Protein AF-0000000081415440 (afdb_homodimer)

Foldseek 3Di:
DPPPVPVPDPPPPLDPLLVVLLVCLVVLLVCQLVLLVVLAGDPVLVVCCVVSCLLPQQALPHFFDLLGSLLVLLQSLLQNLLRHLLSSQCSQAFSLCRNLLNQADPVSVCVQAPVHDDATEWEFADDPFWEWEDDPFAIWTFGKTWQTFPLVPHQKYWYKAQYCPDPCRVVFVMKIAIDGSVQWDWDQDDDAPASSSRSRTMIGHHRDGGGHSRMGRPCVSQAAADDDPRHHLSNGARSVLSSLLSSLSSLLSLLNSLLVLLVVVCPPPPCVPPVVSVCLSVVLVVLSVVLVVLNVVLSVVVSVCSSVVHYDDPLRSLVSQQSLLVSLVSSLVSLCSSLVVVPPVLVDSPRVSVNSNRHSVVSSPDPSNPNPVSVVVNVVVVVVVVVVVPPDD/DPPCVPPCPPPPPLDPLQVVLLVCLVVLLVCQLVLLVVLAGDPVLVVCCVVSCLLPQQALPHFFDLLGSLLVLLQSLLQNLLRHLLSSQCSQAFSLCRNLLNQADPVSVCVQAVVHDDATEWEFADDPFWEWEDDPFAIWTFGKTWQTFPLVPHQKYWYKAQYCPDPCNVVFVMKIAIDGSVQWDWDQDDDAPASSSRSRTMIGHHRDGGGHSRMGRPCVSQAAADDDPRHHLSNGARSVLSSLLSSLSSLLSLLNSLLVLLVVVCPPPPCVPPVVSVCLSVVLVVLSVVLVVLNVVLSVVVSVCSSVVHYDDPLRSLVSQQSLLVSLVSSLVSLCSSLVVCPPVSVDSPRVSVNSNRHSVVSSPDPSNPNPVSVVVNVVVVVVVVVVVPPDD

Sequence (786 aa):
MSDSTEPALHPAALPAFCHRAIQHLRGWRERAAAAERNRRLSASTFSELFAGGWLDLLSPRAPATRDGHWPTLVDSARIAARACASTGWMLALVGGHGCIARRLPPSCQDQLYTAGPRQLFASASSGSDSQLSLEADGIRVNGRWRFSSGIEDATWLMLNAPCPNHPQAKNTPRFLVLVATQEVQKLDSWDSVGMAATGSHDVLTQQLLVPHERVFALHETFAQRTPESASDYIDHVPLVPYLTTSIIGPLLGCAEGAHATYVAALAGSALTHDPRIAELAAHSAAQLYSAGLLYDSLVSRLHEAGVQNRALDARQLLQLKRDRAYLAQQCVQVVRRLVERLGASSLVAANPLQRHWRDLQAMAAHRDVAWNDAMLACGETLLQSAHASIEPTMSDSTEPALHPAALPAFCHRAIQHLRGWRERAAAAERNRRLSASTFSELFAGGWLDLLSPRAPATRDGHWPTLVDSARIAARACASTGWMLALVGGHGCIARRLPPSCQDQLYTAGPRQLFASASSGSDSQLSLEADGIRVNGRWRFSSGIEDATWLMLNAPCPNHPQAKNTPRFLVLVATQEVQKLDSWDSVGMAATGSHDVLTQQLLVPHERVFALHETFAQRTPESASDYIDHVPLVPYLTTSIIGPLLGCAEGAHATYVAALAGSALTHDPRIAELAAHSAAQLYSAGLLYDSLVSRLHEAGVQNRALDARQLLQLKRDRAYLAQQCVQVVRRLVERLGASSLVAANPLQRHWRDLQAMAAHRDVAWNDAMLACGETLLQSAHASIEPT

pLDDT: mean 90.48, std 14.65, range [20.31, 98.88]

Structure (mmCIF, N/CA/C/O backbone):
data_AF-0000000081415440-model_v1
#
loop_
_entity.id
_entity.type
_entity.pdbx_description
1 polymer 'Acyl-CoA dehydrogenase C-terminal domain-containing protein'
#
loop_
_atom_site.group_PDB
_atom_site.id
_atom_site.type_symbol
_atom_site.label_atom_id
_atom_site.label_alt_id
_atom_site.label_comp_id
_atom_site.label_asym_id
_atom_site.label_entity_id
_atom_site.label_seq_id
_atom_site.pdbx_PDB_ins_code
_atom_site.Cartn_x
_atom_site.Cartn_y
_atom_site.Cartn_z
_atom_site.occupancy
_atom_site.B_iso_or_equiv
_atom_site.auth_seq_id
_atom_site.auth_comp_id
_atom_site.auth_asym_id
_atom_site.auth_atom_id
_atom_site.pdbx_PDB_model_num
ATOM 1 N N . MET A 1 1 ? 29.828 13.055 -13.039 1 20.42 1 MET A N 1
ATOM 2 C CA . MET A 1 1 ? 28.953 11.93 -13.328 1 20.42 1 MET A CA 1
ATOM 3 C C . MET A 1 1 ? 27.938 11.734 -12.203 1 20.42 1 MET A C 1
ATOM 5 O O . MET A 1 1 ? 28.312 11.375 -11.086 1 20.42 1 MET A O 1
ATOM 9 N N . SER A 1 2 ? 26.781 12.586 -12.148 1 23.45 2 SER A N 1
ATOM 10 C CA . SER A 1 2 ? 25.719 12.914 -11.195 1 23.45 2 SER A CA 1
ATOM 11 C C . SER A 1 2 ? 24.844 11.703 -10.914 1 23.45 2 SER A C 1
ATOM 13 O O . SER A 1 2 ? 24.156 11.195 -11.812 1 23.45 2 SER A O 1
ATOM 15 N N . ASP A 1 3 ? 25.344 10.742 -10.141 1 24.98 3 ASP A N 1
ATOM 16 C CA . ASP A 1 3 ? 25.094 9.359 -9.742 1 24.98 3 ASP A CA 1
ATOM 17 C C . ASP A 1 3 ? 23.75 9.234 -9.031 1 24.98 3 ASP A C 1
ATOM 19 O O . ASP A 1 3 ? 23.672 9.336 -7.809 1 24.98 3 ASP A O 1
ATOM 23 N N . SER A 1 4 ? 22.609 9.844 -9.641 1 28.25 4 SER A N 1
ATOM 24 C CA . SER A 1 4 ? 21.266 10.07 -9.109 1 28.25 4 SER A CA 1
ATOM 25 C C . SER A 1 4 ? 20.5 8.758 -8.945 1 28.25 4 SER A C 1
ATOM 27 O O . SER A 1 4 ? 19.719 8.375 -9.812 1 28.25 4 SER A O 1
ATOM 29 N N . THR A 1 5 ? 21.203 7.738 -8.492 1 29.52 5 THR A N 1
ATOM 30 C CA . THR A 1 5 ? 20.547 6.438 -8.375 1 29.52 5 THR A CA 1
ATOM 31 C C . THR A 1 5 ? 19.328 6.527 -7.453 1 29.52 5 THR A C 1
ATOM 33 O O . THR A 1 5 ? 19.219 5.75 -6.504 1 29.52 5 THR A O 1
ATOM 36 N N . GLU A 1 6 ? 18.891 7.781 -7.133 1 30.66 6 GLU A N 1
ATOM 37 C CA . GLU A 1 6 ? 17.719 7.879 -6.266 1 30.66 6 GLU A CA 1
ATOM 38 C C . GLU A 1 6 ? 16.578 7.027 -6.797 1 30.66 6 GLU A C 1
ATOM 40 O O . GLU A 1 6 ? 16.328 6.988 -8 1 30.66 6 GLU A O 1
ATOM 45 N N . PRO A 1 7 ? 16.344 5.922 -6.16 1 29.44 7 PRO A N 1
ATOM 46 C CA . PRO A 1 7 ? 15.172 5.172 -6.641 1 29.44 7 PRO A CA 1
ATOM 47 C C . PRO A 1 7 ? 14.086 6.078 -7.219 1 29.44 7 PRO A C 1
ATOM 49 O O . PRO A 1 7 ? 13.82 7.148 -6.668 1 29.44 7 PRO A O 1
ATOM 52 N N . ALA A 1 8 ? 13.992 6.008 -8.586 1 34.12 8 ALA A N 1
ATOM 53 C CA . ALA A 1 8 ? 13.102 6.84 -9.391 1 34.12 8 ALA A CA 1
ATOM 54 C C . ALA A 1 8 ? 11.719 6.934 -8.75 1 34.12 8 ALA A C 1
ATOM 56 O O . ALA A 1 8 ? 10.984 5.945 -8.695 1 34.12 8 ALA A O 1
ATOM 57 N N . LEU A 1 9 ? 11.594 7.594 -7.613 1 32.38 9 LEU A N 1
ATOM 58 C CA . LEU A 1 9 ? 10.25 8.055 -7.262 1 32.38 9 LEU A CA 1
ATOM 59 C C . LEU A 1 9 ? 9.383 8.203 -8.508 1 32.38 9 LEU A C 1
ATOM 61 O O . LEU A 1 9 ? 9.898 8.25 -9.625 1 32.38 9 LEU A O 1
ATOM 65 N N . HIS A 1 10 ? 8.164 8.508 -8.375 1 33.25 10 HIS A N 1
ATOM 66 C CA . HIS A 1 10 ? 7.109 8.672 -9.367 1 33.25 10 HIS A CA 1
ATOM 67 C C . HIS A 1 10 ? 7.629 9.375 -10.617 1 33.25 10 HIS A C 1
ATOM 69 O O . HIS A 1 10 ? 8.039 10.531 -10.555 1 33.25 10 HIS A O 1
ATOM 75 N N . PRO A 1 11 ? 8.219 8.609 -11.531 1 36.47 11 PRO A N 1
ATOM 76 C CA . PRO A 1 11 ? 8.656 9.234 -12.773 1 36.47 11 PRO A CA 1
ATOM 77 C C . PRO A 1 11 ? 7.68 10.297 -13.281 1 36.47 11 PRO A C 1
ATOM 79 O O . PRO A 1 11 ? 7.855 10.836 -14.375 1 36.47 11 PRO A O 1
ATOM 82 N N . ALA A 1 12 ? 6.332 10.039 -12.984 1 38.81 12 ALA A N 1
ATOM 83 C CA . ALA A 1 12 ? 5.582 11.07 -13.703 1 38.81 12 ALA A CA 1
ATOM 84 C C . ALA A 1 12 ? 6.246 12.438 -13.555 1 38.81 12 ALA A C 1
ATOM 86 O O . ALA A 1 12 ? 7.059 12.641 -12.648 1 38.81 12 ALA A O 1
ATOM 87 N N . ALA A 1 13 ? 5.879 13.359 -14.367 1 43.69 13 ALA A N 1
ATOM 88 C CA . ALA A 1 13 ? 6.258 14.766 -14.391 1 43.69 13 ALA A CA 1
ATOM 89 C C . ALA A 1 13 ? 6.188 15.375 -12.992 1 43.69 13 ALA A C 1
ATOM 91 O O . ALA A 1 13 ? 5.102 15.703 -12.5 1 43.69 13 ALA A O 1
ATOM 92 N N . LEU A 1 14 ? 7.051 14.93 -12.266 1 59.84 14 LEU A N 1
ATOM 93 C CA . LEU A 1 14 ? 7.043 15.695 -11.016 1 59.84 14 LEU A CA 1
ATOM 94 C C . LEU A 1 14 ? 6.879 17.188 -11.297 1 59.84 14 LEU A C 1
ATOM 96 O O . LEU A 1 14 ? 7.59 17.75 -12.133 1 59.84 14 LEU A O 1
ATOM 100 N N . PRO A 1 15 ? 5.891 17.641 -10.727 1 70.81 15 PRO A N 1
ATOM 101 C CA . PRO A 1 15 ? 5.746 19.094 -10.914 1 70.81 15 PRO A CA 1
ATOM 102 C C . PRO A 1 15 ? 7.047 19.859 -10.664 1 70.81 15 PRO A C 1
ATOM 104 O O . PRO A 1 15 ? 7.926 19.359 -9.953 1 70.81 15 PRO A O 1
ATOM 107 N N . ALA A 1 16 ? 7.367 20.719 -11.461 1 80.75 16 ALA A N 1
ATOM 108 C CA . ALA A 1 16 ? 8.547 21.562 -11.367 1 80.75 16 ALA A CA 1
ATOM 109 C C . ALA A 1 16 ? 8.914 21.844 -9.914 1 80.75 16 ALA A C 1
ATOM 111 O O . ALA A 1 16 ? 10.094 21.875 -9.555 1 80.75 16 ALA A O 1
ATOM 112 N N . PHE A 1 17 ? 7.953 21.859 -9.031 1 85.81 17 PHE A N 1
ATOM 113 C CA . PHE A 1 17 ? 8.18 22.156 -7.617 1 85.81 17 PHE A CA 1
ATOM 114 C C . PHE A 1 17 ? 8.883 21 -6.926 1 85.81 17 PHE A C 1
ATOM 116 O O . PHE A 1 17 ? 9.797 21.203 -6.121 1 85.81 17 PHE A O 1
ATOM 123 N N . CYS A 1 18 ? 8.555 19.812 -7.223 1 87.5 18 CYS A N 1
ATOM 124 C CA . CYS A 1 18 ? 9.148 18.641 -6.598 1 87.5 18 CYS A CA 1
ATOM 125 C C . CYS A 1 18 ? 10.594 18.453 -7.051 1 87.5 18 CYS A C 1
ATOM 127 O O . CYS A 1 18 ? 11.469 18.156 -6.238 1 87.5 18 CYS A O 1
ATOM 129 N N . HIS A 1 19 ? 10.852 18.766 -8.266 1 87.62 19 HIS A N 1
ATOM 130 C CA . HIS A 1 19 ? 12.211 18.688 -8.797 1 87.62 19 HIS A CA 1
ATOM 131 C C . HIS A 1 19 ? 13.117 19.719 -8.148 1 87.62 19 HIS A C 1
ATOM 133 O O . HIS A 1 19 ? 14.266 19.422 -7.82 1 87.62 19 HIS A O 1
ATOM 139 N N . ARG A 1 20 ? 12.594 20.859 -8.023 1 91.5 20 ARG A N 1
ATOM 140 C CA . ARG A 1 20 ? 13.375 21.922 -7.402 1 91.5 20 ARG A CA 1
ATOM 141 C C . ARG A 1 20 ? 13.664 21.609 -5.941 1 91.5 20 ARG A C 1
ATOM 143 O O . ARG A 1 20 ? 14.734 21.953 -5.43 1 91.5 20 ARG A O 1
ATOM 150 N N . ALA A 1 21 ? 12.703 20.984 -5.254 1 93.62 21 ALA A N 1
ATOM 151 C CA . ALA A 1 21 ? 12.906 20.641 -3.852 1 93.62 21 ALA A CA 1
ATOM 152 C C . ALA A 1 21 ? 14.086 19.688 -3.693 1 93.62 21 ALA A C 1
ATOM 154 O O . ALA A 1 21 ? 14.859 19.781 -2.734 1 93.62 21 ALA A O 1
ATOM 155 N N . ILE A 1 22 ? 14.281 18.859 -4.695 1 93.81 22 ILE A N 1
ATOM 156 C CA . ILE A 1 22 ? 15.375 17.891 -4.668 1 93.81 22 ILE A CA 1
ATOM 157 C C . ILE A 1 22 ? 16.719 18.625 -4.711 1 93.81 22 ILE A C 1
ATOM 159 O O . ILE A 1 22 ? 17.672 18.219 -4.043 1 93.81 22 ILE A O 1
ATOM 163 N N . GLN A 1 23 ? 16.734 19.703 -5.367 1 93.69 23 GLN A N 1
ATOM 164 C CA . GLN A 1 23 ? 17.969 20.484 -5.516 1 93.69 23 GLN A CA 1
ATOM 165 C C . GLN A 1 23 ? 18.359 21.141 -4.199 1 93.69 23 GLN A C 1
ATOM 167 O O . GLN A 1 23 ? 19.516 21.5 -3.998 1 93.69 23 GLN A O 1
ATOM 172 N N . HIS A 1 24 ? 17.422 21.297 -3.301 1 96.44 24 HIS A N 1
ATOM 173 C CA . HIS A 1 24 ? 17.672 21.984 -2.041 1 96.44 24 HIS A CA 1
ATOM 174 C C . HIS A 1 24 ? 17.953 20.984 -0.917 1 96.44 24 HIS A C 1
ATOM 176 O O . HIS A 1 24 ? 18.312 21.391 0.194 1 96.44 24 HIS A O 1
ATOM 182 N N . LEU A 1 25 ? 17.875 19.703 -1.181 1 96.44 25 LEU A N 1
ATOM 183 C CA . LEU A 1 25 ? 17.938 18.672 -0.151 1 96.44 25 LEU A CA 1
ATOM 184 C C . LEU A 1 25 ? 19.281 18.719 0.579 1 96.44 25 LEU A C 1
ATOM 186 O O . LEU A 1 25 ? 19.328 18.609 1.808 1 96.44 25 LEU A O 1
ATOM 190 N N . ARG A 1 26 ? 20.344 18.844 -0.145 1 95.75 26 ARG A N 1
ATOM 191 C CA . ARG A 1 26 ? 21.672 18.875 0.469 1 95.75 26 ARG A CA 1
ATOM 192 C C . ARG A 1 26 ? 21.781 20.016 1.471 1 95.75 26 ARG A C 1
ATOM 194 O O . ARG A 1 26 ? 22.234 19.812 2.604 1 95.75 26 ARG A O 1
ATOM 201 N N . GLY A 1 27 ? 21.344 21.188 1.029 1 96.88 27 GLY A N 1
ATOM 202 C CA . GLY A 1 27 ? 21.406 22.344 1.914 1 96.88 27 GLY A CA 1
ATOM 203 C C . GLY A 1 27 ? 20.531 22.188 3.145 1 96.88 27 GLY A C 1
ATOM 204 O O . GLY A 1 27 ? 20.953 22.516 4.258 1 96.88 27 GLY A O 1
ATOM 205 N N . TRP A 1 28 ? 19.328 21.703 2.994 1 97.81 28 TRP A N 1
ATOM 206 C CA . TRP A 1 28 ? 18.406 21.5 4.113 1 97.81 28 TRP A CA 1
ATOM 207 C C . TRP A 1 28 ? 18.969 20.453 5.078 1 97.81 28 TRP A C 1
ATOM 209 O O . TRP A 1 28 ? 18.812 20.594 6.297 1 97.81 28 TRP A O 1
ATOM 219 N N . ARG A 1 29 ? 19.625 19.453 4.531 1 96.19 29 ARG A N 1
ATOM 220 C CA . ARG A 1 29 ? 20.25 18.406 5.352 1 96.19 29 ARG A CA 1
ATOM 221 C C . ARG A 1 29 ? 21.391 18.984 6.188 1 96.19 29 ARG A C 1
ATOM 223 O O . ARG A 1 29 ? 21.484 18.688 7.383 1 96.19 29 ARG A O 1
ATOM 230 N N . GLU A 1 30 ? 22.188 19.75 5.59 1 95.94 30 GLU A N 1
ATOM 231 C CA . GLU A 1 30 ? 23.359 20.328 6.25 1 95.94 30 GLU A CA 1
ATOM 232 C C . GLU A 1 30 ? 22.953 21.266 7.379 1 95.94 30 GLU A C 1
ATOM 234 O O . GLU A 1 30 ? 23.656 21.391 8.383 1 95.94 30 GLU A O 1
ATOM 239 N N . ARG A 1 31 ? 21.797 21.859 7.273 1 97.44 31 ARG A N 1
ATOM 240 C CA . ARG A 1 31 ? 21.375 22.875 8.242 1 97.44 31 ARG A CA 1
ATOM 241 C C . ARG A 1 31 ? 20.453 22.266 9.297 1 97.44 31 ARG A C 1
ATOM 243 O O . ARG A 1 31 ? 20.062 22.938 10.25 1 97.44 31 ARG A O 1
ATOM 250 N N . ALA A 1 32 ? 20.094 21.016 9.148 1 96.75 32 ALA A N 1
ATOM 251 C CA . ALA A 1 32 ? 19.078 20.391 10 1 96.75 32 ALA A CA 1
ATOM 252 C C . ALA A 1 32 ? 19.516 20.375 11.461 1 96.75 32 ALA A C 1
ATOM 254 O O . ALA A 1 32 ? 18.734 20.703 12.352 1 96.75 32 ALA A O 1
ATOM 255 N N . ALA A 1 33 ? 20.766 20.016 11.711 1 95.19 33 ALA A N 1
ATOM 256 C CA . ALA A 1 33 ? 21.266 19.938 13.078 1 95.19 33 ALA A CA 1
ATOM 257 C C . ALA A 1 33 ? 21.266 21.312 13.75 1 95.19 33 ALA A C 1
ATOM 259 O O . ALA A 1 33 ? 20.859 21.453 14.906 1 95.19 33 ALA A O 1
ATOM 260 N N . ALA A 1 34 ? 21.719 22.266 13.031 1 96.75 34 ALA A N 1
ATOM 261 C CA . ALA A 1 34 ? 21.734 23.625 13.57 1 96.75 34 ALA A CA 1
ATOM 262 C C . ALA A 1 34 ? 20.312 24.109 13.828 1 96.75 34 ALA A C 1
ATOM 264 O O . ALA A 1 34 ? 20.047 24.797 14.82 1 96.75 34 ALA A O 1
ATOM 265 N N . ALA A 1 35 ? 19.375 23.844 12.93 1 97.25 35 ALA A N 1
ATOM 266 C CA . ALA A 1 35 ? 17.984 24.219 13.109 1 97.25 35 ALA A CA 1
ATOM 267 C C . ALA A 1 35 ? 17.406 23.609 14.391 1 97.25 35 ALA A C 1
ATOM 269 O O . ALA A 1 35 ? 16.688 24.281 15.133 1 97.25 35 ALA A O 1
ATOM 270 N N . GLU A 1 36 ? 17.75 22.344 14.641 1 95.88 36 GLU A N 1
ATOM 271 C CA . GLU A 1 36 ? 17.297 21.688 15.859 1 95.88 36 GLU A CA 1
ATOM 272 C C . GLU A 1 36 ? 17.844 22.375 17.094 1 95.88 36 GLU A C 1
ATOM 274 O O . GLU A 1 36 ? 17.109 22.656 18.047 1 95.88 36 GLU A O 1
ATOM 279 N N . ARG A 1 37 ? 19.109 22.656 17.109 1 95.06 37 ARG A N 1
ATOM 280 C CA . ARG A 1 37 ? 19.75 23.312 18.234 1 95.06 37 ARG A CA 1
ATOM 281 C C . ARG A 1 37 ? 19.125 24.688 18.484 1 95.06 37 ARG A C 1
ATOM 283 O O . ARG A 1 37 ? 18.922 25.078 19.641 1 95.06 37 ARG A O 1
ATOM 290 N N . ASN A 1 38 ? 18.812 25.359 17.422 1 96.31 38 ASN A N 1
ATOM 291 C CA . ASN A 1 38 ? 18.281 26.719 17.516 1 96.31 38 ASN A CA 1
ATOM 292 C C . ASN A 1 38 ? 16.781 26.703 17.75 1 96.31 38 ASN A C 1
ATOM 294 O O . ASN A 1 38 ? 16.172 27.766 17.969 1 96.31 38 ASN A O 1
ATOM 298 N N . ARG A 1 39 ? 16.094 25.531 17.609 1 97.19 39 ARG A N 1
ATOM 299 C CA . ARG A 1 39 ? 14.648 25.344 17.734 1 97.19 39 ARG A CA 1
ATOM 300 C C . ARG A 1 39 ? 13.898 26.25 16.781 1 97.19 39 ARG A C 1
ATOM 302 O O . ARG A 1 39 ? 12.891 26.859 17.141 1 97.19 39 ARG A O 1
ATOM 309 N N . ARG A 1 40 ? 14.523 26.375 15.641 1 97.06 40 ARG A N 1
ATOM 310 C CA . ARG A 1 40 ? 13.992 27.234 14.586 1 97.06 40 ARG A CA 1
ATOM 311 C C . ARG A 1 40 ? 14.695 26.969 13.258 1 97.06 40 ARG A C 1
ATOM 313 O O . ARG A 1 40 ? 15.906 26.734 13.227 1 97.06 40 ARG A O 1
ATOM 320 N N . LEU A 1 41 ? 13.906 26.984 12.133 1 97.5 41 LEU A N 1
ATOM 321 C CA . LEU A 1 41 ? 14.562 26.906 10.836 1 97.5 41 LEU A CA 1
ATOM 322 C C . LEU A 1 41 ? 15.398 28.141 10.562 1 97.5 41 LEU A C 1
ATOM 324 O O . LEU A 1 41 ? 15.086 29.234 11.055 1 97.5 41 LEU A O 1
ATOM 328 N N . SER A 1 42 ? 16.422 28.016 9.797 1 96.88 42 SER A N 1
ATOM 329 C CA . SER A 1 42 ? 17.281 29.141 9.469 1 96.88 42 SER A CA 1
ATOM 330 C C . SER A 1 42 ? 16.578 30.125 8.531 1 96.88 42 SER A C 1
ATOM 332 O O . SER A 1 42 ? 15.656 29.734 7.805 1 96.88 42 SER A O 1
ATOM 334 N N . ALA A 1 43 ? 17.078 31.344 8.516 1 95.31 43 ALA A N 1
ATOM 335 C CA . ALA A 1 43 ? 16.594 32.375 7.594 1 95.31 43 ALA A CA 1
ATOM 336 C C . ALA A 1 43 ? 16.828 31.953 6.145 1 95.31 43 ALA A C 1
ATOM 338 O O . ALA A 1 43 ? 16.016 32.25 5.27 1 95.31 43 ALA A O 1
ATOM 339 N N . SER A 1 44 ? 17.938 31.281 5.973 1 95.88 44 SER A N 1
ATOM 340 C CA . SER A 1 44 ? 18.281 30.828 4.629 1 95.88 44 SER A CA 1
ATOM 341 C C . SER A 1 44 ? 17.25 29.812 4.129 1 95.88 44 SER A C 1
ATOM 343 O O . SER A 1 44 ? 16.812 29.875 2.984 1 95.88 44 SER A O 1
ATOM 345 N N . THR A 1 45 ? 16.859 28.875 5.008 1 96.88 45 THR A N 1
ATOM 346 C CA . THR A 1 45 ? 15.867 27.875 4.633 1 96.88 45 THR A CA 1
ATOM 347 C C . THR A 1 45 ? 14.531 28.547 4.309 1 96.88 45 THR A C 1
ATOM 349 O O . THR A 1 45 ? 13.922 28.25 3.275 1 96.88 45 THR A O 1
ATOM 352 N N . PHE A 1 46 ? 14.086 29.5 5.078 1 94.62 46 PHE A N 1
ATOM 353 C CA . PHE A 1 46 ? 12.82 30.172 4.828 1 94.62 46 PHE A CA 1
ATOM 354 C C . PHE A 1 46 ? 12.883 30.969 3.523 1 94.62 46 PHE A C 1
ATOM 356 O O . PHE A 1 46 ? 11.922 30.969 2.75 1 94.62 46 PHE A O 1
ATOM 363 N N . SER A 1 47 ? 14.031 31.625 3.355 1 94.69 47 SER A N 1
ATOM 364 C CA . SER A 1 47 ? 14.211 32.375 2.117 1 94.69 47 SER A CA 1
ATOM 365 C C . SER A 1 47 ? 14.102 31.469 0.897 1 94.69 47 SER A C 1
ATOM 367 O O . SER A 1 47 ? 13.484 31.844 -0.106 1 94.69 47 SER A O 1
ATOM 369 N N . GLU A 1 48 ? 14.68 30.328 1 1 96.38 48 GLU A N 1
ATOM 370 C CA . GLU A 1 48 ? 14.617 29.359 -0.089 1 96.38 48 GLU A CA 1
ATOM 371 C C . GLU A 1 48 ? 13.188 28.859 -0.305 1 96.38 48 GLU A C 1
ATOM 373 O O . GLU A 1 48 ? 12.742 28.719 -1.444 1 96.38 48 GLU A O 1
ATOM 378 N N . LEU A 1 49 ? 12.453 28.625 0.78 1 96.19 49 LEU A N 1
ATOM 379 C CA . LEU A 1 49 ? 11.078 28.125 0.683 1 96.19 49 LEU A CA 1
ATOM 380 C C . LEU A 1 49 ? 10.172 29.172 0.052 1 96.19 49 LEU A C 1
ATOM 382 O O . LEU A 1 49 ? 9.289 28.844 -0.749 1 96.19 49 LEU A O 1
ATOM 386 N N . PHE A 1 50 ? 10.414 30.469 0.313 1 93.81 50 PHE A N 1
ATOM 387 C CA . PHE A 1 50 ? 9.656 31.547 -0.3 1 93.81 50 PHE A CA 1
ATOM 388 C C . PHE A 1 50 ? 10.047 31.719 -1.762 1 93.81 50 PHE A C 1
ATOM 390 O O . PHE A 1 50 ? 9.18 31.812 -2.635 1 93.81 50 PHE A O 1
ATOM 397 N N . ALA A 1 51 ? 11.352 31.766 -1.985 1 94.31 51 ALA A N 1
ATOM 398 C CA . ALA A 1 51 ? 11.852 32 -3.338 1 94.31 51 ALA A CA 1
ATOM 399 C C . ALA A 1 51 ? 11.414 30.875 -4.285 1 94.31 51 ALA A C 1
ATOM 401 O O . ALA A 1 51 ? 11.156 31.125 -5.465 1 94.31 51 ALA A O 1
ATOM 402 N N . GLY A 1 52 ? 11.375 29.719 -3.709 1 93.62 52 GLY A N 1
ATOM 403 C CA . GLY A 1 52 ? 10.953 28.578 -4.512 1 93.62 52 GLY A CA 1
ATOM 404 C C . GLY A 1 52 ? 9.453 28.516 -4.711 1 93.62 52 GLY A C 1
ATOM 405 O O . GLY A 1 52 ? 8.961 27.75 -5.547 1 93.62 52 GLY A O 1
ATOM 406 N N . GLY A 1 53 ? 8.695 29.312 -3.91 1 93.56 53 GLY A N 1
ATOM 407 C CA . GLY A 1 53 ? 7.254 29.422 -4.082 1 93.56 53 GLY A CA 1
ATOM 408 C C . GLY A 1 53 ? 6.488 28.375 -3.281 1 93.56 53 GLY A C 1
ATOM 409 O O . GLY A 1 53 ? 5.258 28.312 -3.354 1 93.56 53 GLY A O 1
ATOM 410 N N . TRP A 1 54 ? 7.145 27.516 -2.523 1 95.12 54 TRP A N 1
ATOM 411 C CA . TRP A 1 54 ? 6.492 26.391 -1.851 1 95.12 54 TRP A CA 1
ATOM 412 C C . TRP A 1 54 ? 5.527 26.891 -0.779 1 95.12 54 TRP A C 1
ATOM 414 O O . TRP A 1 54 ? 4.477 26.297 -0.554 1 95.12 54 TRP A O 1
ATOM 424 N N . LEU A 1 55 ? 5.832 28 -0.097 1 95.31 55 LEU A N 1
ATOM 425 C CA . LEU A 1 55 ? 5.008 28.516 0.994 1 95.31 55 LEU A CA 1
ATOM 426 C C . LEU A 1 55 ? 3.809 29.281 0.453 1 95.31 55 LEU A C 1
ATOM 428 O O . LEU A 1 55 ? 2.906 29.641 1.211 1 95.31 55 LEU A O 1
ATOM 432 N N . ASP A 1 56 ? 3.715 29.406 -0.907 1 93.25 56 ASP A N 1
ATOM 433 C CA . ASP A 1 56 ? 2.615 30.156 -1.505 1 93.25 56 ASP A CA 1
ATOM 434 C C . ASP A 1 56 ? 1.688 29.234 -2.293 1 93.25 56 ASP A C 1
ATOM 436 O O . ASP A 1 56 ? 0.709 29.703 -2.889 1 93.25 56 ASP A O 1
ATOM 440 N N . LEU A 1 57 ? 1.921 28 -2.283 1 93.94 57 LEU A N 1
ATOM 441 C CA . LEU A 1 57 ? 1.203 27.078 -3.146 1 93.94 57 LEU A CA 1
ATOM 442 C C . LEU A 1 57 ? -0.296 27.125 -2.869 1 93.94 57 LEU A C 1
ATOM 444 O O . LEU A 1 57 ? -1.106 26.938 -3.781 1 93.94 57 LEU A O 1
ATOM 448 N N . LEU A 1 58 ? -0.657 27.391 -1.586 1 95.25 58 LEU A N 1
ATOM 449 C CA . LEU A 1 58 ? -2.076 27.406 -1.247 1 95.25 58 LEU A CA 1
ATOM 450 C C . LEU A 1 58 ? -2.5 28.781 -0.735 1 95.25 58 LEU A C 1
ATOM 452 O O . LEU A 1 58 ? -3.588 28.922 -0.17 1 95.25 58 LEU A O 1
ATOM 456 N N . SER A 1 59 ? -1.688 29.812 -0.894 1 93.81 59 SER A N 1
ATOM 457 C CA . SER A 1 59 ? -1.983 31.141 -0.389 1 93.81 59 SER A CA 1
ATOM 458 C C . SER A 1 59 ? -2.891 31.906 -1.348 1 93.81 59 SER A C 1
ATOM 460 O O . SER A 1 59 ? -3.129 31.469 -2.471 1 93.81 59 SER A O 1
ATOM 462 N N . PRO A 1 60 ? -3.43 33.031 -0.866 1 91.38 60 PRO A N 1
ATOM 463 C CA . PRO A 1 60 ? -4.266 33.844 -1.745 1 91.38 60 PRO A CA 1
ATOM 464 C C . PRO A 1 60 ? -3.527 34.312 -3 1 91.38 60 PRO A C 1
ATOM 466 O O . PRO A 1 60 ? -4.16 34.688 -3.982 1 91.38 60 PRO A O 1
ATOM 469 N N . ARG A 1 61 ? -2.203 34.188 -3.027 1 87.19 61 ARG A N 1
ATOM 470 C CA . ARG A 1 61 ? -1.382 34.688 -4.125 1 87.19 61 ARG A CA 1
ATOM 471 C C . ARG A 1 61 ? -1.172 33.625 -5.188 1 87.19 61 ARG A C 1
ATOM 473 O O . ARG A 1 61 ? -0.713 33.906 -6.293 1 87.19 61 ARG A O 1
ATOM 480 N N . ALA A 1 62 ? -1.499 32.438 -4.801 1 88.81 62 ALA A N 1
ATOM 481 C CA . ALA A 1 62 ? -1.277 31.344 -5.742 1 88.81 62 ALA A CA 1
ATOM 482 C C . ALA A 1 62 ? -2.297 31.375 -6.875 1 88.81 62 ALA A C 1
ATOM 484 O O . ALA A 1 62 ? -3.488 31.594 -6.641 1 88.81 62 ALA A O 1
ATOM 485 N N . PRO A 1 63 ? -1.767 31.234 -8.016 1 85.44 63 PRO A N 1
ATOM 486 C CA . PRO A 1 63 ? -2.725 31.125 -9.117 1 85.44 63 PRO A CA 1
ATOM 487 C C . PRO A 1 63 ? -3.607 29.891 -9.023 1 85.44 63 PRO A C 1
ATOM 489 O O . PRO A 1 63 ? -3.174 28.859 -8.5 1 85.44 63 PRO A O 1
ATOM 492 N N . ALA A 1 64 ? -4.797 30.094 -9.57 1 81.75 64 ALA A N 1
ATOM 493 C CA . ALA A 1 64 ? -5.707 28.953 -9.617 1 81.75 64 ALA A CA 1
ATOM 494 C C . ALA A 1 64 ? -5.305 27.969 -10.719 1 81.75 64 ALA A C 1
ATOM 496 O O . ALA A 1 64 ? -4.887 28.375 -11.805 1 81.75 64 ALA A O 1
ATOM 497 N N . THR A 1 65 ? -5.285 26.703 -10.352 1 80.81 65 THR A N 1
ATOM 498 C CA . THR A 1 65 ? -5.066 25.656 -11.352 1 80.81 65 THR A CA 1
ATOM 499 C C . THR A 1 65 ? -6.156 24.594 -11.258 1 80.81 65 THR A C 1
ATOM 501 O O . THR A 1 65 ? -6.762 24.406 -10.203 1 80.81 65 THR A O 1
ATOM 504 N N . ARG A 1 66 ? -6.41 24.016 -12.43 1 74.12 66 ARG A N 1
ATOM 505 C CA . ARG A 1 66 ? -7.43 22.969 -12.484 1 74.12 66 ARG A CA 1
ATOM 506 C C . ARG A 1 66 ? -7.023 21.766 -11.648 1 74.12 66 ARG A C 1
ATOM 508 O O . ARG A 1 66 ? -7.871 21.125 -11.008 1 74.12 66 ARG A O 1
ATOM 515 N N . ASP A 1 67 ? -5.801 21.469 -11.578 1 79.06 67 ASP A N 1
ATOM 516 C CA . ASP A 1 67 ? -5.336 20.25 -10.93 1 79.06 67 ASP A CA 1
ATOM 517 C C . ASP A 1 67 ? -5.016 20.5 -9.453 1 79.06 67 ASP A C 1
ATOM 519 O O . ASP A 1 67 ? -4.785 19.562 -8.695 1 79.06 67 ASP A O 1
ATOM 523 N N . GLY A 1 68 ? -5.172 21.75 -9.047 1 84.81 68 GLY A N 1
ATOM 524 C CA . GLY A 1 68 ? -4.93 22.094 -7.656 1 84.81 68 GLY A CA 1
ATOM 525 C C . GLY A 1 68 ? -3.471 21.969 -7.262 1 84.81 68 GLY A C 1
ATOM 526 O O . GLY A 1 68 ? -2.74 21.141 -7.793 1 84.81 68 GLY A O 1
ATOM 527 N N . HIS A 1 69 ? -3.094 22.75 -6.277 1 92.62 69 HIS A N 1
ATOM 528 C CA . HIS A 1 69 ? -1.701 22.781 -5.848 1 92.62 69 HIS A CA 1
ATOM 529 C C . HIS A 1 69 ? -1.481 21.922 -4.613 1 92.62 69 HIS A C 1
ATOM 531 O O . HIS A 1 69 ? -0.34 21.688 -4.211 1 92.62 69 HIS A O 1
ATOM 537 N N . TRP A 1 70 ? -2.572 21.406 -4.066 1 95.94 70 TRP A N 1
ATOM 538 C CA . TRP A 1 70 ? -2.484 20.734 -2.775 1 95.94 70 TRP A CA 1
ATOM 539 C C . TRP A 1 70 ? -1.597 19.484 -2.867 1 95.94 70 TRP A C 1
ATOM 541 O O . TRP A 1 70 ? -0.716 19.281 -2.027 1 95.94 70 TRP A O 1
ATOM 551 N N . PRO A 1 71 ? -1.717 18.672 -3.969 1 96.38 71 PRO A N 1
ATOM 552 C CA . PRO A 1 71 ? -0.807 17.531 -4.043 1 96.38 71 PRO A CA 1
ATOM 553 C C . PRO A 1 71 ? 0.661 17.938 -4.105 1 96.38 71 PRO A C 1
ATOM 555 O O . PRO A 1 71 ? 1.521 17.266 -3.521 1 96.38 71 PRO A O 1
ATOM 558 N N . THR A 1 72 ? 0.917 19.031 -4.809 1 95.31 72 THR A N 1
ATOM 559 C CA . THR A 1 72 ? 2.283 19.531 -4.938 1 95.31 72 THR A CA 1
ATOM 560 C C . THR A 1 72 ? 2.842 19.938 -3.578 1 95.31 72 THR A C 1
ATOM 562 O O . THR A 1 72 ? 4.012 19.672 -3.279 1 95.31 72 THR A O 1
ATOM 565 N N . LEU A 1 73 ? 2.043 20.547 -2.785 1 96.56 73 LEU A N 1
ATOM 566 C CA . LEU A 1 73 ? 2.461 20.922 -1.437 1 96.56 73 LEU A CA 1
ATOM 567 C C . LEU A 1 73 ? 2.826 19.672 -0.625 1 96.56 73 LEU A C 1
ATOM 569 O O . LEU A 1 73 ? 3.895 19.625 -0.011 1 96.56 73 LEU A O 1
ATOM 573 N N . VAL A 1 74 ? 1.953 18.719 -0.653 1 97.88 74 VAL A N 1
ATOM 574 C CA . VAL A 1 74 ? 2.131 17.516 0.156 1 97.88 74 VAL A CA 1
ATOM 575 C C . VAL A 1 74 ? 3.381 16.766 -0.299 1 97.88 74 VAL A C 1
ATOM 577 O O . VAL A 1 74 ? 4.199 16.344 0.526 1 97.88 74 VAL A O 1
ATOM 580 N N . ASP A 1 75 ? 3.602 16.688 -1.583 1 97.44 75 ASP A N 1
ATOM 581 C CA . ASP A 1 75 ? 4.758 15.992 -2.141 1 97.44 75 ASP A CA 1
ATOM 582 C C . ASP A 1 75 ? 6.051 16.75 -1.835 1 97.44 75 ASP A C 1
ATOM 584 O O . ASP A 1 75 ? 7.078 16.125 -1.537 1 97.44 75 ASP A O 1
ATOM 588 N N . SER A 1 76 ? 5.984 18.031 -1.993 1 97.31 76 SER A N 1
ATOM 589 C CA . SER A 1 76 ? 7.168 18.844 -1.692 1 97.31 76 SER A CA 1
ATOM 590 C C . SER A 1 76 ? 7.559 18.719 -0.224 1 97.31 76 SER A C 1
ATOM 592 O O . SER A 1 76 ? 8.75 18.672 0.104 1 97.31 76 SER A O 1
ATOM 594 N N . ALA A 1 77 ? 6.57 18.688 0.633 1 98.38 77 ALA A N 1
ATOM 595 C CA . ALA A 1 77 ? 6.824 18.5 2.061 1 98.38 77 ALA A CA 1
ATOM 596 C C . ALA A 1 77 ? 7.465 17.141 2.332 1 98.38 77 ALA A C 1
ATOM 598 O O . ALA A 1 77 ? 8.375 17.031 3.16 1 98.38 77 ALA A O 1
ATOM 599 N N . ARG A 1 78 ? 6.969 16.109 1.65 1 98.62 78 ARG A N 1
ATOM 600 C CA . ARG A 1 78 ? 7.555 14.781 1.754 1 98.62 78 ARG A CA 1
ATOM 601 C C . ARG A 1 78 ? 9.031 14.797 1.357 1 98.62 78 ARG A C 1
ATOM 603 O O . ARG A 1 78 ? 9.883 14.289 2.086 1 98.62 78 ARG A O 1
ATOM 610 N N . ILE A 1 79 ? 9.359 15.414 0.262 1 98.25 79 ILE A N 1
ATOM 611 C CA . ILE A 1 79 ? 10.727 15.484 -0.232 1 98.25 79 ILE A CA 1
ATOM 612 C C . ILE A 1 79 ? 11.602 16.234 0.771 1 98.25 79 ILE A C 1
ATOM 614 O O . ILE A 1 79 ? 12.672 15.758 1.156 1 98.25 79 ILE A O 1
ATOM 618 N N . ALA A 1 80 ? 11.133 17.359 1.222 1 98.44 80 ALA A N 1
ATOM 619 C CA . ALA A 1 80 ? 11.906 18.188 2.152 1 98.44 80 ALA A CA 1
ATOM 620 C C . ALA A 1 80 ? 12.195 17.422 3.443 1 98.44 80 ALA A C 1
ATOM 622 O O . ALA A 1 80 ? 13.281 17.547 4.012 1 98.44 80 ALA A O 1
ATOM 623 N N . ALA A 1 81 ? 11.258 16.609 3.893 1 98.75 81 ALA A N 1
ATOM 624 C CA . ALA A 1 81 ? 11.359 15.914 5.176 1 98.75 81 ALA A CA 1
ATOM 625 C C . ALA A 1 81 ? 12.414 14.812 5.121 1 98.75 81 ALA A C 1
ATOM 627 O O . ALA A 1 81 ? 12.875 14.344 6.164 1 98.75 81 ALA A O 1
ATOM 628 N N . ARG A 1 82 ? 12.797 14.383 3.92 1 98.19 82 ARG A N 1
ATOM 629 C CA . ARG A 1 82 ? 13.898 13.43 3.801 1 98.19 82 ARG A CA 1
ATOM 630 C C . ARG A 1 82 ? 15.188 14 4.383 1 98.19 82 ARG A C 1
ATOM 632 O O . ARG A 1 82 ? 16.031 13.258 4.891 1 98.19 82 ARG A O 1
ATOM 639 N N . ALA A 1 83 ? 15.312 15.336 4.246 1 97.75 83 ALA A N 1
ATOM 640 C CA . ALA A 1 83 ? 16.5 16.031 4.73 1 97.75 83 ALA A CA 1
ATOM 641 C C . ALA A 1 83 ? 16.281 16.594 6.137 1 97.75 83 ALA A C 1
ATOM 643 O O . ALA A 1 83 ? 17.156 16.484 6.996 1 97.75 83 ALA A O 1
ATOM 644 N N . CYS A 1 84 ? 15.156 17.156 6.379 1 98.31 84 CYS A N 1
ATOM 645 C CA . CYS A 1 84 ? 14.789 17.797 7.633 1 98.31 84 CYS A CA 1
ATOM 646 C C . CYS A 1 84 ? 13.281 17.719 7.867 1 98.31 84 CYS A C 1
ATOM 648 O O . CYS A 1 84 ? 12.508 18.406 7.195 1 98.31 84 CYS A O 1
ATOM 650 N N . ALA A 1 85 ? 12.898 16.938 8.836 1 98.56 85 ALA A N 1
ATOM 651 C CA . ALA A 1 85 ? 11.484 16.719 9.117 1 98.56 85 ALA A CA 1
ATOM 652 C C . ALA A 1 85 ? 10.773 18.031 9.438 1 98.56 85 ALA A C 1
ATOM 654 O O . ALA A 1 85 ? 9.641 18.25 9.008 1 98.56 85 ALA A O 1
ATOM 655 N N . SER A 1 86 ? 11.438 18.906 10.117 1 98.5 86 SER A N 1
ATOM 656 C CA . SER A 1 86 ? 10.836 20.188 10.484 1 98.5 86 SER A CA 1
ATOM 657 C C . SER A 1 86 ? 10.578 21.062 9.258 1 98.5 86 SER A C 1
ATOM 659 O O . SER A 1 86 ? 9.562 21.734 9.18 1 98.5 86 SER A O 1
ATOM 661 N N . THR A 1 87 ? 11.523 21.031 8.312 1 98.56 87 THR A N 1
ATOM 662 C CA . THR A 1 87 ? 11.297 21.766 7.074 1 98.56 87 THR A CA 1
ATOM 663 C C . THR A 1 87 ? 10.07 21.234 6.34 1 98.56 87 THR A C 1
ATOM 665 O O . THR A 1 87 ? 9.242 22 5.867 1 98.56 87 THR A O 1
ATOM 668 N N . GLY A 1 88 ? 9.977 19.906 6.23 1 98.56 88 GLY A N 1
ATOM 669 C CA . GLY A 1 88 ? 8.789 19.297 5.641 1 98.56 88 GLY A CA 1
ATOM 670 C C . GLY A 1 88 ? 7.512 19.672 6.367 1 98.56 88 GLY A C 1
ATOM 671 O O . GLY A 1 88 ? 6.492 19.953 5.734 1 98.56 88 GLY A O 1
ATOM 672 N N . TRP A 1 89 ? 7.559 19.688 7.68 1 98.19 89 TRP A N 1
ATOM 673 C CA . TRP A 1 89 ? 6.414 20.031 8.516 1 98.19 89 TRP A CA 1
ATOM 674 C C . TRP A 1 89 ? 5.98 21.469 8.266 1 98.19 89 TRP A C 1
ATOM 676 O O . TRP A 1 89 ? 4.785 21.766 8.188 1 98.19 89 TRP A O 1
ATOM 686 N N . MET A 1 90 ? 6.938 22.359 8.133 1 97.31 90 MET A N 1
ATOM 687 C CA . MET A 1 90 ? 6.637 23.766 7.863 1 97.31 90 MET A CA 1
ATOM 688 C C . MET A 1 90 ? 5.891 23.922 6.543 1 97.31 90 MET A C 1
ATOM 690 O O . MET A 1 90 ? 4.945 24.703 6.449 1 97.31 90 MET A O 1
ATOM 694 N N . LEU A 1 91 ? 6.293 23.188 5.586 1 97.25 91 LEU A N 1
ATOM 695 C CA . LEU A 1 91 ? 5.613 23.234 4.293 1 97.25 91 LEU A CA 1
ATOM 696 C C . LEU A 1 91 ? 4.195 22.688 4.406 1 97.25 91 LEU A C 1
ATOM 698 O O . LEU A 1 91 ? 3.242 23.312 3.951 1 97.25 91 LEU A O 1
ATOM 702 N N . ALA A 1 92 ? 4.059 21.578 5.051 1 97.75 92 ALA A N 1
ATOM 703 C CA . ALA A 1 92 ? 2.768 20.891 5.098 1 97.75 92 ALA A CA 1
ATOM 704 C C . ALA A 1 92 ? 1.767 21.672 5.949 1 97.75 92 ALA A C 1
ATOM 706 O O . ALA A 1 92 ? 0.597 21.797 5.582 1 97.75 92 ALA A O 1
ATOM 707 N N . LEU A 1 93 ? 2.227 22.125 7.09 1 96.19 93 LEU A N 1
ATOM 708 C CA . LEU A 1 93 ? 1.312 22.734 8.047 1 96.19 93 LEU A CA 1
ATOM 709 C C . LEU A 1 93 ? 1.198 24.25 7.809 1 96.19 93 LEU A C 1
ATOM 711 O O . LEU A 1 93 ? 0.157 24.734 7.363 1 96.19 93 LEU A O 1
ATOM 715 N N . VAL A 1 94 ? 2.318 24.953 7.922 1 94.88 94 VAL A N 1
ATOM 716 C CA . VAL A 1 94 ? 2.311 26.406 7.797 1 94.88 94 VAL A CA 1
ATOM 717 C C . VAL A 1 94 ? 2.016 26.797 6.352 1 94.88 94 VAL A C 1
ATOM 719 O O . VAL A 1 94 ? 1.22 27.703 6.094 1 94.88 94 VAL A O 1
ATOM 722 N N . GLY A 1 95 ? 2.621 26.109 5.402 1 95.12 95 GLY A N 1
ATOM 723 C CA . GLY A 1 95 ? 2.252 26.312 4.012 1 95.12 95 GLY A CA 1
ATOM 724 C C . GLY A 1 95 ? 0.793 26 3.729 1 95.12 95 GLY A C 1
ATOM 725 O O . GLY A 1 95 ? 0.144 26.703 2.947 1 95.12 95 GLY A O 1
ATOM 726 N N . GLY A 1 96 ? 0.29 25 4.395 1 96.56 96 GLY A N 1
ATOM 727 C CA . GLY A 1 96 ? -1.096 24.578 4.227 1 96.56 96 GLY A CA 1
ATOM 728 C C . GLY A 1 96 ? -2.086 25.609 4.75 1 96.56 96 GLY A C 1
ATOM 729 O O . GLY A 1 96 ? -3.18 25.75 4.199 1 96.56 96 GLY A O 1
ATOM 730 N N . HIS A 1 97 ? -1.765 26.344 5.75 1 97.31 97 HIS A N 1
ATOM 731 C CA . HIS A 1 97 ? -2.654 27.344 6.34 1 97.31 97 HIS A CA 1
ATOM 732 C C . HIS A 1 97 ? -2.98 28.453 5.344 1 97.31 97 HIS A C 1
ATOM 734 O O . HIS A 1 97 ? -3.951 29.188 5.527 1 97.31 97 HIS A O 1
ATOM 740 N N . GLY A 1 98 ? -2.193 28.516 4.25 1 95.88 98 GLY A N 1
ATOM 741 C CA . GLY A 1 98 ? -2.488 29.5 3.215 1 95.88 98 GLY A CA 1
ATOM 742 C C . GLY A 1 98 ? -3.877 29.344 2.627 1 95.88 98 GLY A C 1
ATOM 743 O O . GLY A 1 98 ? -4.496 30.328 2.213 1 95.88 98 GLY A O 1
ATOM 744 N N . CYS A 1 99 ? -4.367 28.141 2.629 1 96.06 99 CYS A N 1
ATOM 745 C CA . CYS A 1 99 ? -5.668 27.906 2.018 1 96.06 99 CYS A CA 1
ATOM 746 C C . CYS A 1 99 ? -6.785 28.5 2.867 1 96.06 99 CYS A C 1
ATOM 748 O O . CYS A 1 99 ? -7.852 28.844 2.35 1 96.06 99 CYS A O 1
ATOM 750 N N . ILE A 1 100 ? -6.59 28.656 4.191 1 97.19 100 ILE A N 1
ATOM 751 C CA . ILE A 1 100 ? -7.562 29.312 5.055 1 97.19 100 ILE A CA 1
ATOM 752 C C . ILE A 1 100 ? -7.629 30.797 4.715 1 97.19 100 ILE A C 1
ATOM 754 O O . ILE A 1 100 ? -8.711 31.359 4.566 1 97.19 100 ILE A O 1
ATOM 758 N N . ALA A 1 101 ? -6.477 31.375 4.543 1 95.69 101 ALA A N 1
ATOM 759 C CA . ALA A 1 101 ? -6.395 32.781 4.168 1 95.69 101 ALA A CA 1
ATOM 760 C C . ALA A 1 101 ? -7.078 33.031 2.828 1 95.69 101 ALA A C 1
ATOM 762 O O . ALA A 1 101 ? -7.734 34.062 2.641 1 95.69 101 ALA A O 1
ATOM 763 N N . ARG A 1 102 ? -6.93 32.094 2.014 1 92.56 102 ARG A N 1
ATOM 764 C CA . ARG A 1 102 ? -7.488 32.156 0.667 1 92.56 102 ARG A CA 1
ATOM 765 C C . ARG A 1 102 ? -9.016 32.219 0.71 1 92.56 102 ARG A C 1
ATOM 767 O O . ARG A 1 102 ? -9.648 32.75 -0.207 1 92.56 102 ARG A O 1
ATOM 774 N N . ARG A 1 103 ? -9.555 31.766 1.757 1 94 103 ARG A N 1
ATOM 775 C CA . ARG A 1 103 ? -11 31.656 1.869 1 94 103 ARG A CA 1
ATOM 776 C C . ARG A 1 103 ? -11.594 32.875 2.566 1 94 103 ARG A C 1
ATOM 778 O O . ARG A 1 103 ? -12.82 33 2.645 1 94 103 ARG A O 1
ATOM 785 N N . LEU A 1 104 ? -10.789 33.719 3.033 1 95.38 104 LEU A N 1
ATOM 786 C CA . LEU A 1 104 ? -11.266 34.906 3.719 1 95.38 104 LEU A CA 1
ATOM 787 C C . LEU A 1 104 ? -11.766 35.938 2.717 1 95.38 104 LEU A C 1
ATOM 789 O O . LEU A 1 104 ? -11.422 35.906 1.532 1 95.38 104 LEU A O 1
ATOM 793 N N . PRO A 1 105 ? -12.602 36.875 3.152 1 94.12 105 PRO A N 1
ATOM 794 C CA . PRO A 1 105 ? -13.086 37.938 2.25 1 94.12 105 PRO A CA 1
ATOM 795 C C . PRO A 1 105 ? -11.945 38.75 1.633 1 94.12 105 PRO A C 1
ATOM 797 O O . PRO A 1 105 ? -10.914 38.969 2.281 1 94.12 105 PRO A O 1
ATOM 800 N N . PRO A 1 106 ? -12.148 39.219 0.457 1 92.5 106 PRO A N 1
ATOM 801 C CA . PRO A 1 106 ? -11.102 39.969 -0.247 1 92.5 106 PRO A CA 1
ATOM 802 C C . PRO A 1 106 ? -10.547 41.125 0.582 1 92.5 106 PRO A C 1
ATOM 804 O O . PRO A 1 106 ? -9.336 41.375 0.569 1 92.5 106 PRO A O 1
ATOM 807 N N . SER A 1 107 ? -11.398 41.812 1.246 1 92.75 107 SER A N 1
ATOM 808 C CA . SER A 1 107 ? -10.945 42.938 2.062 1 92.75 107 SER A CA 1
ATOM 809 C C . SER A 1 107 ? -9.969 42.469 3.139 1 92.75 107 SER A C 1
ATOM 811 O O . SER A 1 107 ? -9 43.188 3.445 1 92.75 107 SER A O 1
ATOM 813 N N . CYS A 1 108 ? -10.195 41.344 3.703 1 94.12 108 CYS A N 1
ATOM 814 C CA . CYS A 1 108 ? -9.297 40.75 4.707 1 94.12 108 CYS A CA 1
ATOM 815 C C . CYS A 1 108 ? -7.996 40.312 4.07 1 94.12 108 CYS A C 1
ATOM 817 O O . CYS A 1 108 ? -6.918 40.531 4.629 1 94.12 108 CYS A O 1
ATOM 819 N N . GLN A 1 109 ? -8.07 39.719 2.918 1 93.56 109 GLN A N 1
ATOM 820 C CA . GLN A 1 109 ? -6.875 39.25 2.211 1 93.56 109 GLN A CA 1
ATOM 821 C C . GLN A 1 109 ? -5.949 40.406 1.884 1 93.56 109 GLN A C 1
ATOM 823 O O . GLN A 1 109 ? -4.727 40.312 2.002 1 93.56 109 GLN A O 1
ATOM 828 N N . ASP A 1 110 ? -6.555 41.5 1.52 1 93 110 ASP A N 1
ATOM 829 C CA . ASP A 1 110 ? -5.77 42.688 1.226 1 93 110 ASP A CA 1
ATOM 830 C C . ASP A 1 110 ? -4.988 43.156 2.455 1 93 110 ASP A C 1
ATOM 832 O O . ASP A 1 110 ? -3.83 43.562 2.344 1 93 110 ASP A O 1
ATOM 836 N N . GLN A 1 111 ? -5.609 43.062 3.541 1 93.56 111 GLN A N 1
ATOM 837 C CA . GLN A 1 111 ? -4.973 43.438 4.793 1 93.56 111 GLN A CA 1
ATOM 838 C C . GLN A 1 111 ? -3.781 42.562 5.109 1 93.56 111 GLN A C 1
ATOM 840 O O . GLN A 1 111 ? -2.77 43 5.641 1 93.56 111 GLN A O 1
ATOM 845 N N . LEU A 1 112 ? -3.873 41.312 4.766 1 95.06 112 LEU A N 1
ATOM 846 C CA . LEU A 1 112 ? -2.832 40.312 5.066 1 95.06 112 LEU A CA 1
ATOM 847 C C . LEU A 1 112 ? -1.524 40.688 4.375 1 95.06 112 LEU A C 1
ATOM 849 O O . LEU A 1 112 ? -0.441 40.406 4.891 1 95.06 112 LEU A O 1
ATOM 853 N N . TYR A 1 113 ? -1.618 41.406 3.283 1 94.88 113 TYR A N 1
ATOM 854 C CA . TYR A 1 113 ? -0.427 41.594 2.461 1 94.88 113 TYR A CA 1
ATOM 855 C C . TYR A 1 113 ? -0.004 43.031 2.438 1 94.88 113 TYR A C 1
ATOM 857 O O . TYR A 1 113 ? 0.838 43.438 1.629 1 94.88 113 TYR A O 1
ATOM 865 N N . THR A 1 114 ? -0.573 43.781 3.32 1 93.06 114 THR A N 1
ATOM 866 C CA . THR A 1 114 ? -0.238 45.219 3.375 1 93.06 114 THR A CA 1
ATOM 867 C C . THR A 1 114 ? 1.245 45.406 3.678 1 93.06 114 THR A C 1
ATOM 869 O O . THR A 1 114 ? 1.866 46.344 3.186 1 93.06 114 THR A O 1
ATOM 872 N N . ALA A 1 115 ? 1.861 44.5 4.461 1 91.19 115 ALA A N 1
ATOM 873 C CA . ALA A 1 115 ? 3.254 44.625 4.875 1 91.19 115 ALA A CA 1
ATOM 874 C C . ALA A 1 115 ? 4.195 44 3.863 1 91.19 115 ALA A C 1
ATOM 876 O O . ALA A 1 115 ? 5.418 44.031 4.027 1 91.19 115 ALA A O 1
ATOM 877 N N . GLY A 1 116 ? 3.648 43.375 2.791 1 92.19 116 GLY A N 1
ATOM 878 C CA . GLY A 1 116 ? 4.488 42.75 1.772 1 92.19 116 GLY A CA 1
ATOM 879 C C . GLY A 1 116 ? 3.971 41.406 1.307 1 92.19 116 GLY A C 1
ATOM 880 O O . GLY A 1 116 ? 3 40.875 1.859 1 92.19 116 GLY A O 1
ATOM 881 N N . PRO A 1 117 ? 4.672 40.875 0.367 1 90.62 117 PRO A N 1
ATOM 882 C CA . PRO A 1 117 ? 4.164 39.656 -0.28 1 90.62 117 PRO A CA 1
ATOM 883 C C . PRO A 1 117 ? 4.5 38.375 0.497 1 90.62 117 PRO A C 1
ATOM 885 O O . PRO A 1 117 ? 3.877 37.344 0.283 1 90.62 117 PRO A O 1
ATOM 888 N N . ARG A 1 118 ? 5.453 38.438 1.348 1 91.56 118 ARG A N 1
ATOM 889 C CA . ARG A 1 118 ? 5.855 37.25 2.102 1 91.56 118 ARG A CA 1
ATOM 890 C C . ARG A 1 118 ? 5.121 37.188 3.436 1 91.56 118 ARG A C 1
ATOM 892 O O . ARG A 1 118 ? 5.477 37.875 4.387 1 91.56 118 ARG A O 1
ATOM 899 N N . GLN A 1 119 ? 4.082 36.406 3.406 1 94.44 119 GLN A N 1
ATOM 900 C CA . GLN A 1 119 ? 3.305 36.188 4.625 1 94.44 119 GLN A CA 1
ATOM 901 C C . GLN A 1 119 ? 3.283 34.719 5.039 1 94.44 119 GLN A C 1
ATOM 903 O O . GLN A 1 119 ? 3.213 33.844 4.188 1 94.44 119 GLN A O 1
ATOM 908 N N . LEU A 1 120 ? 3.467 34.5 6.277 1 95.5 120 LEU A N 1
ATOM 909 C CA . LEU A 1 120 ? 3.381 33.188 6.871 1 95.5 120 LEU A CA 1
ATOM 910 C C . LEU A 1 120 ? 2.25 33.125 7.891 1 95.5 120 LEU A C 1
ATOM 912 O O . LEU A 1 120 ? 2.105 34 8.727 1 95.5 120 LEU A O 1
ATOM 916 N N . PHE A 1 121 ? 1.455 32.094 7.754 1 97.06 121 PHE A N 1
ATOM 917 C CA . PHE A 1 121 ? 0.274 31.922 8.594 1 97.06 121 PHE A CA 1
ATOM 918 C C . PHE A 1 121 ? 0.459 30.766 9.562 1 97.06 121 PHE A C 1
ATOM 920 O O . PHE A 1 121 ? 0.493 29.594 9.148 1 97.06 121 PHE A O 1
ATOM 927 N N . ALA A 1 122 ? 0.629 30.984 10.82 1 97.62 122 ALA A N 1
ATOM 928 C CA . ALA A 1 122 ? 0.703 29.938 11.836 1 97.62 122 ALA A CA 1
ATOM 929 C C . ALA A 1 122 ? -0.629 29.781 12.562 1 97.62 122 ALA A C 1
ATOM 931 O O . ALA A 1 122 ? -1.444 30.719 12.578 1 97.62 122 ALA A O 1
ATOM 932 N N . SER A 1 123 ? -0.908 28.656 13.008 1 97.38 123 SER A N 1
ATOM 933 C CA . SER A 1 123 ? -2.037 28.375 13.883 1 97.38 123 SER A CA 1
ATOM 934 C C . SER A 1 123 ? -1.569 27.828 15.227 1 97.38 123 SER A C 1
ATOM 936 O O . SER A 1 123 ? -0.367 27.734 15.484 1 97.38 123 SER A O 1
ATOM 938 N N . ALA A 1 124 ? -2.49 27.609 16.141 1 97.19 124 ALA A N 1
ATOM 939 C CA . ALA A 1 124 ? -2.209 27.062 17.453 1 97.19 124 ALA A CA 1
ATOM 940 C C . ALA A 1 124 ? -3.439 26.375 18.031 1 97.19 124 ALA A C 1
ATOM 942 O O . ALA A 1 124 ? -4.566 26.625 17.609 1 97.19 124 ALA A O 1
ATOM 943 N N . SER A 1 125 ? -3.191 25.469 18.922 1 96.12 125 SER A N 1
ATOM 944 C CA . SER A 1 125 ? -4.27 24.688 19.516 1 96.12 125 SER A CA 1
ATOM 945 C C . SER A 1 125 ? -4.906 25.438 20.688 1 96.12 125 SER A C 1
ATOM 947 O O . SER A 1 125 ? -4.203 25.922 21.562 1 96.12 125 SER A O 1
ATOM 949 N N . SER A 1 126 ? -6.16 25.453 20.625 1 96.38 126 SER A N 1
ATOM 950 C CA . SER A 1 126 ? -6.898 26.078 21.719 1 96.38 126 SER A CA 1
ATOM 951 C C . SER A 1 126 ? -6.949 25.156 22.953 1 96.38 126 SER A C 1
ATOM 953 O O . SER A 1 126 ? -6.941 23.938 22.812 1 96.38 126 SER A O 1
ATOM 955 N N . GLY A 1 127 ? -6.891 25.75 24.062 1 93.75 127 GLY A N 1
ATOM 956 C CA . GLY A 1 127 ? -7.105 25.047 25.328 1 93.75 127 GLY A CA 1
ATOM 957 C C . GLY A 1 127 ? -8.258 25.625 26.141 1 93.75 127 GLY A C 1
ATOM 958 O O . GLY A 1 127 ? -9.062 26.391 25.609 1 93.75 127 GLY A O 1
ATOM 959 N N . SER A 1 128 ? -8.336 25.203 27.375 1 93.88 128 SER A N 1
ATOM 960 C CA . SER A 1 128 ? -9.414 25.656 28.25 1 93.88 128 SER A CA 1
ATOM 961 C C . SER A 1 128 ? -9.266 27.141 28.594 1 93.88 128 SER A C 1
ATOM 963 O O . SER A 1 128 ? -10.25 27.797 28.922 1 93.88 128 SER A O 1
ATOM 965 N N . ASP A 1 129 ? -8.148 27.641 28.422 1 94.94 129 ASP A N 1
ATOM 966 C CA . ASP A 1 129 ? -7.902 29.031 28.797 1 94.94 129 ASP A CA 1
ATOM 967 C C . ASP A 1 129 ? -7.977 29.953 27.562 1 94.94 129 ASP A C 1
ATOM 969 O O . ASP A 1 129 ? -7.801 31.172 27.688 1 94.94 129 ASP A O 1
ATOM 973 N N . SER A 1 130 ? -8.25 29.453 26.391 1 97.25 130 SER A N 1
ATOM 974 C CA . SER A 1 130 ? -8.43 30.25 25.188 1 97.25 130 SER A CA 1
ATOM 975 C C . SER A 1 130 ? -9.852 30.781 25.094 1 97.25 130 SER A C 1
ATOM 977 O O . SER A 1 130 ? -10.805 30.016 24.938 1 97.25 130 SER A O 1
ATOM 979 N N . GLN A 1 131 ? -9.93 32.094 25.109 1 95.69 131 GLN A N 1
ATOM 980 C CA . GLN A 1 131 ? -11.266 32.656 25.234 1 95.69 131 GLN A CA 1
ATOM 981 C C . GLN A 1 131 ? -11.469 33.812 24.25 1 95.69 131 GLN A C 1
ATOM 983 O O . GLN A 1 131 ? -10.555 34.625 24.031 1 95.69 131 GLN A O 1
ATOM 988 N N . LEU A 1 132 ? -12.656 33.781 23.703 1 98.12 132 LEU A N 1
ATOM 989 C CA . LEU A 1 132 ? -13.133 34.906 22.906 1 98.12 132 LEU A CA 1
ATOM 990 C C . LEU A 1 132 ? -14.359 35.562 23.547 1 98.12 132 LEU A C 1
ATOM 992 O O . LEU A 1 132 ? -15.203 34.844 24.109 1 98.12 132 LEU A O 1
ATOM 996 N N . SER A 1 133 ? -14.438 36.844 23.516 1 97.81 133 SER A N 1
ATOM 997 C CA . SER A 1 133 ? -15.617 37.562 23.969 1 97.81 133 SER A CA 1
ATOM 998 C C . SER A 1 133 ? -15.984 38.688 23.016 1 97.81 133 SER A C 1
ATOM 1000 O O . SER A 1 133 ? -15.148 39.531 22.688 1 97.81 133 SER A O 1
ATOM 1002 N N . LEU A 1 134 ? -17.266 38.688 22.688 1 97.31 134 LEU A N 1
ATOM 1003 C CA . LEU A 1 134 ? -17.734 39.719 21.781 1 97.31 134 LEU A CA 1
ATOM 1004 C C . LEU A 1 134 ? -17.938 41.031 22.516 1 97.31 134 LEU A C 1
ATOM 1006 O O . LEU A 1 134 ? -18.531 41.062 23.594 1 97.31 134 LEU A O 1
ATOM 1010 N N . GLU A 1 135 ? -17.438 42.062 21.875 1 97.06 135 GLU A N 1
ATOM 1011 C CA . GLU A 1 135 ? -17.609 43.406 22.375 1 97.06 135 GLU A CA 1
ATOM 1012 C C . GLU A 1 135 ? -18.078 44.344 21.266 1 97.06 135 GLU A C 1
ATOM 1014 O O . GLU A 1 135 ? -18.172 43.938 20.094 1 97.06 135 GLU A O 1
ATOM 1019 N N . ALA A 1 136 ? -18.453 45.594 21.625 1 95.94 136 ALA A N 1
ATOM 1020 C CA . ALA A 1 136 ? -19.016 46.531 20.672 1 95.94 136 ALA A CA 1
ATOM 1021 C C . ALA A 1 136 ? -18.047 46.844 19.547 1 95.94 136 ALA A C 1
ATOM 1023 O O . ALA A 1 136 ? -18.453 46.969 18.375 1 95.94 136 ALA A O 1
ATOM 1024 N N . ASP A 1 137 ? -16.734 46.844 19.844 1 95.5 137 ASP A N 1
ATOM 1025 C CA . ASP A 1 137 ? -15.758 47.312 18.875 1 95.5 137 ASP A CA 1
ATOM 1026 C C . ASP A 1 137 ? -14.953 46.156 18.297 1 95.5 137 ASP A C 1
ATOM 1028 O O . ASP A 1 137 ? -14.039 46.375 17.5 1 95.5 137 ASP A O 1
ATOM 1032 N N . GLY A 1 138 ? -15.219 45 18.719 1 97 138 GLY A N 1
ATOM 1033 C CA . GLY A 1 138 ? -14.469 43.844 18.234 1 97 138 GLY A CA 1
ATOM 1034 C C . GLY A 1 138 ? -14.594 42.625 19.125 1 97 138 GLY A C 1
ATOM 1035 O O . GLY A 1 138 ? -15.586 42.469 19.844 1 97 138 GLY A O 1
ATOM 1036 N N . ILE A 1 139 ? -13.688 41.719 18.984 1 97.94 139 ILE A N 1
ATOM 1037 C CA . ILE A 1 139 ? -13.641 40.5 19.797 1 97.94 139 ILE A CA 1
ATOM 1038 C C . ILE A 1 139 ? -12.406 40.531 20.703 1 97.94 139 ILE A C 1
ATOM 1040 O O . ILE A 1 139 ? -11.289 40.75 20.219 1 97.94 139 ILE A O 1
ATOM 1044 N N . ARG A 1 140 ? -12.633 40.375 21.969 1 98.38 140 ARG A N 1
ATOM 1045 C CA . ARG A 1 140 ? -11.531 40.25 22.922 1 98.38 140 ARG A CA 1
ATOM 1046 C C . ARG A 1 140 ? -10.945 38.844 22.906 1 98.38 140 ARG A C 1
ATOM 1048 O O . ARG A 1 140 ? -11.672 37.844 23.031 1 98.38 140 ARG A O 1
ATOM 1055 N N . VAL A 1 141 ? -9.695 38.719 22.656 1 98.44 141 VAL A N 1
ATOM 1056 C CA . VAL A 1 141 ? -8.961 37.469 22.609 1 98.44 141 VAL A CA 1
ATOM 1057 C C . VAL A 1 141 ? -8.047 37.375 23.828 1 98.44 141 VAL A C 1
ATOM 1059 O O . VAL A 1 141 ? -7.129 38.188 24 1 98.44 141 VAL A O 1
ATOM 1062 N N . ASN A 1 142 ? -8.305 36.438 24.625 1 98 142 ASN A N 1
ATOM 1063 C CA . ASN A 1 142 ? -7.562 36.281 25.859 1 98 142 ASN A CA 1
ATOM 1064 C C . ASN A 1 142 ? -7.234 34.812 26.156 1 98 142 ASN A C 1
ATOM 1066 O O . ASN A 1 142 ? -8.086 33.938 25.984 1 98 142 ASN A O 1
ATOM 1070 N N . GLY A 1 143 ? -5.977 34.656 26.562 1 98.06 143 GLY A N 1
ATOM 1071 C CA . GLY A 1 143 ? -5.594 33.312 26.969 1 98.06 143 GLY A CA 1
ATOM 1072 C C . GLY A 1 143 ? -4.402 32.781 26.203 1 98.06 143 GLY A C 1
ATOM 1073 O O . GLY A 1 143 ? -3.635 33.531 25.609 1 98.06 143 GLY A O 1
ATOM 1074 N N . ARG A 1 144 ? -4.211 31.438 26.344 1 98.12 144 ARG A N 1
ATOM 1075 C CA . ARG A 1 144 ? -3.031 30.781 25.797 1 98.12 144 ARG A CA 1
ATOM 1076 C C . ARG A 1 144 ? -3.42 29.75 24.75 1 98.12 144 ARG A C 1
ATOM 1078 O O . ARG A 1 144 ? -4.402 29.016 24.922 1 98.12 144 ARG A O 1
ATOM 1085 N N . TRP A 1 145 ? -2.852 29.766 23.625 1 98.19 145 TRP A N 1
ATOM 1086 C CA . TRP A 1 145 ? -2.893 28.719 22.594 1 98.19 145 TRP A CA 1
ATOM 1087 C C . TRP A 1 145 ? -1.544 28.031 22.469 1 98.19 145 TRP A C 1
ATOM 1089 O O . TRP A 1 145 ? -0.497 28.641 22.703 1 98.19 145 TRP A O 1
ATOM 1099 N N . ARG A 1 146 ? -1.57 26.734 22.109 1 97.06 146 ARG A N 1
ATOM 1100 C CA . ARG A 1 146 ? -0.343 25.953 22.203 1 97.06 146 ARG A CA 1
ATOM 1101 C C . ARG A 1 146 ? 0.09 25.422 20.844 1 97.06 146 ARG A C 1
ATOM 1103 O O . ARG A 1 146 ? -0.739 25.25 19.938 1 97.06 146 ARG A O 1
ATOM 1110 N N . PHE A 1 147 ? 1.44 25.188 20.719 1 96.94 147 PHE A N 1
ATOM 1111 C CA . PHE A 1 147 ? 2.053 24.469 19.609 1 96.94 147 PHE A CA 1
ATOM 1112 C C . PHE A 1 147 ? 1.901 25.25 18.297 1 96.94 147 PHE A C 1
ATOM 1114 O O . PHE A 1 147 ? 1.415 24.719 17.297 1 96.94 147 PHE A O 1
ATOM 1121 N N . SER A 1 148 ? 2.268 26.453 18.344 1 97.88 148 SER A N 1
ATOM 1122 C CA . SER A 1 148 ? 2.217 27.266 17.125 1 97.88 148 SER A CA 1
ATOM 1123 C C . SER A 1 148 ? 3.496 27.109 16.312 1 97.88 148 SER A C 1
ATOM 1125 O O . SER A 1 148 ? 4.406 27.938 16.406 1 97.88 148 SER A O 1
ATOM 1127 N N . SER A 1 149 ? 3.496 26.125 15.414 1 97.38 149 SER A N 1
ATOM 1128 C CA . SER A 1 149 ? 4.66 25.875 14.57 1 97.38 149 SER A CA 1
ATOM 1129 C C . SER A 1 149 ? 5.004 27.094 13.719 1 97.38 149 SER A C 1
ATOM 1131 O O . SER A 1 149 ? 4.133 27.656 13.055 1 97.38 149 SER A O 1
ATOM 1133 N N . GLY A 1 150 ? 6.297 27.562 13.781 1 96.5 150 GLY A N 1
ATOM 1134 C CA . GLY A 1 150 ? 6.785 28.625 12.922 1 96.5 150 GLY A CA 1
ATOM 1135 C C . GLY A 1 150 ? 6.398 30.016 13.422 1 96.5 150 GLY A C 1
ATOM 1136 O O . GLY A 1 150 ? 6.477 30.984 12.672 1 96.5 150 GLY A O 1
ATOM 1137 N N . ILE A 1 151 ? 5.98 30.141 14.664 1 97.06 151 ILE A N 1
ATOM 1138 C CA . ILE A 1 151 ? 5.449 31.391 15.172 1 97.06 151 ILE A CA 1
ATOM 1139 C C . ILE A 1 151 ? 6.531 32.469 15.117 1 97.06 151 ILE A C 1
ATOM 1141 O O . ILE A 1 151 ? 6.23 33.656 14.93 1 97.06 151 ILE A O 1
ATOM 1145 N N . GLU A 1 152 ? 7.766 32.094 15.227 1 94.94 152 GLU A N 1
ATOM 1146 C CA . GLU A 1 152 ? 8.852 33.062 15.234 1 94.94 152 GLU A CA 1
ATOM 1147 C C . GLU A 1 152 ? 8.961 33.781 13.898 1 94.94 152 GLU A C 1
ATOM 1149 O O . GLU A 1 152 ? 9.414 34.938 13.836 1 94.94 152 GLU A O 1
ATOM 1154 N N . ASP A 1 153 ? 8.516 33.125 12.891 1 94.62 153 ASP A N 1
ATOM 1155 C CA . ASP A 1 153 ? 8.633 33.688 11.547 1 94.62 153 ASP A CA 1
ATOM 1156 C C . ASP A 1 153 ? 7.254 34.062 10.984 1 94.62 153 ASP A C 1
ATOM 1158 O O . ASP A 1 153 ? 7.152 34.719 9.953 1 94.62 153 ASP A O 1
ATOM 1162 N N . ALA A 1 154 ? 6.242 33.688 11.688 1 96.5 154 ALA A N 1
ATOM 1163 C CA . ALA A 1 154 ? 4.883 33.938 11.211 1 96.5 154 ALA A CA 1
ATOM 1164 C C . ALA A 1 154 ? 4.543 35.406 11.273 1 96.5 154 ALA A C 1
ATOM 1166 O O . ALA A 1 154 ? 4.977 36.125 12.188 1 96.5 154 ALA A O 1
ATOM 1167 N N . THR A 1 155 ? 3.764 35.875 10.305 1 96.69 155 THR A N 1
ATOM 1168 C CA . THR A 1 155 ? 3.279 37.281 10.281 1 96.69 155 THR A CA 1
ATOM 1169 C C . THR A 1 155 ? 1.858 37.344 10.836 1 96.69 155 THR A C 1
ATOM 1171 O O . THR A 1 155 ? 1.475 38.344 11.43 1 96.69 155 THR A O 1
ATOM 1174 N N . TRP A 1 156 ? 1.13 36.312 10.617 1 97.56 156 TRP A N 1
ATOM 1175 C CA . TRP A 1 156 ? -0.251 36.219 11.078 1 97.56 156 TRP A CA 1
ATOM 1176 C C . TRP A 1 156 ? -0.496 34.938 11.836 1 97.56 156 TRP A C 1
ATOM 1178 O O . TRP A 1 156 ? 0.103 33.906 11.523 1 97.56 156 TRP A O 1
ATOM 1188 N N . LEU A 1 157 ? -1.35 35 12.812 1 98.12 157 LEU A N 1
ATOM 1189 C CA . LEU A 1 157 ? -1.827 33.844 13.555 1 98.12 157 LEU A CA 1
ATOM 1190 C C . LEU A 1 157 ? -3.307 33.594 13.281 1 98.12 157 LEU A C 1
ATOM 1192 O O . LEU A 1 157 ? -4.109 34.531 13.289 1 98.12 157 LEU A O 1
ATOM 1196 N N . MET A 1 158 ? -3.602 32.375 12.977 1 97.75 158 MET A N 1
ATOM 1197 C CA . MET A 1 158 ? -4.98 31.938 12.844 1 97.75 158 MET A CA 1
ATOM 1198 C C . MET A 1 158 ? -5.414 31.141 14.07 1 97.75 158 MET A C 1
ATOM 1200 O O . MET A 1 158 ? -5.211 29.922 14.125 1 97.75 158 MET A O 1
ATOM 1204 N N . LEU A 1 159 ? -6.09 31.766 15 1 98.19 159 LEU A N 1
ATOM 1205 C CA . LEU A 1 159 ? -6.516 31.156 16.25 1 98.19 159 LEU A CA 1
ATOM 1206 C C . LEU A 1 159 ? -8.008 30.859 16.234 1 98.19 159 LEU A C 1
ATOM 1208 O O . LEU A 1 159 ? -8.75 31.438 15.438 1 98.19 159 LEU A O 1
ATOM 1212 N N . ASN A 1 160 ? -8.422 29.969 17.031 1 97.81 160 ASN A N 1
ATOM 1213 C CA . ASN A 1 160 ? -9.852 29.719 17.156 1 97.81 160 ASN A CA 1
ATOM 1214 C C . ASN A 1 160 ? -10.227 29.359 18.594 1 97.81 160 ASN A C 1
ATOM 1216 O O . ASN A 1 160 ? -9.398 28.859 19.344 1 97.81 160 ASN A O 1
ATOM 1220 N N . ALA A 1 161 ? -11.367 29.688 19 1 97.75 161 ALA A N 1
ATOM 1221 C CA . ALA A 1 161 ? -11.93 29.406 20.312 1 97.75 161 ALA A CA 1
ATOM 1222 C C . ALA A 1 161 ? -13.445 29.625 20.328 1 97.75 161 ALA A C 1
ATOM 1224 O O . ALA A 1 161 ? -14 30.188 19.375 1 97.75 161 ALA A O 1
ATOM 1225 N N . PRO A 1 162 ? -14.07 29.094 21.359 1 96.5 162 PRO A N 1
ATOM 1226 C CA . PRO A 1 162 ? -15.484 29.438 21.516 1 96.5 162 PRO A CA 1
ATOM 1227 C C . PRO A 1 162 ? -15.703 30.891 21.922 1 96.5 162 PRO A C 1
ATOM 1229 O O . PRO A 1 162 ? -14.844 31.484 22.562 1 96.5 162 PRO A O 1
ATOM 1232 N N . CYS A 1 163 ? -16.797 31.422 21.469 1 97.19 163 CYS A N 1
ATOM 1233 C CA . CYS A 1 163 ? -17.266 32.75 21.859 1 97.19 163 CYS A CA 1
ATOM 1234 C C . CYS A 1 163 ? -18.703 32.688 22.344 1 97.19 163 CYS A C 1
ATOM 1236 O O . CYS A 1 163 ? -19.625 33 21.594 1 97.19 163 CYS A O 1
ATOM 1238 N N . PRO A 1 164 ? -18.891 32.438 23.641 1 95.56 164 PRO A N 1
ATOM 1239 C CA . PRO A 1 164 ? -20.219 32.125 24.156 1 95.56 164 PRO A CA 1
ATOM 1240 C C . PRO A 1 164 ? -21.188 33.312 24.016 1 95.56 164 PRO A C 1
ATOM 1242 O O . PRO A 1 164 ? -22.406 33.094 23.906 1 95.56 164 PRO A O 1
ATOM 1245 N N . ASN A 1 165 ? -20.734 34.531 24.078 1 96.19 165 ASN A N 1
ATOM 1246 C CA . ASN A 1 165 ? -21.625 35.656 24.062 1 96.19 165 ASN A CA 1
ATOM 1247 C C . ASN A 1 165 ? -21.891 36.156 22.641 1 96.19 165 ASN A C 1
ATOM 1249 O O . ASN A 1 165 ? -22.547 37.188 22.438 1 96.19 165 ASN A O 1
ATOM 1253 N N . HIS A 1 166 ? -21.312 35.5 21.656 1 95 166 HIS A N 1
ATOM 1254 C CA . HIS A 1 166 ? -21.609 35.844 20.266 1 95 166 HIS A CA 1
ATOM 1255 C C . HIS A 1 166 ? -23.031 35.469 19.906 1 95 166 HIS A C 1
ATOM 1257 O O . HIS A 1 166 ? -23.516 34.406 20.312 1 95 166 HIS A O 1
ATOM 1263 N N . PRO A 1 167 ? -23.719 36.219 19.141 1 93.06 167 PRO A N 1
ATOM 1264 C CA . PRO A 1 167 ? -25.109 35.906 18.766 1 93.06 167 PRO A CA 1
ATOM 1265 C C . PRO A 1 167 ? -25.234 34.594 18 1 93.06 167 PRO A C 1
ATOM 1267 O O . PRO A 1 167 ? -26.266 33.938 18.047 1 93.06 167 PRO A O 1
ATOM 1270 N N . GLN A 1 168 ? -24.203 34.219 17.328 1 92.69 168 GLN A N 1
ATOM 1271 C CA . GLN A 1 168 ? -24.234 33 16.516 1 92.69 168 GLN A CA 1
ATOM 1272 C C . GLN A 1 168 ? -23.641 31.812 17.297 1 92.69 168 GLN A C 1
ATOM 1274 O O . GLN A 1 168 ? -23.406 30.75 16.719 1 92.69 168 GLN A O 1
ATOM 1279 N N . ALA A 1 169 ? -23.391 31.969 18.562 1 91.94 169 ALA A N 1
ATOM 1280 C CA . ALA A 1 169 ? -22.672 30.969 19.344 1 91.94 169 ALA A CA 1
ATOM 1281 C C . ALA A 1 169 ? -23.391 29.625 19.328 1 91.94 169 ALA A C 1
ATOM 1283 O O . ALA A 1 169 ? -22.75 28.562 19.375 1 91.94 169 ALA A O 1
ATOM 1284 N N . LYS A 1 170 ? -24.672 29.609 19.25 1 90.94 170 LYS A N 1
ATOM 1285 C CA . LYS A 1 170 ? -25.453 28.391 19.281 1 90.94 170 LYS A CA 1
ATOM 1286 C C . LYS A 1 170 ? -25.172 27.516 18.062 1 90.94 170 LYS A C 1
ATOM 1288 O O . LYS A 1 170 ? -25.156 26.297 18.156 1 90.94 170 LYS A O 1
ATOM 1293 N N . ASN A 1 171 ? -24.906 28.203 16.984 1 91.19 171 ASN A N 1
ATOM 1294 C CA . ASN A 1 171 ? -24.703 27.484 15.727 1 91.19 171 ASN A CA 1
ATOM 1295 C C . ASN A 1 171 ? -23.234 27.438 15.336 1 91.19 171 ASN A C 1
ATOM 1297 O O . ASN A 1 171 ? -22.859 26.797 14.352 1 91.19 171 ASN A O 1
ATOM 1301 N N . THR A 1 172 ? -22.5 28.188 16.047 1 89.44 172 THR A N 1
ATOM 1302 C CA . THR A 1 172 ? -21.078 28.281 15.75 1 89.44 172 THR A CA 1
ATOM 1303 C C . THR A 1 172 ? -20.25 27.844 16.953 1 89.44 172 THR A C 1
ATOM 1305 O O . THR A 1 172 ? -20.016 28.641 17.875 1 89.44 172 THR A O 1
ATOM 1308 N N . PRO A 1 173 ? -19.703 26.672 16.844 1 89.31 173 PRO A N 1
ATOM 1309 C CA . PRO A 1 173 ? -19 26.188 18.031 1 89.31 173 PRO A CA 1
ATOM 1310 C C . PRO A 1 173 ? -17.703 26.953 18.297 1 89.31 173 PRO A C 1
ATOM 1312 O O . PRO A 1 173 ? -17.312 27.109 19.453 1 89.31 173 PRO A O 1
ATOM 1315 N N . ARG A 1 174 ? -17.094 27.406 17.219 1 96.56 174 ARG A N 1
ATOM 1316 C CA . ARG A 1 174 ? -15.82 28.109 17.344 1 96.56 174 ARG A CA 1
ATOM 1317 C C . ARG A 1 174 ? -15.695 29.203 16.297 1 96.56 174 ARG A C 1
ATOM 1319 O O . ARG A 1 174 ? -16.266 29.109 15.211 1 96.56 174 ARG A O 1
ATOM 1326 N N . PHE A 1 175 ? -14.977 30.203 16.688 1 97.69 175 PHE A N 1
ATOM 1327 C CA . PHE A 1 175 ? -14.711 31.297 15.758 1 97.69 175 PHE A CA 1
ATOM 1328 C C . PHE A 1 175 ? -13.219 31.406 15.453 1 97.69 175 PHE A C 1
ATOM 1330 O O . PHE A 1 175 ? -12.383 31.219 16.344 1 97.69 175 PHE A O 1
ATOM 1337 N N . LEU A 1 176 ? -12.898 31.594 14.203 1 98 176 LEU A N 1
ATOM 1338 C CA . LEU A 1 176 ? -11.555 31.891 13.727 1 98 176 LEU A CA 1
ATOM 1339 C C . LEU A 1 176 ? -11.227 33.375 13.891 1 98 176 LEU A C 1
ATOM 1341 O O . LEU A 1 176 ? -12.016 34.25 13.5 1 98 176 LEU A O 1
ATOM 1345 N N . VAL A 1 177 ? -10.133 33.656 14.5 1 97.94 177 VAL A N 1
ATOM 1346 C CA . VAL A 1 177 ? -9.688 35.062 14.672 1 97.94 177 VAL A CA 1
ATOM 1347 C C . VAL A 1 177 ? -8.297 35.219 14.078 1 97.94 177 VAL A C 1
ATOM 1349 O O . VAL A 1 177 ? -7.387 34.438 14.367 1 97.94 177 VAL A O 1
ATOM 1352 N N . LEU A 1 178 ? -8.133 36.125 13.227 1 97.75 178 LEU A N 1
ATOM 1353 C CA . LEU A 1 178 ? -6.844 36.5 12.641 1 97.75 178 LEU A CA 1
ATOM 1354 C C . LEU A 1 178 ? -6.148 37.562 13.469 1 97.75 178 LEU A C 1
ATOM 1356 O O . LEU A 1 178 ? -6.695 38.656 13.664 1 97.75 178 LEU A O 1
ATOM 1360 N N . VAL A 1 179 ? -4.941 37.25 13.93 1 97.56 179 VAL A N 1
ATOM 1361 C CA . VAL A 1 179 ? -4.184 38.156 14.789 1 97.56 179 VAL A CA 1
ATOM 1362 C C . VAL A 1 179 ? -2.791 38.375 14.203 1 97.56 179 VAL A C 1
ATOM 1364 O O . VAL A 1 179 ? -2.129 37.438 13.781 1 97.56 179 VAL A O 1
ATOM 1367 N N . ALA A 1 180 ? -2.352 39.625 14.148 1 96.31 180 ALA A N 1
ATOM 1368 C CA . ALA A 1 180 ? -0.963 39.875 13.773 1 96.31 180 ALA A CA 1
ATOM 1369 C C . ALA A 1 180 ? -0.005 39.375 14.852 1 96.31 180 ALA A C 1
ATOM 1371 O O . ALA A 1 180 ? -0.245 39.594 16.047 1 96.31 180 ALA A O 1
ATOM 1372 N N . THR A 1 181 ? 1.029 38.719 14.414 1 96.69 181 THR A N 1
ATOM 1373 C CA . THR A 1 181 ? 1.917 38.062 15.367 1 96.69 181 THR A CA 1
ATOM 1374 C C . THR A 1 181 ? 2.564 39.094 16.297 1 96.69 181 THR A C 1
ATOM 1376 O O . THR A 1 181 ? 2.859 38.781 17.453 1 96.69 181 THR A O 1
ATOM 1379 N N . GLN A 1 182 ? 2.707 40.312 15.898 1 95.06 182 GLN A N 1
ATOM 1380 C CA . GLN A 1 182 ? 3.33 41.344 16.703 1 95.06 182 GLN A CA 1
ATOM 1381 C C . GLN A 1 182 ? 2.416 41.781 17.859 1 95.06 182 GLN A C 1
ATOM 1383 O O . GLN A 1 182 ? 2.861 42.438 18.797 1 95.06 182 GLN A O 1
ATOM 1388 N N . GLU A 1 183 ? 1.157 41.375 17.781 1 96.25 183 GLU A N 1
ATOM 1389 C CA . GLU A 1 183 ? 0.174 41.812 18.766 1 96.25 183 GLU A CA 1
ATOM 1390 C C . GLU A 1 183 ? 0.091 40.812 19.922 1 96.25 183 GLU A C 1
ATOM 1392 O O . GLU A 1 183 ? -0.645 41.031 20.891 1 96.25 183 GLU A O 1
ATOM 1397 N N . VAL A 1 184 ? 0.877 39.75 19.844 1 97.88 184 VAL A N 1
ATOM 1398 C CA . VAL A 1 184 ? 0.764 38.719 20.859 1 97.88 184 VAL A CA 1
ATOM 1399 C C . VAL A 1 184 ? 2.125 38.5 21.516 1 97.88 184 VAL A C 1
ATOM 1401 O O . VAL A 1 184 ? 3.148 38.969 21.016 1 97.88 184 VAL A O 1
ATOM 1404 N N . GLN A 1 185 ? 2.104 37.812 22.625 1 98.19 185 GLN A N 1
ATOM 1405 C CA . GLN A 1 185 ? 3.33 37.375 23.281 1 98.19 185 GLN A CA 1
ATOM 1406 C C . GLN A 1 185 ? 3.666 35.938 22.891 1 98.19 185 GLN A C 1
ATOM 1408 O O . GLN A 1 185 ? 2.816 35.062 22.984 1 98.19 185 GLN A O 1
ATOM 1413 N N . LYS A 1 186 ? 4.852 35.75 22.406 1 97.88 186 LYS A N 1
ATOM 1414 C CA . LYS A 1 186 ? 5.383 34.406 22.141 1 97.88 186 LYS A CA 1
ATOM 1415 C C . LYS A 1 186 ? 6.051 33.812 23.375 1 97.88 186 LYS A C 1
ATOM 1417 O O . LYS A 1 186 ? 6.969 34.438 23.938 1 97.88 186 LYS A O 1
ATOM 1422 N N . LEU A 1 187 ? 5.578 32.719 23.812 1 97.69 187 LEU A N 1
ATOM 1423 C CA . LEU A 1 187 ? 6.172 32.094 24.984 1 97.69 187 LEU A CA 1
ATOM 1424 C C . LEU A 1 187 ? 7.227 31.078 24.562 1 97.69 187 LEU A C 1
ATOM 1426 O O . LEU A 1 187 ? 6.965 30.219 23.719 1 97.69 187 LEU A O 1
ATOM 1430 N N . ASP A 1 188 ? 8.398 31.234 25.062 1 96.75 188 ASP A N 1
ATOM 1431 C CA . ASP A 1 188 ? 9.422 30.234 24.797 1 96.75 188 ASP A CA 1
ATOM 1432 C C . ASP A 1 188 ? 9.094 28.906 25.484 1 96.75 188 ASP A C 1
ATOM 1434 O O . ASP A 1 188 ? 9.703 28.578 26.5 1 96.75 188 ASP A O 1
ATOM 1438 N N . SER A 1 189 ? 8.266 28.156 24.875 1 96.62 189 SER A N 1
ATOM 1439 C CA . SER A 1 189 ? 7.688 27 25.562 1 96.62 189 SER A CA 1
ATOM 1440 C C . SER A 1 189 ? 8.031 25.703 24.844 1 96.62 189 SER A C 1
ATOM 1442 O O . SER A 1 189 ? 7.922 24.609 25.422 1 96.62 189 SER A O 1
ATOM 1444 N N . TRP A 1 190 ? 8.398 25.766 23.641 1 96.12 190 TRP A N 1
ATOM 1445 C CA . TRP A 1 190 ? 8.648 24.562 22.859 1 96.12 190 TRP A CA 1
ATOM 1446 C C . TRP A 1 190 ? 10.047 24.016 23.125 1 96.12 190 TRP A C 1
ATOM 1448 O O . TRP A 1 190 ? 11.031 24.516 22.562 1 96.12 190 TRP A O 1
ATOM 1458 N N . ASP A 1 191 ? 10.156 23.109 24 1 93.69 191 ASP A N 1
ATOM 1459 C CA . ASP A 1 191 ? 11.359 22.344 24.312 1 93.69 191 ASP A CA 1
ATOM 1460 C C . ASP A 1 191 ? 11.133 20.844 24.109 1 93.69 191 ASP A C 1
ATOM 1462 O O . ASP A 1 191 ? 10.969 20.094 25.078 1 93.69 191 ASP A O 1
ATOM 1466 N N . SER A 1 192 ? 11.203 20.453 22.859 1 92.75 192 SER A N 1
ATOM 1467 C CA . SER A 1 192 ? 10.836 19.094 22.453 1 92.75 192 SER A CA 1
ATOM 1468 C C . SER A 1 192 ? 12.055 18.312 22 1 92.75 192 SER A C 1
ATOM 1470 O O . SER A 1 192 ? 12.961 18.859 21.375 1 92.75 192 SER A O 1
ATOM 1472 N N . VAL A 1 193 ? 12.062 17.016 2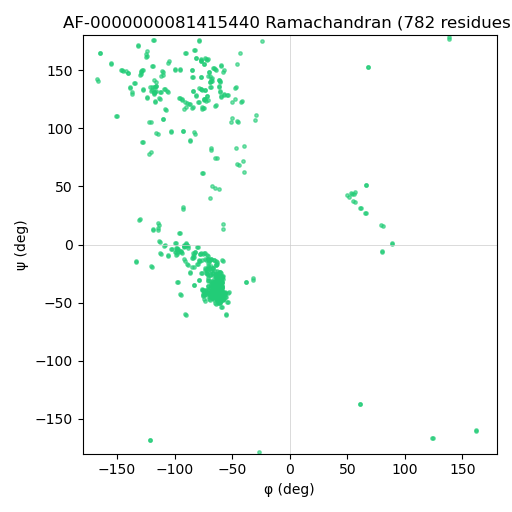2.281 1 91.69 193 VAL A N 1
ATOM 1473 C CA . VAL A 1 193 ? 13.148 16.141 21.875 1 91.69 193 VAL A CA 1
ATOM 1474 C C . VAL A 1 193 ? 13.078 15.891 20.375 1 91.69 193 VAL A C 1
ATOM 1476 O O . VAL A 1 193 ? 14.086 15.547 19.75 1 91.69 193 VAL A O 1
ATOM 1479 N N . GLY A 1 194 ? 11.969 16.062 19.781 1 95.62 194 GLY A N 1
ATOM 1480 C CA . GLY A 1 194 ? 11.734 15.93 18.344 1 95.62 194 GLY A CA 1
ATOM 1481 C C . GLY A 1 194 ? 11.023 17.125 17.75 1 95.62 194 GLY A C 1
ATOM 1482 O O . GLY A 1 194 ? 10.25 17.797 18.422 1 95.62 194 GLY A O 1
ATOM 1483 N N . MET A 1 195 ? 11.336 17.359 16.531 1 97.69 195 MET A N 1
ATOM 1484 C CA . MET A 1 195 ? 10.734 18.484 15.805 1 97.69 195 MET A CA 1
ATOM 1485 C C . MET A 1 195 ? 11.062 19.812 16.469 1 97.69 195 MET A C 1
ATOM 1487 O O . MET A 1 195 ? 10.242 20.719 16.484 1 97.69 195 MET A O 1
ATOM 1491 N N . ALA A 1 196 ? 12.18 19.828 17.047 1 97.06 196 ALA A N 1
ATOM 1492 C CA . ALA A 1 196 ? 12.586 21.031 17.781 1 97.06 196 ALA A CA 1
ATOM 1493 C C . ALA A 1 196 ? 12.625 22.25 16.844 1 97.06 196 ALA A C 1
ATOM 1495 O O . ALA A 1 196 ? 12.234 23.344 17.234 1 97.06 196 ALA A O 1
ATOM 1496 N N . ALA A 1 197 ? 12.961 22.031 15.648 1 97.69 197 ALA A N 1
ATOM 1497 C CA . ALA A 1 197 ? 13.211 23.125 14.719 1 97.69 197 ALA A CA 1
ATOM 1498 C C . ALA A 1 197 ? 11.898 23.766 14.25 1 97.69 197 ALA A C 1
ATOM 1500 O O . ALA A 1 197 ? 11.906 24.812 13.602 1 97.69 197 ALA A O 1
ATOM 1501 N N . THR A 1 198 ? 10.75 23.219 14.555 1 97.75 198 THR A N 1
ATOM 1502 C CA . THR A 1 198 ? 9.477 23.844 14.18 1 97.75 198 THR A CA 1
ATOM 1503 C C . THR A 1 198 ? 9.195 25.062 15.039 1 97.75 198 THR A C 1
ATOM 1505 O O . THR A 1 198 ? 8.367 25.906 14.68 1 97.75 198 THR A O 1
ATOM 1508 N N . GLY A 1 199 ? 9.883 25.109 16.234 1 97.75 199 GLY A N 1
ATOM 1509 C CA . GLY A 1 199 ? 9.648 26.234 17.109 1 97.75 199 GLY A CA 1
ATOM 1510 C C . GLY A 1 199 ? 8.188 26.422 17.484 1 97.75 199 GLY A C 1
ATOM 1511 O O . GLY A 1 199 ? 7.66 27.531 17.422 1 97.75 199 GLY A O 1
ATOM 1512 N N . SER A 1 200 ? 7.52 25.312 17.812 1 97.69 200 SER A N 1
ATOM 1513 C CA . SER A 1 200 ? 6.082 25.328 18.062 1 97.69 200 SER A CA 1
ATOM 1514 C C . SER A 1 200 ? 5.77 25.938 19.422 1 97.69 200 SER A C 1
ATOM 1516 O O . SER A 1 200 ? 5.102 25.312 20.25 1 97.69 200 SER A O 1
ATOM 1518 N N . HIS A 1 201 ? 6.137 27.172 19.594 1 97.94 201 HIS A N 1
ATOM 1519 C CA . HIS A 1 201 ? 5.957 27.891 20.859 1 97.94 201 HIS A CA 1
ATOM 1520 C C . HIS A 1 201 ? 4.492 28.234 21.078 1 97.94 201 HIS A C 1
ATOM 1522 O O . HIS A 1 201 ? 3.697 28.25 20.141 1 97.94 201 HIS A O 1
ATOM 1528 N N . ASP A 1 202 ? 4.176 28.484 22.297 1 97.94 202 ASP A N 1
ATOM 1529 C CA . ASP A 1 202 ? 2.824 28.906 22.656 1 97.94 202 ASP A CA 1
ATOM 1530 C C . ASP A 1 202 ? 2.627 30.391 22.406 1 97.94 202 ASP A C 1
ATOM 1532 O O . ASP A 1 202 ? 3.6 31.141 22.281 1 97.94 202 ASP A O 1
ATOM 1536 N N . VAL A 1 203 ? 1.368 30.703 22.328 1 97.88 203 VAL A N 1
ATOM 1537 C CA . VAL A 1 203 ? 0.939 32.094 22.125 1 97.88 203 VAL A CA 1
ATOM 1538 C C . VAL A 1 203 ? 0.102 32.562 23.312 1 97.88 203 VAL A C 1
ATOM 1540 O O . VAL A 1 203 ? -0.792 31.828 23.766 1 97.88 203 VAL A O 1
ATOM 1543 N N . LEU A 1 204 ? 0.437 33.688 23.797 1 98.38 204 LEU A N 1
ATOM 1544 C CA . LEU A 1 204 ? -0.341 34.312 24.875 1 98.38 204 LEU A CA 1
ATOM 1545 C C . LEU A 1 204 ? -0.938 35.625 24.422 1 98.38 204 LEU A C 1
ATOM 1547 O O . LEU A 1 204 ? -0.223 36.5 23.906 1 98.38 204 LEU A O 1
ATOM 1551 N N . THR A 1 205 ? -2.176 35.719 24.5 1 97.75 205 THR A N 1
ATOM 1552 C CA . THR A 1 205 ? -2.883 37 24.266 1 97.75 205 THR A CA 1
ATOM 1553 C C . THR A 1 205 ? -3.443 37.531 25.578 1 97.75 205 THR A C 1
ATOM 1555 O O . THR A 1 205 ? -4.016 36.781 26.375 1 97.75 205 THR A O 1
ATOM 1558 N N . GLN A 1 206 ? -3.221 38.781 25.766 1 96.62 206 GLN A N 1
ATOM 1559 C CA . GLN A 1 206 ? -3.73 39.438 26.953 1 96.62 206 GLN A CA 1
ATOM 1560 C C . GLN A 1 206 ? -4.758 40.531 26.594 1 96.62 206 GLN A C 1
ATOM 1562 O O . GLN A 1 206 ? -4.406 41.688 26.359 1 96.62 206 GLN A O 1
ATOM 1567 N N . GLN A 1 207 ? -5.973 40.125 26.656 1 96.31 207 GLN A N 1
ATOM 1568 C CA . GLN A 1 207 ? -7.109 41.031 26.422 1 96.31 207 GLN A CA 1
ATOM 1569 C C . GLN A 1 207 ? -6.941 41.781 25.109 1 96.31 207 GLN A C 1
ATOM 1571 O O . GLN A 1 207 ? -7.145 43 25.062 1 96.31 207 GLN A O 1
ATOM 1576 N N . LEU A 1 208 ? -6.496 41.125 24.125 1 98.19 208 LEU A N 1
ATOM 1577 C CA . LEU A 1 208 ? -6.301 41.719 22.828 1 98.19 208 LEU A CA 1
ATOM 1578 C C . LEU A 1 208 ? -7.637 41.938 22.125 1 98.19 208 LEU A C 1
ATOM 1580 O O . LEU A 1 208 ? -8.453 41.031 22.031 1 98.19 208 LEU A O 1
ATOM 1584 N N . LEU A 1 209 ? -7.887 43.188 21.734 1 98.38 209 LEU A N 1
ATOM 1585 C CA . LEU A 1 209 ? -9.094 43.469 20.969 1 98.38 209 LEU A CA 1
ATOM 1586 C C . LEU A 1 209 ? -8.828 43.344 19.484 1 98.38 209 LEU A C 1
ATOM 1588 O O . LEU A 1 209 ? -7.996 44.094 18.938 1 98.38 209 LEU A O 1
ATOM 1592 N N . VAL A 1 210 ? -9.492 42.438 18.812 1 97.94 210 VAL A N 1
ATOM 1593 C CA . VAL A 1 210 ? -9.383 42.219 17.375 1 97.94 210 VAL A CA 1
ATOM 1594 C C . VAL A 1 210 ? -10.641 42.75 16.688 1 97.94 210 VAL A C 1
ATOM 1596 O O . VAL A 1 210 ? -11.758 42.438 17.094 1 97.94 210 VAL A O 1
ATOM 1599 N N . PRO A 1 211 ? -10.508 43.531 15.617 1 96.81 211 PRO A N 1
ATOM 1600 C CA . PRO A 1 211 ? -11.672 44.062 14.906 1 96.81 211 PRO A CA 1
ATOM 1601 C C . PRO A 1 211 ? -12.578 42.969 14.367 1 96.81 211 PRO A C 1
ATOM 1603 O O . PRO A 1 211 ? -12.102 41.875 13.992 1 96.81 211 PRO A O 1
ATOM 1606 N N . HIS A 1 212 ? -13.898 43.312 14.211 1 95.69 212 HIS A N 1
ATOM 1607 C CA . HIS A 1 212 ? -14.914 42.344 13.766 1 95.69 212 HIS A CA 1
ATOM 1608 C C . HIS A 1 212 ? -14.57 41.812 12.383 1 95.69 212 HIS A C 1
ATOM 1610 O O . HIS A 1 212 ? -14.891 40.656 12.086 1 95.69 212 HIS A O 1
ATOM 1616 N N . GLU A 1 213 ? -13.867 42.531 11.586 1 95.44 213 GLU A N 1
ATOM 1617 C CA . GLU A 1 213 ? -13.586 42.156 10.203 1 95.44 213 GLU A CA 1
ATOM 1618 C C . GLU A 1 213 ? -12.562 41.031 10.117 1 95.44 213 GLU A C 1
ATOM 1620 O O . GLU A 1 213 ? -12.375 40.438 9.062 1 95.44 213 GLU A O 1
ATOM 1625 N N . ARG A 1 214 ? -11.961 40.656 11.258 1 97.06 214 ARG A N 1
ATOM 1626 C CA . ARG A 1 214 ? -10.969 39.594 11.281 1 97.06 214 ARG A CA 1
ATOM 1627 C C . ARG A 1 214 ? -11.477 38.406 12.07 1 97.06 214 ARG A C 1
ATOM 1629 O O . ARG A 1 214 ? -10.68 37.594 12.562 1 97.06 214 ARG A O 1
ATOM 1636 N N . VAL A 1 215 ? -12.734 38.312 12.273 1 96.62 215 VAL A N 1
ATOM 1637 C CA . VAL A 1 215 ? -13.367 37.25 13.008 1 96.62 215 VAL A CA 1
ATOM 1638 C C . VAL A 1 215 ? -14.367 36.531 12.102 1 96.62 215 VAL A C 1
ATOM 1640 O O . VAL A 1 215 ? -15.211 37.156 11.469 1 96.62 215 VAL A O 1
ATOM 1643 N N . PHE A 1 216 ? -14.305 35.188 12.086 1 96.62 216 PHE A N 1
ATOM 1644 C CA . PHE A 1 216 ? -15.125 34.406 11.164 1 96.62 216 PHE A CA 1
ATOM 1645 C C . PHE A 1 216 ? -15.664 33.156 11.852 1 96.62 216 PHE A C 1
ATOM 1647 O O . PHE A 1 216 ? -15.016 32.625 12.742 1 96.62 216 PHE A O 1
ATOM 1654 N N . ALA A 1 217 ? -16.859 32.719 11.453 1 96.5 217 ALA A N 1
ATOM 1655 C CA . ALA A 1 217 ? -17.312 31.406 11.875 1 96.5 217 ALA A CA 1
ATOM 1656 C C . ALA A 1 217 ? -16.438 30.312 11.289 1 96.5 217 ALA A C 1
ATOM 1658 O O . ALA A 1 217 ? -16.375 30.141 10.062 1 96.5 217 ALA A O 1
ATOM 1659 N N . LEU A 1 218 ? -15.812 29.547 12.148 1 96.5 218 LEU A N 1
ATOM 1660 C CA . LEU A 1 218 ? -14.828 28.562 11.719 1 96.5 218 LEU A CA 1
ATOM 1661 C C . LEU A 1 218 ? -15.453 27.547 10.758 1 96.5 218 LEU A C 1
ATOM 1663 O O . LEU A 1 218 ? -14.891 27.266 9.703 1 96.5 218 LEU A O 1
ATOM 1667 N N . HIS A 1 219 ? -16.641 26.984 11.109 1 95.44 219 HIS A N 1
ATOM 1668 C CA . HIS A 1 219 ? -17.281 25.938 10.312 1 95.44 219 HIS A CA 1
ATOM 1669 C C . HIS A 1 219 ? -17.656 26.469 8.93 1 95.44 219 HIS A C 1
ATOM 1671 O O . HIS A 1 219 ? -17.625 25.719 7.949 1 95.44 219 HIS A O 1
ATOM 1677 N N . GLU A 1 220 ? -17.953 27.75 8.805 1 95.5 220 GLU A N 1
ATOM 1678 C CA . GLU A 1 220 ? -18.281 28.328 7.508 1 95.5 220 GLU A CA 1
ATOM 1679 C C . GLU A 1 220 ? -17.016 28.516 6.66 1 95.5 220 GLU A C 1
ATOM 1681 O O . GLU A 1 220 ? -17.047 28.281 5.449 1 95.5 220 GLU A O 1
ATOM 1686 N N . THR A 1 221 ? -15.977 28.922 7.336 1 96 221 THR A N 1
ATOM 1687 C CA . THR A 1 221 ? -14.711 29.125 6.637 1 96 221 THR A CA 1
ATOM 1688 C C . THR A 1 221 ? -14.195 27.812 6.066 1 96 221 THR A C 1
ATOM 1690 O O . THR A 1 221 ? -13.602 27.781 4.984 1 96 221 THR A O 1
ATOM 1693 N N . PHE A 1 222 ? -14.469 26.688 6.734 1 96.94 222 PHE A N 1
ATOM 1694 C CA . PHE A 1 222 ? -13.906 25.391 6.371 1 96.94 222 PHE A CA 1
ATOM 1695 C C . PHE A 1 222 ? -14.898 24.578 5.539 1 96.94 222 PHE A C 1
ATOM 1697 O O . PHE A 1 222 ? -14.562 23.516 5.035 1 96.94 222 PHE A O 1
ATOM 1704 N N . ALA A 1 223 ? -16.109 25.109 5.336 1 95.75 223 ALA A N 1
ATOM 1705 C CA . ALA A 1 223 ? -17.203 24.359 4.703 1 95.75 223 ALA A CA 1
ATOM 1706 C C . ALA A 1 223 ? -17 24.281 3.191 1 95.75 223 ALA A C 1
ATOM 1708 O O . ALA A 1 223 ? -16.25 25.094 2.617 1 95.75 223 ALA A O 1
ATOM 1709 N N . GLN A 1 224 ? -17.609 23.312 2.609 1 95.12 224 GLN A N 1
ATOM 1710 C CA . GLN A 1 224 ? -17.688 23.25 1.154 1 95.12 224 GLN A CA 1
ATOM 1711 C C . GLN A 1 224 ? -18.422 24.469 0.593 1 95.12 224 GLN A C 1
ATOM 1713 O O . GLN A 1 224 ? -19.406 24.922 1.178 1 95.12 224 GLN A O 1
ATOM 1718 N N . ARG A 1 225 ? -17.875 24.938 -0.528 1 93.12 225 ARG A N 1
ATOM 1719 C CA . ARG A 1 225 ? -18.484 26.062 -1.231 1 93.12 225 ARG A CA 1
ATOM 1720 C C . ARG A 1 225 ? -18.781 25.703 -2.682 1 93.12 225 ARG A C 1
ATOM 1722 O O . ARG A 1 225 ? -18.266 24.719 -3.205 1 93.12 225 ARG A O 1
ATOM 1729 N N . THR A 1 226 ? -19.656 26.484 -3.252 1 87.75 226 THR A N 1
ATOM 1730 C CA . THR A 1 226 ? -19.906 26.344 -4.68 1 87.75 226 THR A CA 1
ATOM 1731 C C . THR A 1 226 ? -18.719 26.844 -5.5 1 87.75 226 THR A C 1
ATOM 1733 O O . THR A 1 226 ? -18.266 27.984 -5.312 1 87.75 226 THR A O 1
ATOM 1736 N N . PRO A 1 227 ? -18.266 25.938 -6.309 1 83.31 227 PRO A N 1
ATOM 1737 C CA . PRO A 1 227 ? -17.109 26.344 -7.102 1 83.31 227 PRO A CA 1
ATOM 1738 C C . PRO A 1 227 ? -17.406 27.547 -7.996 1 83.31 227 PRO A C 1
ATOM 1740 O O . PRO A 1 227 ? -18.516 27.672 -8.539 1 83.31 227 PRO A O 1
ATOM 1743 N N . GLU A 1 228 ? -16.516 28.453 -7.898 1 78.06 228 GLU A N 1
ATOM 1744 C CA . GLU A 1 228 ? -16.547 29.547 -8.859 1 78.06 228 GLU A CA 1
ATOM 1745 C C . GLU A 1 228 ? -15.695 29.219 -10.086 1 78.06 228 GLU A C 1
ATOM 1747 O O . GLU A 1 228 ? -14.867 28.297 -10.055 1 78.06 228 GLU A O 1
ATOM 1752 N N . SER A 1 229 ? -15.883 29.953 -11.109 1 73.31 229 SER A N 1
ATOM 1753 C CA . SER A 1 229 ? -15.117 29.734 -12.328 1 73.31 229 SER A CA 1
ATOM 1754 C C . SER A 1 229 ? -13.625 29.922 -12.094 1 73.31 229 SER A C 1
ATOM 1756 O O . SER A 1 229 ? -13.219 30.812 -11.344 1 73.31 229 SER A O 1
ATOM 1758 N N . ALA A 1 230 ? -12.766 29.047 -12.625 1 68.12 230 ALA A N 1
ATOM 1759 C CA . ALA A 1 230 ? -11.312 29.125 -12.672 1 68.12 230 ALA A CA 1
ATOM 1760 C C . ALA A 1 230 ? -10.711 29.047 -11.266 1 68.12 230 ALA A C 1
ATOM 1762 O O . ALA A 1 230 ? -9.648 29.609 -11.016 1 68.12 230 ALA A O 1
ATOM 1763 N N . SER A 1 231 ? -11.344 28.453 -10.422 1 82.5 231 SER A N 1
ATOM 1764 C CA . SER A 1 231 ? -10.828 28.359 -9.062 1 82.5 231 SER A CA 1
ATOM 1765 C C . SER A 1 231 ? -10.062 27.062 -8.836 1 82.5 231 SER A C 1
ATOM 1767 O O . SER A 1 231 ? -10.211 26.109 -9.602 1 82.5 231 SER A O 1
ATOM 1769 N N . ASP A 1 232 ? -9.094 27.156 -7.93 1 90.88 232 ASP A N 1
ATOM 1770 C CA . ASP A 1 232 ? -8.492 25.953 -7.363 1 90.88 232 ASP A CA 1
ATOM 1771 C C . ASP A 1 232 ? -9.492 25.203 -6.488 1 90.88 232 ASP A C 1
ATOM 1773 O O . ASP A 1 232 ? -10.289 25.828 -5.777 1 90.88 232 ASP A O 1
ATOM 1777 N N . TYR A 1 233 ? -9.477 23.891 -6.562 1 92.75 233 TYR A N 1
ATOM 1778 C CA . TYR A 1 233 ? -10.523 23.172 -5.84 1 92.75 233 TYR A CA 1
ATOM 1779 C C . TYR A 1 233 ? -10.391 23.406 -4.336 1 92.75 233 TYR A C 1
ATOM 1781 O O . TYR A 1 233 ? -11.359 23.234 -3.592 1 92.75 233 TYR A O 1
ATOM 1789 N N . ILE A 1 234 ? -9.203 23.875 -3.896 1 94.5 234 ILE A N 1
ATOM 1790 C CA . ILE A 1 234 ? -9 24.109 -2.471 1 94.5 234 ILE A CA 1
ATOM 1791 C C . ILE A 1 234 ? -9.875 25.281 -2.006 1 94.5 234 ILE A C 1
ATOM 1793 O O . ILE A 1 234 ? -10.094 25.453 -0.807 1 94.5 234 ILE A O 1
ATOM 1797 N N . ASP A 1 235 ? -10.438 26.031 -2.93 1 93.5 235 ASP A N 1
ATOM 1798 C CA . ASP A 1 235 ? -11.289 27.172 -2.621 1 93.5 235 ASP A CA 1
ATOM 1799 C C . ASP A 1 235 ? -12.695 26.734 -2.242 1 93.5 235 ASP A C 1
ATOM 1801 O O . ASP A 1 235 ? -13.461 27.5 -1.658 1 93.5 235 ASP A O 1
ATOM 1805 N N . HIS A 1 236 ? -13.031 25.484 -2.584 1 93.12 236 HIS A N 1
ATOM 1806 C CA . HIS A 1 236 ? -14.445 25.188 -2.406 1 93.12 236 HIS A CA 1
ATOM 1807 C C . HIS A 1 236 ? -14.641 23.844 -1.705 1 93.12 236 HIS A C 1
ATOM 1809 O O . HIS A 1 236 ? -15.734 23.547 -1.221 1 93.12 236 HIS A O 1
ATOM 1815 N N . VAL A 1 237 ? -13.609 23.016 -1.622 1 94.56 237 VAL A N 1
ATOM 1816 C CA . VAL A 1 237 ? -13.742 21.719 -0.959 1 94.56 237 VAL A CA 1
ATOM 1817 C C . VAL A 1 237 ? -13.781 21.906 0.554 1 94.56 237 VAL A C 1
ATOM 1819 O O . VAL A 1 237 ? -13.344 22.953 1.063 1 94.56 237 VAL A O 1
ATOM 1822 N N . PRO A 1 238 ? -14.391 20.938 1.338 1 96.88 238 PRO A N 1
ATOM 1823 C CA . PRO A 1 238 ? -14.172 21 2.783 1 96.88 238 PRO A CA 1
ATOM 1824 C C . PRO A 1 238 ? -12.695 20.953 3.156 1 96.88 238 PRO A C 1
ATOM 1826 O O . PRO A 1 238 ? -11.969 20.047 2.732 1 96.88 238 PRO A O 1
ATOM 1829 N N . LEU A 1 239 ? -12.211 21.844 3.945 1 97 239 LEU A N 1
ATOM 1830 C CA . LEU A 1 239 ? -10.773 22.031 4.129 1 97 239 LEU A CA 1
ATOM 1831 C C . LEU A 1 239 ? -10.195 20.984 5.07 1 97 239 LEU A C 1
ATOM 1833 O O . LEU A 1 239 ? -9.031 20.609 4.941 1 97 239 LEU A O 1
ATOM 1837 N N . VAL A 1 240 ? -10.961 20.5 6.008 1 97.12 240 VAL A N 1
ATOM 1838 C CA . VAL A 1 240 ? -10.445 19.719 7.125 1 97.12 240 VAL A CA 1
ATOM 1839 C C . VAL A 1 240 ? -9.734 18.469 6.605 1 97.12 240 VAL A C 1
ATOM 1841 O O . VAL A 1 240 ? -8.586 18.203 6.973 1 97.12 240 VAL A O 1
ATOM 1844 N N . PRO A 1 241 ? -10.328 17.688 5.664 1 97.88 241 PRO A N 1
ATOM 1845 C CA . PRO A 1 241 ? -9.633 16.484 5.203 1 97.88 241 PRO A CA 1
ATOM 1846 C C . PRO A 1 241 ? -8.305 16.797 4.508 1 97.88 241 PRO A C 1
ATOM 1848 O O . PRO A 1 241 ? -7.348 16.031 4.617 1 97.88 241 PRO A O 1
ATOM 1851 N N . TYR A 1 242 ? -8.211 17.875 3.826 1 97.69 242 TYR A N 1
ATOM 1852 C CA . TYR A 1 242 ? -7 18.25 3.098 1 97.69 242 TYR A CA 1
ATOM 1853 C C . TYR A 1 242 ? -5.914 18.719 4.051 1 97.69 242 TYR A C 1
ATOM 1855 O O . TYR A 1 242 ? -4.758 18.297 3.943 1 97.69 242 TYR A O 1
ATOM 1863 N N . LEU A 1 243 ? -6.289 19.531 5.027 1 97.62 243 LEU A N 1
ATOM 1864 C CA . LEU A 1 243 ? -5.32 20.062 5.984 1 97.62 243 LEU A CA 1
ATOM 1865 C C . LEU A 1 243 ? -4.793 18.953 6.891 1 97.62 243 LEU A C 1
ATOM 1867 O O . LEU A 1 243 ? -3.584 18.859 7.129 1 97.62 243 LEU A O 1
ATOM 1871 N N . THR A 1 244 ? -5.668 18.094 7.336 1 97.06 244 THR A N 1
ATOM 1872 C CA . THR A 1 244 ? -5.254 17.062 8.266 1 97.06 244 THR A CA 1
ATOM 1873 C C . THR A 1 244 ? -4.43 15.992 7.555 1 97.06 244 THR A C 1
ATOM 1875 O O . THR A 1 244 ? -3.588 15.336 8.172 1 97.06 244 THR A O 1
ATOM 1878 N N . THR A 1 245 ? -4.602 15.82 6.262 1 98.12 245 THR A N 1
ATOM 1879 C CA . THR A 1 245 ? -3.885 14.781 5.523 1 98.12 245 THR A CA 1
ATOM 1880 C C . THR A 1 245 ? -2.545 15.305 5.016 1 98.12 245 THR A C 1
ATOM 1882 O O . THR A 1 245 ? -1.641 14.523 4.715 1 98.12 245 THR A O 1
ATOM 1885 N N . SER A 1 246 ? -2.346 16.594 4.961 1 97.88 246 SER A N 1
ATOM 1886 C CA . SER A 1 246 ? -1.112 17.156 4.426 1 97.88 246 SER A CA 1
ATOM 1887 C C . SER A 1 246 ? 0.101 16.703 5.234 1 97.88 246 SER A C 1
ATOM 1889 O O . SER A 1 246 ? 1.21 16.625 4.703 1 97.88 246 SER A O 1
ATOM 1891 N N . ILE A 1 247 ? -0.099 16.328 6.457 1 97.44 247 ILE A N 1
ATOM 1892 C CA . ILE A 1 247 ? 1.025 16.078 7.355 1 97.44 247 ILE A CA 1
ATOM 1893 C C . ILE A 1 247 ? 1.579 14.68 7.113 1 97.44 247 ILE A C 1
ATOM 1895 O O . ILE A 1 247 ? 2.643 14.328 7.629 1 97.44 247 ILE A O 1
ATOM 1899 N N . ILE A 1 248 ? 0.947 13.859 6.27 1 98.5 248 ILE A N 1
ATOM 1900 C CA . ILE A 1 248 ? 1.482 12.539 5.961 1 98.5 248 ILE A CA 1
ATOM 1901 C C . ILE A 1 248 ? 2.758 12.68 5.133 1 98.5 248 ILE A C 1
ATOM 1903 O O . ILE A 1 248 ? 3.617 11.797 5.152 1 98.5 248 ILE A O 1
ATOM 1907 N N . GLY A 1 249 ? 2.928 13.766 4.391 1 98.5 249 GLY A N 1
ATOM 1908 C CA . GLY A 1 249 ? 4.141 14.016 3.623 1 98.5 249 GLY A CA 1
ATOM 1909 C C . GLY A 1 249 ? 5.398 13.984 4.469 1 98.5 249 GLY A C 1
ATOM 1910 O O . GLY A 1 249 ? 6.266 13.133 4.27 1 98.5 249 GLY A O 1
ATOM 1911 N N . PRO A 1 250 ? 5.445 14.891 5.449 1 98.75 250 PRO A N 1
ATOM 1912 C CA . PRO A 1 250 ? 6.621 14.898 6.316 1 98.75 250 PRO A CA 1
ATOM 1913 C C . PRO A 1 250 ? 6.84 13.57 7.031 1 98.75 250 PRO A C 1
ATOM 1915 O O . PRO A 1 250 ? 7.98 13.164 7.262 1 98.75 250 PRO A O 1
ATOM 1918 N N . LEU A 1 251 ? 5.777 12.867 7.438 1 98.75 251 LEU A N 1
ATOM 1919 C CA . LEU A 1 251 ? 5.914 11.578 8.109 1 98.75 251 LEU A CA 1
ATOM 1920 C C . LEU A 1 251 ? 6.645 10.578 7.215 1 98.75 251 LEU A C 1
ATOM 1922 O O . LEU A 1 251 ? 7.656 10 7.621 1 98.75 251 LEU A O 1
ATOM 1926 N N . LEU A 1 252 ? 6.156 10.398 6.035 1 98.88 252 LEU A N 1
ATOM 1927 C CA . LEU A 1 252 ? 6.762 9.438 5.113 1 98.88 252 LEU A CA 1
ATOM 1928 C C . LEU A 1 252 ? 8.156 9.891 4.699 1 98.88 252 LEU A C 1
ATOM 1930 O O . LEU A 1 252 ? 9.086 9.086 4.648 1 98.88 252 LEU A O 1
ATOM 1934 N N . GLY A 1 253 ? 8.312 11.18 4.352 1 98.81 253 GLY A N 1
ATOM 1935 C CA . GLY A 1 253 ? 9.617 11.703 3.975 1 98.81 253 GLY A CA 1
ATOM 1936 C C . GLY A 1 253 ? 10.672 11.492 5.043 1 98.81 253 GLY A C 1
ATOM 1937 O O . GLY A 1 253 ? 11.812 11.125 4.738 1 98.81 253 GLY A O 1
ATOM 1938 N N . CYS A 1 254 ? 10.297 11.75 6.27 1 98.75 254 CYS A N 1
ATOM 1939 C CA . CYS A 1 254 ? 11.211 11.555 7.391 1 98.75 254 CYS A CA 1
ATOM 1940 C C . CYS A 1 254 ? 11.672 10.109 7.477 1 98.75 254 CYS A C 1
ATOM 1942 O O . CYS A 1 254 ? 12.859 9.844 7.664 1 98.75 254 CYS A O 1
ATOM 1944 N N . ALA A 1 255 ? 10.766 9.156 7.312 1 98.75 255 ALA A N 1
ATOM 1945 C CA . ALA A 1 255 ? 11.109 7.738 7.348 1 98.75 255 ALA A CA 1
ATOM 1946 C C . ALA A 1 255 ? 12 7.363 6.172 1 98.75 255 ALA A C 1
ATOM 1948 O O . ALA A 1 255 ? 12.953 6.594 6.328 1 98.75 255 ALA A O 1
ATOM 1949 N N . GLU A 1 256 ? 11.719 7.875 5.039 1 98.5 256 GLU A N 1
ATOM 1950 C CA . GLU A 1 256 ? 12.555 7.645 3.861 1 98.5 256 GLU A CA 1
ATOM 1951 C C . GLU A 1 256 ? 13.969 8.18 4.07 1 98.5 256 GLU A C 1
ATOM 1953 O O . GLU A 1 256 ? 14.945 7.527 3.701 1 98.5 256 GLU A O 1
ATOM 1958 N N . GLY A 1 257 ? 14.008 9.398 4.609 1 97.75 257 GLY A N 1
ATOM 1959 C CA . GLY A 1 257 ? 15.312 9.969 4.922 1 97.75 257 GLY A CA 1
ATOM 1960 C C . GLY A 1 257 ? 16.109 9.125 5.895 1 97.75 257 GLY A C 1
ATOM 1961 O O . GLY A 1 257 ? 17.328 8.977 5.75 1 97.75 257 GLY A O 1
ATOM 1962 N N . ALA A 1 258 ? 15.422 8.578 6.895 1 96.69 258 ALA A N 1
ATOM 1963 C CA . ALA A 1 258 ? 16.078 7.699 7.863 1 96.69 258 ALA A CA 1
ATOM 1964 C C . ALA A 1 258 ? 16.656 6.465 7.184 1 96.69 258 ALA A C 1
ATOM 1966 O O . ALA A 1 258 ? 17.797 6.09 7.445 1 96.69 258 ALA A O 1
ATOM 1967 N N . HIS A 1 259 ? 15.898 5.82 6.34 1 96.62 259 HIS A N 1
ATOM 1968 C CA . HIS A 1 259 ? 16.359 4.637 5.625 1 96.62 259 HIS A CA 1
ATOM 1969 C C . HIS A 1 259 ? 17.562 4.957 4.746 1 96.62 259 HIS A C 1
ATOM 1971 O O . HIS A 1 259 ? 18.547 4.211 4.73 1 96.62 259 HIS A O 1
ATOM 1977 N N . ALA A 1 260 ? 17.484 6.066 4.016 1 94.25 260 ALA A N 1
ATOM 1978 C CA . ALA A 1 260 ? 18.594 6.488 3.158 1 94.25 260 ALA A CA 1
ATOM 1979 C C . ALA A 1 260 ? 19.859 6.73 3.977 1 94.25 260 ALA A C 1
ATOM 1981 O O . ALA A 1 260 ? 20.953 6.352 3.562 1 94.25 260 ALA A O 1
ATOM 1982 N N . THR A 1 261 ? 19.641 7.418 5.07 1 91.81 261 THR A N 1
ATOM 1983 C CA . THR A 1 261 ? 20.766 7.695 5.953 1 91.81 261 THR A CA 1
ATOM 1984 C C . THR A 1 261 ? 21.391 6.395 6.453 1 91.81 261 THR A C 1
ATOM 1986 O O . THR A 1 261 ? 22.609 6.266 6.496 1 91.81 261 THR A O 1
ATOM 1989 N N . TYR A 1 262 ? 20.562 5.445 6.824 1 91.62 262 TYR A N 1
ATOM 1990 C CA . TYR A 1 262 ? 21.016 4.148 7.309 1 91.62 262 TYR A CA 1
ATOM 1991 C C . TYR A 1 262 ? 21.844 3.43 6.242 1 91.62 262 TYR A C 1
ATOM 1993 O O . TYR A 1 262 ? 22.938 2.945 6.52 1 91.62 262 TYR A O 1
ATOM 2001 N N . VAL A 1 263 ? 21.328 3.354 5.051 1 91 263 VAL A N 1
ATOM 2002 C CA . VAL A 1 263 ? 21.984 2.656 3.951 1 91 263 VAL A CA 1
ATOM 2003 C C . VAL A 1 263 ? 23.297 3.352 3.609 1 91 263 VAL A C 1
ATOM 2005 O O . VAL A 1 263 ? 24.328 2.693 3.42 1 91 263 VAL A O 1
ATOM 2008 N N . ALA A 1 264 ? 23.281 4.66 3.586 1 87.06 264 ALA A N 1
ATOM 2009 C CA . ALA A 1 264 ? 24.484 5.438 3.264 1 87.06 264 ALA A CA 1
ATOM 2010 C C . ALA A 1 264 ? 25.562 5.219 4.305 1 87.06 264 ALA A C 1
ATOM 2012 O O . ALA A 1 264 ? 26.766 5.207 3.977 1 87.06 264 ALA A O 1
ATOM 2013 N N . ALA A 1 265 ? 25.172 5.078 5.527 1 83.88 265 ALA A N 1
ATOM 2014 C CA . ALA A 1 265 ? 26.125 4.898 6.617 1 83.88 265 ALA A CA 1
ATOM 2015 C C . ALA A 1 265 ? 26.859 3.568 6.484 1 83.88 265 ALA A C 1
ATOM 2017 O O . ALA A 1 265 ? 27.953 3.402 7.027 1 83.88 265 ALA A O 1
ATOM 2018 N N . LEU A 1 266 ? 26.312 2.674 5.762 1 84.88 266 LEU A N 1
ATOM 2019 C CA . LEU A 1 266 ? 26.891 1.34 5.648 1 84.88 266 LEU A CA 1
ATOM 2020 C C . LEU A 1 266 ? 27.719 1.21 4.371 1 84.88 266 LEU A C 1
ATOM 2022 O O . LEU A 1 266 ? 28.375 0.194 4.156 1 84.88 266 LEU A O 1
ATOM 2026 N N . ALA A 1 267 ? 27.609 2.178 3.604 1 78 267 ALA A N 1
ATOM 2027 C CA . ALA A 1 267 ? 28.344 2.139 2.35 1 78 267 ALA A CA 1
ATOM 2028 C C . ALA A 1 267 ? 29.828 1.896 2.604 1 78 267 ALA A C 1
ATOM 2030 O O . ALA A 1 267 ? 30.453 2.605 3.395 1 78 267 ALA A O 1
ATOM 2031 N N . GLY A 1 268 ? 30.391 0.882 1.892 1 76.5 268 GLY A N 1
ATOM 2032 C CA . GLY A 1 268 ? 31.812 0.583 1.979 1 76.5 268 GLY A CA 1
ATOM 2033 C C . GLY A 1 268 ? 32.188 -0.231 3.207 1 76.5 268 GLY A C 1
ATOM 2034 O O . GLY A 1 268 ? 33.344 -0.63 3.375 1 76.5 268 GLY A O 1
ATOM 2035 N N . SER A 1 269 ? 31.203 -0.429 4.051 1 80.44 269 SER A N 1
ATOM 2036 C CA . SER A 1 269 ? 31.469 -1.191 5.266 1 80.44 269 SER A CA 1
ATOM 2037 C C . SER A 1 269 ? 31.359 -2.691 5.012 1 80.44 269 SER A C 1
ATOM 2039 O O . SER A 1 269 ? 30.641 -3.123 4.113 1 80.44 269 SER A O 1
ATOM 2041 N N . ALA A 1 270 ? 32.094 -3.525 5.734 1 80.62 270 ALA A N 1
ATOM 2042 C CA . ALA A 1 270 ? 32.031 -4.98 5.652 1 80.62 270 ALA A CA 1
ATOM 2043 C C . ALA A 1 270 ? 30.672 -5.504 6.07 1 80.62 270 ALA A C 1
ATOM 2045 O O . ALA A 1 270 ? 30.297 -6.637 5.754 1 80.62 270 ALA A O 1
ATOM 2046 N N . LEU A 1 271 ? 29.922 -4.625 6.754 1 80.25 271 LEU A N 1
ATOM 2047 C CA . LEU A 1 271 ? 28.609 -5.008 7.262 1 80.25 271 LEU A CA 1
ATOM 2048 C C . LEU A 1 271 ? 27.625 -5.195 6.121 1 80.25 271 LEU A C 1
ATOM 2050 O O . LEU A 1 271 ? 26.562 -5.793 6.309 1 80.25 271 LEU A O 1
ATOM 2054 N N . THR A 1 272 ? 27.984 -4.754 4.992 1 79.12 272 THR A N 1
ATOM 2055 C CA . THR A 1 272 ? 27.094 -4.879 3.838 1 79.12 272 THR A CA 1
ATOM 2056 C C . THR A 1 272 ? 26.891 -6.348 3.467 1 79.12 272 THR A C 1
ATOM 2058 O O . THR A 1 272 ? 25.938 -6.688 2.768 1 79.12 272 THR A O 1
ATOM 2061 N N . HIS A 1 273 ? 27.75 -7.203 4.043 1 81.19 273 HIS A N 1
ATOM 2062 C CA . HIS A 1 273 ? 27.656 -8.625 3.715 1 81.19 273 HIS A CA 1
ATOM 2063 C C . HIS A 1 273 ? 26.969 -9.398 4.832 1 81.19 273 HIS A C 1
ATOM 2065 O O . HIS A 1 273 ? 26.766 -10.609 4.715 1 81.19 273 HIS A O 1
ATOM 2071 N N . ASP A 1 274 ? 26.656 -8.711 5.898 1 87.19 274 ASP A N 1
ATOM 2072 C CA . ASP A 1 274 ? 25.922 -9.328 6.996 1 87.19 274 ASP A CA 1
ATOM 2073 C C . ASP A 1 274 ? 24.453 -9.508 6.633 1 87.19 274 ASP A C 1
ATOM 2075 O O . ASP A 1 274 ? 23.734 -8.523 6.426 1 87.19 274 ASP A O 1
ATOM 2079 N N . PRO A 1 275 ? 23.984 -10.836 6.59 1 87.81 275 PRO A N 1
ATOM 2080 C CA . PRO A 1 275 ? 22.594 -11.102 6.188 1 87.81 275 PRO A CA 1
ATOM 2081 C C . PRO A 1 275 ? 21.578 -10.414 7.094 1 87.81 275 PRO A C 1
ATOM 2083 O O . PRO A 1 275 ? 20.469 -10.094 6.652 1 87.81 275 PRO A O 1
ATOM 2086 N N . ARG A 1 276 ? 21.922 -10.188 8.344 1 88.88 276 ARG A N 1
ATOM 2087 C CA . ARG A 1 276 ? 21 -9.523 9.266 1 88.88 276 ARG A CA 1
ATOM 2088 C C . ARG A 1 276 ? 20.812 -8.062 8.891 1 88.88 276 ARG A C 1
ATOM 2090 O O . ARG A 1 276 ? 19.703 -7.52 9.023 1 88.88 276 ARG A O 1
ATOM 2097 N N . ILE A 1 277 ? 21.875 -7.434 8.445 1 89.31 277 ILE A N 1
ATOM 2098 C CA . ILE A 1 277 ? 21.812 -6.035 8.023 1 89.31 277 ILE A CA 1
ATOM 2099 C C . ILE A 1 277 ? 21.078 -5.926 6.691 1 89.31 277 ILE A C 1
ATOM 2101 O O . ILE A 1 277 ? 20.266 -5.012 6.496 1 89.31 277 ILE A O 1
ATOM 2105 N N . ALA A 1 278 ? 21.344 -6.867 5.809 1 89 278 ALA A N 1
ATOM 2106 C CA . ALA A 1 278 ? 20.641 -6.914 4.527 1 89 278 ALA A CA 1
ATOM 2107 C C . ALA A 1 278 ? 19.141 -7.07 4.73 1 89 278 ALA A C 1
ATOM 2109 O O . ALA A 1 278 ? 18.344 -6.414 4.055 1 89 278 ALA A O 1
ATOM 2110 N N . GLU A 1 279 ? 18.797 -7.895 5.672 1 90.81 279 GLU A N 1
ATOM 2111 C CA . GLU A 1 279 ? 17.391 -8.117 5.973 1 90.81 279 GLU A CA 1
ATOM 2112 C C . GLU A 1 279 ? 16.734 -6.84 6.492 1 90.81 279 GLU A C 1
ATOM 2114 O O . GLU A 1 279 ? 15.602 -6.52 6.105 1 90.81 279 GLU A O 1
ATOM 2119 N N . LEU A 1 280 ? 17.422 -6.191 7.395 1 91.31 280 LEU A N 1
ATOM 2120 C CA . LEU A 1 280 ? 16.906 -4.957 7.977 1 91.31 280 LEU A CA 1
ATOM 2121 C C . LEU A 1 280 ? 16.672 -3.9 6.898 1 91.31 280 LEU A C 1
ATOM 2123 O O . LEU A 1 280 ? 15.633 -3.244 6.875 1 91.31 280 LEU A O 1
ATOM 2127 N N . ALA A 1 281 ? 17.625 -3.758 6 1 91.69 281 ALA A N 1
ATOM 2128 C CA . ALA A 1 281 ? 17.531 -2.775 4.926 1 91.69 281 ALA A CA 1
ATOM 2129 C C . ALA A 1 281 ? 16.406 -3.125 3.953 1 91.69 281 ALA A C 1
ATOM 2131 O O . ALA A 1 281 ? 15.633 -2.256 3.557 1 91.69 281 ALA A O 1
ATOM 2132 N N . ALA A 1 282 ? 16.297 -4.387 3.658 1 93.56 282 ALA A N 1
ATOM 2133 C CA . ALA A 1 282 ? 15.312 -4.836 2.682 1 93.56 282 ALA A CA 1
ATOM 2134 C C . ALA A 1 282 ? 13.898 -4.766 3.258 1 93.56 282 ALA A C 1
ATOM 2136 O O . ALA A 1 282 ? 12.961 -4.355 2.568 1 93.56 282 ALA A O 1
ATOM 2137 N N . HIS A 1 283 ? 13.789 -5.191 4.488 1 95.62 283 HIS A N 1
ATOM 2138 C CA . HIS A 1 283 ? 12.492 -5.137 5.148 1 95.62 283 HIS A CA 1
ATOM 2139 C C . HIS A 1 283 ? 11.992 -3.701 5.258 1 95.62 283 HIS A C 1
ATOM 2141 O O . HIS A 1 283 ? 10.82 -3.424 4.98 1 95.62 283 HIS A O 1
ATOM 2147 N N . SER A 1 284 ? 12.891 -2.848 5.699 1 96.75 284 SER A N 1
ATOM 2148 C CA . SER A 1 284 ? 12.539 -1.436 5.82 1 96.75 284 SER A CA 1
ATOM 2149 C C . SER A 1 284 ? 12.164 -0.839 4.469 1 96.75 284 SER A C 1
ATOM 2151 O O . SER A 1 284 ? 11.203 -0.079 4.363 1 96.75 284 SER A O 1
ATOM 2153 N N . ALA A 1 285 ? 12.883 -1.232 3.434 1 96.06 285 ALA A N 1
ATOM 2154 C CA . ALA A 1 285 ? 12.594 -0.749 2.086 1 96.06 285 ALA A CA 1
ATOM 2155 C C . ALA A 1 285 ? 11.227 -1.229 1.611 1 96.06 285 ALA A C 1
ATOM 2157 O O . ALA A 1 285 ? 10.461 -0.462 1.021 1 96.06 285 ALA A O 1
ATOM 2158 N N . ALA A 1 286 ? 10.898 -2.484 1.855 1 97.38 286 ALA A N 1
ATOM 2159 C CA . ALA A 1 286 ? 9.617 -3.047 1.452 1 97.38 286 ALA A CA 1
ATOM 2160 C C . ALA A 1 286 ? 8.461 -2.344 2.164 1 97.38 286 ALA A C 1
ATOM 2162 O O . ALA A 1 286 ? 7.453 -2.006 1.54 1 97.38 286 ALA A O 1
ATOM 2163 N N . GLN A 1 287 ? 8.633 -2.139 3.451 1 98.19 287 GLN A N 1
ATOM 2164 C CA . GLN A 1 287 ? 7.605 -1.488 4.258 1 98.19 287 GLN A CA 1
ATOM 2165 C C . GLN A 1 287 ? 7.43 -0.029 3.846 1 98.19 287 GLN A C 1
ATOM 2167 O O . GLN A 1 287 ? 6.301 0.469 3.779 1 98.19 287 GLN A O 1
ATOM 2172 N N . LEU A 1 288 ? 8.5 0.672 3.523 1 98.31 288 LEU A N 1
ATOM 2173 C CA . LEU A 1 288 ? 8.43 2.053 3.057 1 98.31 288 LEU A CA 1
ATOM 2174 C C . LEU A 1 288 ? 7.758 2.129 1.688 1 98.31 288 LEU A C 1
ATOM 2176 O O . LEU A 1 288 ? 7.004 3.064 1.415 1 98.31 288 LEU A O 1
ATOM 2180 N N . TYR A 1 289 ? 8.094 1.168 0.829 1 97.94 289 TYR A N 1
ATOM 2181 C CA . TYR A 1 289 ? 7.434 1.138 -0.469 1 97.94 289 TYR A CA 1
ATOM 2182 C C . TYR A 1 289 ? 5.926 0.986 -0.306 1 97.94 289 TYR A C 1
ATOM 2184 O O . TYR A 1 289 ? 5.148 1.709 -0.938 1 97.94 289 TYR A O 1
ATOM 2192 N N . SER A 1 290 ? 5.523 0.072 0.543 1 98.56 290 SER A N 1
ATOM 2193 C CA . SER A 1 290 ? 4.109 -0.132 0.832 1 98.56 290 SER A CA 1
ATOM 2194 C C . SER A 1 290 ? 3.484 1.118 1.442 1 98.56 290 SER A C 1
ATOM 2196 O O . SER A 1 290 ? 2.373 1.505 1.077 1 98.56 290 SER A O 1
ATOM 2198 N N . ALA A 1 291 ? 4.145 1.783 2.396 1 98.69 291 ALA A N 1
ATOM 2199 C CA . ALA A 1 291 ? 3.674 3.035 2.98 1 98.69 291 ALA A CA 1
ATOM 2200 C C . ALA A 1 291 ? 3.547 4.125 1.918 1 98.69 291 ALA A C 1
ATOM 2202 O O . ALA A 1 291 ? 2.643 4.961 1.983 1 98.69 291 ALA A O 1
ATOM 2203 N N . GLY A 1 292 ? 4.492 4.117 0.963 1 98.69 292 GLY A N 1
ATOM 2204 C CA . GLY A 1 292 ? 4.418 5.043 -0.155 1 98.69 292 GLY A CA 1
ATOM 2205 C C . GLY A 1 292 ? 3.172 4.855 -1.003 1 98.69 292 GLY A C 1
ATOM 2206 O O . GLY A 1 292 ? 2.568 5.832 -1.453 1 98.69 292 GLY A O 1
ATOM 2207 N N . LEU A 1 293 ? 2.791 3.619 -1.229 1 98.56 293 LEU A N 1
ATOM 2208 C CA . LEU A 1 293 ? 1.562 3.348 -1.966 1 98.56 293 LEU A CA 1
ATOM 2209 C C . LEU A 1 293 ? 0.345 3.85 -1.196 1 98.56 293 LEU A C 1
ATOM 2211 O O . LEU A 1 293 ? -0.599 4.375 -1.792 1 98.56 293 LEU A O 1
ATOM 2215 N N . LEU A 1 294 ? 0.344 3.648 0.112 1 98.75 294 LEU A N 1
ATOM 2216 C CA . LEU A 1 294 ? -0.73 4.16 0.956 1 98.75 294 LEU A CA 1
ATOM 2217 C C . LEU A 1 294 ? -0.78 5.684 0.905 1 98.75 294 LEU A C 1
ATOM 2219 O O . LEU A 1 294 ? -1.86 6.273 0.805 1 98.75 294 LEU A O 1
ATOM 2223 N N . TYR A 1 295 ? 0.395 6.328 0.974 1 98.75 295 TYR A N 1
ATOM 2224 C CA . TYR A 1 295 ? 0.523 7.77 0.799 1 98.75 295 TYR A CA 1
ATOM 2225 C C . TYR A 1 295 ? -0.112 8.219 -0.512 1 98.75 295 TYR A C 1
ATOM 2227 O O . TYR A 1 295 ? -0.929 9.141 -0.529 1 98.75 295 TYR A O 1
ATOM 2235 N N . ASP A 1 296 ? 0.217 7.559 -1.593 1 98.31 296 ASP A N 1
ATOM 2236 C CA . ASP A 1 296 ? -0.325 7.891 -2.908 1 98.31 296 ASP A CA 1
ATOM 2237 C C . ASP A 1 296 ? -1.845 7.746 -2.928 1 98.31 296 ASP A C 1
ATOM 2239 O O . ASP A 1 296 ? -2.543 8.562 -3.529 1 98.31 296 ASP A O 1
ATOM 2243 N N . SER A 1 297 ? -2.312 6.711 -2.305 1 98.38 297 SER A N 1
ATOM 2244 C CA . SER A 1 297 ? -3.754 6.484 -2.252 1 98.38 297 SER A CA 1
ATOM 2245 C C . SER A 1 297 ? -4.461 7.617 -1.51 1 98.38 297 SER A C 1
ATOM 2247 O O . SER A 1 297 ? -5.5 8.109 -1.959 1 98.38 297 SER A O 1
ATOM 2249 N N . LEU A 1 298 ? -3.918 8.047 -0.391 1 98.56 298 LEU A N 1
ATOM 2250 C CA . LEU A 1 298 ? -4.496 9.125 0.402 1 98.56 298 LEU A CA 1
ATOM 2251 C C . LEU A 1 298 ? -4.539 10.422 -0.396 1 98.56 298 LEU A C 1
ATOM 2253 O O . LEU A 1 298 ? -5.57 11.094 -0.446 1 98.56 298 LEU A O 1
ATOM 2257 N N . VAL A 1 299 ? -3.459 10.711 -1.05 1 98.12 299 VAL A N 1
ATOM 2258 C CA . VAL A 1 299 ? -3.355 11.945 -1.823 1 98.12 299 VAL A CA 1
ATOM 2259 C C . VAL A 1 299 ? -4.305 11.891 -3.018 1 98.12 299 VAL A C 1
ATOM 2261 O O . VAL A 1 299 ? -5.043 12.844 -3.281 1 98.12 299 VAL A O 1
ATOM 2264 N N . SER A 1 300 ? -4.355 10.773 -3.701 1 97.06 300 SER A N 1
ATOM 2265 C CA . SER A 1 300 ? -5.18 10.648 -4.898 1 97.06 300 SER A CA 1
ATOM 2266 C C . SER A 1 300 ? -6.664 10.711 -4.559 1 97.06 300 SER A C 1
ATOM 2268 O O . SER A 1 300 ? -7.449 11.312 -5.297 1 97.06 300 SER A O 1
ATOM 2270 N N . ARG A 1 301 ? -7.078 10.07 -3.484 1 97.38 301 ARG A N 1
ATOM 2271 C CA . ARG A 1 301 ? -8.484 10.086 -3.076 1 97.38 301 ARG A CA 1
ATOM 2272 C C . ARG A 1 301 ? -8.969 11.508 -2.834 1 97.38 301 ARG A C 1
ATOM 2274 O O . ARG A 1 301 ? -10.031 11.898 -3.316 1 97.38 301 ARG A O 1
ATOM 2281 N N . LEU A 1 302 ? -8.18 12.258 -2.17 1 97.62 302 LEU A N 1
ATOM 2282 C CA . LEU A 1 302 ? -8.57 13.633 -1.874 1 97.62 302 LEU A CA 1
ATOM 2283 C C . LEU A 1 302 ? -8.453 14.508 -3.115 1 97.62 302 LEU A C 1
ATOM 2285 O O . LEU A 1 302 ? -9.328 15.344 -3.371 1 97.62 302 LEU A O 1
ATOM 2289 N N . HIS A 1 303 ? -7.359 14.289 -3.889 1 97 303 HIS A N 1
ATOM 2290 C CA . HIS A 1 303 ? -7.18 15.047 -5.125 1 97 303 HIS A CA 1
ATOM 2291 C C . HIS A 1 303 ? -8.344 14.812 -6.086 1 97 303 HIS A C 1
ATOM 2293 O O . HIS A 1 303 ? -8.906 15.766 -6.629 1 97 303 HIS A O 1
ATOM 2299 N N . GLU A 1 304 ? -8.711 13.578 -6.266 1 95.94 304 GLU A N 1
ATOM 2300 C CA . GLU A 1 304 ? -9.812 13.242 -7.168 1 95.94 304 GLU A CA 1
ATOM 2301 C C . GLU A 1 304 ? -11.133 13.828 -6.676 1 95.94 304 GLU A C 1
ATOM 2303 O O . GLU A 1 304 ? -11.93 14.336 -7.469 1 95.94 304 GLU A O 1
ATOM 2308 N N . ALA A 1 305 ? -11.359 13.711 -5.395 1 96 305 ALA A N 1
ATOM 2309 C CA . ALA A 1 305 ? -12.562 14.32 -4.824 1 96 305 ALA A CA 1
ATOM 2310 C C . ALA A 1 305 ? -12.586 15.82 -5.078 1 96 305 ALA A C 1
ATOM 2312 O O . ALA A 1 305 ? -13.633 16.375 -5.41 1 96 305 ALA A O 1
ATOM 2313 N N . GLY A 1 306 ? -11.469 16.469 -4.898 1 94.75 306 GLY A N 1
ATOM 2314 C CA . GLY A 1 306 ? -11.367 17.906 -5.172 1 94.75 306 GLY A CA 1
ATOM 2315 C C . GLY A 1 306 ? -11.648 18.25 -6.621 1 94.75 306 GLY A C 1
ATOM 2316 O O . GLY A 1 306 ? -12.43 19.156 -6.906 1 94.75 306 GLY A O 1
ATOM 2317 N N . VAL A 1 307 ? -11.062 17.5 -7.555 1 93.38 307 VAL A N 1
ATOM 2318 C CA . VAL A 1 307 ? -11.227 17.734 -8.984 1 93.38 307 VAL A CA 1
ATOM 2319 C C . VAL A 1 307 ? -12.688 17.531 -9.383 1 93.38 307 VAL A C 1
ATOM 2321 O O . VAL A 1 307 ? -13.211 18.281 -10.219 1 93.38 307 VAL A O 1
ATOM 2324 N N . GLN A 1 308 ? -13.328 16.609 -8.766 1 92.25 308 GLN A N 1
ATOM 2325 C CA . GLN A 1 308 ? -14.711 16.281 -9.102 1 92.25 308 GLN A CA 1
ATOM 2326 C C . GLN A 1 308 ? -15.688 17.109 -8.273 1 92.25 308 GLN A C 1
ATOM 2328 O O . GLN A 1 308 ? -16.906 16.922 -8.367 1 92.25 308 GLN A O 1
ATOM 2333 N N . ASN A 1 309 ? -15.148 17.953 -7.438 1 89.81 309 ASN A N 1
ATOM 2334 C CA . ASN A 1 309 ? -15.961 18.781 -6.555 1 89.81 309 ASN A CA 1
ATOM 2335 C C . ASN A 1 309 ? -16.938 17.938 -5.734 1 89.81 309 ASN A C 1
ATOM 2337 O O . ASN A 1 309 ? -18.125 18.234 -5.688 1 89.81 309 ASN A O 1
ATOM 2341 N N . ARG A 1 310 ? -16.438 16.891 -5.242 1 91.81 310 ARG A N 1
ATOM 2342 C CA . ARG A 1 310 ? -17.219 15.977 -4.41 1 91.81 310 ARG A CA 1
ATOM 2343 C C . ARG A 1 310 ? -16.641 15.883 -3.002 1 91.81 310 ARG A C 1
ATOM 2345 O O . ARG A 1 310 ? -15.422 15.766 -2.832 1 91.81 310 ARG A O 1
ATOM 2352 N N . ALA A 1 311 ? -17.547 15.93 -2.027 1 93.38 311 ALA A N 1
ATOM 2353 C CA . ALA A 1 311 ? -17.109 15.695 -0.65 1 93.38 311 ALA A CA 1
ATOM 2354 C C . ALA A 1 311 ? -17.078 14.203 -0.334 1 93.38 311 ALA A C 1
ATOM 2356 O O . ALA A 1 311 ? -17.906 13.43 -0.831 1 93.38 311 ALA A O 1
ATOM 2357 N N . LEU A 1 312 ? -16.125 13.859 0.447 1 96.12 312 LEU A N 1
ATOM 2358 C CA . LEU A 1 312 ? -16.109 12.492 0.952 1 96.12 312 LEU A CA 1
ATOM 2359 C C . LEU A 1 312 ? -17.25 12.258 1.929 1 96.12 312 LEU A C 1
ATOM 2361 O O . LEU A 1 312 ? -17.578 13.133 2.73 1 96.12 312 LEU A O 1
ATOM 2365 N N . ASP A 1 313 ? -17.859 11.109 1.85 1 94.94 313 ASP A N 1
ATOM 2366 C CA . ASP A 1 313 ? -18.906 10.789 2.811 1 94.94 313 ASP A CA 1
ATOM 2367 C C . ASP A 1 313 ? -18.312 10.344 4.145 1 94.94 313 ASP A C 1
ATOM 2369 O O . ASP A 1 313 ? -17.094 10.258 4.289 1 94.94 313 ASP A O 1
ATOM 2373 N N . ALA A 1 314 ? -19.156 10.109 5.125 1 93.44 314 ALA A N 1
ATOM 2374 C CA . ALA A 1 314 ? -18.719 9.828 6.492 1 93.44 314 ALA A CA 1
ATOM 2375 C C . ALA A 1 314 ? -17.844 8.578 6.543 1 93.44 314 ALA A C 1
ATOM 2377 O O . ALA A 1 314 ? -16.844 8.539 7.266 1 93.44 314 ALA A O 1
ATOM 2378 N N . ARG A 1 315 ? -18.188 7.555 5.836 1 91.81 315 ARG A N 1
ATOM 2379 C CA . ARG A 1 315 ? -17.422 6.32 5.805 1 91.81 315 ARG A CA 1
ATOM 2380 C C . ARG A 1 315 ? -16.031 6.555 5.188 1 91.81 315 ARG A C 1
ATOM 2382 O O . ARG A 1 315 ? -15.031 6.062 5.699 1 91.81 315 ARG A O 1
ATOM 2389 N N . GLN A 1 316 ? -16.031 7.301 4.109 1 95.19 316 GLN A N 1
ATOM 2390 C CA . GLN A 1 316 ? -14.781 7.617 3.439 1 95.19 316 GLN A CA 1
ATOM 2391 C C . GLN A 1 316 ? -13.867 8.438 4.348 1 95.19 316 GLN A C 1
ATOM 2393 O O . GLN A 1 316 ? -12.648 8.234 4.355 1 95.19 316 GLN A O 1
ATOM 2398 N N . LEU A 1 317 ? -14.469 9.352 5.082 1 96.19 317 LEU A N 1
ATOM 2399 C CA . LEU A 1 317 ? -13.688 10.18 5.996 1 96.19 317 LEU A CA 1
ATOM 2400 C C . LEU A 1 317 ? -13.094 9.344 7.121 1 96.19 317 LEU A C 1
ATOM 2402 O O . LEU A 1 317 ? -11.953 9.562 7.527 1 96.19 317 LEU A O 1
ATOM 2406 N N . LEU A 1 318 ? -13.844 8.406 7.605 1 94.19 318 LEU A N 1
ATOM 2407 C CA . LEU A 1 318 ? -13.344 7.512 8.641 1 94.19 318 LEU A CA 1
ATOM 2408 C C . LEU A 1 318 ? -12.188 6.66 8.125 1 94.19 318 LEU A C 1
ATOM 2410 O O . LEU A 1 318 ? -11.203 6.453 8.828 1 94.19 318 LEU A O 1
ATOM 2414 N N . GLN A 1 319 ? -12.312 6.191 6.902 1 94.75 319 GLN A N 1
ATOM 2415 C CA . GLN A 1 319 ? -11.242 5.414 6.285 1 94.75 319 GLN A CA 1
ATOM 2416 C C . GLN A 1 319 ? -9.992 6.262 6.078 1 94.75 319 GLN A C 1
ATOM 2418 O O . GLN A 1 319 ? -8.875 5.777 6.25 1 94.75 319 GLN A O 1
ATOM 2423 N N . LEU A 1 320 ? -10.234 7.484 5.656 1 96.56 320 LEU A N 1
ATOM 2424 C CA . LEU A 1 320 ? -9.125 8.414 5.492 1 96.56 320 LEU A CA 1
ATOM 2425 C C . LEU A 1 320 ? -8.367 8.602 6.805 1 96.56 320 LEU A C 1
ATOM 2427 O O . LEU A 1 320 ? -7.137 8.586 6.824 1 96.56 320 LEU A O 1
ATOM 2431 N N . LYS A 1 321 ? -9.109 8.766 7.879 1 96.38 321 LYS A N 1
ATOM 2432 C CA . LYS A 1 321 ? -8.516 8.93 9.203 1 96.38 321 LYS A CA 1
ATOM 2433 C C . LYS A 1 321 ? -7.734 7.688 9.609 1 96.38 321 LYS A C 1
ATOM 2435 O O . LYS A 1 321 ? -6.609 7.789 10.109 1 96.38 321 LYS A O 1
ATOM 2440 N N . ARG A 1 322 ? -8.25 6.566 9.406 1 95.69 322 ARG A N 1
ATOM 2441 C CA . ARG A 1 322 ? -7.59 5.297 9.703 1 95.69 322 ARG A CA 1
ATOM 2442 C C . ARG A 1 322 ? -6.293 5.152 8.914 1 95.69 322 ARG A C 1
ATOM 2444 O O . ARG A 1 322 ? -5.25 4.816 9.477 1 95.69 322 ARG A O 1
ATOM 2451 N N . ASP A 1 323 ? -6.43 5.398 7.637 1 97.62 323 ASP A N 1
ATOM 2452 C CA . ASP A 1 323 ? -5.305 5.168 6.734 1 97.62 323 ASP A CA 1
ATOM 2453 C C . ASP A 1 323 ? -4.156 6.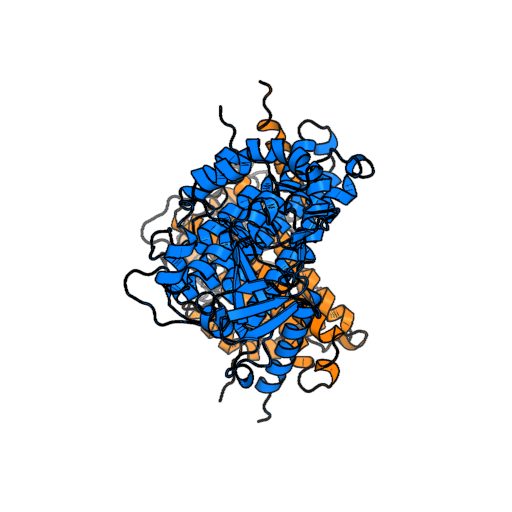129 7.031 1 97.62 323 ASP A C 1
ATOM 2455 O O . ASP A 1 323 ? -2.986 5.75 6.945 1 97.62 323 ASP A O 1
ATOM 2459 N N . ARG A 1 324 ? -4.441 7.398 7.359 1 97 324 ARG A N 1
ATOM 2460 C CA . ARG A 1 324 ? -3.395 8.344 7.727 1 97 324 ARG A CA 1
ATOM 2461 C C . ARG A 1 324 ? -2.676 7.902 9 1 97 324 ARG A C 1
ATOM 2463 O O . ARG A 1 324 ? -1.448 7.973 9.078 1 97 324 ARG A O 1
ATOM 2470 N N . ALA A 1 325 ? -3.486 7.477 9.969 1 97.12 325 ALA A N 1
ATOM 2471 C CA . ALA A 1 325 ? -2.908 7.012 11.227 1 97.12 325 ALA A CA 1
ATOM 2472 C C . ALA A 1 325 ? -2.07 5.754 11.008 1 97.12 325 ALA A C 1
ATOM 2474 O O . ALA A 1 325 ? -1.007 5.598 11.609 1 97.12 325 ALA A O 1
ATOM 2475 N N . TYR A 1 326 ? -2.525 4.887 10.188 1 97.94 326 TYR A N 1
ATOM 2476 C CA . TYR A 1 326 ? -1.797 3.66 9.883 1 97.94 326 TYR A CA 1
ATOM 2477 C C . TYR A 1 326 ? -0.473 3.969 9.195 1 97.94 326 TYR A C 1
ATOM 2479 O O . TYR A 1 326 ? 0.549 3.346 9.492 1 97.94 326 TYR A O 1
ATOM 2487 N N . LEU A 1 327 ? -0.49 4.895 8.242 1 98.56 327 LEU A N 1
ATOM 2488 C CA . LEU A 1 327 ? 0.738 5.328 7.586 1 98.56 327 LEU A CA 1
ATOM 2489 C C . LEU A 1 327 ? 1.762 5.809 8.609 1 98.56 327 LEU A C 1
ATOM 2491 O O . LEU A 1 327 ? 2.938 5.441 8.539 1 98.56 327 LEU A O 1
ATOM 2495 N N . ALA A 1 328 ? 1.315 6.605 9.547 1 98.25 328 ALA A N 1
ATOM 2496 C CA . ALA A 1 328 ? 2.211 7.102 10.594 1 98.25 328 ALA A CA 1
ATOM 2497 C C . ALA A 1 328 ? 2.822 5.945 11.383 1 98.25 328 ALA A C 1
ATOM 2499 O O . ALA A 1 328 ? 4.027 5.941 11.648 1 98.25 328 ALA A O 1
ATOM 2500 N N . GLN A 1 329 ? 2.027 4.945 11.695 1 97.06 329 GLN A N 1
ATOM 2501 C CA . GLN A 1 329 ? 2.512 3.785 12.438 1 97.06 329 GLN A CA 1
ATOM 2502 C C . GLN A 1 329 ? 3.57 3.025 11.641 1 97.06 329 GLN A C 1
ATOM 2504 O O . GLN A 1 329 ? 4.57 2.572 12.203 1 97.06 329 GLN A O 1
ATOM 2509 N N . GLN A 1 330 ? 3.283 2.861 10.367 1 98.25 330 GLN A N 1
ATOM 2510 C CA . GLN A 1 330 ? 4.254 2.172 9.523 1 98.25 330 GLN A CA 1
ATOM 2511 C C . GLN A 1 330 ? 5.59 2.906 9.508 1 98.25 330 GLN A C 1
ATOM 2513 O O . GLN A 1 330 ? 6.648 2.283 9.609 1 98.25 330 GLN A O 1
ATOM 2518 N N . CYS A 1 331 ? 5.562 4.227 9.375 1 98.69 331 CYS A N 1
ATOM 2519 C CA . CYS A 1 331 ? 6.777 5.031 9.344 1 98.69 331 CYS A CA 1
ATOM 2520 C C . CYS A 1 331 ? 7.543 4.918 10.664 1 98.69 331 CYS A C 1
ATOM 2522 O O . CYS A 1 331 ? 8.766 4.758 10.664 1 98.69 331 CYS A O 1
ATOM 2524 N N . VAL A 1 332 ? 6.832 4.965 11.773 1 97.88 332 VAL A N 1
ATOM 2525 C CA . VAL A 1 332 ? 7.445 4.844 13.094 1 97.88 332 VAL A CA 1
ATOM 2526 C C . VAL A 1 332 ? 8.125 3.484 13.227 1 97.88 332 VAL A C 1
ATOM 2528 O O . VAL A 1 332 ? 9.258 3.395 13.703 1 97.88 332 VAL A O 1
ATOM 2531 N N . GLN A 1 333 ? 7.484 2.4 12.773 1 97.19 333 GLN A N 1
ATOM 2532 C CA . GLN A 1 333 ? 8.016 1.046 12.875 1 97.19 333 GLN A CA 1
ATOM 2533 C C . GLN A 1 333 ? 9.305 0.897 12.078 1 97.19 333 GLN A C 1
ATOM 2535 O O . GLN A 1 333 ? 10.266 0.277 12.539 1 97.19 333 GLN A O 1
ATOM 2540 N N . VAL A 1 334 ? 9.32 1.456 10.898 1 97.75 334 VAL A N 1
ATOM 2541 C CA . VAL A 1 334 ? 10.5 1.365 10.047 1 97.75 334 VAL A CA 1
ATOM 2542 C C . VAL A 1 334 ? 11.695 2.029 10.734 1 97.75 334 VAL A C 1
ATOM 2544 O O . VAL A 1 334 ? 12.766 1.43 10.859 1 97.75 334 VAL A O 1
ATOM 2547 N N . VAL A 1 335 ? 11.508 3.24 11.195 1 96.62 335 VAL A N 1
ATOM 2548 C CA . VAL A 1 335 ? 12.617 4.012 11.75 1 96.62 335 VAL A CA 1
ATOM 2549 C C . VAL A 1 335 ? 13.078 3.396 13.07 1 96.62 335 VAL A C 1
ATOM 2551 O O . VAL A 1 335 ? 14.273 3.355 13.359 1 96.62 335 VAL A O 1
ATOM 2554 N N . ARG A 1 336 ? 12.117 2.908 13.859 1 94.44 336 ARG A N 1
ATOM 2555 C CA . ARG A 1 336 ? 12.469 2.207 15.086 1 94.44 336 ARG A CA 1
ATOM 2556 C C . ARG A 1 336 ? 13.367 1.005 14.797 1 94.44 336 ARG A C 1
ATOM 2558 O O . ARG A 1 336 ? 14.367 0.791 15.484 1 94.44 336 ARG A O 1
ATOM 2565 N N . ARG A 1 337 ? 12.984 0.194 13.797 1 93.94 337 ARG A N 1
ATOM 2566 C CA . ARG A 1 337 ? 13.766 -0.976 13.398 1 93.94 337 ARG A CA 1
ATOM 2567 C C . ARG A 1 337 ? 15.195 -0.584 13.031 1 93.94 337 ARG A C 1
ATOM 2569 O O . ARG A 1 337 ? 16.141 -1.26 13.43 1 93.94 337 ARG A O 1
ATOM 2576 N N . LEU A 1 338 ? 15.398 0.52 12.32 1 92 338 LEU A N 1
ATOM 2577 C CA . LEU A 1 338 ? 16.703 0.98 11.867 1 92 338 LEU A CA 1
ATOM 2578 C C . LEU A 1 338 ? 17.547 1.458 13.047 1 92 338 LEU A C 1
ATOM 2580 O O . LEU A 1 338 ? 18.734 1.139 13.133 1 92 338 LEU A O 1
ATOM 2584 N N . VAL A 1 339 ? 16.938 2.174 13.969 1 89.81 339 VAL A N 1
ATOM 2585 C CA . VAL A 1 339 ? 17.672 2.781 15.078 1 89.81 339 VAL A CA 1
ATOM 2586 C C . VAL A 1 339 ? 18.031 1.711 16.109 1 89.81 339 VAL A C 1
ATOM 2588 O O . VAL A 1 339 ? 19.109 1.763 16.719 1 89.81 339 VAL A O 1
ATOM 2591 N N . GLU A 1 340 ? 17.141 0.785 16.359 1 84.81 340 GLU A N 1
ATOM 2592 C CA . GLU A 1 340 ? 17.375 -0.285 17.328 1 84.81 340 GLU A CA 1
ATOM 2593 C C . GLU A 1 340 ? 18.625 -1.093 16.953 1 84.81 340 GLU A C 1
ATOM 2595 O O . GLU A 1 340 ? 19.359 -1.554 17.828 1 84.81 340 GLU A O 1
ATOM 2600 N N . ARG A 1 341 ? 18.984 -1.171 15.789 1 79.81 341 ARG A N 1
ATOM 2601 C CA . ARG A 1 341 ? 20.109 -2.004 15.344 1 79.81 341 ARG A CA 1
ATOM 2602 C C . ARG A 1 341 ? 21.422 -1.255 15.453 1 79.81 341 ARG A C 1
ATOM 2604 O O . ARG A 1 341 ? 22.5 -1.87 15.484 1 79.81 341 ARG A O 1
ATOM 2611 N N . LEU A 1 342 ? 21.391 0.059 15.43 1 77.06 342 LEU A N 1
ATOM 2612 C CA . LEU A 1 342 ? 22.609 0.854 15.523 1 77.06 342 LEU A CA 1
ATOM 2613 C C . LEU A 1 342 ? 23.203 0.774 16.922 1 77.06 342 LEU A C 1
ATOM 2615 O O . LEU A 1 342 ? 24.375 1.072 17.125 1 77.06 342 LEU A O 1
ATOM 2619 N N . GLY A 1 343 ? 22.469 0.307 17.875 1 73.31 343 GLY A N 1
ATOM 2620 C CA . GLY A 1 343 ? 22.953 0.224 19.25 1 73.31 343 GLY A CA 1
ATOM 2621 C C . GLY A 1 343 ? 23.312 1.573 19.828 1 73.31 343 GLY A C 1
ATOM 2622 O O . GLY A 1 343 ? 22.609 2.562 19.625 1 73.31 343 GLY A O 1
ATOM 2623 N N . ALA A 1 344 ? 24.438 1.569 20.516 1 74 344 ALA A N 1
ATOM 2624 C CA . ALA A 1 344 ? 24.844 2.746 21.281 1 74 344 ALA A CA 1
ATOM 2625 C C . ALA A 1 344 ? 25.203 3.902 20.344 1 74 344 ALA A C 1
ATOM 2627 O O . ALA A 1 344 ? 25.094 5.07 20.719 1 74 344 ALA A O 1
ATOM 2628 N N . SER A 1 345 ? 25.562 3.623 19.078 1 71.81 345 SER A N 1
ATOM 2629 C CA . SER A 1 345 ? 25.922 4.656 18.109 1 71.81 345 SER A CA 1
ATOM 2630 C C . SER A 1 345 ? 24.719 5.523 17.766 1 71.81 345 SER A C 1
ATOM 2632 O O . SER A 1 345 ? 24.875 6.664 17.312 1 71.81 345 SER A O 1
ATOM 2634 N N . SER A 1 346 ? 23.547 4.914 17.969 1 69.56 346 SER A N 1
ATOM 2635 C CA . SER A 1 346 ? 22.344 5.676 17.688 1 69.56 346 SER A CA 1
ATOM 2636 C C . SER A 1 346 ? 22.125 6.766 18.734 1 69.56 346 SER A C 1
ATOM 2638 O O . SER A 1 346 ? 21.344 7.695 18.5 1 69.56 346 SER A O 1
ATOM 2640 N N . LEU A 1 347 ? 22.891 6.695 19.719 1 71.38 347 LEU A N 1
ATOM 2641 C CA . LEU A 1 347 ? 22.625 7.59 20.844 1 71.38 347 LEU A CA 1
ATOM 2642 C C . LEU A 1 347 ? 23.453 8.867 20.719 1 71.38 347 LEU A C 1
ATOM 2644 O O . LEU A 1 347 ? 23.25 9.812 21.484 1 71.38 347 LEU A O 1
ATOM 2648 N N . VAL A 1 348 ? 24.281 8.867 19.781 1 77 348 VAL A N 1
ATOM 2649 C CA . VAL A 1 348 ? 25.094 10.062 19.562 1 77 348 VAL A CA 1
ATOM 2650 C C . VAL A 1 348 ? 24.25 11.156 18.922 1 77 348 VAL A C 1
ATOM 2652 O O . VAL A 1 348 ? 23.656 10.945 17.859 1 77 348 VAL A O 1
ATOM 2655 N N . ALA A 1 349 ? 24.219 12.312 19.547 1 74.12 349 ALA A N 1
ATOM 2656 C CA . ALA A 1 349 ? 23.328 13.414 19.172 1 74.12 349 ALA A CA 1
ATOM 2657 C C . ALA A 1 349 ? 23.594 13.859 17.734 1 74.12 349 ALA A C 1
ATOM 2659 O O . ALA A 1 349 ? 22.672 14.328 17.047 1 74.12 349 ALA A O 1
ATOM 2660 N N . ALA A 1 350 ? 24.734 13.602 17.328 1 78.06 350 ALA A N 1
ATOM 2661 C CA . ALA A 1 350 ? 25.109 14.086 15.992 1 78.06 350 ALA A CA 1
ATOM 2662 C C . ALA A 1 350 ? 24.641 13.125 14.906 1 78.06 350 ALA A C 1
ATOM 2664 O O . ALA A 1 350 ? 24.656 13.461 13.719 1 78.06 350 ALA A O 1
ATOM 2665 N N . ASN A 1 351 ? 24.172 12.062 15.273 1 83.88 351 ASN A N 1
ATOM 2666 C CA . ASN A 1 351 ? 23.703 11.086 14.289 1 83.88 351 ASN A CA 1
ATOM 2667 C C . ASN A 1 351 ? 22.359 11.484 13.695 1 83.88 351 ASN A C 1
ATOM 2669 O O . ASN A 1 351 ? 21.359 11.555 14.414 1 83.88 351 ASN A O 1
ATOM 2673 N N . PRO A 1 352 ? 22.344 11.719 12.469 1 90.06 352 PRO A N 1
ATOM 2674 C CA . PRO A 1 352 ? 21.094 12.18 11.859 1 90.06 352 PRO A CA 1
ATOM 2675 C C . PRO A 1 352 ? 19.969 11.148 11.953 1 90.06 352 PRO A C 1
ATOM 2677 O O . PRO A 1 352 ? 18.781 11.508 11.953 1 90.06 352 PRO A O 1
ATOM 2680 N N . LEU A 1 353 ? 20.359 9.875 12.055 1 91.31 353 LEU A N 1
ATOM 2681 C CA . LEU A 1 353 ? 19.328 8.836 12.133 1 91.31 353 LEU A CA 1
ATOM 2682 C C . LEU A 1 353 ? 18.531 8.969 13.422 1 91.31 353 LEU A C 1
ATOM 2684 O O . LEU A 1 353 ? 17.312 8.758 13.422 1 91.31 353 LEU A O 1
ATOM 2688 N N . GLN A 1 354 ? 19.172 9.289 14.438 1 91.38 354 GLN A N 1
ATOM 2689 C CA . GLN A 1 354 ? 18.469 9.484 15.703 1 91.38 354 GLN A CA 1
ATOM 2690 C C . GLN A 1 354 ? 17.531 10.688 15.633 1 91.38 354 GLN A C 1
ATOM 2692 O O . GLN A 1 354 ? 16.453 10.68 16.234 1 91.38 354 GLN A O 1
ATOM 2697 N N . ARG A 1 355 ? 17.953 11.719 14.984 1 93.75 355 ARG A N 1
ATOM 2698 C CA . ARG A 1 355 ? 17.078 12.883 14.82 1 93.75 355 ARG A CA 1
ATOM 2699 C C . ARG A 1 355 ? 15.82 12.523 14.047 1 93.75 355 ARG A C 1
ATOM 2701 O O . ARG A 1 355 ? 14.719 12.938 14.414 1 93.75 355 ARG A O 1
ATOM 2708 N N . HIS A 1 356 ? 16.016 11.727 12.938 1 96.19 356 HIS A N 1
ATOM 2709 C CA . HIS A 1 356 ? 14.852 11.25 12.211 1 96.19 356 HIS A CA 1
ATOM 2710 C C . HIS A 1 356 ? 13.898 10.484 13.125 1 96.19 356 HIS A C 1
ATOM 2712 O O . HIS A 1 356 ? 12.68 10.633 13.023 1 96.19 356 HIS A O 1
ATOM 2718 N N . TRP A 1 357 ? 14.453 9.695 13.953 1 95.12 357 TRP A N 1
ATOM 2719 C CA . TRP A 1 357 ? 13.664 8.875 14.867 1 95.12 357 TRP A CA 1
ATOM 2720 C C . TRP A 1 357 ? 12.875 9.75 15.836 1 95.12 357 TRP A C 1
ATOM 2722 O O . TRP A 1 357 ? 11.664 9.578 15.992 1 95.12 357 TRP A O 1
ATOM 2732 N N . ARG A 1 358 ? 13.547 10.672 16.484 1 95.25 358 ARG A N 1
ATOM 2733 C CA . ARG A 1 358 ? 12.883 11.555 17.438 1 95.25 358 ARG A CA 1
ATOM 2734 C C . ARG A 1 358 ? 11.82 12.406 16.75 1 95.25 358 ARG A C 1
ATOM 2736 O O . ARG A 1 358 ? 10.711 12.555 17.281 1 95.25 358 ARG A O 1
ATOM 2743 N N . ASP A 1 359 ? 12.156 12.953 15.617 1 97.56 359 ASP A N 1
ATOM 2744 C CA . ASP A 1 359 ? 11.211 13.789 14.883 1 97.56 359 ASP A CA 1
ATOM 2745 C C . ASP A 1 359 ? 9.977 13 14.477 1 97.56 359 ASP A C 1
ATOM 2747 O O . ASP A 1 359 ? 8.852 13.492 14.594 1 97.56 359 ASP A O 1
ATOM 2751 N N . LEU A 1 360 ? 10.203 11.797 14 1 97.81 360 LEU A N 1
ATOM 2752 C CA . LEU A 1 360 ? 9.078 10.969 13.57 1 97.81 360 LEU A CA 1
ATOM 2753 C C . LEU A 1 360 ? 8.18 10.625 14.75 1 97.81 360 LEU A C 1
ATOM 2755 O O . LEU A 1 360 ? 6.949 10.625 14.617 1 97.81 360 LEU A O 1
ATOM 2759 N N . GLN A 1 361 ? 8.766 10.367 15.883 1 95.81 361 GLN A N 1
ATOM 2760 C CA . GLN A 1 361 ? 7.969 10.102 17.078 1 95.81 361 GLN A CA 1
ATOM 2761 C C . GLN A 1 361 ? 7.113 11.312 17.453 1 95.81 361 GLN A C 1
ATOM 2763 O O . GLN A 1 361 ? 5.938 11.164 17.781 1 95.81 361 GLN A O 1
ATOM 2768 N N . ALA A 1 362 ? 7.699 12.414 17.375 1 96.12 362 ALA A N 1
ATOM 2769 C CA . ALA A 1 362 ? 6.984 13.641 17.703 1 96.12 362 ALA A CA 1
ATOM 2770 C C . ALA A 1 362 ? 5.848 13.898 16.734 1 96.12 362 ALA A C 1
ATOM 2772 O O . ALA A 1 362 ? 4.734 14.242 17.141 1 96.12 362 ALA A O 1
ATOM 2773 N N . MET A 1 363 ? 6.094 13.75 15.445 1 97.12 363 MET A N 1
ATOM 2774 C CA . MET A 1 363 ? 5.055 13.953 14.445 1 97.12 363 MET A CA 1
ATOM 2775 C C . MET A 1 363 ? 3.908 12.969 14.633 1 97.12 363 MET A C 1
ATOM 2777 O O . MET A 1 363 ? 2.738 13.336 14.5 1 97.12 363 MET A O 1
ATOM 2781 N N . ALA A 1 364 ? 4.27 11.734 14.969 1 95.06 364 ALA A N 1
ATOM 2782 C CA . ALA A 1 364 ? 3.271 10.672 15.086 1 95.06 364 ALA A CA 1
ATOM 2783 C C . ALA A 1 364 ? 2.391 10.883 16.312 1 95.06 364 ALA A C 1
ATOM 2785 O O . ALA A 1 364 ? 1.34 10.25 16.453 1 95.06 364 ALA A O 1
ATOM 2786 N N . ALA A 1 365 ? 2.77 11.781 17.203 1 92.75 365 ALA A N 1
ATOM 2787 C CA . ALA A 1 365 ? 1.981 12.102 18.391 1 92.75 365 ALA A CA 1
ATOM 2788 C C . ALA A 1 365 ? 0.899 13.133 18.062 1 92.75 365 ALA A C 1
ATOM 2790 O O . ALA A 1 365 ? 0.028 13.406 18.891 1 92.75 365 ALA A O 1
ATOM 2791 N N . HIS A 1 366 ? 0.973 13.688 16.922 1 93.69 366 HIS A N 1
ATOM 2792 C CA . HIS A 1 366 ? -0.048 14.656 16.531 1 93.69 366 HIS A CA 1
ATOM 2793 C C . HIS A 1 366 ? -1.43 14.008 16.484 1 93.69 366 HIS A C 1
ATOM 2795 O O . HIS A 1 366 ? -1.578 12.875 16.016 1 93.69 366 HIS A O 1
ATOM 2801 N N . ARG A 1 367 ? -2.43 14.68 16.891 1 91.44 367 ARG A N 1
ATOM 2802 C CA . ARG A 1 367 ? -3.779 14.156 17.078 1 91.44 367 ARG A CA 1
ATOM 2803 C C . ARG A 1 367 ? -4.363 13.656 15.758 1 91.44 367 ARG A C 1
ATOM 2805 O O . ARG A 1 367 ? -5.125 12.688 15.734 1 91.44 367 ARG A O 1
ATOM 2812 N N . ASP A 1 368 ? -3.965 14.266 14.656 1 93.19 368 ASP A N 1
ATOM 2813 C CA . ASP A 1 368 ? -4.574 13.953 13.367 1 93.19 368 ASP A CA 1
ATOM 2814 C C . ASP A 1 368 ? -4.027 12.641 12.805 1 93.19 368 ASP A C 1
ATOM 2816 O O . ASP A 1 368 ? -4.531 12.133 11.797 1 93.19 368 ASP A O 1
ATOM 2820 N N . VAL A 1 369 ? -3.018 12.062 13.422 1 94.38 369 VAL A N 1
ATOM 2821 C CA . VAL A 1 369 ? -2.49 10.773 12.977 1 94.38 369 VAL A CA 1
ATOM 2822 C C . VAL A 1 369 ? -2.373 9.828 14.172 1 94.38 369 VAL A C 1
ATOM 2824 O O . VAL A 1 369 ? -1.592 8.875 14.141 1 94.38 369 VAL A O 1
ATOM 2827 N N . ALA A 1 370 ? -3.111 10.125 15.195 1 90.69 370 ALA A N 1
ATOM 2828 C CA . ALA A 1 370 ? -3.143 9.242 16.359 1 90.69 370 ALA A CA 1
ATOM 2829 C C . ALA A 1 370 ? -3.893 7.953 16.047 1 90.69 370 ALA A C 1
ATOM 2831 O O . ALA A 1 370 ? -5.059 7.988 15.641 1 90.69 370 ALA A O 1
ATOM 2832 N N . TRP A 1 371 ? -3.314 6.883 16.297 1 89 371 TRP A N 1
ATOM 2833 C CA . TRP A 1 371 ? -3.818 5.582 15.859 1 89 371 TRP A CA 1
ATOM 2834 C C . TRP A 1 371 ? -5 5.145 16.719 1 89 371 TRP A C 1
ATOM 2836 O O . TRP A 1 371 ? -6.027 4.711 16.203 1 89 371 TRP A O 1
ATOM 2846 N N . ASN A 1 372 ? -4.945 5.289 17.969 1 85.56 372 ASN A N 1
ATOM 2847 C CA . ASN A 1 372 ? -5.926 4.715 18.875 1 85.56 372 ASN A CA 1
ATOM 2848 C C . ASN A 1 372 ? -7.328 5.258 18.625 1 85.56 372 ASN A C 1
ATOM 2850 O O . ASN A 1 372 ? -8.289 4.492 18.516 1 85.56 372 ASN A O 1
ATOM 2854 N N . ASP A 1 373 ? -7.43 6.566 18.422 1 84.25 373 ASP A N 1
ATOM 2855 C CA . ASP A 1 373 ? -8.742 7.164 18.172 1 84.25 373 ASP A CA 1
ATOM 2856 C C . ASP A 1 373 ? -9.289 6.746 16.812 1 84.25 373 ASP A C 1
ATOM 2858 O O . ASP A 1 373 ? -10.469 6.418 16.672 1 84.25 373 ASP A O 1
ATOM 2862 N N . ALA A 1 374 ? -8.469 6.723 15.867 1 87.62 374 ALA A N 1
ATOM 2863 C CA . ALA A 1 374 ? -8.867 6.391 14.5 1 87.62 374 ALA A CA 1
ATOM 2864 C C . ALA A 1 374 ? -9.297 4.934 14.398 1 87.62 374 ALA A C 1
ATOM 2866 O O . ALA A 1 374 ? -10.336 4.625 13.805 1 87.62 374 ALA A O 1
ATOM 2867 N N . MET A 1 375 ? -8.508 4.117 15.016 1 89.31 375 MET A N 1
ATOM 2868 C CA . MET A 1 375 ? -8.75 2.68 14.93 1 89.31 375 MET A CA 1
ATOM 2869 C C . MET A 1 375 ? -10.062 2.307 15.625 1 89.31 375 MET A C 1
ATOM 2871 O O . MET A 1 375 ? -10.82 1.477 15.125 1 89.31 375 MET A O 1
ATOM 2875 N N . LEU A 1 376 ? -10.367 2.918 16.734 1 88.06 376 LEU A N 1
ATOM 2876 C CA . LEU A 1 376 ? -11.57 2.604 17.484 1 88.06 376 LEU A CA 1
ATOM 2877 C C . LEU A 1 376 ? -12.82 3.01 16.719 1 88.06 376 LEU A C 1
ATOM 2879 O O . LEU A 1 376 ? -13.766 2.229 16.594 1 88.06 376 LEU A O 1
ATOM 2883 N N . ALA A 1 377 ? -12.773 4.199 16.203 1 88.44 377 ALA A N 1
ATOM 2884 C CA . ALA A 1 377 ? -13.93 4.684 15.438 1 88.44 377 ALA A CA 1
ATOM 2885 C C . ALA A 1 377 ? -14.172 3.822 14.203 1 88.44 377 ALA A C 1
ATOM 2887 O O . ALA A 1 377 ? -15.32 3.475 13.906 1 88.44 377 ALA A O 1
ATOM 2888 N N . CYS A 1 378 ? -13.188 3.449 13.562 1 90.5 378 CYS A N 1
ATOM 2889 C CA . CYS A 1 378 ? -13.305 2.629 12.367 1 90.5 378 CYS A CA 1
ATOM 2890 C C . CYS A 1 378 ? -13.758 1.217 12.711 1 90.5 378 CYS A C 1
ATOM 2892 O O . CYS A 1 378 ? -14.609 0.651 12.023 1 90.5 378 CYS A O 1
ATOM 2894 N N . GLY A 1 379 ? -13.148 0.645 13.695 1 90.06 379 GLY A N 1
ATOM 2895 C CA . GLY A 1 379 ? -13.508 -0.699 14.117 1 90.06 379 GLY A CA 1
ATOM 2896 C C . GLY A 1 379 ? -14.969 -0.831 14.492 1 90.06 379 GLY A C 1
ATOM 2897 O O . GLY A 1 379 ? -15.641 -1.783 14.086 1 90.06 379 GLY A O 1
ATOM 2898 N N . GLU A 1 380 ? -15.453 0.177 15.188 1 86.88 380 GLU A N 1
ATOM 2899 C CA . GLU A 1 380 ? -16.859 0.168 15.594 1 86.88 380 GLU A CA 1
ATOM 2900 C C . GLU A 1 380 ? -17.781 0.234 14.391 1 86.88 380 GLU A C 1
ATOM 2902 O O . GLU A 1 380 ? -18.781 -0.486 14.328 1 86.88 380 GLU A O 1
ATOM 2907 N N . THR A 1 381 ? -17.438 1.052 13.516 1 87.5 381 THR A N 1
ATOM 2908 C CA . THR A 1 381 ? -18.25 1.204 12.312 1 87.5 381 THR A CA 1
ATOM 2909 C C . THR A 1 381 ? -18.234 -0.079 11.492 1 87.5 381 THR A C 1
ATOM 2911 O O . THR A 1 381 ? -19.266 -0.5 10.977 1 87.5 381 THR A O 1
ATOM 2914 N N . LEU A 1 382 ? -17.125 -0.691 11.391 1 87 382 LEU A N 1
ATOM 2915 C CA . LEU A 1 382 ? -16.969 -1.934 10.648 1 87 382 LEU A CA 1
ATOM 2916 C C . LEU A 1 382 ? -17.812 -3.047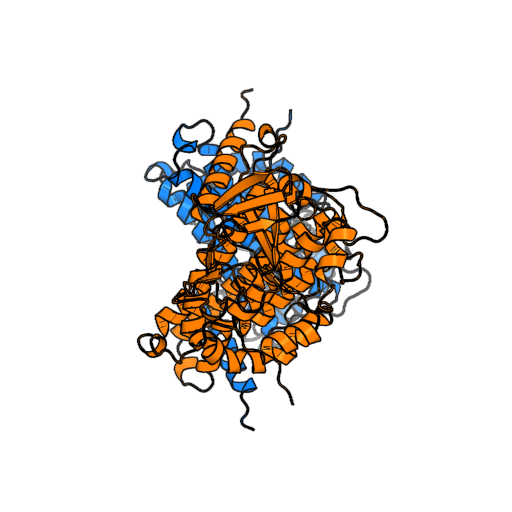 11.258 1 87 382 LEU A C 1
ATOM 2918 O O . LEU A 1 382 ? -18.469 -3.799 10.539 1 87 382 LEU A O 1
ATOM 2922 N N . LEU A 1 383 ? -17.797 -3.131 12.516 1 86.56 383 LEU A N 1
ATOM 2923 C CA . LEU A 1 383 ? -18.484 -4.207 13.219 1 86.56 383 LEU A CA 1
ATOM 2924 C C . LEU A 1 383 ? -20 -3.965 13.242 1 86.56 383 LEU A C 1
ATOM 2926 O O . LEU A 1 383 ? -20.781 -4.914 13.273 1 86.56 383 LEU A O 1
ATOM 2930 N N . GLN A 1 384 ? -20.359 -2.689 13.125 1 82.12 384 GLN A N 1
ATOM 2931 C CA . GLN A 1 384 ? -21.781 -2.355 13.133 1 82.12 384 GLN A CA 1
ATOM 2932 C C . GLN A 1 384 ? -22.391 -2.541 11.75 1 82.12 384 GLN A C 1
ATOM 2934 O O . GLN A 1 384 ? -23.578 -2.85 11.625 1 82.12 384 GLN A O 1
ATOM 2939 N N . SER A 1 385 ? -21.656 -2.275 10.727 1 75.25 385 SER A N 1
ATOM 2940 C CA . SER A 1 385 ? -22.141 -2.426 9.359 1 75.25 385 SER A CA 1
ATOM 2941 C C . SER A 1 385 ? -22.359 -3.893 9.016 1 75.25 385 SER A C 1
ATOM 2943 O O . SER A 1 385 ? -23.203 -4.215 8.172 1 75.25 385 SER A O 1
ATOM 2945 N N . ALA A 1 386 ? -21.578 -4.719 9.516 1 66 386 ALA A N 1
ATOM 2946 C CA . ALA A 1 386 ? -21.766 -6.152 9.289 1 66 386 ALA A CA 1
ATOM 2947 C C . ALA A 1 386 ? -23.078 -6.645 9.883 1 66 386 ALA A C 1
ATOM 2949 O O . ALA A 1 386 ? -23.688 -7.574 9.359 1 66 386 ALA A O 1
ATOM 2950 N N . HIS A 1 387 ? -23.484 -6.035 10.914 1 58.31 387 HIS A N 1
ATOM 2951 C CA . HIS A 1 387 ? -24.766 -6.352 11.539 1 58.31 387 HIS A CA 1
ATOM 2952 C C . HIS A 1 387 ? -25.922 -5.973 10.625 1 58.31 387 HIS A C 1
ATOM 2954 O O . HIS A 1 387 ? -26.922 -6.691 10.547 1 58.31 387 HIS A O 1
ATOM 2960 N N . ALA A 1 388 ? -25.812 -4.898 9.945 1 50.75 388 ALA A N 1
ATOM 2961 C CA . ALA A 1 388 ? -26.906 -4.43 9.094 1 50.75 388 ALA A CA 1
ATOM 2962 C C . ALA A 1 388 ? -27.078 -5.316 7.867 1 50.75 388 ALA A C 1
ATOM 2964 O O . ALA A 1 388 ? -28.172 -5.41 7.301 1 50.75 388 ALA A O 1
ATOM 2965 N N . SER A 1 389 ? -26.125 -5.898 7.367 1 43.75 389 SER A N 1
ATOM 2966 C CA . SER A 1 389 ? -26.203 -6.723 6.164 1 43.75 389 SER A CA 1
ATOM 2967 C C . SER A 1 389 ? -26.781 -8.102 6.477 1 43.75 389 SER A C 1
ATOM 2969 O O . SER A 1 389 ? -27.078 -8.875 5.562 1 43.75 389 SER A O 1
ATOM 2971 N N . ILE A 1 390 ? -26.891 -8.555 7.707 1 39 390 ILE A N 1
ATOM 2972 C CA . ILE A 1 390 ? -27.516 -9.828 8.062 1 39 390 ILE A CA 1
ATOM 2973 C C . ILE A 1 390 ? -28.984 -9.609 8.383 1 39 390 ILE A C 1
ATOM 2975 O O . ILE A 1 390 ? -29.359 -9.422 9.547 1 39 390 ILE A O 1
ATOM 2979 N N . GLU A 1 391 ? -29.734 -8.672 7.844 1 31.23 391 GLU A N 1
ATOM 2980 C CA . GLU A 1 391 ? -31.156 -8.781 8.148 1 31.23 391 GLU A CA 1
ATOM 2981 C C . GLU A 1 391 ? -31.672 -10.188 7.879 1 31.23 391 GLU A C 1
ATOM 2983 O O . GLU A 1 391 ? -31.359 -10.781 6.844 1 31.23 391 GLU A O 1
ATOM 2988 N N . PRO A 1 392 ? -32.219 -10.781 8.898 1 28.25 392 PRO A N 1
ATOM 2989 C CA . PRO A 1 392 ? -33 -12.008 8.828 1 28.25 392 PRO A CA 1
ATOM 2990 C C . PRO A 1 392 ? -34 -11.992 7.672 1 28.25 392 PRO A C 1
ATOM 2992 O O . PRO A 1 392 ? -34.656 -10.969 7.414 1 28.25 392 PRO A O 1
ATOM 2995 N N . THR A 1 393 ? -33.781 -12.711 6.566 1 21.89 393 THR A N 1
ATOM 2996 C CA . THR A 1 393 ? -35.031 -13.18 5.977 1 21.89 393 THR A CA 1
ATOM 2997 C C . THR A 1 393 ? -35.844 -13.953 6.996 1 21.89 393 THR A C 1
ATOM 2999 O O . THR A 1 393 ? -35.312 -14.758 7.762 1 21.89 393 THR A O 1
ATOM 3002 N N . MET B 1 1 ? -33.719 -6.289 -0.829 1 20.31 1 MET B N 1
ATOM 3003 C CA . MET B 1 1 ? -32.875 -5.094 -0.85 1 20.31 1 MET B CA 1
ATOM 3004 C C . MET B 1 1 ? -31.453 -5.43 -0.445 1 20.31 1 MET B C 1
ATOM 3006 O O . MET B 1 1 ? -31.188 -5.734 0.72 1 20.31 1 MET B O 1
ATOM 3010 N N . SER B 1 2 ? -30.656 -6.148 -1.379 1 23.95 2 SER B N 1
ATOM 3011 C CA . SER B 1 2 ? -29.391 -6.883 -1.395 1 23.95 2 SER B CA 1
ATOM 3012 C C . SER B 1 2 ? -28.219 -5.973 -1.066 1 23.95 2 SER B C 1
ATOM 3014 O O . SER B 1 2 ? -27.906 -5.059 -1.832 1 23.95 2 SER B O 1
ATOM 3016 N N . ASP B 1 3 ? -28.078 -5.605 0.212 1 24.86 3 ASP B N 1
ATOM 3017 C CA . ASP B 1 3 ? -27.375 -4.617 1.024 1 24.86 3 ASP B CA 1
ATOM 3018 C C . ASP B 1 3 ? -25.875 -4.828 0.957 1 24.86 3 ASP B C 1
ATOM 3020 O O . ASP B 1 3 ? -25.297 -5.566 1.764 1 24.86 3 ASP B O 1
ATOM 3024 N N . SER B 1 4 ? -25.281 -4.98 -0.32 1 28.61 4 SER B N 1
ATOM 3025 C CA . SER B 1 4 ? -23.938 -5.383 -0.714 1 28.61 4 SER B CA 1
ATOM 3026 C C . SER B 1 4 ? -22.906 -4.336 -0.312 1 28.61 4 SER B C 1
ATOM 3028 O O . SER B 1 4 ? -22.594 -3.432 -1.091 1 28.61 4 SER B O 1
ATOM 3030 N N . THR B 1 5 ? -22.938 -3.93 0.892 1 28.81 5 THR B N 1
ATOM 3031 C CA . THR B 1 5 ? -22.031 -2.908 1.396 1 28.81 5 THR B CA 1
ATOM 3032 C C . THR B 1 5 ? -20.578 -3.338 1.204 1 28.81 5 THR B C 1
ATOM 3034 O O . THR B 1 5 ? -19.875 -3.623 2.178 1 28.81 5 THR B O 1
ATOM 3037 N N . GLU B 1 6 ? -20.391 -4.344 0.299 1 30.97 6 GLU B N 1
ATOM 3038 C CA . GLU B 1 6 ? -19 -4.742 0.09 1 30.97 6 GLU B CA 1
ATOM 3039 C C . GLU B 1 6 ? -18.109 -3.535 -0.19 1 30.97 6 GLU B C 1
ATOM 3041 O O . GLU B 1 6 ? -18.516 -2.611 -0.898 1 30.97 6 GLU B O 1
ATOM 3046 N N . PRO B 1 7 ? -17.25 -3.176 0.778 1 32.62 7 PRO B N 1
ATOM 3047 C CA . PRO B 1 7 ? -16.359 -2.059 0.46 1 32.62 7 PRO B CA 1
ATOM 3048 C C . PRO B 1 7 ? -16.047 -1.961 -1.031 1 32.62 7 PRO B C 1
ATOM 3050 O O . PRO B 1 7 ? -15.938 -2.984 -1.712 1 32.62 7 PRO B O 1
ATOM 3053 N N . ALA B 1 8 ? -16.609 -0.864 -1.624 1 32.34 8 ALA B N 1
ATOM 3054 C CA . ALA B 1 8 ? -16.484 -0.641 -3.062 1 32.34 8 ALA B CA 1
ATOM 3055 C C . ALA B 1 8 ? -15.094 -1.002 -3.557 1 32.34 8 ALA B C 1
ATOM 3057 O O . ALA B 1 8 ? -14.117 -0.306 -3.252 1 32.34 8 ALA B O 1
ATOM 3058 N N . LEU B 1 9 ? -14.703 -2.258 -3.424 1 31.95 9 LEU B N 1
ATOM 3059 C CA . LEU B 1 9 ? -13.547 -2.646 -4.223 1 31.95 9 LEU B CA 1
ATOM 3060 C C . LEU B 1 9 ? -13.445 -1.788 -5.48 1 31.95 9 LEU B C 1
ATOM 3062 O O . LEU B 1 9 ? -14.414 -1.127 -5.867 1 31.95 9 LEU B O 1
ATOM 3066 N N . HIS B 1 10 ? -12.484 -2.012 -6.32 1 33.5 10 HIS B N 1
ATOM 3067 C CA . HIS B 1 10 ? -12.078 -1.264 -7.508 1 33.5 10 HIS B CA 1
ATOM 3068 C C . HIS B 1 10 ? -13.289 -0.915 -8.375 1 33.5 10 HIS B C 1
ATOM 3070 O O . HIS B 1 10 ? -13.961 -1.806 -8.891 1 33.5 10 HIS B O 1
ATOM 3076 N N . PRO B 1 11 ? -13.992 0.177 -8.016 1 36.53 11 PRO B N 1
ATOM 3077 C CA . PRO B 1 11 ? -15.117 0.581 -8.867 1 36.53 11 PRO B CA 1
ATOM 3078 C C . PRO B 1 11 ? -14.828 0.378 -10.359 1 36.53 11 PRO B C 1
ATOM 3080 O O . PRO B 1 11 ? -15.633 0.781 -11.203 1 36.53 11 PRO B O 1
ATOM 3083 N N . ALA B 1 12 ? -13.5 0.538 -10.742 1 38.53 12 ALA B N 1
ATOM 3084 C CA . ALA B 1 12 ? -13.484 0.444 -12.195 1 38.53 12 ALA B CA 1
ATOM 3085 C C . ALA B 1 12 ? -14.32 -0.738 -12.68 1 38.53 12 ALA B C 1
ATOM 3087 O O . ALA B 1 12 ? -14.594 -1.667 -11.914 1 38.53 12 ALA B O 1
ATOM 3088 N N . ALA B 1 13 ? -14.773 -0.657 -13.859 1 43.28 13 ALA B N 1
ATOM 3089 C CA . ALA B 1 13 ? -15.445 -1.724 -14.602 1 43.28 13 ALA B CA 1
ATOM 3090 C C . ALA B 1 13 ? -14.766 -3.07 -14.359 1 43.28 13 ALA B C 1
ATOM 3092 O O . ALA B 1 13 ? -13.688 -3.334 -14.891 1 43.28 13 ALA B O 1
ATOM 3093 N N . LEU B 1 14 ? -14.992 -3.477 -13.227 1 59.94 14 LEU B N 1
ATOM 3094 C CA . LEU B 1 14 ? -14.484 -4.84 -13.117 1 59.94 14 LEU B CA 1
ATOM 3095 C C . LEU B 1 14 ? -14.805 -5.641 -14.375 1 59.94 14 LEU B C 1
ATOM 3097 O O . LEU B 1 14 ? -15.938 -5.625 -14.859 1 59.94 14 LEU B O 1
ATOM 3101 N N . PRO B 1 15 ? -13.797 -6.105 -14.898 1 71.19 15 PRO B N 1
ATOM 3102 C CA . PRO B 1 15 ? -14.078 -6.949 -16.062 1 71.19 15 PRO B CA 1
ATOM 3103 C C . PRO B 1 15 ? -15.195 -7.961 -15.805 1 71.19 15 PRO B C 1
ATOM 3105 O O . PRO B 1 15 ? -15.445 -8.328 -14.656 1 71.19 15 PRO B O 1
ATOM 3108 N N . ALA B 1 16 ? -16.047 -8.102 -16.656 1 80.56 16 ALA B N 1
ATOM 3109 C CA . ALA B 1 16 ? -17.172 -9.031 -16.609 1 80.56 16 ALA B CA 1
ATOM 3110 C C . ALA B 1 16 ? -16.797 -10.305 -15.844 1 80.56 16 ALA B C 1
ATOM 3112 O O . ALA B 1 16 ? -17.609 -10.836 -15.086 1 80.56 16 ALA B O 1
ATOM 3113 N N . PHE B 1 17 ? -15.57 -10.695 -15.875 1 85.5 17 PHE B N 1
ATOM 3114 C CA . PHE B 1 17 ? -15.109 -11.914 -15.227 1 85.5 17 PHE B CA 1
ATOM 3115 C C . PHE B 1 17 ? -15.078 -11.75 -13.711 1 85.5 17 PHE B C 1
ATOM 3117 O O . PHE B 1 17 ? -15.477 -12.656 -12.977 1 85.5 17 PHE B O 1
ATOM 3124 N N . CYS B 1 18 ? -14.688 -10.664 -13.234 1 87.31 18 CYS B N 1
ATOM 3125 C CA . CYS B 1 18 ? -14.609 -10.414 -11.797 1 87.31 18 CYS B CA 1
ATOM 3126 C C . CYS B 1 18 ? -16 -10.297 -11.18 1 87.31 18 CYS B C 1
ATOM 3128 O O . CYS B 1 18 ? -16.25 -10.844 -10.109 1 87.31 18 CYS B O 1
ATOM 3130 N N . HIS B 1 19 ? -16.891 -9.742 -11.906 1 87.25 19 HIS B N 1
ATOM 3131 C CA . HIS B 1 19 ? -18.266 -9.625 -11.438 1 87.25 19 HIS B CA 1
ATOM 3132 C C . HIS B 1 19 ? -18.938 -10.992 -11.352 1 87.25 19 HIS B C 1
ATOM 3134 O O . HIS B 1 19 ? -19.672 -11.273 -10.391 1 87.25 19 HIS B O 1
ATOM 3140 N N . ARG B 1 20 ? -18.688 -11.742 -12.32 1 91.5 20 ARG B N 1
ATOM 3141 C CA . ARG B 1 20 ? -19.281 -13.078 -12.336 1 91.5 20 ARG B CA 1
ATOM 3142 C C . ARG B 1 20 ? -18.703 -13.938 -11.203 1 91.5 20 ARG B C 1
ATOM 3144 O O . ARG B 1 20 ? -19.422 -14.766 -10.633 1 91.5 20 ARG B O 1
ATOM 3151 N N . ALA B 1 21 ? -17.406 -13.75 -10.906 1 93.5 21 ALA B N 1
ATOM 3152 C CA . ALA B 1 21 ? -16.797 -14.516 -9.82 1 93.5 21 ALA B CA 1
ATOM 3153 C C . ALA B 1 21 ? -17.484 -14.227 -8.492 1 93.5 21 ALA B C 1
ATOM 3155 O O . ALA B 1 21 ? -17.672 -15.125 -7.668 1 93.5 21 ALA B O 1
ATOM 3156 N N . ILE B 1 22 ? -17.969 -13.016 -8.352 1 93.81 22 ILE B N 1
ATOM 3157 C CA . ILE B 1 22 ? -18.656 -12.617 -7.121 1 93.81 22 ILE B CA 1
ATOM 3158 C C . ILE B 1 22 ? -19.953 -13.398 -6.973 1 93.81 22 ILE B C 1
ATOM 3160 O O . ILE B 1 22 ? -20.328 -13.789 -5.863 1 93.81 22 ILE B O 1
ATOM 3164 N N . GLN B 1 23 ? -20.547 -13.695 -8.047 1 93.69 23 GLN B N 1
ATOM 3165 C CA . GLN B 1 23 ? -21.828 -14.414 -8.039 1 93.69 23 GLN B CA 1
ATOM 3166 C C . GLN B 1 23 ? -21.641 -15.867 -7.605 1 93.69 23 GLN B C 1
ATOM 3168 O O . GLN B 1 23 ? -22.578 -16.516 -7.156 1 93.69 23 GLN B O 1
ATOM 3173 N N . HIS B 1 24 ? -20.438 -16.359 -7.711 1 96.38 24 HIS B N 1
ATOM 3174 C CA . HIS B 1 24 ? -20.172 -17.766 -7.395 1 96.38 24 HIS B CA 1
ATOM 3175 C C . HIS B 1 24 ? -19.609 -17.906 -5.988 1 96.38 24 HIS B C 1
ATOM 3177 O O . HIS B 1 24 ? -19.438 -19.031 -5.496 1 96.38 24 HIS B O 1
ATOM 3183 N N . LEU B 1 25 ? -19.375 -16.812 -5.293 1 96.44 25 LEU B N 1
ATOM 3184 C CA . LEU B 1 25 ? -18.688 -16.828 -4.012 1 96.44 25 LEU B CA 1
ATOM 3185 C C . LEU B 1 25 ? -19.438 -17.672 -2.988 1 96.44 25 LEU B C 1
ATOM 3187 O O . LEU B 1 25 ? -18.844 -18.453 -2.256 1 96.44 25 LEU B O 1
ATOM 3191 N N . ARG B 1 26 ? -20.719 -17.516 -2.912 1 95.69 26 ARG B N 1
ATOM 3192 C CA . ARG B 1 26 ? -21.516 -18.25 -1.935 1 95.69 26 ARG B CA 1
ATOM 3193 C C . ARG B 1 26 ? -21.375 -19.75 -2.129 1 95.69 26 ARG B C 1
ATOM 3195 O O . ARG B 1 26 ? -21.125 -20.484 -1.171 1 95.69 26 ARG B O 1
ATOM 3202 N N . GLY B 1 27 ? -21.5 -20.156 -3.393 1 96.94 27 GLY B N 1
ATOM 3203 C CA . GLY B 1 27 ? -21.359 -21.578 -3.691 1 96.94 27 GLY B CA 1
ATOM 3204 C C . GLY B 1 27 ? -19.984 -22.125 -3.381 1 96.94 27 GLY B C 1
ATOM 3205 O O . GLY B 1 27 ? -19.844 -23.203 -2.807 1 96.94 27 GLY B O 1
ATOM 3206 N N . TRP B 1 28 ? -18.953 -21.406 -3.742 1 97.81 28 TRP B N 1
ATOM 3207 C CA . TRP B 1 28 ? -17.578 -21.828 -3.475 1 97.81 28 TRP B CA 1
ATOM 3208 C C . TRP B 1 28 ? -17.312 -21.891 -1.974 1 97.81 28 TRP B C 1
ATOM 3210 O O . TRP B 1 28 ? -16.609 -22.781 -1.502 1 97.81 28 TRP B O 1
ATOM 3220 N N . ARG B 1 29 ? -17.906 -20.969 -1.227 1 96.19 29 ARG B N 1
ATOM 3221 C CA . ARG B 1 29 ? -17.766 -20.953 0.226 1 96.19 29 ARG B CA 1
ATOM 3222 C C . ARG B 1 29 ? -18.422 -22.188 0.851 1 96.19 29 ARG B C 1
ATOM 3224 O O . ARG B 1 29 ? -17.828 -22.828 1.725 1 96.19 29 ARG B O 1
ATOM 3231 N N . GLU B 1 30 ? -19.562 -22.484 0.422 1 95.94 30 GLU B N 1
ATOM 3232 C CA . GLU B 1 30 ? -20.328 -23.594 0.966 1 95.94 30 GLU B CA 1
ATOM 3233 C C . GLU B 1 30 ? -19.641 -24.922 0.704 1 95.94 30 GLU B C 1
ATOM 3235 O O . GLU B 1 30 ? -19.75 -25.859 1.505 1 95.94 30 GLU B O 1
ATOM 3240 N N . ARG B 1 31 ? -18.875 -25.016 -0.347 1 97.38 31 ARG B N 1
ATOM 3241 C CA . ARG B 1 31 ? -18.266 -26.281 -0.742 1 97.38 31 ARG B CA 1
ATOM 3242 C C . ARG B 1 31 ? -16.828 -26.375 -0.237 1 97.38 31 ARG B C 1
ATOM 3244 O O . ARG B 1 31 ? -16.172 -27.406 -0.401 1 97.38 31 ARG B O 1
ATOM 3251 N N . ALA B 1 32 ? -16.312 -25.312 0.343 1 96.69 32 ALA B N 1
ATOM 3252 C CA . ALA B 1 32 ? -14.906 -25.25 0.697 1 96.69 32 ALA B CA 1
ATOM 3253 C C . ALA B 1 32 ? -14.531 -26.328 1.698 1 96.69 32 ALA B C 1
ATOM 3255 O O . ALA B 1 32 ? -13.5 -27 1.55 1 96.69 32 ALA B O 1
ATOM 3256 N N . ALA B 1 33 ? -15.367 -26.547 2.717 1 95.19 33 ALA B N 1
ATOM 3257 C CA . ALA B 1 33 ? -15.07 -27.547 3.74 1 95.19 33 ALA B CA 1
ATOM 3258 C C . ALA B 1 33 ? -15.039 -28.953 3.143 1 95.19 33 ALA B C 1
ATOM 3260 O O . ALA B 1 33 ? -14.148 -29.75 3.453 1 95.19 33 ALA B O 1
ATOM 3261 N N . ALA B 1 34 ? -16 -29.219 2.355 1 96.75 34 ALA B N 1
ATOM 3262 C CA . ALA B 1 34 ? -16.047 -30.516 1.709 1 96.75 34 ALA B CA 1
ATOM 3263 C C . ALA B 1 34 ? -14.852 -30.719 0.787 1 96.75 34 ALA B C 1
ATOM 3265 O O . ALA B 1 34 ? -14.297 -31.812 0.712 1 96.75 34 ALA B O 1
ATOM 3266 N N . ALA B 1 35 ? -14.477 -29.703 0.029 1 97.19 35 ALA B N 1
ATOM 3267 C CA . ALA B 1 35 ? -13.305 -29.781 -0.841 1 97.19 35 ALA B CA 1
ATOM 3268 C C . ALA B 1 35 ? -12.047 -30.109 -0.042 1 97.19 35 ALA B C 1
ATOM 3270 O O . ALA B 1 35 ? -11.219 -30.906 -0.479 1 97.19 35 ALA B O 1
ATOM 3271 N N . GLU B 1 36 ? -11.906 -29.484 1.122 1 95.81 36 GLU B N 1
ATOM 3272 C CA . GLU B 1 36 ? -10.766 -29.766 1.992 1 95.81 36 GLU B CA 1
ATOM 3273 C C . GLU B 1 36 ? -10.758 -31.219 2.434 1 95.81 36 GLU B C 1
ATOM 3275 O O . GLU B 1 36 ? -9.727 -31.891 2.365 1 95.81 36 GLU B O 1
ATOM 3280 N N . ARG B 1 37 ? -11.875 -31.688 2.895 1 95 37 ARG B N 1
ATOM 3281 C CA . ARG B 1 37 ? -11.984 -33.062 3.354 1 95 37 ARG B CA 1
ATOM 3282 C C . ARG B 1 37 ? -11.656 -34.062 2.23 1 95 37 ARG B C 1
ATOM 3284 O O . ARG B 1 37 ? -11 -35.062 2.459 1 95 37 ARG B O 1
ATOM 3291 N N . ASN B 1 38 ? -12.078 -33.719 1.054 1 96.25 38 ASN B N 1
ATOM 3292 C CA . ASN B 1 38 ? -11.906 -34.594 -0.101 1 96.25 38 ASN B CA 1
ATOM 3293 C C . ASN B 1 38 ? -10.531 -34.406 -0.734 1 96.25 38 ASN B C 1
ATOM 3295 O O . ASN B 1 38 ? -10.156 -35.156 -1.645 1 96.25 38 ASN B O 1
ATOM 3299 N N . ARG B 1 39 ? -9.758 -33.344 -0.337 1 97.19 39 ARG B N 1
ATOM 3300 C CA . ARG B 1 39 ? -8.453 -32.969 -0.87 1 97.19 39 ARG B CA 1
ATOM 3301 C C . ARG B 1 39 ? -8.516 -32.781 -2.379 1 97.19 39 ARG B C 1
ATOM 3303 O O . ARG B 1 39 ? -7.629 -33.219 -3.109 1 97.19 39 ARG B O 1
ATOM 3310 N N . ARG B 1 40 ? -9.641 -32.219 -2.74 1 96.94 40 ARG B N 1
ATOM 3311 C CA . ARG B 1 40 ? -9.914 -31.953 -4.148 1 96.94 40 ARG B CA 1
ATOM 3312 C C . ARG B 1 40 ? -11.109 -31.031 -4.301 1 96.94 40 ARG B C 1
ATOM 3314 O O . ARG B 1 40 ? -12.086 -31.125 -3.553 1 96.94 40 ARG B O 1
ATOM 3321 N N . LEU B 1 41 ? -11.031 -30.094 -5.305 1 97.44 41 LEU B N 1
ATOM 3322 C CA . LEU B 1 41 ? -12.211 -29.297 -5.598 1 97.44 41 LEU B CA 1
ATOM 3323 C C . LEU B 1 41 ? -13.328 -30.156 -6.168 1 97.44 41 LEU B C 1
ATOM 3325 O O . LEU B 1 41 ? -13.062 -31.188 -6.812 1 97.44 41 LEU B O 1
ATOM 3329 N N . SER B 1 42 ? -14.531 -29.766 -5.969 1 96.88 42 SER B N 1
ATOM 3330 C CA . SER B 1 42 ? -15.672 -30.516 -6.48 1 96.88 42 SER B CA 1
ATOM 3331 C C . SER B 1 42 ? -15.781 -30.391 -7.996 1 96.88 42 SER B C 1
ATOM 3333 O O . SER B 1 42 ? -15.297 -29.422 -8.578 1 96.88 42 SER B O 1
ATOM 3335 N N . ALA B 1 43 ? -16.484 -31.344 -8.586 1 95.25 43 ALA B N 1
ATOM 3336 C CA . ALA B 1 43 ? -16.781 -31.312 -10.023 1 95.25 43 ALA B CA 1
ATOM 3337 C C . ALA B 1 43 ? -17.609 -30.078 -10.383 1 95.25 43 ALA B C 1
ATOM 3339 O O . ALA B 1 43 ? -17.438 -29.484 -11.445 1 95.25 43 ALA B O 1
ATOM 3340 N N . SER B 1 44 ? -18.469 -29.766 -9.453 1 95.88 44 SER B N 1
ATOM 3341 C CA . SER B 1 44 ? -19.312 -28.594 -9.672 1 95.88 44 SER B CA 1
ATOM 3342 C C . SER B 1 44 ? -18.484 -27.312 -9.75 1 95.88 44 SER B C 1
ATOM 3344 O O . SER B 1 44 ? -18.703 -26.469 -10.625 1 95.88 44 SER B O 1
ATOM 3346 N N . THR B 1 45 ? -17.516 -27.188 -8.852 1 96.88 45 THR B N 1
ATOM 3347 C CA . THR B 1 45 ? -16.641 -26.016 -8.867 1 96.88 45 THR B CA 1
ATOM 3348 C C . THR B 1 45 ? -15.844 -25.953 -10.164 1 96.88 45 THR B C 1
ATOM 3350 O O . THR B 1 45 ? -15.797 -24.906 -10.812 1 96.88 45 THR B O 1
ATOM 3353 N N . PHE B 1 46 ? -15.305 -27.031 -10.633 1 94.56 46 PHE B N 1
ATOM 3354 C CA . PHE B 1 46 ? -14.531 -27.031 -11.875 1 94.56 46 PHE B CA 1
ATOM 3355 C C . PHE B 1 46 ? -15.422 -26.703 -13.07 1 94.56 46 PHE B C 1
ATOM 3357 O O . PHE B 1 46 ? -15.016 -25.953 -13.961 1 94.56 46 PHE B O 1
ATOM 3364 N N . SER B 1 47 ? -16.625 -27.297 -13.031 1 94.75 47 SER B N 1
ATOM 3365 C CA . SER B 1 47 ? -17.562 -27.016 -14.102 1 94.75 47 SER B CA 1
ATOM 3366 C C . SER B 1 47 ? -17.875 -25.516 -14.18 1 94.75 47 SER B C 1
ATOM 3368 O O . SER B 1 47 ? -17.953 -24.953 -15.266 1 94.75 47 SER B O 1
ATOM 3370 N N . GLU B 1 48 ? -18.047 -24.938 -13.047 1 96.38 48 GLU B N 1
ATOM 3371 C CA . GLU B 1 48 ? -18.328 -23.5 -12.984 1 96.38 48 GLU B CA 1
ATOM 3372 C C . GLU B 1 48 ? -17.125 -22.688 -13.477 1 96.38 48 GLU B C 1
ATOM 3374 O O . GLU B 1 48 ? -17.297 -21.719 -14.203 1 96.38 48 GLU B O 1
ATOM 3379 N N . LEU B 1 49 ? -15.922 -23.094 -13.117 1 96.19 49 LEU B N 1
ATOM 3380 C CA . LEU B 1 49 ? -14.719 -22.375 -13.523 1 96.19 49 LEU B CA 1
ATOM 3381 C C . LEU B 1 49 ? -14.516 -22.469 -15.031 1 96.19 49 LEU B C 1
ATOM 3383 O O . LEU B 1 49 ? -14.125 -21.484 -15.672 1 96.19 49 LEU B O 1
ATOM 3387 N N . PHE B 1 50 ? -14.883 -23.594 -15.656 1 93.81 50 PHE B N 1
ATOM 3388 C CA . PHE B 1 50 ? -14.805 -23.734 -17.109 1 93.81 50 PHE B CA 1
ATOM 3389 C C . PHE B 1 50 ? -15.906 -22.953 -17.797 1 93.81 50 PHE B C 1
ATOM 3391 O O . PHE B 1 50 ? -15.648 -22.219 -18.75 1 93.81 50 PHE B O 1
ATOM 3398 N N . ALA B 1 51 ? -17.109 -23.125 -17.281 1 94.31 51 ALA B N 1
ATOM 3399 C CA . ALA B 1 51 ? -18.25 -22.469 -17.891 1 94.31 51 ALA B CA 1
ATOM 3400 C C . ALA B 1 51 ? -18.109 -20.953 -17.844 1 94.31 51 ALA B C 1
ATOM 3402 O O . ALA B 1 51 ? -18.547 -20.25 -18.766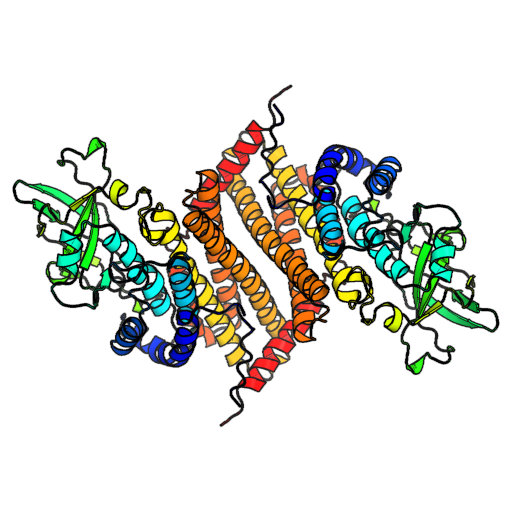 1 94.31 51 ALA B O 1
ATOM 3403 N N . GLY B 1 52 ? -17.547 -20.547 -16.75 1 93.62 52 GLY B N 1
ATOM 3404 C CA . GLY B 1 52 ? -17.328 -19.109 -16.609 1 93.62 52 GLY B CA 1
ATOM 3405 C C . GLY B 1 52 ? -16.172 -18.594 -17.422 1 93.62 52 GLY B C 1
ATOM 3406 O O . GLY B 1 52 ? -16 -17.375 -17.594 1 93.62 52 GLY B O 1
ATOM 3407 N N . GLY B 1 53 ? -15.32 -19.516 -17.938 1 93.62 53 GLY B N 1
ATOM 3408 C CA . GLY B 1 53 ? -14.227 -19.141 -18.828 1 93.62 53 GLY B CA 1
ATOM 3409 C C . GLY B 1 53 ? -12.945 -18.797 -18.094 1 93.62 53 GLY B C 1
ATOM 3410 O O . GLY B 1 53 ? -11.945 -18.422 -18.703 1 93.62 53 GLY B O 1
ATOM 3411 N N . TRP B 1 54 ? -12.906 -18.875 -16.766 1 95.12 54 TRP B N 1
ATOM 3412 C CA . TRP B 1 54 ? -11.773 -18.406 -15.977 1 95.12 54 TRP B CA 1
ATOM 3413 C C . TRP B 1 54 ? -10.539 -19.266 -16.234 1 95.12 54 TRP B C 1
ATOM 3415 O O . TRP B 1 54 ? -9.414 -18.766 -16.25 1 95.12 54 TRP B O 1
ATOM 3425 N N . LEU B 1 55 ? -10.695 -20.562 -16.484 1 95.25 55 LEU B N 1
ATOM 3426 C CA . LEU B 1 55 ? -9.578 -21.484 -16.672 1 95.25 55 LEU B CA 1
ATOM 3427 C C . LEU B 1 55 ? -9.023 -21.375 -18.094 1 95.25 55 LEU B C 1
ATOM 3429 O O . LEU B 1 55 ? -7.973 -21.938 -18.391 1 95.25 55 LEU B O 1
ATOM 3433 N N . ASP B 1 56 ? -9.664 -20.516 -18.938 1 93.31 56 ASP B N 1
ATOM 3434 C CA . ASP B 1 56 ? -9.219 -20.375 -20.328 1 93.31 56 ASP B CA 1
ATOM 3435 C C . ASP B 1 56 ? -8.633 -19 -20.578 1 93.31 56 ASP B C 1
ATOM 3437 O O . ASP B 1 56 ? -8.219 -18.688 -21.703 1 93.31 56 ASP B O 1
ATOM 3441 N N . LEU B 1 57 ? -8.547 -18.188 -19.609 1 93.94 57 LEU B N 1
ATOM 3442 C CA . LEU B 1 57 ? -8.18 -16.797 -19.797 1 93.94 57 LEU B CA 1
ATOM 3443 C C . LEU B 1 57 ? -6.801 -16.672 -20.438 1 93.94 57 LEU B C 1
ATOM 3445 O O . LEU B 1 57 ? -6.543 -15.742 -21.203 1 93.94 57 LEU B O 1
ATOM 3449 N N . LEU B 1 58 ? -5.914 -17.656 -20.125 1 95.31 58 LEU B N 1
ATOM 3450 C CA . LEU B 1 58 ? -4.562 -17.578 -20.672 1 95.31 58 LEU B CA 1
ATOM 3451 C C . LEU B 1 58 ? -4.262 -18.781 -21.562 1 95.31 58 LEU B C 1
ATOM 3453 O O . LEU B 1 58 ? -3.105 -19.031 -21.922 1 95.31 58 LEU B O 1
ATOM 3457 N N . SER B 1 59 ? -5.262 -19.578 -21.938 1 93.81 59 SER B N 1
ATOM 3458 C CA . SER B 1 59 ? -5.062 -20.781 -22.75 1 93.81 59 SER B CA 1
ATOM 3459 C C . SER B 1 59 ? -4.965 -20.438 -24.234 1 93.81 59 SER B C 1
ATOM 3461 O O . SER B 1 59 ? -5.234 -19.312 -24.641 1 93.81 59 SER B O 1
ATOM 3463 N N . PRO B 1 60 ? -4.52 -21.422 -25.016 1 91.56 60 PRO B N 1
ATOM 3464 C CA . PRO B 1 60 ? -4.449 -21.188 -26.469 1 91.56 60 PRO B CA 1
ATOM 3465 C C . PRO B 1 60 ? -5.801 -20.812 -27.062 1 91.56 60 PRO B C 1
ATOM 3467 O O . PRO B 1 60 ? -5.859 -20.266 -28.172 1 91.56 60 PRO B O 1
ATOM 3470 N N . ARG B 1 61 ? -6.887 -21.016 -26.328 1 87.19 61 ARG B N 1
ATOM 3471 C CA . ARG B 1 61 ? -8.234 -20.781 -26.844 1 87.19 61 ARG B CA 1
ATOM 3472 C C . ARG B 1 61 ? -8.703 -19.359 -26.547 1 87.19 61 ARG B C 1
ATOM 3474 O O . ARG B 1 61 ? -9.711 -18.906 -27.094 1 87.19 61 ARG B O 1
ATOM 3481 N N . ALA B 1 62 ? -7.984 -18.75 -25.719 1 89 62 ALA B N 1
ATOM 3482 C CA . ALA B 1 62 ? -8.391 -17.406 -25.344 1 89 62 ALA B CA 1
ATOM 3483 C C . ALA B 1 62 ? -8.125 -16.406 -26.469 1 89 62 ALA B C 1
ATOM 3485 O O . ALA B 1 62 ? -7.055 -16.438 -27.094 1 89 62 ALA B O 1
ATOM 3486 N N . PRO B 1 63 ? -9.109 -15.648 -26.703 1 85.69 63 PRO B N 1
ATOM 3487 C CA . PRO B 1 63 ? -8.844 -14.602 -27.703 1 85.69 63 PRO B CA 1
ATOM 3488 C C . PRO B 1 63 ? -7.785 -13.602 -27.234 1 85.69 63 PRO B C 1
ATOM 3490 O O . PRO B 1 63 ? -7.641 -13.359 -26.031 1 85.69 63 PRO B O 1
ATOM 3493 N N . ALA B 1 64 ? -7.125 -13.086 -28.266 1 82.94 64 ALA B N 1
ATOM 3494 C CA . ALA B 1 64 ? -6.133 -12.055 -27.953 1 82.94 64 ALA B CA 1
ATOM 3495 C C . ALA B 1 64 ? -6.809 -10.719 -27.656 1 82.94 64 ALA B C 1
ATOM 3497 O O . ALA B 1 64 ? -7.797 -10.359 -28.297 1 82.94 64 ALA B O 1
ATOM 3498 N N . THR B 1 65 ? -6.359 -10.102 -26.594 1 81.12 65 THR B N 1
ATOM 3499 C CA . THR B 1 65 ? -6.809 -8.75 -26.281 1 81.12 65 THR B CA 1
ATOM 3500 C C . THR B 1 65 ? -5.613 -7.824 -26.062 1 81.12 65 THR B C 1
ATOM 3502 O O . THR B 1 65 ? -4.531 -8.281 -25.688 1 81.12 65 THR B O 1
ATOM 3505 N N . ARG B 1 66 ? -5.859 -6.559 -26.391 1 74.38 66 ARG B N 1
ATOM 3506 C CA . ARG B 1 66 ? -4.809 -5.562 -26.219 1 74.38 66 ARG B CA 1
ATOM 3507 C C . ARG B 1 66 ? -4.438 -5.406 -24.75 1 74.38 66 ARG B C 1
ATOM 3509 O O . ARG B 1 66 ? -3.266 -5.223 -24.406 1 74.38 66 ARG B O 1
ATOM 3516 N N . ASP B 1 67 ? -5.348 -5.527 -23.859 1 79.12 67 ASP B N 1
ATOM 3517 C CA . ASP B 1 67 ? -5.121 -5.25 -22.453 1 79.12 67 ASP B CA 1
ATOM 3518 C C . ASP B 1 67 ? -4.699 -6.512 -21.703 1 79.12 67 ASP B C 1
ATOM 3520 O O . ASP B 1 67 ? -4.289 -6.441 -20.547 1 79.12 67 ASP B O 1
ATOM 3524 N N . GLY B 1 68 ? -4.648 -7.609 -22.438 1 85.19 68 GLY B N 1
ATOM 3525 C CA . GLY B 1 68 ? -4.227 -8.859 -21.828 1 85.19 68 GLY B CA 1
ATOM 3526 C C . GLY B 1 68 ? -5.219 -9.391 -20.812 1 85.19 68 GLY B C 1
ATOM 3527 O O . GLY B 1 68 ? -5.914 -8.617 -20.156 1 85.19 68 GLY B O 1
ATOM 3528 N N . HIS B 1 69 ? -5.211 -10.68 -20.641 1 92.75 69 HIS B N 1
ATOM 3529 C CA . HIS B 1 69 ? -6.16 -11.32 -19.734 1 92.75 69 HIS B CA 1
ATOM 3530 C C . HIS B 1 69 ? -5.52 -11.617 -18.391 1 92.75 69 HIS B C 1
ATOM 3532 O O . HIS B 1 69 ? -6.215 -11.977 -17.438 1 92.75 69 HIS B O 1
ATOM 3538 N N . TRP B 1 70 ? -4.223 -11.383 -18.297 1 96 70 TRP B N 1
ATOM 3539 C CA . TRP B 1 70 ? -3.49 -11.82 -17.109 1 96 70 TRP B CA 1
ATOM 3540 C C . TRP B 1 70 ? -3.994 -11.102 -15.867 1 96 70 TRP B C 1
ATOM 3542 O O . TRP B 1 70 ? -4.254 -11.734 -14.844 1 96 70 TRP B O 1
ATOM 3552 N N . PRO B 1 71 ? -4.258 -9.758 -15.938 1 96.38 71 PRO B N 1
ATOM 3553 C CA . PRO B 1 71 ? -4.793 -9.117 -14.734 1 96.38 71 PRO B CA 1
ATOM 3554 C C . PRO B 1 71 ? -6.141 -9.695 -14.305 1 96.38 71 PRO B C 1
ATOM 3556 O O . PRO B 1 71 ? -6.41 -9.828 -13.109 1 96.38 71 PRO B O 1
ATOM 3559 N N . THR B 1 72 ? -6.957 -10.023 -15.297 1 95.31 72 THR B N 1
ATOM 3560 C CA . THR B 1 72 ? -8.273 -10.586 -15.016 1 95.31 72 THR B CA 1
ATOM 3561 C C . THR B 1 72 ? -8.141 -11.93 -14.297 1 95.31 72 THR B C 1
ATOM 3563 O O . THR B 1 72 ? -8.906 -12.219 -13.367 1 95.31 72 THR B O 1
ATOM 3566 N N . LEU B 1 73 ? -7.219 -12.711 -14.703 1 96.56 73 LEU B N 1
ATOM 3567 C CA . LEU B 1 73 ? -6.969 -13.984 -14.039 1 96.56 73 LEU B CA 1
ATOM 3568 C C . LEU B 1 73 ? -6.578 -13.773 -12.578 1 96.56 73 LEU B C 1
ATOM 3570 O O . LEU B 1 73 ? -7.145 -14.398 -11.68 1 96.56 73 LEU B O 1
ATOM 3574 N N . VAL B 1 74 ? -5.648 -12.883 -12.375 1 97.94 74 VAL B N 1
ATOM 3575 C CA . VAL B 1 74 ? -5.109 -12.641 -11.039 1 97.94 74 VAL B CA 1
ATOM 3576 C C . VAL B 1 74 ? -6.211 -12.102 -10.125 1 97.94 74 VAL B C 1
ATOM 3578 O O . VAL B 1 74 ? -6.379 -12.57 -9 1 97.94 74 VAL B O 1
ATOM 3581 N N . ASP B 1 75 ? -7.023 -11.219 -10.641 1 97.44 75 ASP B N 1
ATOM 3582 C CA . ASP B 1 75 ? -8.109 -10.617 -9.867 1 97.44 75 ASP B CA 1
ATOM 3583 C C . ASP B 1 75 ? -9.203 -11.648 -9.57 1 97.44 75 ASP B C 1
ATOM 3585 O O . ASP B 1 75 ? -9.766 -11.664 -8.477 1 97.44 75 ASP B O 1
ATOM 3589 N N . SER B 1 76 ? -9.523 -12.422 -10.57 1 97.25 76 SER B N 1
ATOM 3590 C CA . SER B 1 76 ? -10.539 -13.453 -10.359 1 97.25 76 SER B CA 1
ATOM 3591 C C . SER B 1 76 ? -10.094 -14.461 -9.312 1 97.25 76 SER B C 1
ATOM 3593 O O . SER B 1 76 ? -10.898 -14.93 -8.508 1 97.25 76 SER B O 1
ATOM 3595 N N . ALA B 1 77 ? -8.828 -14.805 -9.344 1 98.38 77 ALA B N 1
ATOM 3596 C CA . ALA B 1 77 ? -8.273 -15.711 -8.344 1 98.38 77 ALA B CA 1
ATOM 3597 C C . ALA B 1 77 ? -8.367 -15.102 -6.949 1 98.38 77 ALA B C 1
ATOM 3599 O O . ALA B 1 77 ? -8.68 -15.805 -5.98 1 98.38 77 ALA B O 1
ATOM 3600 N N . ARG B 1 78 ? -8.055 -13.82 -6.844 1 98.62 78 ARG B N 1
ATOM 3601 C CA . ARG B 1 78 ? -8.188 -13.102 -5.578 1 98.62 78 ARG B CA 1
ATOM 3602 C C . ARG B 1 78 ? -9.617 -13.172 -5.055 1 98.62 78 ARG B C 1
ATOM 3604 O O . ARG B 1 78 ? -9.844 -13.516 -3.891 1 98.62 78 ARG B O 1
ATOM 3611 N N . ILE B 1 79 ? -10.586 -12.93 -5.887 1 98.25 79 ILE B N 1
ATOM 3612 C CA . ILE B 1 79 ? -11.992 -12.945 -5.5 1 98.25 79 ILE B CA 1
ATOM 3613 C C . ILE B 1 79 ? -12.383 -14.352 -5.051 1 98.25 79 ILE B C 1
ATOM 3615 O O . ILE B 1 79 ? -12.969 -14.531 -3.979 1 98.25 79 ILE B O 1
ATOM 3619 N N . ALA B 1 80 ? -12.031 -15.328 -5.824 1 98.44 80 ALA B N 1
ATOM 3620 C CA . ALA B 1 80 ? -12.391 -16.703 -5.508 1 98.44 80 ALA B CA 1
ATOM 3621 C C . ALA B 1 80 ? -11.805 -17.125 -4.164 1 98.44 80 ALA B C 1
ATOM 3623 O O . ALA B 1 80 ? -12.453 -17.859 -3.402 1 98.44 80 ALA B O 1
ATOM 3624 N N . ALA B 1 81 ? -10.609 -16.672 -3.848 1 98.75 81 ALA B N 1
ATOM 3625 C CA . ALA B 1 81 ? -9.891 -17.094 -2.652 1 98.75 81 ALA B CA 1
ATOM 3626 C C . ALA B 1 81 ? -10.547 -16.547 -1.39 1 98.75 81 ALA B C 1
ATOM 3628 O O . ALA B 1 81 ? -10.297 -17.031 -0.287 1 98.75 81 ALA B O 1
ATOM 3629 N N . ARG B 1 82 ? -11.375 -15.5 -1.523 1 98.19 82 ARG B N 1
ATOM 3630 C CA . ARG B 1 82 ? -12.125 -15.008 -0.375 1 98.19 82 ARG B CA 1
ATOM 3631 C C . ARG B 1 82 ? -13.039 -16.094 0.188 1 98.19 82 ARG B C 1
ATOM 3633 O O . ARG B 1 82 ? -13.312 -16.125 1.39 1 98.19 82 ARG B O 1
ATOM 3640 N N . ALA B 1 83 ? -13.516 -16.938 -0.742 1 97.75 83 ALA B N 1
ATOM 3641 C CA . ALA B 1 83 ? -14.422 -18.031 -0.366 1 97.75 83 ALA B CA 1
ATOM 3642 C C . ALA B 1 83 ? -13.656 -19.328 -0.118 1 97.75 83 ALA B C 1
ATOM 3644 O O . ALA B 1 83 ? -13.938 -20.047 0.842 1 97.75 83 ALA B O 1
ATOM 3645 N N . CYS B 1 84 ? -12.734 -19.641 -0.95 1 98.31 84 CYS B N 1
ATOM 3646 C CA . CYS B 1 84 ? -11.938 -20.859 -0.92 1 98.31 84 CYS B CA 1
ATOM 3647 C C . CYS B 1 84 ? -10.547 -20.625 -1.504 1 98.31 84 CYS B C 1
ATOM 3649 O O . CYS B 1 84 ? -10.398 -20.469 -2.717 1 98.31 84 CYS B O 1
ATOM 3651 N N . ALA B 1 85 ? -9.562 -20.656 -0.656 1 98.56 85 ALA B N 1
ATOM 3652 C CA . ALA B 1 85 ? -8.188 -20.375 -1.068 1 98.56 85 ALA B CA 1
ATOM 3653 C C . ALA B 1 85 ? -7.738 -21.344 -2.158 1 98.56 85 ALA B C 1
ATOM 3655 O O . ALA B 1 85 ? -7.062 -20.938 -3.109 1 98.56 85 ALA B O 1
ATOM 3656 N N . SER B 1 86 ? -8.148 -22.578 -2.072 1 98.5 86 SER B N 1
ATOM 3657 C CA . SER B 1 86 ? -7.754 -23.578 -3.059 1 98.5 86 SER B CA 1
ATOM 3658 C C . SER B 1 86 ? -8.359 -23.266 -4.426 1 98.5 86 SER B C 1
ATOM 3660 O O . SER B 1 86 ? -7.703 -23.453 -5.453 1 98.5 86 SER B O 1
ATOM 3662 N N . THR B 1 87 ? -9.609 -22.828 -4.43 1 98.56 87 THR B N 1
ATOM 3663 C CA . THR B 1 87 ? -10.211 -22.438 -5.695 1 98.56 87 THR B CA 1
ATOM 3664 C C . THR B 1 87 ? -9.438 -21.281 -6.328 1 98.56 87 THR B C 1
ATOM 3666 O O . THR B 1 87 ? -9.156 -21.297 -7.527 1 98.56 87 THR B O 1
ATOM 3669 N N . GLY B 1 88 ? -9.117 -20.266 -5.531 1 98.5 88 GLY B N 1
ATOM 3670 C CA . GLY B 1 88 ? -8.289 -19.172 -6.027 1 98.5 88 GLY B CA 1
ATOM 3671 C C . GLY B 1 88 ? -6.941 -19.641 -6.547 1 98.5 88 GLY B C 1
ATOM 3672 O O . GLY B 1 88 ? -6.473 -19.172 -7.586 1 98.5 88 GLY B O 1
ATOM 3673 N N . TRP B 1 89 ? -6.328 -20.547 -5.844 1 98.19 89 TRP B N 1
ATOM 3674 C CA . TRP B 1 89 ? -5.035 -21.109 -6.227 1 98.19 89 TRP B CA 1
ATOM 3675 C C . TRP B 1 89 ? -5.125 -21.828 -7.562 1 98.19 89 TRP B C 1
ATOM 3677 O O . TRP B 1 89 ? -4.238 -21.703 -8.414 1 98.19 89 TRP B O 1
ATOM 3687 N N . MET B 1 90 ? -6.184 -22.578 -7.762 1 97.31 90 MET B N 1
ATOM 3688 C CA . MET B 1 90 ? -6.387 -23.297 -9.016 1 97.31 90 MET B CA 1
ATOM 3689 C C . MET B 1 90 ? -6.469 -22.328 -10.195 1 97.31 90 MET B C 1
ATOM 3691 O O . MET B 1 90 ? -5.906 -22.578 -11.258 1 97.31 90 MET B O 1
ATOM 3695 N N . LEU B 1 91 ? -7.121 -21.25 -9.977 1 97.19 91 LEU B N 1
ATOM 3696 C CA . LEU B 1 91 ? -7.215 -20.234 -11.023 1 97.19 91 LEU B CA 1
ATOM 3697 C C . LEU B 1 91 ? -5.852 -19.625 -11.312 1 97.19 91 LEU B C 1
ATOM 3699 O O . LEU B 1 91 ? -5.438 -19.531 -12.469 1 97.19 91 LEU B O 1
ATOM 3703 N N . ALA B 1 92 ? -5.164 -19.25 -10.281 1 97.75 92 ALA B N 1
ATOM 3704 C CA . ALA B 1 92 ? -3.908 -18.531 -10.445 1 97.75 92 ALA B CA 1
ATOM 3705 C C . ALA B 1 92 ? -2.824 -19.422 -11.031 1 97.75 92 ALA B C 1
ATOM 3707 O O . ALA B 1 92 ? -2.066 -19 -11.906 1 97.75 92 ALA B O 1
ATOM 3708 N N . LEU B 1 93 ? -2.74 -20.625 -10.523 1 96.19 93 LEU B N 1
ATOM 3709 C CA . LEU B 1 93 ? -1.635 -21.5 -10.898 1 96.19 93 LEU B CA 1
ATOM 3710 C C . LEU B 1 93 ? -2.004 -22.359 -12.109 1 96.19 93 LEU B C 1
ATOM 3712 O O . LEU B 1 93 ? -1.471 -22.156 -13.203 1 96.19 93 LEU B O 1
ATOM 3716 N N . VAL B 1 94 ? -3.043 -23.172 -11.977 1 94.75 94 VAL B N 1
ATOM 3717 C CA . VAL B 1 94 ? -3.432 -24.078 -13.039 1 94.75 94 VAL B CA 1
ATOM 3718 C C . VAL B 1 94 ? -4.004 -23.297 -14.219 1 94.75 94 VAL B C 1
ATOM 3720 O O . VAL B 1 94 ? -3.668 -23.562 -15.375 1 94.75 94 VAL B O 1
ATOM 3723 N N . GLY B 1 95 ? -4.824 -22.312 -13.93 1 95.06 95 GLY B N 1
ATOM 3724 C CA . GLY B 1 95 ? -5.262 -21.406 -14.984 1 95.06 95 GLY B CA 1
ATOM 3725 C C . GLY B 1 95 ? -4.117 -20.672 -15.656 1 95.06 95 GLY B C 1
ATOM 3726 O O . GLY B 1 95 ? -4.125 -20.469 -16.875 1 95.06 95 GLY B O 1
ATOM 3727 N N . GLY B 1 96 ? -3.135 -20.312 -14.875 1 96.5 96 GLY B N 1
ATOM 3728 C CA . GLY B 1 96 ? -1.973 -19.594 -15.375 1 96.5 96 GLY B CA 1
ATOM 3729 C C . GLY B 1 96 ? -1.114 -20.438 -16.312 1 96.5 96 GLY B C 1
ATOM 3730 O O . GLY B 1 96 ? -0.517 -19.922 -17.25 1 96.5 96 GLY B O 1
ATOM 3731 N N . HIS B 1 97 ? -1.05 -21.703 -16.125 1 97.31 97 HIS B N 1
ATOM 3732 C CA . HIS B 1 97 ? -0.238 -22.594 -16.953 1 97.31 97 HIS B CA 1
ATOM 3733 C C . HIS B 1 97 ? -0.722 -22.609 -18.391 1 97.31 97 HIS B C 1
ATOM 3735 O O . HIS B 1 97 ? 0.011 -23.016 -19.297 1 97.31 97 HIS B O 1
ATOM 3741 N N . GLY B 1 98 ? -1.946 -22.078 -18.625 1 95.81 98 GLY B N 1
ATOM 3742 C CA . GLY B 1 98 ? -2.447 -21.969 -19.984 1 95.81 98 GLY B CA 1
ATOM 3743 C C . GLY B 1 98 ? -1.552 -21.156 -20.875 1 95.81 98 GLY B C 1
ATOM 3744 O O . GLY B 1 98 ? -1.472 -21.406 -22.078 1 95.81 98 GLY B O 1
ATOM 3745 N N . CYS B 1 99 ? -0.873 -20.219 -20.297 1 96.12 99 CYS B N 1
ATOM 3746 C CA . CYS B 1 99 ? -0.041 -19.344 -21.109 1 96.12 99 CYS B CA 1
ATOM 3747 C C . CYS B 1 99 ? 1.182 -20.094 -21.641 1 96.12 99 CYS B C 1
ATOM 3749 O O . CYS B 1 99 ? 1.732 -19.719 -22.688 1 96.12 99 CYS B O 1
ATOM 3751 N N . ILE B 1 100 ? 1.646 -21.141 -20.953 1 97.19 100 ILE B N 1
ATOM 3752 C CA . ILE B 1 100 ? 2.742 -21.969 -21.453 1 97.19 100 ILE B CA 1
ATOM 3753 C C . ILE B 1 100 ? 2.283 -22.75 -22.688 1 97.19 100 ILE B C 1
ATOM 3755 O O . ILE B 1 100 ? 2.984 -22.797 -23.703 1 97.19 100 ILE B O 1
ATOM 3759 N N . ALA B 1 101 ? 1.113 -23.297 -22.578 1 95.69 101 ALA B N 1
ATOM 3760 C CA . ALA B 1 101 ? 0.534 -24.031 -23.703 1 95.69 101 ALA B CA 1
ATOM 3761 C C . ALA B 1 101 ? 0.368 -23.125 -24.922 1 95.69 101 ALA B C 1
ATOM 3763 O O . ALA B 1 101 ? 0.585 -23.562 -26.062 1 95.69 101 ALA B O 1
ATOM 3764 N N . ARG B 1 102 ? 0.062 -21.938 -24.625 1 92.62 102 ARG B N 1
ATOM 3765 C CA . ARG B 1 102 ? -0.167 -20.953 -25.656 1 92.62 102 ARG B CA 1
ATOM 3766 C C . ARG B 1 102 ? 1.112 -20.672 -26.453 1 92.62 102 ARG B C 1
ATOM 3768 O O . ARG B 1 102 ? 1.061 -20.25 -27.609 1 92.62 102 ARG B O 1
ATOM 3775 N N . ARG B 1 103 ? 2.189 -20.938 -25.859 1 94.12 103 ARG B N 1
ATOM 3776 C CA . ARG B 1 103 ? 3.482 -20.609 -26.453 1 94.12 103 ARG B CA 1
ATOM 3777 C C . ARG B 1 103 ? 4.047 -21.797 -27.219 1 94.12 103 ARG B C 1
ATOM 3779 O O . ARG B 1 103 ? 5.074 -21.672 -27.891 1 94.12 103 ARG B O 1
ATOM 3786 N N . LEU B 1 104 ? 3.418 -22.906 -27.156 1 95.38 104 LEU B N 1
ATOM 3787 C CA . LEU B 1 104 ? 3.887 -24.094 -27.875 1 95.38 104 LEU B CA 1
ATOM 3788 C C . LEU B 1 104 ? 3.559 -24 -29.359 1 95.38 104 LEU B C 1
ATOM 3790 O O . LEU B 1 104 ? 2.691 -23.219 -29.766 1 95.38 104 LEU B O 1
ATOM 3794 N N . PRO B 1 105 ? 4.246 -24.734 -30.203 1 94.12 105 PRO B N 1
ATOM 3795 C CA . PRO B 1 105 ? 3.949 -24.734 -31.625 1 94.12 105 PRO B CA 1
ATOM 3796 C C . PRO B 1 105 ? 2.506 -25.125 -31.938 1 94.12 105 PRO B C 1
ATOM 3798 O O . PRO B 1 105 ? 1.929 -25.969 -31.234 1 94.12 105 PRO B O 1
ATOM 3801 N N . PRO B 1 106 ? 1.979 -24.609 -33 1 92.44 106 PRO B N 1
ATOM 3802 C CA . PRO B 1 106 ? 0.583 -24.891 -33.344 1 92.44 106 PRO B CA 1
ATOM 3803 C C . PRO B 1 106 ? 0.273 -26.375 -33.406 1 92.44 106 PRO B C 1
ATOM 3805 O O . PRO B 1 106 ? -0.793 -26.812 -32.969 1 92.44 106 PRO B O 1
ATOM 3808 N N . SER B 1 107 ? 1.155 -27.094 -33.969 1 92.75 107 SER B N 1
ATOM 3809 C CA . SER B 1 107 ? 0.935 -28.547 -34.062 1 92.75 107 SER B CA 1
ATOM 3810 C C . SER B 1 107 ? 0.772 -29.188 -32.719 1 92.75 107 SER B C 1
ATOM 3812 O O . SER B 1 107 ? -0.037 -30.094 -32.531 1 92.75 107 SER B O 1
ATOM 3814 N N . CYS B 1 108 ? 1.502 -28.734 -31.75 1 94.12 108 CYS B N 1
ATOM 3815 C CA . CYS B 1 108 ? 1.395 -29.234 -30.375 1 94.12 108 CYS B CA 1
ATOM 3816 C C . CYS B 1 108 ? 0.094 -28.781 -29.734 1 94.12 108 CYS B C 1
ATOM 3818 O O . CYS B 1 108 ? -0.57 -29.562 -29.047 1 94.12 108 CYS B O 1
ATOM 3820 N N . GLN B 1 109 ? -0.285 -27.562 -29.953 1 93.62 109 GLN B N 1
ATOM 3821 C CA . GLN B 1 109 ? -1.529 -27.031 -29.406 1 93.62 109 GLN B CA 1
ATOM 3822 C C . GLN B 1 109 ? -2.732 -27.828 -29.922 1 93.62 109 GLN B C 1
ATOM 3824 O O . GLN B 1 109 ? -3.66 -28.109 -29.156 1 93.62 109 GLN B O 1
ATOM 3829 N N . ASP B 1 110 ? -2.662 -28.172 -31.156 1 93 110 ASP B N 1
ATOM 3830 C CA . ASP B 1 110 ? -3.738 -28.984 -31.734 1 93 110 ASP B CA 1
ATOM 3831 C C . ASP B 1 110 ? -3.871 -30.312 -31.016 1 93 110 ASP B C 1
ATOM 3833 O O . ASP B 1 110 ? -4.984 -30.781 -30.766 1 93 110 ASP B O 1
ATOM 3837 N N . GLN B 1 111 ? -2.789 -30.859 -30.703 1 93.56 111 GLN B N 1
ATOM 3838 C CA . GLN B 1 111 ? -2.775 -32.125 -30 1 93.56 111 GLN B CA 1
ATOM 3839 C C . GLN B 1 111 ? -3.402 -32 -28.609 1 93.56 111 GLN B C 1
ATOM 3841 O O . GLN B 1 111 ? -4.082 -32.906 -28.141 1 93.56 111 GLN B O 1
ATOM 3846 N N . LEU B 1 112 ? -3.211 -30.891 -27.984 1 95.06 112 LEU B N 1
ATOM 3847 C CA . LEU B 1 112 ? -3.709 -30.656 -26.625 1 95.06 112 LEU B CA 1
ATOM 3848 C C . LEU B 1 112 ? -5.23 -30.734 -26.594 1 95.06 112 LEU B C 1
ATOM 3850 O O . LEU B 1 112 ? -5.809 -31.141 -25.578 1 95.06 112 LEU B O 1
ATOM 3854 N N . TYR B 1 113 ? -5.863 -30.438 -27.688 1 94.94 113 TYR B N 1
ATOM 3855 C CA . TYR B 1 113 ? -7.312 -30.266 -27.641 1 94.94 113 TYR B CA 1
ATOM 3856 C C . TYR B 1 113 ? -8.008 -31.359 -28.453 1 94.94 113 TYR B C 1
ATOM 3858 O O . TYR B 1 113 ? -9.211 -31.266 -28.719 1 94.94 113 TYR B O 1
ATOM 3866 N N . THR B 1 114 ? -7.258 -32.375 -28.781 1 93.25 114 THR B N 1
ATOM 3867 C CA . THR B 1 114 ? -7.836 -33.469 -29.562 1 93.25 114 THR B CA 1
ATOM 3868 C C . THR B 1 114 ? -8.961 -34.125 -28.781 1 93.25 114 THR B C 1
ATOM 3870 O O . THR B 1 114 ? -9.945 -34.594 -29.375 1 93.25 114 THR B O 1
ATOM 3873 N N . ALA B 1 115 ? -8.867 -34.188 -27.438 1 91.38 115 ALA B N 1
ATOM 3874 C CA . ALA B 1 115 ? -9.852 -34.875 -26.609 1 91.38 115 ALA B CA 1
ATOM 3875 C C . ALA B 1 115 ? -11 -33.938 -26.219 1 91.38 115 ALA B C 1
ATOM 3877 O O . ALA B 1 115 ? -11.945 -34.344 -25.547 1 91.38 115 ALA B O 1
ATOM 3878 N N . GLY B 1 116 ? -10.953 -32.656 -26.641 1 92.25 116 GLY B N 1
ATOM 3879 C CA . GLY B 1 116 ? -12.023 -31.734 -26.328 1 92.25 116 GLY B CA 1
ATOM 3880 C C . GLY B 1 116 ? -11.516 -30.359 -25.922 1 92.25 116 GLY B C 1
ATOM 3881 O O . GLY B 1 116 ? -10.305 -30.172 -25.75 1 92.25 116 GLY B O 1
ATOM 3882 N N . PRO B 1 117 ? -12.43 -29.5 -25.672 1 90.56 117 PRO B N 1
ATOM 3883 C CA . PRO B 1 117 ? -12.047 -28.094 -25.438 1 90.56 117 PRO B CA 1
ATOM 3884 C C . PRO B 1 117 ? -11.648 -27.828 -24 1 90.56 117 PRO B C 1
ATOM 3886 O O . PRO B 1 117 ? -11 -26.828 -23.703 1 90.56 117 PRO B O 1
ATOM 3889 N N . ARG B 1 118 ? -12.031 -28.672 -23.094 1 91.62 118 ARG B N 1
ATOM 3890 C CA . ARG B 1 118 ? -11.727 -28.469 -21.688 1 91.62 118 ARG B CA 1
ATOM 3891 C C . ARG B 1 118 ? -10.422 -29.172 -21.297 1 91.62 118 ARG B C 1
ATOM 3893 O O . ARG B 1 118 ? -10.406 -30.375 -21.094 1 91.62 118 ARG B O 1
ATOM 3900 N N . GLN B 1 119 ? -9.391 -28.359 -21.297 1 94.38 119 GLN B N 1
ATOM 3901 C CA . GLN B 1 119 ? -8.086 -28.906 -20.922 1 94.38 119 GLN B CA 1
ATOM 3902 C C . GLN B 1 119 ? -7.52 -28.156 -19.719 1 94.38 119 GLN B C 1
ATOM 3904 O O . GLN B 1 119 ? -7.68 -26.953 -19.594 1 94.38 119 GLN B O 1
ATOM 3909 N N . LEU B 1 120 ? -7.016 -28.906 -18.812 1 95.44 120 LEU B N 1
ATOM 3910 C CA . LEU B 1 120 ? -6.34 -28.375 -17.641 1 95.44 120 LEU B CA 1
ATOM 3911 C C . LEU B 1 120 ? -4.867 -28.766 -17.625 1 95.44 120 LEU B C 1
ATOM 3913 O O . LEU B 1 120 ? -4.531 -29.922 -17.891 1 95.44 120 LEU B O 1
ATOM 3917 N N . PHE B 1 121 ? -4.031 -27.797 -17.391 1 97 121 PHE B N 1
ATOM 3918 C CA . PHE B 1 121 ? -2.586 -27.984 -17.438 1 97 121 PHE B CA 1
ATOM 3919 C C . PHE B 1 121 ? -1.987 -27.891 -16.031 1 97 121 PHE B C 1
ATOM 3921 O O . PHE B 1 121 ? -1.961 -26.812 -15.438 1 97 121 PHE B O 1
ATOM 3928 N N . ALA B 1 122 ? -1.551 -28.938 -15.445 1 97.62 122 ALA B N 1
ATOM 3929 C CA . ALA B 1 122 ? -0.861 -28.938 -14.156 1 97.62 122 ALA B CA 1
ATOM 3930 C C . ALA B 1 122 ? 0.65 -29.031 -14.344 1 97.62 122 ALA B C 1
ATOM 3932 O O . ALA B 1 122 ? 1.126 -29.5 -15.383 1 97.62 122 ALA B O 1
ATOM 3933 N N . SER B 1 123 ? 1.368 -28.484 -13.477 1 97.31 123 SER B N 1
ATOM 3934 C CA . SER B 1 123 ? 2.816 -28.641 -13.398 1 97.31 123 SER B CA 1
ATOM 3935 C C . SER B 1 123 ? 3.23 -29.297 -12.086 1 97.31 123 SER B C 1
ATOM 3937 O O . SER B 1 123 ? 2.377 -29.672 -11.281 1 97.31 123 SER B O 1
ATOM 3939 N N . ALA B 1 124 ? 4.5 -29.562 -11.922 1 97.19 124 ALA B N 1
ATOM 3940 C CA . ALA B 1 124 ? 5.059 -30.156 -10.711 1 97.19 124 ALA B CA 1
ATOM 3941 C C . ALA B 1 124 ? 6.531 -29.797 -10.555 1 97.19 124 ALA B C 1
ATOM 3943 O O . ALA B 1 124 ? 7.191 -29.406 -11.523 1 97.19 124 ALA B O 1
ATOM 3944 N N . SER B 1 125 ? 6.969 -29.828 -9.344 1 96.12 125 SER B N 1
ATOM 3945 C CA . SER B 1 125 ? 8.344 -29.453 -9.039 1 96.12 125 SER B CA 1
ATOM 3946 C C . SER B 1 125 ? 9.297 -30.625 -9.258 1 96.12 125 SER B C 1
ATOM 3948 O O . SER B 1 125 ? 9.047 -31.734 -8.773 1 96.12 125 SER B O 1
ATOM 3950 N N . SER B 1 126 ? 10.312 -30.297 -9.938 1 96.38 126 SER B N 1
ATOM 3951 C CA . SER B 1 126 ? 11.336 -31.312 -10.164 1 96.38 126 SER B CA 1
ATOM 3952 C C . SER B 1 126 ? 12.211 -31.516 -8.93 1 96.38 126 SER B C 1
ATOM 3954 O O . SER B 1 126 ? 12.414 -30.578 -8.156 1 96.38 126 SER B O 1
ATOM 3956 N N . GLY B 1 127 ? 12.602 -32.688 -8.711 1 93.75 127 GLY B N 1
ATOM 3957 C CA . GLY B 1 127 ? 13.578 -33.031 -7.688 1 93.75 127 GLY B CA 1
ATOM 3958 C C . GLY B 1 127 ? 14.812 -33.719 -8.242 1 93.75 127 GLY B C 1
ATOM 3959 O O . GLY B 1 127 ? 15.047 -33.719 -9.453 1 93.75 127 GLY B O 1
ATOM 3960 N N . SER B 1 128 ? 15.594 -34.25 -7.34 1 93.81 128 SER B N 1
ATOM 3961 C CA . SER B 1 128 ? 16.828 -34.938 -7.734 1 93.81 128 SER B CA 1
ATOM 3962 C C . SER B 1 128 ? 16.531 -36.219 -8.5 1 93.81 128 SER B C 1
ATOM 3964 O O . SER B 1 128 ? 17.359 -36.688 -9.273 1 93.81 128 SER B O 1
ATOM 3966 N N . ASP B 1 129 ? 15.398 -36.719 -8.359 1 94.94 129 ASP B N 1
ATOM 3967 C CA . ASP B 1 129 ? 15.055 -38 -9 1 94.94 129 ASP B CA 1
ATOM 3968 C C . ASP B 1 129 ? 14.289 -37.75 -10.297 1 94.94 129 ASP B C 1
ATOM 3970 O O . ASP B 1 129 ? 13.891 -38.719 -10.969 1 94.94 129 ASP B O 1
ATOM 3974 N N . SER B 1 130 ? 14.047 -36.562 -10.719 1 97.25 130 SER B N 1
ATOM 3975 C CA . SER B 1 130 ? 13.406 -36.25 -11.992 1 97.25 130 SER B CA 1
ATOM 3976 C C . SER B 1 130 ? 14.414 -36.219 -13.133 1 97.25 130 SER B C 1
ATOM 3978 O O . SER B 1 130 ? 15.305 -35.375 -13.172 1 97.25 130 SER B O 1
ATOM 3980 N N . GLN B 1 131 ? 14.195 -37.125 -14.055 1 95.75 131 GLN B N 1
ATOM 3981 C CA . GLN B 1 131 ? 15.242 -37.312 -15.055 1 95.75 131 GLN B CA 1
ATOM 3982 C C . GLN B 1 131 ? 14.656 -37.375 -16.453 1 95.75 131 GLN B C 1
ATOM 3984 O O . GLN B 1 131 ? 13.602 -37.969 -16.672 1 95.75 131 GLN B O 1
ATOM 3989 N N . LEU B 1 132 ? 15.383 -36.719 -17.328 1 98.12 132 LEU B N 1
ATOM 3990 C CA . LEU B 1 132 ? 15.117 -36.844 -18.75 1 98.12 132 LEU B CA 1
ATOM 3991 C C . LEU B 1 132 ? 16.328 -37.438 -19.469 1 98.12 132 LEU B C 1
ATOM 3993 O O . LEU B 1 132 ? 17.469 -37.125 -19.125 1 98.12 132 LEU B O 1
ATOM 3997 N N . SER B 1 133 ? 16.078 -38.281 -20.422 1 97.88 133 SER B N 1
ATOM 3998 C CA . SER B 1 133 ? 17.125 -38.844 -21.266 1 97.88 133 SER B CA 1
ATOM 3999 C C . SER B 1 133 ? 16.688 -38.875 -22.734 1 97.88 133 SER B C 1
ATOM 4001 O O . SER B 1 133 ? 15.633 -39.406 -23.047 1 97.88 133 SER B O 1
ATOM 4003 N N . LEU B 1 134 ? 17.578 -38.344 -23.547 1 97.31 134 LEU B N 1
ATOM 4004 C CA . LEU B 1 134 ? 17.281 -38.344 -24.984 1 97.31 134 LEU B CA 1
ATOM 4005 C C . LEU B 1 134 ? 17.516 -39.719 -25.594 1 97.31 134 LEU B C 1
ATOM 4007 O O . LEU B 1 134 ? 18.547 -40.344 -25.359 1 97.31 134 LEU B O 1
ATOM 4011 N N . GLU B 1 135 ? 16.547 -40.094 -26.375 1 97.06 135 GLU B N 1
ATOM 4012 C CA . GLU B 1 135 ? 16.625 -41.312 -27.141 1 97.06 135 GLU B CA 1
ATOM 4013 C C . GLU B 1 135 ? 16.25 -41.094 -28.594 1 97.06 135 GLU B C 1
ATOM 4015 O O . GLU B 1 135 ? 15.828 -40 -28.969 1 97.06 135 GLU B O 1
ATOM 4020 N N . ALA B 1 136 ? 16.469 -42.125 -29.453 1 95.94 136 ALA B N 1
ATOM 4021 C CA . ALA B 1 136 ? 16.25 -42 -30.891 1 95.94 136 ALA B CA 1
ATOM 4022 C C . ALA B 1 136 ? 14.797 -41.656 -31.188 1 95.94 136 ALA B C 1
ATOM 4024 O O . ALA B 1 136 ? 14.523 -40.844 -32.094 1 95.94 136 ALA B O 1
ATOM 4025 N N . ASP B 1 137 ? 13.859 -42.125 -30.375 1 95.56 137 ASP B N 1
ATOM 4026 C CA . ASP B 1 137 ? 12.445 -42.031 -30.719 1 95.56 137 ASP B CA 1
ATOM 4027 C C . ASP B 1 137 ? 11.742 -41 -29.812 1 95.56 137 ASP B C 1
ATOM 4029 O O . ASP B 1 137 ? 10.531 -40.812 -29.922 1 95.56 137 ASP B O 1
ATOM 4033 N N . GLY B 1 138 ? 12.461 -40.438 -28.922 1 97 138 GLY B N 1
ATOM 4034 C CA . GLY B 1 138 ? 11.852 -39.469 -28.031 1 97 138 GLY B CA 1
ATOM 4035 C C . GLY B 1 138 ? 12.68 -39.219 -26.781 1 97 138 GLY B C 1
ATOM 4036 O O . GLY B 1 138 ? 13.898 -39.375 -26.797 1 97 138 GLY B O 1
ATOM 4037 N N . ILE B 1 139 ? 12.062 -38.719 -25.766 1 97.94 139 ILE B N 1
ATOM 4038 C CA . ILE B 1 139 ? 12.703 -38.438 -24.484 1 97.94 139 ILE B CA 1
ATOM 4039 C C . ILE B 1 139 ? 12.125 -39.375 -23.422 1 97.94 139 ILE B C 1
ATOM 4041 O O . ILE B 1 139 ? 10.906 -39.438 -23.25 1 97.94 139 ILE B O 1
ATOM 4045 N N . ARG B 1 140 ? 12.984 -40.062 -22.75 1 98.38 140 ARG B N 1
ATOM 4046 C CA . ARG B 1 140 ? 12.578 -40.875 -21.609 1 98.38 140 ARG B CA 1
ATOM 4047 C C . ARG B 1 140 ? 12.398 -40.031 -20.359 1 98.38 140 ARG B C 1
ATOM 4049 O O . ARG B 1 140 ? 13.305 -39.281 -19.969 1 98.38 140 ARG B O 1
ATOM 4056 N N . VAL B 1 141 ? 11.25 -40.062 -19.781 1 98.44 141 VAL B N 1
ATOM 4057 C CA . VAL B 1 141 ? 10.906 -39.344 -18.578 1 98.44 141 VAL B CA 1
ATOM 4058 C C . VAL B 1 141 ? 10.781 -40.312 -17.406 1 98.44 141 VAL B C 1
ATOM 4060 O O . VAL B 1 141 ? 9.914 -41.188 -17.406 1 98.44 141 VAL B O 1
ATOM 4063 N N . ASN B 1 142 ? 11.617 -40.156 -16.469 1 98 142 ASN B N 1
ATOM 4064 C CA . ASN B 1 142 ? 11.664 -41.062 -15.344 1 98 142 ASN B CA 1
ATOM 4065 C C . ASN B 1 142 ? 11.867 -40.344 -14.023 1 98 142 ASN B C 1
ATOM 4067 O O . ASN B 1 142 ? 12.695 -39.438 -13.938 1 98 142 ASN B O 1
ATOM 4071 N N . GLY B 1 143 ? 11.055 -40.781 -13.07 1 98.06 143 GLY B N 1
ATOM 4072 C CA . GLY B 1 143 ? 11.25 -40.219 -11.742 1 98.06 143 GLY B CA 1
ATOM 4073 C C . GLY B 1 143 ? 9.992 -39.594 -11.172 1 98.06 143 GLY B C 1
ATOM 4074 O O . GLY B 1 143 ? 8.883 -39.906 -11.617 1 98.06 143 GLY B O 1
ATOM 4075 N N . ARG B 1 144 ? 10.219 -38.812 -10.086 1 98.12 144 ARG B N 1
ATOM 4076 C CA . ARG B 1 144 ? 9.109 -38.25 -9.32 1 98.12 144 ARG B CA 1
ATOM 4077 C C . ARG B 1 144 ? 9.141 -36.719 -9.359 1 98.12 144 ARG B C 1
ATOM 4079 O O . ARG B 1 144 ? 10.203 -36.125 -9.266 1 98.12 144 ARG B O 1
ATOM 4086 N N . TRP B 1 145 ? 8.086 -36.094 -9.656 1 98.19 145 TRP B N 1
ATOM 4087 C CA . TRP B 1 145 ? 7.84 -34.656 -9.508 1 98.19 145 TRP B CA 1
ATOM 4088 C C . TRP B 1 145 ? 6.812 -34.406 -8.406 1 98.19 145 TRP B C 1
ATOM 4090 O O . TRP B 1 145 ? 5.922 -35.219 -8.18 1 98.19 145 TRP B O 1
ATOM 4100 N N . ARG B 1 146 ? 6.938 -33.25 -7.73 1 97 146 ARG B N 1
ATOM 4101 C CA . ARG B 1 146 ? 6.148 -33.062 -6.52 1 97 146 ARG B CA 1
ATOM 4102 C C . ARG B 1 146 ? 5.215 -31.859 -6.66 1 97 146 ARG B C 1
ATOM 4104 O O . ARG B 1 146 ? 5.488 -30.938 -7.434 1 97 146 ARG B O 1
ATOM 4111 N N . PHE B 1 147 ? 4.078 -31.922 -5.883 1 96.88 147 PHE B N 1
ATOM 4112 C CA . PHE B 1 147 ? 3.17 -30.797 -5.656 1 96.88 147 PHE B CA 1
ATOM 4113 C C . PHE B 1 147 ? 2.465 -30.406 -6.949 1 96.88 147 PHE B C 1
ATOM 4115 O O . PHE B 1 147 ? 2.486 -29.25 -7.344 1 96.88 147 PHE B O 1
ATOM 4122 N N . SER B 1 148 ? 1.905 -31.344 -7.57 1 97.88 148 SER B N 1
ATOM 4123 C CA . SER B 1 148 ? 1.153 -31.062 -8.789 1 97.88 148 SER B CA 1
ATOM 4124 C C . SER B 1 148 ? -0.291 -30.688 -8.469 1 97.88 148 SER B C 1
ATOM 4126 O O . SER B 1 148 ? -1.183 -31.531 -8.516 1 97.88 148 SER B O 1
ATOM 4128 N N . SER B 1 149 ? -0.514 -29.391 -8.266 1 97.31 149 SER B N 1
ATOM 4129 C CA . SER B 1 149 ? -1.851 -28.906 -7.949 1 97.31 149 SER B CA 1
ATOM 4130 C C . SER B 1 149 ? -2.844 -29.25 -9.055 1 97.31 149 SER B C 1
ATOM 4132 O O . SER B 1 149 ? -2.582 -28.984 -10.234 1 97.31 149 SER B O 1
ATOM 4134 N N . GLY B 1 150 ? -3.998 -29.891 -8.688 1 96.44 150 GLY B N 1
ATOM 4135 C CA . GLY B 1 150 ? -5.078 -30.172 -9.617 1 96.44 150 GLY B CA 1
ATOM 4136 C C . GLY B 1 150 ? -4.82 -31.375 -10.5 1 96.44 150 GLY B C 1
ATOM 4137 O O . GLY B 1 150 ? -5.484 -31.562 -11.523 1 96.44 150 GLY B O 1
ATOM 4138 N N . ILE B 1 151 ? -3.877 -32.219 -10.141 1 97.06 151 ILE B N 1
ATOM 4139 C CA . ILE B 1 151 ? -3.463 -33.312 -11.016 1 97.06 151 ILE B CA 1
ATOM 4140 C C . ILE B 1 151 ? -4.633 -34.281 -11.234 1 97.06 151 ILE B C 1
ATOM 4142 O O . ILE B 1 151 ? -4.746 -34.875 -12.297 1 97.06 151 ILE B O 1
ATOM 4146 N N . GLU B 1 152 ? -5.52 -34.344 -10.297 1 94.88 152 GLU B N 1
ATOM 4147 C CA . GLU B 1 152 ? -6.645 -35.281 -10.406 1 94.88 152 GLU B CA 1
ATOM 4148 C C . GLU B 1 152 ? -7.57 -34.875 -11.555 1 94.88 152 GLU B C 1
ATOM 4150 O O . GLU B 1 152 ? -8.242 -35.719 -12.141 1 94.88 152 GLU B O 1
ATOM 4155 N N . ASP B 1 153 ? -7.566 -33.656 -11.859 1 94.56 153 ASP B N 1
ATOM 4156 C CA . ASP B 1 153 ? -8.469 -33.156 -12.898 1 94.56 153 ASP B CA 1
ATOM 4157 C C . ASP B 1 153 ? -7.684 -32.688 -14.125 1 94.56 153 ASP B C 1
ATOM 4159 O O . ASP B 1 153 ? -8.273 -32.406 -15.18 1 94.56 153 ASP B O 1
ATOM 4163 N N . ALA B 1 154 ? -6.402 -32.656 -14.016 1 96.5 154 ALA B N 1
ATOM 4164 C CA . ALA B 1 154 ? -5.566 -32.188 -15.117 1 96.5 154 ALA B CA 1
ATOM 4165 C C . ALA B 1 154 ? -5.59 -33.188 -16.281 1 96.5 154 ALA B C 1
ATOM 4167 O O . ALA B 1 154 ? -5.645 -34.406 -16.062 1 96.5 154 ALA B O 1
ATOM 4168 N N . THR B 1 155 ? -5.539 -32.688 -17.5 1 96.69 155 THR B N 1
ATOM 4169 C CA . THR B 1 155 ? -5.461 -33.5 -18.703 1 96.69 155 THR B CA 1
ATOM 4170 C C . THR B 1 155 ? -4.016 -33.625 -19.188 1 96.69 155 THR B C 1
ATOM 4172 O O . THR B 1 155 ? -3.629 -34.625 -19.766 1 96.69 155 THR B O 1
ATOM 4175 N N . TRP B 1 156 ? -3.279 -32.594 -18.953 1 97.56 156 TRP B N 1
ATOM 4176 C CA . TRP B 1 156 ? -1.877 -32.531 -19.359 1 97.56 156 TRP B CA 1
ATOM 4177 C C . TRP B 1 156 ? -0.995 -32.094 -18.188 1 97.56 156 TRP B C 1
ATOM 4179 O O . TRP B 1 156 ? -1.417 -31.312 -17.344 1 97.56 156 TRP B O 1
ATOM 4189 N N . LEU B 1 157 ? 0.19 -32.625 -18.156 1 98.12 157 LEU B N 1
ATOM 4190 C CA . LEU B 1 157 ? 1.228 -32.219 -17.219 1 98.12 157 LEU B CA 1
ATOM 4191 C C . LEU B 1 157 ? 2.381 -31.531 -17.938 1 98.12 157 LEU B C 1
ATOM 4193 O O . LEU B 1 157 ? 2.838 -32 -18.984 1 98.12 157 LEU B O 1
ATOM 4197 N N . MET B 1 158 ? 2.748 -30.438 -17.422 1 97.75 158 MET B N 1
ATOM 4198 C CA . MET B 1 158 ? 3.934 -29.719 -17.875 1 97.75 158 MET B CA 1
ATOM 4199 C C . MET B 1 158 ? 5.094 -29.906 -16.906 1 97.75 158 MET B C 1
ATOM 4201 O O . MET B 1 158 ? 5.227 -29.156 -15.93 1 97.75 158 MET B O 1
ATOM 4205 N N . LEU B 1 159 ? 5.984 -30.828 -17.188 1 98.19 159 LEU B N 1
ATOM 4206 C CA . LEU B 1 159 ? 7.109 -31.172 -16.328 1 98.19 159 LEU B CA 1
ATOM 4207 C C . LEU B 1 159 ? 8.414 -30.625 -16.891 1 98.19 159 LEU B C 1
ATOM 4209 O O . LEU B 1 159 ? 8.5 -30.297 -18.078 1 98.19 159 LEU B O 1
ATOM 4213 N N . ASN B 1 160 ? 9.352 -30.438 -16.062 1 97.81 160 ASN B N 1
ATOM 4214 C CA . ASN B 1 160 ? 10.664 -30.031 -16.547 1 97.81 160 ASN B CA 1
ATOM 4215 C C . ASN B 1 160 ? 11.789 -30.688 -15.75 1 97.81 160 ASN B C 1
ATOM 4217 O O . ASN B 1 160 ? 11.602 -31.047 -14.586 1 97.81 160 ASN B O 1
ATOM 4221 N N . ALA B 1 161 ? 12.875 -30.938 -16.328 1 97.75 161 ALA B N 1
ATOM 4222 C CA . ALA B 1 161 ? 14.07 -31.516 -15.734 1 97.75 161 ALA B CA 1
ATOM 4223 C C . ALA B 1 161 ? 15.281 -31.328 -16.641 1 97.75 161 ALA B C 1
ATOM 4225 O O . ALA B 1 161 ? 15.141 -30.938 -17.797 1 97.75 161 ALA B O 1
ATOM 4226 N N . PRO B 1 162 ? 16.438 -31.531 -16.062 1 96.44 162 PRO B N 1
ATOM 4227 C CA . PRO B 1 162 ? 17.625 -31.547 -16.922 1 96.44 162 PRO B CA 1
ATOM 4228 C C . PRO B 1 162 ? 17.672 -32.781 -17.812 1 96.44 162 PRO B C 1
ATOM 4230 O O . PRO B 1 162 ? 17.141 -33.844 -17.469 1 96.44 162 PRO B O 1
ATOM 4233 N N . CYS B 1 163 ? 18.25 -32.594 -18.969 1 97.19 163 CYS B N 1
ATOM 4234 C CA . CYS B 1 163 ? 18.531 -33.656 -19.906 1 97.19 163 CYS B CA 1
ATOM 4235 C C . CYS B 1 163 ? 19.984 -33.625 -20.344 1 97.19 163 CYS B C 1
ATOM 4237 O O . CYS B 1 163 ? 20.312 -33.125 -21.422 1 97.19 163 CYS B O 1
ATOM 4239 N N . PRO B 1 164 ? 20.844 -34.312 -19.594 1 95.5 164 PRO B N 1
ATOM 4240 C CA . PRO B 1 164 ? 22.281 -34.156 -19.781 1 95.5 164 PRO B CA 1
ATOM 4241 C C . PRO B 1 164 ? 22.766 -34.656 -21.141 1 95.5 164 PRO B C 1
ATOM 4243 O O . PRO B 1 164 ? 23.75 -34.156 -21.672 1 95.5 164 PRO B O 1
ATOM 4246 N N . ASN B 1 165 ? 22.125 -35.625 -21.719 1 96.12 165 ASN B N 1
ATOM 4247 C CA . ASN B 1 165 ? 22.609 -36.219 -22.969 1 96.12 165 ASN B CA 1
ATOM 4248 C C . ASN B 1 165 ? 22 -35.5 -24.188 1 96.12 165 ASN B C 1
ATOM 4250 O O . ASN B 1 165 ? 22.203 -35.938 -25.328 1 96.12 165 ASN B O 1
ATOM 4254 N N . HIS B 1 166 ? 21.156 -34.531 -23.969 1 95 166 HIS B N 1
ATOM 4255 C CA . HIS B 1 166 ? 20.641 -33.75 -25.078 1 95 166 HIS B CA 1
ATOM 4256 C C . HIS B 1 166 ? 21.734 -32.906 -25.719 1 95 166 HIS B C 1
ATOM 4258 O O . HIS B 1 166 ? 22.578 -32.344 -25.031 1 95 166 HIS B O 1
ATOM 4264 N N . PRO B 1 167 ? 21.75 -32.719 -26.984 1 93 167 PRO B N 1
ATOM 4265 C CA . PRO B 1 167 ? 22.781 -31.938 -27.656 1 93 167 PRO B CA 1
ATOM 4266 C C . PRO B 1 167 ? 22.797 -30.469 -27.219 1 93 167 PRO B C 1
ATOM 4268 O O . PRO B 1 167 ? 23.844 -29.828 -27.266 1 93 167 PRO B O 1
ATOM 4271 N N . GLN B 1 168 ? 21.688 -29.984 -26.797 1 92.62 168 GLN B N 1
ATOM 4272 C CA . GLN B 1 168 ? 21.578 -28.578 -26.391 1 92.62 168 GLN B CA 1
ATOM 4273 C C . GLN B 1 168 ? 21.75 -28.438 -24.891 1 92.62 168 GLN B C 1
ATOM 4275 O O . GLN B 1 168 ? 21.5 -27.359 -24.328 1 92.62 168 GLN B O 1
ATOM 4280 N N . ALA B 1 169 ? 22.156 -29.469 -24.188 1 92 169 ALA B N 1
ATOM 4281 C CA . ALA B 1 169 ? 22.172 -29.484 -22.734 1 92 169 ALA B CA 1
ATOM 4282 C C . ALA B 1 169 ? 23.078 -28.375 -22.188 1 92 169 ALA B C 1
ATOM 4284 O O . ALA B 1 169 ? 22.812 -27.828 -21.109 1 92 169 ALA B O 1
ATOM 4285 N N . LYS B 1 170 ? 24.094 -28.016 -22.859 1 90.88 170 LYS B N 1
ATOM 4286 C CA . LYS B 1 170 ? 25.047 -27.016 -22.406 1 90.88 170 LYS B CA 1
ATOM 4287 C C . LYS B 1 170 ? 24.391 -25.641 -22.312 1 90.88 170 LYS B C 1
ATOM 4289 O O . LYS B 1 170 ? 24.703 -24.859 -21.406 1 90.88 170 LYS B O 1
ATOM 4294 N N . ASN B 1 171 ? 23.453 -25.438 -23.219 1 91 171 ASN B N 1
ATOM 4295 C CA . ASN B 1 171 ? 22.828 -24.125 -23.281 1 91 171 ASN B CA 1
ATOM 4296 C C . ASN B 1 171 ? 21.406 -24.172 -22.703 1 91 171 ASN B C 1
ATOM 4298 O O . ASN B 1 171 ? 20.75 -23.125 -22.594 1 91 171 ASN B O 1
ATOM 4302 N N . THR B 1 172 ? 21 -25.344 -22.469 1 89.31 172 THR B N 1
ATOM 4303 C CA . THR B 1 172 ? 19.641 -25.516 -21.969 1 89.31 172 THR B CA 1
ATOM 4304 C C . THR B 1 172 ? 19.656 -26.25 -20.625 1 89.31 172 THR B C 1
ATOM 4306 O O . THR B 1 172 ? 19.75 -27.469 -20.578 1 89.31 172 THR B O 1
ATOM 4309 N N . PRO B 1 173 ? 19.422 -25.484 -19.609 1 89.31 173 PRO B N 1
ATOM 4310 C CA . PRO B 1 173 ? 19.531 -26.125 -18.297 1 89.31 173 PRO B CA 1
ATOM 4311 C C . PRO B 1 173 ? 18.422 -27.125 -18.031 1 89.31 173 PRO B C 1
ATOM 4313 O O . PRO B 1 173 ? 18.641 -28.125 -17.344 1 89.31 173 PRO B O 1
ATOM 4316 N N . ARG B 1 174 ? 17.266 -26.844 -18.609 1 96.56 174 ARG B N 1
ATOM 4317 C CA . ARG B 1 174 ? 16.109 -27.688 -18.375 1 96.56 174 ARG B CA 1
ATOM 4318 C C . ARG B 1 174 ? 15.227 -27.766 -19.609 1 96.56 174 ARG B C 1
ATOM 4320 O O . ARG B 1 174 ? 15.18 -26.812 -20.406 1 96.56 174 ARG B O 1
ATOM 4327 N N . PHE B 1 175 ? 14.586 -28.891 -19.719 1 97.69 175 PHE B N 1
ATOM 4328 C CA . PHE B 1 175 ? 13.648 -29.078 -20.828 1 97.69 175 PHE B CA 1
ATOM 4329 C C . PHE B 1 175 ? 12.234 -29.266 -20.297 1 97.69 175 PHE B C 1
ATOM 4331 O O . PHE B 1 175 ? 12.023 -29.938 -19.281 1 97.69 175 PHE B O 1
ATOM 4338 N N . LEU B 1 176 ? 11.297 -28.625 -20.922 1 98 176 LEU B N 1
ATOM 4339 C CA . LEU B 1 176 ? 9.867 -28.812 -20.703 1 98 176 LEU B CA 1
ATOM 4340 C C . LEU B 1 176 ? 9.344 -30.016 -21.469 1 98 176 LEU B C 1
ATOM 4342 O O . LEU B 1 176 ? 9.602 -30.156 -22.656 1 98 176 LEU B O 1
ATOM 4346 N N . VAL B 1 177 ? 8.664 -30.875 -20.797 1 97.94 177 VAL B N 1
ATOM 4347 C CA . VAL B 1 177 ? 8.062 -32.062 -21.438 1 97.94 177 VAL B CA 1
ATOM 4348 C C . VAL B 1 177 ? 6.562 -32.062 -21.156 1 97.94 177 VAL B C 1
ATOM 4350 O O . VAL B 1 177 ? 6.129 -31.938 -20.016 1 97.94 177 VAL B O 1
ATOM 4353 N N . LEU B 1 178 ? 5.793 -32.156 -22.156 1 97.75 178 LEU B N 1
ATOM 4354 C CA . LEU B 1 178 ? 4.344 -32.312 -22.047 1 97.75 178 LEU B CA 1
ATOM 4355 C C . LEU B 1 178 ? 3.938 -33.781 -22.016 1 97.75 178 LEU B C 1
ATOM 4357 O O . LEU B 1 178 ? 4.242 -34.531 -22.938 1 97.75 178 LEU B O 1
ATOM 4361 N N . VAL B 1 179 ? 3.234 -34.156 -20.953 1 97.5 179 VAL B N 1
ATOM 4362 C CA . VAL B 1 179 ? 2.832 -35.531 -20.734 1 97.5 179 VAL B CA 1
ATOM 4363 C C . VAL B 1 179 ? 1.325 -35.594 -20.484 1 97.5 179 VAL B C 1
ATOM 4365 O O . VAL B 1 179 ? 0.777 -34.812 -19.734 1 97.5 179 VAL B O 1
ATOM 4368 N N . ALA B 1 180 ? 0.639 -36.531 -21.156 1 96.31 180 ALA B N 1
ATOM 4369 C CA . ALA B 1 180 ? -0.765 -36.75 -20.828 1 96.31 180 ALA B CA 1
ATOM 4370 C C . ALA B 1 180 ? -0.906 -37.375 -19.438 1 96.31 180 ALA B C 1
ATOM 4372 O O . ALA B 1 180 ? -0.152 -38.281 -19.062 1 96.31 180 ALA B O 1
ATOM 4373 N N . THR B 1 181 ? -1.832 -36.844 -18.688 1 96.69 181 THR B N 1
ATOM 4374 C CA . THR B 1 181 ? -1.943 -37.25 -17.281 1 96.69 181 THR B CA 1
ATOM 4375 C C . THR B 1 181 ? -2.244 -38.75 -17.172 1 96.69 181 THR B C 1
ATOM 4377 O O . THR B 1 181 ? -1.838 -39.375 -16.203 1 96.69 181 THR B O 1
ATOM 4380 N N . GLN B 1 182 ? -2.846 -39.344 -18.141 1 95.12 182 GLN B N 1
ATOM 4381 C CA . GLN B 1 182 ? -3.193 -40.75 -18.109 1 95.12 182 GLN B CA 1
ATOM 4382 C C . GLN B 1 182 ? -1.954 -41.625 -18.281 1 95.12 182 GLN B C 1
ATOM 4384 O O . GLN B 1 182 ? -1.998 -42.844 -18 1 95.12 182 GLN B O 1
ATOM 4389 N N . GLU B 1 183 ? -0.855 -41 -18.672 1 96.31 183 GLU B N 1
ATOM 4390 C CA . GLU B 1 183 ? 0.366 -41.75 -18.953 1 96.31 183 GLU B CA 1
ATOM 4391 C C . GLU B 1 183 ? 1.246 -41.844 -17.703 1 96.31 183 GLU B C 1
ATOM 4393 O O . GLU B 1 183 ? 2.295 -42.5 -17.734 1 96.31 183 GLU B O 1
ATOM 4398 N N . VAL B 1 184 ? 0.794 -41.25 -16.641 1 97.88 184 VAL B N 1
ATOM 4399 C CA . VAL B 1 184 ? 1.639 -41.188 -15.445 1 97.88 184 VAL B CA 1
ATOM 4400 C C . VAL B 1 184 ? 0.886 -41.781 -14.258 1 97.88 184 VAL B C 1
ATOM 4402 O O . VAL B 1 184 ? -0.324 -42.031 -14.328 1 97.88 184 VAL B O 1
ATOM 4405 N N . GLN B 1 185 ? 1.623 -42.094 -13.227 1 98.19 185 GLN B N 1
ATOM 4406 C CA . GLN B 1 185 ? 1.033 -42.531 -11.961 1 98.19 185 GLN B CA 1
ATOM 4407 C C . GLN B 1 185 ? 0.886 -41.344 -11 1 98.19 185 GLN B C 1
ATOM 4409 O O . GLN B 1 185 ? 1.843 -40.594 -10.766 1 98.19 185 GLN B O 1
ATOM 4414 N N . LYS B 1 186 ? -0.301 -41.156 -10.523 1 97.88 186 LYS B N 1
ATOM 4415 C CA . LYS B 1 186 ? -0.571 -40.156 -9.477 1 97.88 186 LYS B CA 1
ATOM 4416 C C . LYS B 1 186 ? -0.37 -40.75 -8.086 1 97.88 186 LYS B C 1
ATOM 4418 O O . LYS B 1 186 ? -0.983 -41.781 -7.754 1 97.88 186 LYS B O 1
ATOM 4423 N N . LEU B 1 187 ? 0.483 -40.188 -7.352 1 97.69 187 LEU B N 1
ATOM 4424 C CA . LEU B 1 187 ? 0.72 -40.688 -6 1 97.69 187 LEU B CA 1
ATOM 4425 C C . LEU B 1 187 ? -0.133 -39.938 -4.984 1 97.69 187 LEU B C 1
ATOM 4427 O O . LEU B 1 187 ? -0.144 -38.688 -4.969 1 97.69 187 LEU B O 1
ATOM 4431 N N . ASP B 1 188 ? -0.893 -40.656 -4.25 1 96.75 188 ASP B N 1
ATOM 4432 C CA . ASP B 1 188 ? -1.65 -40 -3.182 1 96.75 188 ASP B CA 1
ATOM 4433 C C . ASP B 1 188 ? -0.724 -39.5 -2.078 1 96.75 188 ASP B C 1
ATOM 4435 O O . ASP B 1 188 ? -0.637 -40.094 -1.009 1 96.75 188 ASP B O 1
ATOM 4439 N N . SER B 1 189 ? -0.175 -38.375 -2.287 1 96.5 189 SER B N 1
ATOM 4440 C CA . SER B 1 189 ? 0.915 -37.906 -1.431 1 96.5 189 SER B CA 1
ATOM 4441 C C . SER B 1 189 ? 0.565 -36.594 -0.744 1 96.5 189 SER B C 1
ATOM 4443 O O . SER B 1 189 ? 1.198 -36.219 0.243 1 96.5 189 SER B O 1
ATOM 4445 N N . TRP B 1 190 ? -0.372 -35.906 -1.226 1 96.12 190 TRP B N 1
ATOM 4446 C CA . TRP B 1 190 ? -0.695 -34.594 -0.68 1 96.12 190 TRP B CA 1
ATOM 4447 C C . TRP B 1 190 ? -1.605 -34.719 0.538 1 96.12 190 TRP B C 1
ATOM 4449 O O . TRP B 1 190 ? -2.818 -34.875 0.399 1 96.12 190 TRP B O 1
ATOM 4459 N N . ASP B 1 191 ? -1.043 -34.688 1.673 1 93.56 191 ASP B N 1
ATOM 4460 C CA . ASP B 1 191 ? -1.709 -34.656 2.973 1 93.56 191 ASP B CA 1
ATOM 4461 C C . ASP B 1 191 ? -1.282 -33.438 3.777 1 93.56 191 ASP B C 1
ATOM 4463 O O . ASP B 1 191 ? -0.504 -33.562 4.727 1 93.56 191 ASP B O 1
ATOM 4467 N N . SER B 1 192 ? -1.862 -32.344 3.412 1 92.56 192 SER B N 1
ATOM 4468 C CA . SER B 1 192 ? -1.444 -31.031 3.951 1 92.56 192 SER B CA 1
ATOM 4469 C C . SER B 1 192 ? -2.51 -30.453 4.871 1 92.56 192 SER B C 1
ATOM 4471 O O . SER B 1 192 ? -3.707 -30.609 4.621 1 92.56 192 SER B O 1
ATOM 4473 N N . VAL B 1 193 ? -2.066 -29.75 5.902 1 91.69 193 VAL B N 1
ATOM 4474 C CA . VAL B 1 193 ? -2.971 -29.094 6.848 1 91.69 193 VAL B CA 1
ATOM 4475 C C . VAL B 1 193 ? -3.623 -27.891 6.188 1 91.69 193 VAL B C 1
ATOM 4477 O O . VAL B 1 193 ? -4.695 -27.453 6.605 1 91.69 193 VAL B O 1
ATOM 4480 N N . GLY B 1 194 ? -3.053 -27.344 5.195 1 95.56 194 GLY B N 1
ATOM 4481 C CA . GLY B 1 194 ? -3.549 -26.219 4.422 1 95.56 194 GLY B CA 1
ATOM 4482 C C . GLY B 1 194 ? -3.539 -26.469 2.926 1 95.56 194 GLY B C 1
ATOM 4483 O O . GLY B 1 194 ? -2.705 -27.234 2.426 1 95.56 194 GLY B O 1
ATOM 4484 N N . MET B 1 195 ? -4.48 -25.875 2.287 1 97.69 195 MET B N 1
ATOM 4485 C CA . MET B 1 195 ? -4.602 -26.016 0.837 1 97.69 195 MET B CA 1
ATOM 4486 C C . MET B 1 195 ? -4.84 -27.469 0.446 1 97.69 195 MET B C 1
ATOM 4488 O O . MET B 1 195 ? -4.359 -27.922 -0.594 1 97.69 195 MET B O 1
ATOM 4492 N N . ALA B 1 196 ? -5.473 -28.125 1.298 1 97 196 ALA B N 1
ATOM 4493 C CA . ALA B 1 196 ? -5.719 -29.547 1.063 1 97 196 ALA B CA 1
ATOM 4494 C C . ALA B 1 196 ? -6.504 -29.766 -0.229 1 97 196 ALA B C 1
ATOM 4496 O O . ALA B 1 196 ? -6.234 -30.703 -0.978 1 97 196 ALA B O 1
ATOM 4497 N N . ALA B 1 197 ? -7.332 -28.859 -0.542 1 97.69 197 ALA B N 1
ATOM 4498 C CA . ALA B 1 197 ? -8.266 -29.047 -1.655 1 97.69 197 ALA B CA 1
ATOM 4499 C C . ALA B 1 197 ? -7.555 -28.859 -2.996 1 97.69 197 ALA B C 1
ATOM 4501 O O . ALA B 1 197 ? -8.133 -29.125 -4.051 1 97.69 197 ALA B O 1
ATOM 4502 N N . THR B 1 198 ? -6.324 -28.438 -3.061 1 97.69 198 THR B N 1
ATOM 4503 C CA . THR B 1 198 ? -5.598 -28.328 -4.32 1 97.69 198 THR B CA 1
ATOM 4504 C C . THR B 1 198 ? -5.211 -29.703 -4.855 1 97.69 198 THR B C 1
ATOM 4506 O O . THR B 1 198 ? -4.895 -29.844 -6.039 1 97.69 198 THR B O 1
ATOM 4509 N N . GLY B 1 199 ? -5.184 -30.688 -3.912 1 97.69 199 GLY B N 1
ATOM 4510 C CA . GLY B 1 199 ? -4.805 -32.031 -4.348 1 97.69 199 GLY B CA 1
ATOM 4511 C C . GLY B 1 199 ? -3.443 -32.062 -5.016 1 97.69 199 GLY B C 1
ATOM 4512 O O . GLY B 1 199 ? -3.285 -32.688 -6.074 1 97.69 199 GLY B O 1
ATOM 4513 N N . SER B 1 200 ? -2.471 -31.391 -4.414 1 97.62 200 SER B N 1
ATOM 4514 C CA . SER B 1 200 ? -1.148 -31.25 -5.016 1 97.62 200 SER B CA 1
ATOM 4515 C C . SER B 1 200 ? -0.339 -32.531 -4.879 1 97.62 200 SER B C 1
ATOM 4517 O O . SER B 1 200 ? 0.775 -32.531 -4.352 1 97.62 200 SER B O 1
ATOM 4519 N N . HIS B 1 201 ? -0.834 -33.594 -5.457 1 97.88 201 HIS B N 1
ATOM 4520 C CA . HIS B 1 201 ? -0.211 -34.906 -5.375 1 97.88 201 HIS B CA 1
ATOM 4521 C C . HIS B 1 201 ? 1.04 -34.969 -6.242 1 97.88 201 HIS B C 1
ATOM 4523 O O . HIS B 1 201 ? 1.229 -34.156 -7.137 1 97.88 201 HIS B O 1
ATOM 4529 N N . ASP B 1 202 ? 1.851 -35.906 -5.934 1 97.94 202 ASP B N 1
ATOM 4530 C CA . ASP B 1 202 ? 3.064 -36.125 -6.711 1 97.94 202 ASP B CA 1
ATOM 4531 C C . ASP B 1 202 ? 2.764 -36.938 -7.969 1 97.94 202 ASP B C 1
ATOM 4533 O O . ASP B 1 202 ? 1.727 -37.594 -8.055 1 97.94 202 ASP B O 1
ATOM 4537 N N . VAL B 1 203 ? 3.697 -36.812 -8.859 1 97.94 203 VAL B N 1
ATOM 4538 C CA . VAL B 1 203 ? 3.641 -37.531 -10.133 1 97.94 203 VAL B CA 1
ATOM 4539 C C . VAL B 1 203 ? 4.832 -38.469 -10.25 1 97.94 203 VAL B C 1
ATOM 4541 O O . VAL B 1 203 ? 5.969 -38.094 -9.969 1 97.94 203 VAL B O 1
ATOM 4544 N N . LEU B 1 204 ? 4.535 -39.688 -10.602 1 98.38 204 LEU B N 1
ATOM 4545 C CA . LEU B 1 204 ? 5.582 -40.656 -10.852 1 98.38 204 LEU B CA 1
ATOM 4546 C C . LEU B 1 204 ? 5.551 -41.125 -12.297 1 98.38 204 LEU B C 1
ATOM 4548 O O . LEU B 1 204 ? 4.5 -41.531 -12.805 1 98.38 204 LEU B O 1
ATOM 4552 N N . THR B 1 205 ? 6.605 -40.969 -12.961 1 97.69 205 THR B N 1
ATOM 4553 C CA . THR B 1 205 ? 6.793 -41.531 -14.305 1 97.69 205 THR B CA 1
ATOM 4554 C C . THR B 1 205 ? 7.793 -42.688 -14.281 1 97.69 205 THR B C 1
ATOM 4556 O O . THR B 1 205 ? 8.844 -42.594 -13.633 1 97.69 205 THR B O 1
ATOM 4559 N N . GLN B 1 206 ? 7.426 -43.719 -14.922 1 96.69 206 GLN B N 1
ATOM 4560 C CA . GLN B 1 206 ? 8.297 -44.906 -15.016 1 96.69 206 GLN B CA 1
ATOM 4561 C C . GLN B 1 206 ? 8.727 -45.125 -16.453 1 96.69 206 GLN B C 1
ATOM 4563 O O . GLN B 1 206 ? 8.055 -45.875 -17.203 1 96.69 206 GLN B O 1
ATOM 4568 N N . GLN B 1 207 ? 9.852 -44.625 -16.781 1 96.44 207 GLN B N 1
ATOM 4569 C CA . GLN B 1 207 ? 10.477 -44.812 -18.078 1 96.44 207 GLN B CA 1
ATOM 4570 C C . GLN B 1 207 ? 9.5 -44.5 -19.203 1 96.44 207 GLN B C 1
ATOM 4572 O O . GLN B 1 207 ? 9.367 -45.25 -20.172 1 96.44 207 GLN B O 1
ATOM 4577 N N . LEU B 1 208 ? 8.789 -43.469 -19.031 1 98.19 208 LEU B N 1
ATOM 4578 C CA . LEU B 1 208 ? 7.828 -43.031 -20.047 1 98.19 208 LEU B CA 1
ATOM 4579 C C . LEU B 1 208 ? 8.539 -42.406 -21.234 1 98.19 208 LEU B C 1
ATOM 4581 O O . LEU B 1 208 ? 9.391 -41.531 -21.062 1 98.19 208 LEU B O 1
ATOM 4585 N N . LEU B 1 209 ? 8.273 -42.906 -22.406 1 98.38 209 LEU B N 1
ATOM 4586 C CA . LEU B 1 209 ? 8.828 -42.312 -23.609 1 98.38 209 LEU B CA 1
ATOM 4587 C C . LEU B 1 209 ? 7.883 -41.281 -24.188 1 98.38 209 LEU B C 1
ATOM 4589 O O . LEU B 1 209 ? 6.746 -41.594 -24.547 1 98.38 209 LEU B O 1
ATOM 4593 N N . VAL B 1 210 ? 8.305 -40.031 -24.234 1 97.94 210 VAL B N 1
ATOM 4594 C CA . VAL B 1 210 ? 7.547 -38.938 -24.781 1 97.94 210 VAL B CA 1
ATOM 4595 C C . VAL B 1 210 ? 8.117 -38.531 -26.141 1 97.94 210 VAL B C 1
ATOM 4597 O O . VAL B 1 210 ? 9.328 -38.344 -26.281 1 97.94 210 VAL B O 1
ATOM 4600 N N . PRO B 1 211 ? 7.297 -38.375 -27.172 1 96.81 211 PRO B N 1
ATOM 4601 C CA . PRO B 1 211 ? 7.785 -38 -28.484 1 96.81 211 PRO B CA 1
ATOM 4602 C C . PRO B 1 211 ? 8.523 -36.656 -28.484 1 96.81 211 PRO B C 1
ATOM 4604 O O . PRO B 1 211 ? 8.18 -35.75 -27.703 1 96.81 211 PRO B O 1
ATOM 4607 N N . HIS B 1 212 ? 9.461 -36.469 -29.469 1 95.69 212 HIS B N 1
ATOM 4608 C CA . HIS B 1 212 ? 10.289 -35.281 -29.578 1 95.69 212 HIS B CA 1
ATOM 4609 C C . HIS B 1 212 ? 9.445 -34.031 -29.734 1 95.69 212 HIS B C 1
ATOM 4611 O O . HIS B 1 212 ? 9.82 -32.969 -29.266 1 95.69 212 HIS B O 1
ATOM 4617 N N . GLU B 1 213 ? 8.281 -34.156 -30.297 1 95.44 213 GLU B N 1
ATOM 4618 C CA . GLU B 1 213 ? 7.438 -33 -30.625 1 95.44 213 GLU B CA 1
ATOM 4619 C C . GLU B 1 213 ? 6.801 -32.406 -29.375 1 95.44 213 GLU B C 1
ATOM 4621 O O . GLU B 1 213 ? 6.25 -31.297 -29.422 1 95.44 213 GLU B O 1
ATOM 4626 N N . ARG B 1 214 ? 6.957 -33.062 -28.219 1 97.06 214 ARG B N 1
ATOM 4627 C CA . ARG B 1 214 ? 6.387 -32.594 -26.969 1 97.06 214 ARG B CA 1
ATOM 4628 C C . ARG B 1 214 ? 7.48 -32.188 -25.984 1 97.06 214 ARG B C 1
ATOM 4630 O O . ARG B 1 214 ? 7.25 -32.156 -24.781 1 97.06 214 ARG B O 1
ATOM 4637 N N . VAL B 1 215 ? 8.648 -31.984 -26.469 1 96.56 215 VAL B N 1
ATOM 4638 C CA . VAL B 1 215 ? 9.797 -31.578 -25.656 1 96.56 215 VAL B CA 1
ATOM 4639 C C . VAL B 1 215 ? 10.336 -30.234 -26.141 1 96.56 215 VAL B C 1
ATOM 4641 O O . VAL B 1 215 ? 10.57 -30.047 -27.344 1 96.56 215 VAL B O 1
ATOM 4644 N N . PHE B 1 216 ? 10.578 -29.328 -25.219 1 96.62 216 PHE B N 1
ATOM 4645 C CA . PHE B 1 216 ? 10.977 -27.969 -25.578 1 96.62 216 PHE B CA 1
ATOM 4646 C C . PHE B 1 216 ? 12.047 -27.453 -24.641 1 96.62 216 PHE B C 1
ATOM 4648 O O . PHE B 1 216 ? 12.086 -27.844 -23.469 1 96.62 216 PHE B O 1
ATOM 4655 N N . ALA B 1 217 ? 12.945 -26.609 -25.156 1 96.44 217 ALA B N 1
ATOM 4656 C CA . ALA B 1 217 ? 13.836 -25.875 -24.25 1 96.44 217 ALA B CA 1
ATOM 4657 C C . ALA B 1 217 ? 13.055 -24.922 -23.359 1 96.44 217 ALA B C 1
ATOM 4659 O O . ALA B 1 217 ? 12.414 -23.984 -23.859 1 96.44 217 ALA B O 1
ATOM 4660 N N . LEU B 1 218 ? 13.148 -25.109 -22.062 1 96.5 218 LEU B N 1
ATOM 4661 C CA . LEU B 1 218 ? 12.336 -24.359 -21.125 1 96.5 218 LEU B CA 1
ATOM 4662 C C . LEU B 1 218 ? 12.602 -22.859 -21.25 1 96.5 218 LEU B C 1
ATOM 4664 O O . LEU B 1 218 ? 11.664 -22.062 -21.328 1 96.5 218 LEU B O 1
ATOM 4668 N N . HIS B 1 219 ? 13.898 -22.438 -21.281 1 95.38 219 HIS B N 1
ATOM 4669 C CA . HIS B 1 219 ? 14.258 -21.031 -21.297 1 95.38 219 HIS B CA 1
ATOM 4670 C C . HIS B 1 219 ? 13.758 -20.359 -22.578 1 95.38 219 HIS B C 1
ATOM 4672 O O . HIS B 1 219 ? 13.398 -19.172 -22.562 1 95.38 219 HIS B O 1
ATOM 4678 N N . GLU B 1 220 ? 13.648 -21.094 -23.672 1 95.5 220 GLU B N 1
ATOM 4679 C CA . GLU B 1 220 ? 13.133 -20.547 -24.922 1 95.5 220 GLU B CA 1
ATOM 4680 C C . GLU B 1 220 ? 11.617 -20.375 -24.859 1 95.5 220 GLU B C 1
ATOM 4682 O O . GLU B 1 220 ? 11.078 -19.375 -25.344 1 95.5 220 GLU B O 1
ATOM 4687 N N . THR B 1 221 ? 11 -21.344 -24.25 1 96.06 221 THR B N 1
ATOM 4688 C CA . THR B 1 221 ? 9.547 -21.297 -24.125 1 96.06 221 THR B CA 1
ATOM 4689 C C . THR B 1 221 ? 9.125 -20.109 -23.266 1 96.06 221 THR B C 1
ATOM 4691 O O . THR B 1 221 ? 8.094 -19.5 -23.516 1 96.06 221 THR B O 1
ATOM 4694 N N . PHE B 1 222 ? 9.945 -19.734 -22.266 1 96.94 222 PHE B N 1
ATOM 4695 C CA . PHE B 1 222 ? 9.586 -18.719 -21.281 1 96.94 222 PHE B CA 1
ATOM 4696 C C . PHE B 1 222 ? 10.172 -17.359 -21.672 1 96.94 222 PHE B C 1
ATOM 4698 O O . PHE B 1 222 ? 9.875 -16.344 -21.047 1 96.94 222 PHE B O 1
ATOM 4705 N N . ALA B 1 223 ? 10.961 -17.312 -22.766 1 95.81 223 ALA B N 1
ATOM 4706 C CA . ALA B 1 223 ? 11.711 -16.109 -23.125 1 95.81 223 ALA B CA 1
ATOM 4707 C C . ALA B 1 223 ? 10.797 -15.062 -23.766 1 95.81 223 ALA B C 1
ATOM 4709 O O . ALA B 1 223 ? 9.711 -15.391 -24.234 1 95.81 223 ALA B O 1
ATOM 4710 N N . GLN B 1 224 ? 11.242 -13.852 -23.703 1 95.19 224 GLN B N 1
ATOM 4711 C CA . GLN B 1 224 ? 10.586 -12.789 -24.469 1 95.19 224 GLN B CA 1
ATOM 4712 C C . GLN B 1 224 ? 10.641 -13.078 -25.969 1 95.19 224 GLN B C 1
ATOM 4714 O O . GLN B 1 224 ? 11.648 -13.586 -26.469 1 95.19 224 GLN B O 1
ATOM 4719 N N . ARG B 1 225 ? 9.508 -12.773 -26.609 1 93.25 225 ARG B N 1
ATOM 4720 C CA . ARG B 1 225 ? 9.406 -12.93 -28.062 1 93.25 225 ARG B CA 1
ATOM 4721 C C . ARG B 1 225 ? 9.008 -11.617 -28.719 1 93.25 225 ARG B C 1
ATOM 4723 O O . ARG B 1 225 ? 8.523 -10.695 -28.047 1 93.25 225 ARG B O 1
ATOM 4730 N N . THR B 1 226 ? 9.242 -11.578 -29.984 1 87.88 226 THR B N 1
ATOM 4731 C CA . THR B 1 226 ? 8.773 -10.438 -30.766 1 87.88 226 THR B CA 1
ATOM 4732 C C . THR B 1 226 ? 7.258 -10.484 -30.938 1 87.88 226 THR B C 1
ATOM 4734 O O . THR B 1 226 ? 6.711 -11.5 -31.359 1 87.88 226 THR B O 1
ATOM 4737 N N . PRO B 1 227 ? 6.691 -9.391 -30.5 1 83.56 227 PRO B N 1
ATOM 4738 C CA . PRO B 1 227 ? 5.23 -9.391 -30.609 1 83.56 227 PRO B CA 1
ATOM 4739 C C . PRO B 1 227 ? 4.742 -9.539 -32.031 1 83.56 227 PRO B C 1
ATOM 4741 O O . PRO B 1 227 ? 5.359 -9 -32.969 1 83.56 227 PRO B O 1
ATOM 4744 N N . GLU B 1 228 ? 3.838 -10.414 -32.156 1 78.56 228 GLU B N 1
ATOM 4745 C CA . GLU B 1 228 ? 3.113 -10.5 -33.438 1 78.56 228 GLU B CA 1
ATOM 4746 C C . GLU B 1 228 ? 1.863 -9.625 -33.406 1 78.56 228 GLU B C 1
ATOM 4748 O O . GLU B 1 228 ? 1.407 -9.203 -32.344 1 78.56 228 GLU B O 1
ATOM 4753 N N . SER B 1 229 ? 1.335 -9.391 -34.562 1 73.94 229 SER B N 1
ATOM 4754 C CA . SER B 1 229 ? 0.135 -8.57 -34.656 1 73.94 229 SER B CA 1
ATOM 4755 C C . SER B 1 229 ? -1.032 -9.203 -33.906 1 73.94 229 SER B C 1
ATOM 4757 O O . SER B 1 229 ? -1.205 -10.422 -33.938 1 73.94 229 SER B O 1
ATOM 4759 N N . ALA B 1 230 ? -1.812 -8.438 -33.125 1 68.88 230 ALA B N 1
ATOM 4760 C CA . ALA B 1 230 ? -3.066 -8.797 -32.469 1 68.88 230 ALA B CA 1
ATOM 4761 C C . ALA B 1 230 ? -2.838 -9.852 -31.391 1 68.88 230 ALA B C 1
ATOM 4763 O O . ALA B 1 230 ? -3.723 -10.664 -31.125 1 68.88 230 ALA B O 1
ATOM 4764 N N . SER B 1 231 ? -1.733 -9.867 -30.875 1 82.88 231 SER B N 1
ATOM 4765 C CA . SER B 1 231 ? -1.455 -10.867 -29.844 1 82.88 231 SER B CA 1
ATOM 4766 C C . SER B 1 231 ? -1.686 -10.297 -28.453 1 82.88 231 SER B C 1
ATOM 4768 O O . SER B 1 231 ? -1.713 -9.078 -28.266 1 82.88 231 SER B O 1
ATOM 4770 N N . ASP B 1 232 ? -2.049 -11.219 -27.547 1 91.12 232 ASP B N 1
ATOM 4771 C CA . ASP B 1 232 ? -1.983 -10.906 -26.125 1 91.12 232 ASP B CA 1
ATOM 4772 C C . ASP B 1 232 ? -0.536 -10.766 -25.656 1 91.12 232 ASP B C 1
ATOM 4774 O O . ASP B 1 232 ? 0.344 -11.5 -26.109 1 91.12 232 ASP B O 1
ATOM 4778 N N . TYR B 1 233 ? -0.291 -9.805 -24.781 1 92.94 233 TYR B N 1
ATOM 4779 C CA . TYR B 1 233 ? 1.109 -9.578 -24.438 1 92.94 233 TYR B CA 1
ATOM 4780 C C . TYR B 1 233 ? 1.708 -10.797 -23.75 1 92.94 233 TYR B C 1
ATOM 4782 O O . TYR B 1 233 ? 2.928 -10.969 -23.734 1 92.94 233 TYR B O 1
ATOM 4790 N N . ILE B 1 234 ? 0.834 -11.695 -23.25 1 94.69 234 ILE B N 1
ATOM 4791 C CA . ILE B 1 234 ? 1.327 -12.883 -22.562 1 94.69 234 ILE B CA 1
ATOM 4792 C C . ILE B 1 234 ? 2.023 -13.805 -23.562 1 94.69 234 ILE B C 1
ATOM 4794 O O . ILE B 1 234 ? 2.762 -14.711 -23.156 1 94.69 234 ILE B O 1
ATOM 4798 N N . ASP B 1 235 ? 1.855 -13.547 -24.844 1 93.62 235 ASP B N 1
ATOM 4799 C CA . ASP B 1 235 ? 2.449 -14.367 -25.891 1 93.62 235 ASP B CA 1
ATOM 4800 C C . ASP B 1 235 ? 3.918 -14 -26.109 1 93.62 235 ASP B C 1
ATOM 4802 O O . ASP B 1 235 ? 4.668 -14.766 -26.719 1 93.62 235 ASP B O 1
ATOM 4806 N N . HIS B 1 236 ? 4.309 -12.836 -25.609 1 93.25 236 HIS B N 1
ATOM 4807 C CA . HIS B 1 236 ? 5.645 -12.43 -26.016 1 93.25 236 HIS B CA 1
ATOM 4808 C C . HIS B 1 236 ? 6.469 -11.938 -24.828 1 93.25 236 HIS B C 1
ATOM 4810 O O . HIS B 1 236 ? 7.691 -11.82 -24.922 1 93.25 236 HIS B O 1
ATOM 4816 N N . VAL B 1 237 ? 5.84 -11.648 -23.703 1 94.69 237 VAL B N 1
ATOM 4817 C CA . VAL B 1 237 ? 6.578 -11.18 -22.531 1 94.69 237 VAL B CA 1
ATOM 4818 C C . VAL B 1 237 ? 7.332 -12.344 -21.891 1 94.69 237 VAL B C 1
ATOM 4820 O O . VAL B 1 237 ? 6.988 -13.508 -22.109 1 94.69 237 VAL B O 1
ATOM 4823 N N . PRO B 1 238 ? 8.461 -12.062 -21.125 1 96.94 238 PRO B N 1
ATOM 4824 C CA . PRO B 1 238 ? 8.992 -13.148 -20.297 1 96.94 238 PRO B CA 1
ATOM 4825 C C . PRO B 1 238 ? 7.957 -13.711 -19.328 1 96.94 238 PRO B C 1
ATOM 4827 O O . PRO B 1 238 ? 7.344 -12.961 -18.562 1 96.94 238 PRO B O 1
ATOM 4830 N N . LEU B 1 239 ? 7.762 -14.977 -19.281 1 97 239 LEU B N 1
ATOM 4831 C CA . LEU B 1 239 ? 6.617 -15.57 -18.594 1 97 239 LEU B CA 1
ATOM 4832 C C . LEU B 1 239 ? 6.848 -15.617 -17.078 1 97 239 LEU B C 1
ATOM 4834 O O . LEU B 1 239 ? 5.898 -15.531 -16.297 1 97 239 LEU B O 1
ATOM 4838 N N . VAL B 1 240 ? 8.07 -15.742 -16.641 1 97.19 240 VAL B N 1
ATOM 4839 C CA . VAL B 1 240 ? 8.383 -16.094 -15.258 1 97.19 240 VAL B CA 1
ATOM 4840 C C . VAL B 1 240 ? 7.809 -15.031 -14.312 1 97.19 240 VAL B C 1
ATOM 4842 O O . VAL B 1 240 ? 7.098 -15.367 -13.367 1 97.19 240 VAL B O 1
ATOM 4845 N N . PRO B 1 241 ? 8.008 -13.711 -14.57 1 97.88 241 PRO B N 1
ATOM 4846 C CA . PRO B 1 241 ? 7.465 -12.727 -13.633 1 97.88 241 PRO B CA 1
ATOM 4847 C C . PRO B 1 241 ? 5.941 -12.766 -13.539 1 97.88 241 PRO B C 1
ATOM 4849 O O . PRO B 1 241 ? 5.375 -12.531 -12.4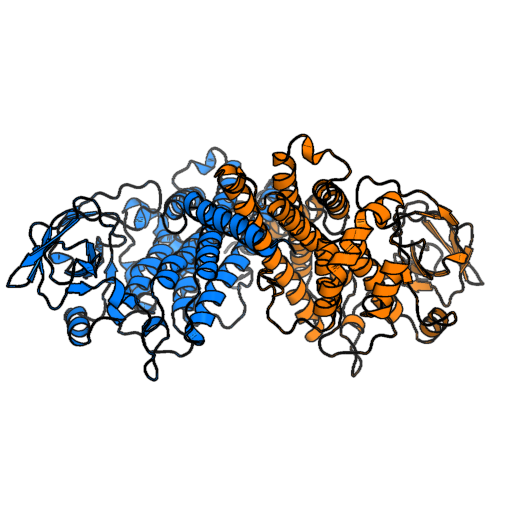69 1 97.88 241 PRO B O 1
ATOM 4852 N N . TYR B 1 242 ? 5.273 -13.078 -14.586 1 97.69 242 TYR B N 1
ATOM 4853 C CA . TYR B 1 242 ? 3.814 -13.109 -14.617 1 97.69 242 TYR B CA 1
ATOM 4854 C C . TYR B 1 242 ? 3.281 -14.344 -13.898 1 97.69 242 TYR B C 1
ATOM 4856 O O . TYR B 1 242 ? 2.361 -14.242 -13.078 1 97.69 242 TYR B O 1
ATOM 4864 N N . LEU B 1 243 ? 3.904 -15.469 -14.133 1 97.62 243 LEU B N 1
ATOM 4865 C CA . LEU B 1 243 ? 3.465 -16.719 -13.508 1 97.62 243 LEU B CA 1
ATOM 4866 C C . LEU B 1 243 ? 3.734 -16.688 -12.008 1 97.62 243 LEU B C 1
ATOM 4868 O O . LEU B 1 243 ? 2.871 -17.078 -11.211 1 97.62 243 LEU B O 1
ATOM 4872 N N . THR B 1 244 ? 4.887 -16.219 -11.633 1 97.06 244 THR B N 1
ATOM 4873 C CA . THR B 1 244 ? 5.254 -16.234 -10.219 1 97.06 244 THR B CA 1
ATOM 4874 C C . THR B 1 244 ? 4.445 -15.195 -9.445 1 97.06 244 THR B C 1
ATOM 4876 O O . THR B 1 244 ? 4.211 -15.352 -8.242 1 97.06 244 THR B O 1
ATOM 4879 N N . THR B 1 245 ? 3.959 -14.148 -10.086 1 98.12 245 THR B N 1
ATOM 4880 C CA . THR B 1 245 ? 3.23 -13.086 -9.398 1 98.12 245 THR B CA 1
ATOM 4881 C C . THR B 1 245 ? 1.738 -13.398 -9.352 1 98.12 245 THR B C 1
ATOM 4883 O O . THR B 1 245 ? 1.011 -12.859 -8.516 1 98.12 245 THR B O 1
ATOM 4886 N N . SER B 1 246 ? 1.251 -14.305 -10.148 1 97.88 246 SER B N 1
ATOM 4887 C CA . SER B 1 246 ? -0.176 -14.609 -10.195 1 97.88 246 SER B CA 1
ATOM 4888 C C . SER B 1 246 ? -0.675 -15.117 -8.852 1 97.88 246 SER B C 1
ATOM 4890 O O . SER B 1 246 ? -1.846 -14.945 -8.508 1 97.88 246 SER B O 1
ATOM 4892 N N . ILE B 1 247 ? 0.195 -15.656 -8.055 1 97.44 247 ILE B N 1
ATOM 4893 C CA . ILE B 1 247 ? -0.228 -16.359 -6.848 1 97.44 247 ILE B CA 1
ATOM 4894 C C . ILE B 1 247 ? -0.49 -15.344 -5.734 1 97.44 247 ILE B C 1
ATOM 4896 O O . ILE B 1 247 ? -1.032 -15.695 -4.684 1 97.44 247 ILE B O 1
ATOM 4900 N N . ILE B 1 248 ? -0.198 -14.062 -5.934 1 98.44 248 ILE B N 1
ATOM 4901 C CA . ILE B 1 248 ? -0.496 -13.055 -4.914 1 98.44 248 ILE B CA 1
ATOM 4902 C C . ILE B 1 248 ? -2.008 -12.875 -4.797 1 98.44 248 ILE B C 1
ATOM 4904 O O . ILE B 1 248 ? -2.51 -12.469 -3.746 1 98.44 248 ILE B O 1
ATOM 4908 N N . GLY B 1 249 ? -2.779 -13.156 -5.844 1 98.5 249 GLY B N 1
ATOM 4909 C CA . GLY B 1 249 ? -4.23 -13.078 -5.801 1 98.5 249 GLY B CA 1
ATOM 4910 C C . GLY B 1 249 ? -4.844 -13.922 -4.703 1 98.5 249 GLY B C 1
ATOM 4911 O O . GLY B 1 249 ? -5.473 -13.391 -3.783 1 98.5 249 GLY B O 1
ATOM 4912 N N . PRO B 1 250 ? -4.586 -15.219 -4.789 1 98.75 250 PRO B N 1
ATOM 4913 C CA . PRO B 1 250 ? -5.133 -16.094 -3.742 1 98.75 250 PRO B CA 1
ATOM 4914 C C . PRO B 1 250 ? -4.645 -15.711 -2.346 1 98.75 250 PRO B C 1
ATOM 4916 O O . PRO B 1 250 ? -5.391 -15.852 -1.371 1 98.75 250 PRO B O 1
ATOM 4919 N N . LEU B 1 251 ? -3.404 -15.266 -2.188 1 98.75 251 LEU B N 1
ATOM 4920 C CA . LEU B 1 251 ? -2.885 -14.859 -0.886 1 98.75 251 LEU B CA 1
ATOM 4921 C C . LEU B 1 251 ? -3.715 -13.727 -0.296 1 98.75 251 LEU B C 1
ATOM 4923 O O . LEU B 1 251 ? -4.219 -13.836 0.823 1 98.75 251 LEU B O 1
ATOM 4927 N N . LEU B 1 252 ? -3.867 -12.68 -1.048 1 98.88 252 LEU B N 1
ATOM 4928 C CA . LEU B 1 252 ? -4.617 -11.531 -0.564 1 98.88 252 LEU B CA 1
ATOM 4929 C C . LEU B 1 252 ? -6.09 -11.875 -0.388 1 98.88 252 LEU B C 1
ATOM 4931 O O . LEU B 1 252 ? -6.707 -11.5 0.612 1 98.88 252 LEU B O 1
ATOM 4935 N N . GLY B 1 253 ? -6.68 -12.562 -1.369 1 98.81 253 GLY B N 1
ATOM 4936 C CA . GLY B 1 253 ? -8.078 -12.961 -1.263 1 98.81 253 GLY B CA 1
ATOM 4937 C C . GLY B 1 253 ? -8.367 -13.797 -0.027 1 98.81 253 GLY B C 1
ATOM 4938 O O . GLY B 1 253 ? -9.383 -13.586 0.642 1 98.81 253 GLY B O 1
ATOM 4939 N N . CYS B 1 254 ? -7.496 -14.727 0.247 1 98.75 254 CYS B N 1
ATOM 4940 C CA . CYS B 1 254 ? -7.648 -15.57 1.426 1 98.75 254 CYS B CA 1
ATOM 4941 C C . CYS B 1 254 ? -7.664 -14.734 2.699 1 98.75 254 CYS B C 1
ATOM 4943 O O . CYS B 1 254 ? -8.5 -14.945 3.578 1 98.75 254 CYS B O 1
ATOM 4945 N N . ALA B 1 255 ? -6.773 -13.766 2.809 1 98.75 255 ALA B N 1
ATOM 4946 C CA . ALA B 1 255 ? -6.719 -12.883 3.975 1 98.75 255 ALA B CA 1
ATOM 4947 C C . ALA B 1 255 ? -7.969 -12.023 4.074 1 98.75 255 ALA B C 1
ATOM 4949 O O . ALA B 1 255 ? -8.508 -11.812 5.164 1 98.75 255 ALA B O 1
ATOM 4950 N N . GLU B 1 256 ? -8.422 -11.531 2.98 1 98.5 256 GLU B N 1
ATOM 4951 C CA . GLU B 1 256 ? -9.656 -10.758 2.945 1 98.5 256 GLU B CA 1
ATOM 4952 C C . GLU B 1 256 ? -10.852 -11.594 3.4 1 98.5 256 GLU B C 1
ATOM 4954 O O . GLU B 1 256 ? -11.703 -11.109 4.148 1 98.5 256 GLU B O 1
ATOM 4959 N N . GLY B 1 257 ? -10.891 -12.812 2.867 1 97.75 257 GLY B N 1
ATOM 4960 C CA . GLY B 1 257 ? -11.945 -13.711 3.301 1 97.75 257 GLY B CA 1
ATOM 4961 C C . GLY B 1 257 ? -11.922 -13.984 4.793 1 97.75 257 GLY B C 1
ATOM 4962 O O . GLY B 1 257 ? -12.977 -14.055 5.43 1 97.75 257 GLY B O 1
ATOM 4963 N N . ALA B 1 258 ? -10.727 -14.141 5.348 1 96.69 258 ALA B N 1
ATOM 4964 C CA . ALA B 1 258 ? -10.578 -14.344 6.785 1 96.69 258 ALA B CA 1
ATOM 4965 C C . ALA B 1 258 ? -11.133 -13.156 7.57 1 96.69 258 ALA B C 1
ATOM 4967 O O . ALA B 1 258 ? -11.859 -13.336 8.547 1 96.69 258 ALA B O 1
ATOM 4968 N N . HIS B 1 259 ? -10.773 -11.961 7.184 1 96.56 259 HIS B N 1
ATOM 4969 C CA . HIS B 1 259 ? -11.25 -10.758 7.855 1 96.56 259 HIS B CA 1
ATOM 4970 C C . HIS B 1 259 ? -12.773 -10.648 7.781 1 96.56 259 HIS B C 1
ATOM 4972 O O . HIS B 1 259 ? -13.422 -10.352 8.781 1 96.56 259 HIS B O 1
ATOM 4978 N N . ALA B 1 260 ? -13.32 -10.898 6.598 1 94.19 260 ALA B N 1
ATOM 4979 C CA . ALA B 1 260 ? -14.773 -10.852 6.422 1 94.19 260 ALA B CA 1
ATOM 4980 C C . ALA B 1 260 ? -15.469 -11.875 7.32 1 94.19 260 ALA B C 1
ATOM 4982 O O . ALA B 1 260 ? -16.5 -11.57 7.926 1 94.19 260 ALA B O 1
ATOM 4983 N N . THR B 1 261 ? -14.898 -13.047 7.312 1 91.81 261 THR B N 1
ATOM 4984 C CA . THR B 1 261 ? -15.453 -14.102 8.156 1 91.81 261 THR B CA 1
ATOM 4985 C C . THR B 1 261 ? -15.422 -13.688 9.625 1 91.81 261 THR B C 1
ATOM 4987 O O . THR B 1 261 ? -16.391 -13.906 10.352 1 91.81 261 THR B O 1
ATOM 4990 N N . TYR B 1 262 ? -14.328 -13.094 10.055 1 91.5 262 TYR B N 1
ATOM 4991 C CA . TYR B 1 262 ? -14.172 -12.633 11.43 1 91.5 262 TYR B CA 1
ATOM 4992 C C . TYR B 1 262 ? -15.227 -11.594 11.773 1 91.5 262 TYR B C 1
ATOM 4994 O O . TYR B 1 262 ? -15.898 -11.703 12.812 1 91.5 262 TYR B O 1
ATOM 5002 N N . VAL B 1 263 ? -15.391 -10.602 10.953 1 90.88 263 VAL B N 1
ATOM 5003 C CA . VAL B 1 263 ? -16.328 -9.516 11.18 1 90.88 263 VAL B CA 1
ATOM 5004 C C . VAL B 1 263 ? -17.766 -10.055 11.195 1 90.88 263 VAL B C 1
ATOM 5006 O O . VAL B 1 263 ? -18.562 -9.703 12.062 1 90.88 263 VAL B O 1
ATOM 5009 N N . ALA B 1 264 ? -18.047 -10.953 10.273 1 86.88 264 ALA B N 1
ATOM 5010 C CA . ALA B 1 264 ? -19.375 -11.539 10.18 1 86.88 264 ALA B CA 1
ATOM 5011 C C . ALA B 1 264 ? -19.719 -12.352 11.422 1 86.88 264 ALA B C 1
ATOM 5013 O O . ALA B 1 264 ? -20.859 -12.383 11.859 1 86.88 264 ALA B O 1
ATOM 5014 N N . ALA B 1 265 ? -18.734 -13 11.961 1 83.81 265 ALA B N 1
ATOM 5015 C CA . ALA B 1 265 ? -18.938 -13.844 13.133 1 83.81 265 ALA B CA 1
ATOM 5016 C C . ALA B 1 265 ? -19.312 -13 14.352 1 83.81 265 ALA B C 1
ATOM 5018 O O . ALA B 1 265 ? -19.922 -13.508 15.305 1 83.81 265 ALA B O 1
ATOM 5019 N N . LEU B 1 266 ? -19.016 -11.758 14.32 1 84.81 266 LEU B N 1
ATOM 5020 C CA . LEU B 1 266 ? -19.25 -10.891 15.469 1 84.81 266 LEU B CA 1
ATOM 5021 C C . LEU B 1 266 ? -20.547 -10.109 15.305 1 84.81 266 LEU B C 1
ATOM 5023 O O . LEU B 1 266 ? -20.984 -9.414 16.234 1 84.81 266 LEU B O 1
ATOM 5027 N N . ALA B 1 267 ? -21.062 -10.219 14.18 1 77.94 267 ALA B N 1
ATOM 5028 C CA . ALA B 1 267 ? -22.312 -9.508 13.93 1 77.94 267 ALA B CA 1
ATOM 5029 C C . ALA B 1 267 ? -23.375 -9.852 14.977 1 77.94 267 ALA B C 1
ATOM 5031 O O . ALA B 1 267 ? -23.641 -11.031 15.227 1 77.94 267 ALA B O 1
ATOM 5032 N N . GLY B 1 268 ? -23.969 -8.789 15.578 1 76.5 268 GLY B N 1
ATOM 5033 C CA . GLY B 1 268 ? -25.031 -8.969 16.547 1 76.5 268 GLY B CA 1
ATOM 5034 C C . GLY B 1 268 ? -24.531 -9.328 17.938 1 76.5 268 GLY B C 1
ATOM 5035 O O . GLY B 1 268 ? -25.312 -9.422 18.875 1 76.5 268 GLY B O 1
ATOM 5036 N N . SER B 1 269 ? -23.25 -9.555 18.016 1 80.31 269 SER B N 1
ATOM 5037 C CA . SER B 1 269 ? -22.688 -9.922 19.312 1 80.31 269 SER B CA 1
ATOM 5038 C C . SER B 1 269 ? -22.375 -8.68 20.141 1 80.31 269 SER B C 1
ATOM 5040 O O . SER B 1 269 ? -22.141 -7.605 19.609 1 80.31 269 SER B O 1
ATOM 5042 N N . ALA B 1 270 ? -22.438 -8.766 21.469 1 80.38 270 ALA B N 1
ATOM 5043 C CA . ALA B 1 270 ? -22.109 -7.688 22.391 1 80.38 270 ALA B CA 1
ATOM 5044 C C . ALA B 1 270 ? -20.641 -7.305 22.281 1 80.38 270 ALA B C 1
ATOM 5046 O O . ALA B 1 270 ? -20.234 -6.219 22.703 1 80.38 270 ALA B O 1
ATOM 5047 N N . LEU B 1 271 ? -19.875 -8.219 21.656 1 80.12 271 LEU B N 1
ATOM 5048 C CA . LEU B 1 271 ? -18.438 -8.008 21.531 1 80.12 271 LEU B CA 1
ATOM 5049 C C . LEU B 1 271 ? -18.141 -6.871 20.562 1 80.12 271 LEU B C 1
ATOM 5051 O O . LEU B 1 271 ? -17.016 -6.348 20.531 1 80.12 271 LEU B O 1
ATOM 5055 N N . THR B 1 272 ? -19.109 -6.484 19.844 1 79.06 272 THR B N 1
ATOM 5056 C CA . THR B 1 272 ? -18.922 -5.406 18.875 1 79.06 272 THR B CA 1
ATOM 5057 C C . THR B 1 272 ? -18.609 -4.094 19.594 1 79.06 272 THR B C 1
ATOM 5059 O O . THR B 1 272 ? -18.094 -3.158 18.969 1 79.06 272 THR B O 1
ATOM 5062 N N . HIS B 1 273 ? -18.828 -4.078 20.922 1 81.06 273 HIS B N 1
ATOM 5063 C CA . HIS B 1 273 ? -18.594 -2.854 21.672 1 81.06 273 HIS B CA 1
ATOM 5064 C C . HIS B 1 273 ? -17.281 -2.926 22.438 1 81.06 273 HIS B C 1
ATOM 5066 O O . HIS B 1 273 ? -16.906 -1.961 23.109 1 81.06 273 HIS B O 1
ATOM 5072 N N . ASP B 1 274 ? -16.641 -4.059 22.375 1 87.06 274 ASP B N 1
ATOM 5073 C CA . ASP B 1 274 ? -15.336 -4.219 23 1 87.06 274 ASP B CA 1
ATOM 5074 C C . ASP B 1 274 ? -14.25 -3.508 22.188 1 87.06 274 ASP B C 1
ATOM 5076 O O . ASP B 1 274 ? -13.984 -3.877 21.047 1 87.06 274 ASP B O 1
ATOM 5080 N N . PRO B 1 275 ? -13.578 -2.457 22.844 1 87.62 275 PRO B N 1
ATOM 5081 C CA . PRO B 1 275 ? -12.57 -1.681 22.109 1 87.62 275 PRO B CA 1
ATOM 5082 C C . PRO B 1 275 ? -11.414 -2.543 21.609 1 87.62 275 PRO B C 1
ATOM 5084 O O . PRO B 1 275 ? -10.797 -2.215 20.578 1 87.62 275 PRO B O 1
ATOM 5087 N N . ARG B 1 276 ? -11.117 -3.627 22.266 1 88.69 276 ARG B N 1
ATOM 5088 C CA . ARG B 1 276 ? -10.047 -4.512 21.844 1 88.69 276 ARG B CA 1
ATOM 5089 C C . ARG B 1 276 ? -10.406 -5.219 20.531 1 88.69 276 ARG B C 1
ATOM 5091 O O . ARG B 1 276 ? -9.547 -5.434 19.672 1 88.69 276 ARG B O 1
ATOM 5098 N N . ILE B 1 277 ? -11.656 -5.594 20.422 1 89.31 277 ILE B N 1
ATOM 5099 C CA . ILE B 1 277 ? -12.141 -6.258 19.219 1 89.31 277 ILE B CA 1
ATOM 5100 C C . ILE B 1 277 ? -12.219 -5.254 18.062 1 89.31 277 ILE B C 1
ATOM 5102 O O . ILE B 1 277 ? -11.859 -5.574 16.938 1 89.31 277 ILE B O 1
ATOM 5106 N N . ALA B 1 278 ? -12.68 -4.066 18.391 1 88.81 278 ALA B N 1
ATOM 5107 C CA . ALA B 1 278 ? -12.734 -2.994 17.391 1 88.81 278 ALA B CA 1
ATOM 5108 C C . ALA B 1 278 ? -11.344 -2.686 16.844 1 88.81 278 ALA B C 1
ATOM 5110 O O . ALA B 1 278 ? -11.172 -2.5 15.633 1 88.81 278 ALA B O 1
ATOM 5111 N N . GLU B 1 279 ? -10.398 -2.678 17.719 1 90.75 279 GLU B N 1
ATOM 5112 C CA . GLU B 1 279 ? -9.016 -2.412 17.312 1 90.75 279 GLU B CA 1
ATOM 5113 C C . GLU B 1 279 ? -8.5 -3.502 16.375 1 90.75 279 GLU B C 1
ATOM 5115 O O . GLU B 1 279 ? -7.828 -3.207 15.391 1 90.75 279 GLU B O 1
ATOM 5120 N N . LEU B 1 280 ? -8.766 -4.719 16.75 1 91.31 280 LEU B N 1
ATOM 5121 C CA . LEU B 1 280 ? -8.328 -5.855 15.953 1 91.31 280 LEU B CA 1
ATOM 5122 C C . LEU B 1 280 ? -8.922 -5.793 14.555 1 91.31 280 LEU B C 1
ATOM 5124 O O . LEU B 1 280 ? -8.219 -5.992 13.562 1 91.31 280 LEU B O 1
ATOM 5128 N N . ALA B 1 281 ? -10.195 -5.492 14.469 1 91.56 281 ALA B N 1
ATOM 5129 C CA . ALA B 1 281 ? -10.891 -5.414 13.18 1 91.56 281 ALA B CA 1
ATOM 5130 C C . ALA B 1 281 ? -10.367 -4.25 12.344 1 91.56 281 ALA B C 1
ATOM 5132 O O . ALA B 1 281 ? -10.117 -4.402 11.148 1 91.56 281 ALA B O 1
ATOM 5133 N N . ALA B 1 282 ? -10.133 -3.148 12.992 1 93.44 282 ALA B N 1
ATOM 5134 C CA . ALA B 1 282 ? -9.711 -1.943 12.289 1 93.44 282 ALA B CA 1
ATOM 5135 C C . ALA B 1 282 ? -8.258 -2.066 11.828 1 93.44 282 ALA B C 1
ATOM 5137 O O . ALA B 1 282 ? -7.918 -1.663 10.711 1 93.44 282 ALA B O 1
ATOM 5138 N N . HIS B 1 283 ? -7.449 -2.594 12.719 1 95.56 283 HIS B N 1
ATOM 5139 C CA . HIS B 1 283 ? -6.047 -2.785 12.367 1 95.56 283 HIS B CA 1
ATOM 5140 C C . HIS B 1 283 ? -5.902 -3.74 11.188 1 95.56 283 HIS B C 1
ATOM 5142 O O . HIS B 1 283 ? -5.133 -3.477 10.258 1 95.56 283 HIS B O 1
ATOM 5148 N N . SER B 1 284 ? -6.617 -4.832 11.289 1 96.69 284 SER B N 1
ATOM 5149 C CA . SER B 1 284 ? -6.586 -5.812 10.203 1 96.69 284 SER B CA 1
ATOM 5150 C C . SER B 1 284 ? -7.098 -5.215 8.898 1 96.69 284 SER B C 1
ATOM 5152 O O . SER B 1 284 ? -6.52 -5.449 7.836 1 96.69 284 SER B O 1
ATOM 5154 N N . ALA B 1 285 ? -8.125 -4.406 8.984 1 96 285 ALA B N 1
ATOM 5155 C CA . ALA B 1 285 ? -8.672 -3.752 7.805 1 96 285 ALA B CA 1
ATOM 5156 C C . ALA B 1 285 ? -7.668 -2.781 7.191 1 96 285 ALA B C 1
ATOM 5158 O O . ALA B 1 285 ? -7.508 -2.73 5.973 1 96 285 ALA B O 1
ATOM 5159 N N . ALA B 1 286 ? -7.004 -2 8.008 1 97.31 286 ALA B N 1
ATOM 5160 C CA . ALA B 1 286 ? -6.008 -1.042 7.535 1 97.31 286 ALA B CA 1
ATOM 5161 C C . ALA B 1 286 ? -4.848 -1.752 6.844 1 97.31 286 ALA B C 1
ATOM 5163 O O . ALA B 1 286 ? -4.398 -1.325 5.777 1 97.31 286 ALA B O 1
ATOM 5164 N N . GLN B 1 287 ? -4.387 -2.818 7.473 1 98.19 287 GLN B N 1
ATOM 5165 C CA . GLN B 1 287 ? -3.271 -3.584 6.926 1 98.19 287 GLN B CA 1
ATOM 5166 C C . GLN B 1 287 ? -3.662 -4.27 5.617 1 98.19 287 GLN B C 1
ATOM 5168 O O . GLN B 1 287 ? -2.871 -4.312 4.676 1 98.19 287 GLN B O 1
ATOM 5173 N N . LEU B 1 288 ? -4.875 -4.762 5.5 1 98.31 288 LEU B N 1
ATOM 5174 C CA . LEU B 1 288 ? -5.363 -5.383 4.273 1 98.31 288 LEU B CA 1
ATOM 5175 C C . LEU B 1 288 ? -5.516 -4.348 3.164 1 98.31 288 LEU B C 1
ATOM 5177 O O . LEU B 1 288 ? -5.234 -4.633 1.998 1 98.31 288 LEU B O 1
ATOM 5181 N N . TYR B 1 289 ? -6.016 -3.172 3.549 1 98 289 TYR B N 1
ATOM 5182 C CA . TYR B 1 289 ? -6.113 -2.111 2.553 1 98 289 TYR B CA 1
ATOM 5183 C C . TYR B 1 289 ? -4.742 -1.774 1.98 1 98 289 TYR B C 1
ATOM 5185 O O . TYR B 1 289 ? -4.578 -1.664 0.763 1 98 289 TYR B O 1
ATOM 5193 N N . SER B 1 290 ? -3.768 -1.643 2.859 1 98.56 290 SER B N 1
ATOM 5194 C CA . SER B 1 290 ? -2.398 -1.376 2.432 1 98.56 290 SER B CA 1
ATOM 5195 C C . SER B 1 290 ? -1.854 -2.514 1.575 1 98.56 290 SER B C 1
ATOM 5197 O O . SER B 1 290 ? -1.216 -2.275 0.548 1 98.56 290 SER B O 1
ATOM 5199 N N . ALA B 1 291 ? -2.068 -3.785 1.947 1 98.69 291 ALA B N 1
ATOM 5200 C CA . ALA B 1 291 ? -1.664 -4.941 1.152 1 98.69 291 ALA B CA 1
ATOM 5201 C C . ALA B 1 291 ? -2.346 -4.934 -0.213 1 98.69 291 ALA B C 1
ATOM 5203 O O . ALA B 1 291 ? -1.753 -5.348 -1.212 1 98.69 291 ALA B O 1
ATOM 5204 N N . GLY B 1 292 ? -3.609 -4.492 -0.225 1 98.69 292 GLY B N 1
ATOM 5205 C CA . GLY B 1 292 ? -4.324 -4.348 -1.483 1 98.69 292 GLY B CA 1
ATOM 5206 C C . GLY B 1 292 ? -3.676 -3.355 -2.428 1 98.69 292 GLY B C 1
ATOM 5207 O O . GLY B 1 292 ? -3.627 -3.582 -3.639 1 98.69 292 GLY B O 1
ATOM 5208 N N . LEU B 1 293 ? -3.186 -2.26 -1.891 1 98.56 293 LEU B N 1
ATOM 5209 C CA . LEU B 1 293 ? -2.475 -1.286 -2.711 1 98.56 293 LEU B CA 1
ATOM 5210 C C . LEU B 1 293 ? -1.186 -1.883 -3.268 1 98.56 293 LEU B C 1
ATOM 5212 O O . LEU B 1 293 ? -0.821 -1.621 -4.414 1 98.56 293 LEU B O 1
ATOM 5216 N N . LEU B 1 294 ? -0.479 -2.643 -2.447 1 98.75 294 LEU B N 1
ATOM 5217 C CA . LEU B 1 294 ? 0.724 -3.33 -2.904 1 98.75 294 LEU B CA 1
ATOM 5218 C C . LEU B 1 294 ? 0.39 -4.34 -4 1 98.75 294 LEU B C 1
ATOM 5220 O O . LEU B 1 294 ? 1.104 -4.43 -5 1 98.75 294 LEU B O 1
ATOM 5224 N N . TYR B 1 295 ? -0.699 -5.086 -3.809 1 98.75 295 TYR B N 1
ATOM 5225 C CA . TYR B 1 295 ? -1.225 -5.992 -4.824 1 98.75 295 TYR B CA 1
ATOM 5226 C C . TYR B 1 295 ? -1.461 -5.258 -6.137 1 98.75 295 TYR B C 1
ATOM 5228 O O . TYR B 1 295 ? -1.001 -5.699 -7.195 1 98.75 295 TYR B O 1
ATOM 5236 N N . ASP B 1 296 ? -2.125 -4.137 -6.086 1 98.38 296 ASP B N 1
ATOM 5237 C CA . ASP B 1 296 ? -2.414 -3.34 -7.273 1 98.38 296 ASP B CA 1
ATOM 5238 C C . ASP B 1 296 ? -1.124 -2.885 -7.953 1 98.38 296 ASP B C 1
ATOM 5240 O O . ASP B 1 296 ? -1.034 -2.879 -9.18 1 98.38 296 ASP B O 1
ATOM 5244 N N . SER B 1 297 ? -0.189 -2.484 -7.148 1 98.38 297 SER B N 1
ATOM 5245 C CA . SER B 1 297 ? 1.089 -2.041 -7.695 1 98.38 297 SER B CA 1
ATOM 5246 C C . SER B 1 297 ? 1.795 -3.17 -8.438 1 98.38 297 SER B C 1
ATOM 5248 O O . SER B 1 297 ? 2.314 -2.967 -9.539 1 98.38 297 SER B O 1
ATOM 5250 N N . LEU B 1 298 ? 1.812 -4.371 -7.879 1 98.56 298 LEU B N 1
ATOM 5251 C CA . LEU B 1 298 ? 2.447 -5.527 -8.5 1 98.56 298 LEU B CA 1
ATOM 5252 C C . LEU B 1 298 ? 1.782 -5.867 -9.828 1 98.56 298 LEU B C 1
ATOM 5254 O O . LEU B 1 298 ? 2.465 -6.059 -10.836 1 98.56 298 LEU B O 1
ATOM 5258 N N . VAL B 1 299 ? 0.487 -5.855 -9.82 1 98.12 299 VAL B N 1
ATOM 5259 C CA . VAL B 1 299 ? -0.271 -6.199 -11.016 1 98.12 299 VAL B CA 1
ATOM 5260 C C . VAL B 1 299 ? -0.071 -5.121 -12.086 1 98.12 299 VAL B C 1
ATOM 5262 O O . VAL B 1 299 ? 0.191 -5.434 -13.25 1 98.12 299 VAL B O 1
ATOM 5265 N N . SER B 1 300 ? -0.12 -3.877 -11.695 1 97.12 300 SER B N 1
ATOM 5266 C CA . SER B 1 300 ? -0.011 -2.781 -12.656 1 97.12 300 SER B CA 1
ATOM 5267 C C . SER B 1 300 ? 1.382 -2.723 -13.273 1 97.12 300 SER B C 1
ATOM 5269 O O . SER B 1 300 ? 1.526 -2.453 -14.469 1 97.12 300 SER B O 1
ATOM 5271 N N . ARG B 1 301 ? 2.422 -2.924 -12.484 1 97.38 301 ARG B N 1
ATOM 5272 C CA . ARG B 1 301 ? 3.791 -2.895 -12.992 1 97.38 301 ARG B CA 1
ATOM 5273 C C . ARG B 1 301 ? 3.992 -3.934 -14.086 1 97.38 301 ARG B C 1
ATOM 5275 O O . ARG B 1 301 ? 4.547 -3.627 -15.148 1 97.38 301 ARG B O 1
ATOM 5282 N N . LEU B 1 302 ? 3.5 -5.074 -13.852 1 97.69 302 LEU B N 1
ATOM 5283 C CA . LEU B 1 302 ? 3.662 -6.137 -14.836 1 97.69 302 LEU B CA 1
ATOM 5284 C C . LEU B 1 302 ? 2.738 -5.918 -16.031 1 97.69 302 LEU B C 1
ATOM 5286 O O . LEU B 1 302 ? 3.141 -6.121 -17.172 1 97.69 302 LEU B O 1
ATOM 5290 N N . HIS B 1 303 ? 1.489 -5.488 -15.734 1 97.12 303 HIS B N 1
ATOM 5291 C CA . HIS B 1 303 ? 0.544 -5.207 -16.812 1 97.12 303 HIS B CA 1
ATOM 5292 C C . HIS B 1 303 ? 1.076 -4.121 -17.734 1 97.12 303 HIS B C 1
ATOM 5294 O O . HIS B 1 303 ? 1.058 -4.277 -18.953 1 97.12 303 HIS B O 1
ATOM 5300 N N . GLU B 1 304 ? 1.568 -3.059 -17.172 1 96.06 304 GLU B N 1
ATOM 5301 C CA . GLU B 1 304 ? 2.104 -1.958 -17.969 1 96.06 304 GLU B CA 1
ATOM 5302 C C . GLU B 1 304 ? 3.318 -2.4 -18.781 1 96.06 304 GLU B C 1
ATOM 5304 O O . GLU B 1 304 ? 3.463 -2.027 -19.953 1 96.06 304 GLU B O 1
ATOM 5309 N N . ALA B 1 305 ? 4.18 -3.158 -18.156 1 96.06 305 ALA B N 1
ATOM 5310 C CA . ALA B 1 305 ? 5.328 -3.693 -18.875 1 96.06 305 ALA B CA 1
ATOM 5311 C C . ALA B 1 305 ? 4.883 -4.551 -20.062 1 96.06 305 ALA B C 1
ATOM 5313 O O . ALA B 1 305 ? 5.457 -4.469 -21.141 1 96.06 305 ALA B O 1
ATOM 5314 N N . GLY B 1 306 ? 3.883 -5.383 -19.844 1 94.81 306 GLY B N 1
ATOM 5315 C CA . GLY B 1 306 ? 3.342 -6.203 -20.922 1 94.81 306 GLY B CA 1
ATOM 5316 C C . GLY B 1 306 ? 2.758 -5.391 -22.047 1 94.81 306 GLY B C 1
ATOM 5317 O O . GLY B 1 306 ? 3.057 -5.645 -23.219 1 94.81 306 GLY B O 1
ATOM 5318 N N . VAL B 1 307 ? 1.982 -4.359 -21.719 1 93.44 307 VAL B N 1
ATOM 5319 C CA . VAL B 1 307 ? 1.336 -3.51 -22.719 1 93.44 307 VAL B CA 1
ATOM 5320 C C . VAL B 1 307 ? 2.395 -2.764 -23.531 1 93.44 307 VAL B C 1
ATOM 5322 O O . VAL B 1 307 ? 2.248 -2.584 -24.734 1 93.44 307 VAL B O 1
ATOM 5325 N N . GLN B 1 308 ? 3.455 -2.395 -22.891 1 92.25 308 GLN B N 1
ATOM 5326 C CA . GLN B 1 308 ? 4.508 -1.625 -23.547 1 92.25 308 GLN B CA 1
ATOM 5327 C C . GLN B 1 308 ? 5.547 -2.545 -24.188 1 92.25 308 GLN B C 1
ATOM 5329 O O . GLN B 1 308 ? 6.559 -2.076 -24.719 1 92.25 308 GLN B O 1
ATOM 5334 N N . ASN B 1 309 ? 5.336 -3.811 -24.047 1 89.88 309 ASN B N 1
ATOM 5335 C CA . ASN B 1 309 ? 6.273 -4.801 -24.562 1 89.88 309 ASN B CA 1
ATOM 5336 C C . ASN B 1 309 ? 7.688 -4.559 -24.047 1 89.88 309 ASN B C 1
ATOM 5338 O O . ASN B 1 309 ? 8.641 -4.52 -24.812 1 89.88 309 ASN B O 1
ATOM 5342 N N . ARG B 1 310 ? 7.766 -4.273 -22.812 1 91.88 310 ARG B N 1
ATOM 5343 C CA . ARG B 1 310 ? 9.039 -4.039 -22.141 1 91.88 310 ARG B CA 1
ATOM 5344 C C . ARG B 1 310 ? 9.289 -5.074 -21.047 1 91.88 310 ARG B C 1
ATOM 5346 O O . ARG B 1 310 ? 8.391 -5.391 -20.266 1 91.88 310 ARG B O 1
ATOM 5353 N N . ALA B 1 311 ? 10.516 -5.57 -21.031 1 93.44 311 ALA B N 1
ATOM 5354 C CA . ALA B 1 311 ? 10.914 -6.453 -19.938 1 93.44 311 ALA B CA 1
ATOM 5355 C C . ALA B 1 311 ? 11.383 -5.648 -18.719 1 93.44 311 ALA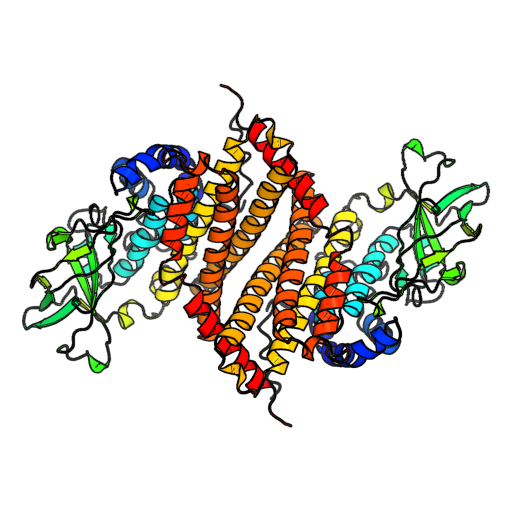 B C 1
ATOM 5357 O O . ALA B 1 311 ? 12 -4.59 -18.875 1 93.44 311 ALA B O 1
ATOM 5358 N N . LEU B 1 312 ? 11.062 -6.176 -17.594 1 96.12 312 LEU B N 1
ATOM 5359 C CA . LEU B 1 312 ? 11.617 -5.578 -16.391 1 96.12 312 LEU B CA 1
ATOM 5360 C C . LEU B 1 312 ? 13.117 -5.828 -16.297 1 96.12 312 LEU B C 1
ATOM 5362 O O . LEU B 1 312 ? 13.594 -6.91 -16.641 1 96.12 312 LEU B O 1
ATOM 5366 N N . ASP B 1 313 ? 13.844 -4.828 -15.867 1 94.94 313 ASP B N 1
ATOM 5367 C CA . ASP B 1 313 ? 15.281 -5.027 -15.672 1 94.94 313 ASP B CA 1
ATOM 5368 C C . ASP B 1 313 ? 15.555 -5.766 -14.367 1 94.94 313 ASP B C 1
ATOM 5370 O O . ASP B 1 313 ? 14.633 -6.078 -13.617 1 94.94 313 ASP B O 1
ATOM 5374 N N . ALA B 1 314 ? 16.812 -6.102 -14.117 1 93.44 314 ALA B N 1
ATOM 5375 C CA . ALA B 1 314 ? 17.203 -6.938 -12.984 1 93.44 314 ALA B CA 1
ATOM 5376 C C . ALA B 1 314 ? 16.781 -6.309 -11.664 1 93.44 314 ALA B C 1
ATOM 5378 O O . ALA B 1 314 ? 16.328 -7.004 -10.758 1 93.44 314 ALA B O 1
ATOM 5379 N N . ARG B 1 315 ? 16.953 -5.039 -11.492 1 91.94 315 ARG B N 1
ATOM 5380 C CA . ARG B 1 315 ? 16.578 -4.344 -10.273 1 91.94 315 ARG B CA 1
ATOM 5381 C C . ARG B 1 315 ? 15.062 -4.391 -10.062 1 91.94 315 ARG B C 1
ATOM 5383 O O . ARG B 1 315 ? 14.594 -4.633 -8.945 1 91.94 315 ARG B O 1
ATOM 5390 N N . GLN B 1 316 ? 14.344 -4.172 -11.141 1 95.31 316 GLN B N 1
ATOM 5391 C CA . GLN B 1 316 ? 12.883 -4.219 -11.07 1 95.31 316 GLN B CA 1
ATOM 5392 C C . GLN B 1 316 ? 12.391 -5.613 -10.695 1 95.31 316 GLN B C 1
ATOM 5394 O O . GLN B 1 316 ? 11.43 -5.754 -9.938 1 95.31 316 GLN B O 1
ATOM 5399 N N . LEU B 1 317 ? 13.062 -6.602 -11.25 1 96.25 317 LEU B N 1
ATOM 5400 C CA . LEU B 1 317 ? 12.688 -7.98 -10.945 1 96.25 317 LEU B CA 1
ATOM 5401 C C . LEU B 1 317 ? 12.953 -8.305 -9.484 1 96.25 317 LEU B C 1
ATOM 5403 O O . LEU B 1 317 ? 12.156 -9 -8.844 1 96.25 317 LEU B O 1
ATOM 5407 N N . LEU B 1 318 ? 14.031 -7.824 -8.969 1 94.31 318 LEU B N 1
ATOM 5408 C CA . LEU B 1 318 ? 14.344 -8.031 -7.559 1 94.31 318 LEU B CA 1
ATOM 5409 C C . LEU B 1 318 ? 13.32 -7.348 -6.664 1 94.31 318 LEU B C 1
ATOM 5411 O O . LEU B 1 318 ? 12.898 -7.914 -5.648 1 94.31 318 LEU B O 1
ATOM 5415 N N . GLN B 1 319 ? 12.914 -6.164 -7.039 1 94.88 319 GLN B N 1
ATOM 5416 C CA . GLN B 1 319 ? 11.891 -5.445 -6.285 1 94.88 319 GLN B CA 1
ATOM 5417 C C . GLN B 1 319 ? 10.547 -6.172 -6.344 1 94.88 319 GLN B C 1
ATOM 5419 O O . GLN B 1 319 ? 9.812 -6.211 -5.355 1 94.88 319 GLN B O 1
ATOM 5424 N N . LEU B 1 320 ? 10.258 -6.676 -7.523 1 96.69 320 LEU B N 1
ATOM 5425 C CA . LEU B 1 320 ? 9.031 -7.457 -7.684 1 96.69 320 LEU B CA 1
ATOM 5426 C C . LEU B 1 320 ? 9.031 -8.656 -6.742 1 96.69 320 LEU B C 1
ATOM 5428 O O . LEU B 1 320 ? 8.016 -8.945 -6.102 1 96.69 320 LEU B O 1
ATOM 5432 N N . LYS B 1 321 ? 10.156 -9.336 -6.672 1 96.5 321 LYS B N 1
ATOM 5433 C CA . LYS B 1 321 ? 10.297 -10.492 -5.793 1 96.5 321 LYS B CA 1
ATOM 5434 C C . LYS B 1 321 ? 10.133 -10.094 -4.332 1 96.5 321 LYS B C 1
ATOM 5436 O O . LYS B 1 321 ? 9.422 -10.758 -3.576 1 96.5 321 LYS B O 1
ATOM 5441 N N . ARG B 1 322 ? 10.703 -9.055 -3.928 1 95.75 322 ARG B N 1
ATOM 5442 C CA . ARG B 1 322 ? 10.594 -8.539 -2.566 1 95.75 322 ARG B CA 1
ATOM 5443 C C . ARG B 1 322 ? 9.148 -8.188 -2.225 1 95.75 322 ARG B C 1
ATOM 5445 O O . ARG B 1 322 ? 8.641 -8.586 -1.174 1 95.75 322 ARG B O 1
ATOM 5452 N N . ASP B 1 323 ? 8.562 -7.449 -3.139 1 97.62 323 ASP B N 1
ATOM 5453 C CA . ASP B 1 323 ? 7.219 -6.93 -2.885 1 97.62 323 ASP B CA 1
ATOM 5454 C C . ASP B 1 323 ? 6.195 -8.062 -2.807 1 97.62 323 ASP B C 1
ATOM 5456 O O . ASP B 1 323 ? 5.266 -8.008 -1.999 1 97.62 323 ASP B O 1
ATOM 5460 N N . ARG B 1 324 ? 6.309 -9.094 -3.65 1 97.12 324 ARG B N 1
ATOM 5461 C CA . ARG B 1 324 ? 5.41 -10.242 -3.584 1 97.12 324 ARG B CA 1
ATOM 5462 C C . ARG B 1 324 ? 5.555 -10.977 -2.254 1 97.12 324 ARG B C 1
ATOM 5464 O O . ARG B 1 324 ? 4.559 -11.359 -1.639 1 97.12 324 ARG B O 1
ATOM 5471 N N . ALA B 1 325 ? 6.81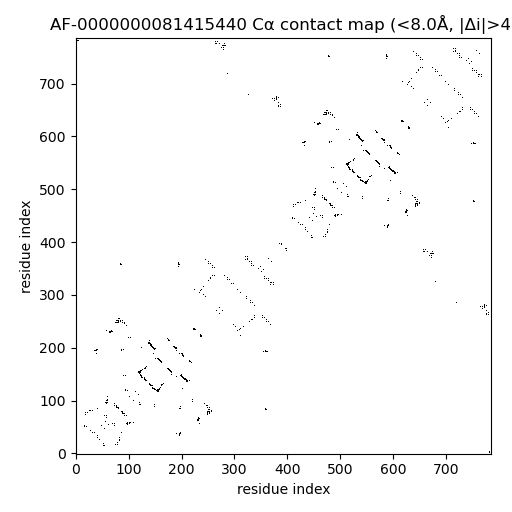2 -11.172 -1.862 1 97.19 325 ALA B N 1
ATOM 5472 C CA . ALA B 1 325 ? 7.074 -11.844 -0.592 1 97.19 325 ALA B CA 1
ATOM 5473 C C . ALA B 1 325 ? 6.551 -11.023 0.582 1 97.19 325 ALA B C 1
ATOM 5475 O O . ALA B 1 325 ? 6.004 -11.57 1.54 1 97.19 325 ALA B O 1
ATOM 5476 N N . TYR B 1 326 ? 6.715 -9.75 0.513 1 98 326 TYR B N 1
ATOM 5477 C CA . TYR B 1 326 ? 6.234 -8.859 1.566 1 98 326 TYR B CA 1
ATOM 5478 C C . TYR B 1 326 ? 4.711 -8.898 1.662 1 98 326 TYR B C 1
ATOM 5480 O O . TYR B 1 326 ? 4.152 -8.906 2.762 1 98 326 TYR B O 1
ATOM 5488 N N . LEU B 1 327 ? 4.035 -8.891 0.526 1 98.62 327 LEU B N 1
ATOM 5489 C CA . LEU B 1 327 ? 2.58 -9.016 0.506 1 98.62 327 LEU B CA 1
ATOM 5490 C C . LEU B 1 327 ? 2.137 -10.281 1.229 1 98.62 327 LEU B C 1
ATOM 5492 O O . LEU B 1 327 ? 1.203 -10.25 2.035 1 98.62 327 LEU B O 1
ATOM 5496 N N . ALA B 1 328 ? 2.809 -11.375 0.952 1 98.25 328 ALA B N 1
ATOM 5497 C CA . ALA B 1 328 ? 2.479 -12.633 1.612 1 98.25 328 ALA B CA 1
ATOM 5498 C C . ALA B 1 328 ? 2.633 -12.516 3.125 1 98.25 328 ALA B C 1
ATOM 5500 O O . ALA B 1 328 ? 1.769 -12.969 3.881 1 98.25 328 ALA B O 1
ATOM 5501 N N . GLN B 1 329 ? 3.676 -11.859 3.574 1 97.06 329 GLN B N 1
ATOM 5502 C CA . GLN B 1 329 ? 3.914 -11.68 5.004 1 97.06 329 GLN B CA 1
ATOM 5503 C C . GLN B 1 329 ? 2.805 -10.852 5.645 1 97.06 329 GLN B C 1
ATOM 5505 O O . GLN B 1 329 ? 2.361 -11.156 6.754 1 97.06 329 GLN B O 1
ATOM 5510 N N . GLN B 1 330 ? 2.428 -9.797 4.938 1 98.25 330 GLN B N 1
ATOM 5511 C CA . GLN B 1 330 ? 1.35 -8.961 5.457 1 98.25 330 GLN B CA 1
ATOM 5512 C C . GLN B 1 330 ? 0.063 -9.766 5.625 1 98.25 330 GLN B C 1
ATOM 5514 O O . GLN B 1 330 ? -0.625 -9.641 6.641 1 98.25 330 GLN B O 1
ATOM 5519 N N . CYS B 1 331 ? -0.279 -10.578 4.641 1 98.69 331 CYS B N 1
ATOM 5520 C CA . CYS B 1 331 ? -1.488 -11.391 4.688 1 98.69 331 CYS B CA 1
ATOM 5521 C C . CYS B 1 331 ? -1.433 -12.383 5.84 1 98.69 331 CYS B C 1
ATOM 5523 O O . CYS B 1 331 ? -2.412 -12.547 6.57 1 98.69 331 CYS B O 1
ATOM 5525 N N . VAL B 1 332 ? -0.287 -13.023 6.035 1 97.88 332 VAL B N 1
ATOM 5526 C CA . VAL B 1 332 ? -0.105 -13.984 7.117 1 97.88 332 VAL B CA 1
ATOM 5527 C C . VAL B 1 332 ? -0.294 -13.289 8.461 1 97.88 332 VAL B C 1
ATOM 5529 O O . VAL B 1 332 ? -0.97 -13.812 9.352 1 97.88 332 VAL B O 1
ATOM 5532 N N . GLN B 1 333 ? 0.259 -12.078 8.641 1 97.12 333 GLN B N 1
ATOM 5533 C CA . GLN B 1 333 ? 0.179 -11.336 9.891 1 97.12 333 GLN B CA 1
ATOM 5534 C C . GLN B 1 333 ? -1.266 -10.977 10.227 1 97.12 333 GLN B C 1
ATOM 5536 O O . GLN B 1 333 ? -1.686 -11.086 11.383 1 97.12 333 GLN B O 1
ATOM 5541 N N . VAL B 1 334 ? -2 -10.562 9.242 1 97.69 334 VAL B N 1
ATOM 5542 C CA . VAL B 1 334 ? -3.393 -10.18 9.461 1 97.69 334 VAL B CA 1
ATOM 5543 C C . VAL B 1 334 ? -4.188 -11.383 9.961 1 97.69 334 VAL B C 1
ATOM 5545 O O . VAL B 1 334 ? -4.879 -11.297 10.984 1 97.69 334 VAL B O 1
ATOM 5548 N N . VAL B 1 335 ? -4.074 -12.5 9.281 1 96.56 335 VAL B N 1
ATOM 5549 C CA . VAL B 1 335 ? -4.898 -13.656 9.602 1 96.56 335 VAL B CA 1
ATOM 5550 C C . VAL B 1 335 ? -4.465 -14.242 10.945 1 96.56 335 VAL B C 1
ATOM 5552 O O . VAL B 1 335 ? -5.305 -14.688 11.734 1 96.56 335 VAL B O 1
ATOM 5555 N N . ARG B 1 336 ? -3.162 -14.234 11.211 1 94.38 336 ARG B N 1
ATOM 5556 C CA . ARG B 1 336 ? -2.674 -14.672 12.516 1 94.38 336 ARG B CA 1
ATOM 5557 C C . ARG B 1 336 ? -3.287 -13.844 13.641 1 94.38 336 ARG B C 1
ATOM 5559 O O . ARG B 1 336 ? -3.727 -14.391 14.656 1 94.38 336 ARG B O 1
ATOM 5566 N N . ARG B 1 337 ? -3.305 -12.508 13.484 1 93.81 337 ARG B N 1
ATOM 5567 C CA . ARG B 1 337 ? -3.883 -11.609 14.469 1 93.81 337 ARG B CA 1
ATOM 5568 C C . ARG B 1 337 ? -5.348 -11.953 14.734 1 93.81 337 ARG B C 1
ATOM 5570 O O . ARG B 1 337 ? -5.789 -11.969 15.883 1 93.81 337 ARG B O 1
ATOM 5577 N N . LEU B 1 338 ? -6.121 -12.273 13.703 1 91.94 338 LEU B N 1
ATOM 5578 C CA . LEU B 1 338 ? -7.543 -12.578 13.812 1 91.94 338 LEU B CA 1
ATOM 5579 C C . LEU B 1 338 ? -7.758 -13.914 14.531 1 91.94 338 LEU B C 1
ATOM 5581 O O . LEU B 1 338 ? -8.625 -14.016 15.398 1 91.94 338 LEU B O 1
ATOM 5585 N N . VAL B 1 339 ? -6.957 -14.906 14.219 1 89.69 339 VAL B N 1
ATOM 5586 C CA . VAL B 1 339 ? -7.145 -16.25 14.75 1 89.69 339 VAL B CA 1
ATOM 5587 C C . VAL B 1 339 ? -6.68 -16.297 16.203 1 89.69 339 VAL B C 1
ATOM 5589 O O . VAL B 1 339 ? -7.277 -17 17.031 1 89.69 339 VAL B O 1
ATOM 5592 N N . GLU B 1 340 ? -5.602 -15.617 16.531 1 84.75 340 GLU B N 1
ATOM 5593 C CA . GLU B 1 340 ? -5.066 -15.602 17.891 1 84.75 340 GLU B CA 1
ATOM 5594 C C . GLU B 1 340 ? -6.102 -15.078 18.875 1 84.75 340 GLU B C 1
ATOM 5596 O O . GLU B 1 340 ? -6.156 -15.523 20.031 1 84.75 340 GLU B O 1
ATOM 5601 N N . ARG B 1 341 ? -6.988 -14.297 18.516 1 79.69 341 ARG B N 1
ATOM 5602 C CA . ARG B 1 341 ? -7.941 -13.672 19.422 1 79.69 341 ARG B CA 1
ATOM 5603 C C . ARG B 1 341 ? -9.156 -14.57 19.641 1 79.69 341 ARG B C 1
ATOM 5605 O O . ARG B 1 341 ? -9.891 -14.398 20.609 1 79.69 341 ARG B O 1
ATOM 5612 N N . LEU B 1 342 ? -9.438 -15.453 18.719 1 76.94 342 LEU B N 1
ATOM 5613 C CA . LEU B 1 342 ? -10.586 -16.344 18.828 1 76.94 342 LEU B CA 1
ATOM 5614 C C . LEU B 1 342 ? -10.352 -17.391 19.922 1 76.94 342 LEU B C 1
ATOM 5616 O O . LEU B 1 342 ? -11.297 -18 20.422 1 76.94 342 LEU B O 1
ATOM 5620 N N . GLY B 1 343 ? -9.156 -17.562 20.359 1 72.81 343 GLY B N 1
ATOM 5621 C CA . GLY B 1 343 ? -8.844 -18.562 21.375 1 72.81 343 GLY B CA 1
ATOM 5622 C C . GLY B 1 343 ? -9.164 -19.969 20.922 1 72.81 343 GLY B C 1
ATOM 5623 O O . GLY B 1 343 ? -8.914 -20.344 19.781 1 72.81 343 GLY B O 1
ATOM 5624 N N . ALA B 1 344 ? -9.75 -20.719 21.844 1 73.62 344 ALA B N 1
ATOM 5625 C CA . ALA B 1 344 ? -9.969 -22.141 21.641 1 73.62 344 ALA B CA 1
ATOM 5626 C C . ALA B 1 344 ? -11.008 -22.375 20.547 1 73.62 344 ALA B C 1
ATOM 5628 O O . ALA B 1 344 ? -10.992 -23.422 19.875 1 73.62 344 ALA B O 1
ATOM 5629 N N . SER B 1 345 ? -11.891 -21.391 20.266 1 71.12 345 SER B N 1
ATOM 5630 C CA . SER B 1 345 ? -12.914 -21.516 19.234 1 71.12 345 SER B CA 1
ATOM 5631 C C . SER B 1 345 ? -12.297 -21.594 17.844 1 71.12 345 SER B C 1
ATOM 5633 O O . SER B 1 345 ? -12.914 -22.109 16.906 1 71.12 345 SER B O 1
ATOM 5635 N N . SER B 1 346 ? -11.094 -21.031 17.766 1 69.31 346 SER B N 1
ATOM 5636 C CA . SER B 1 346 ? -10.406 -21.062 16.484 1 69.31 346 SER B CA 1
ATOM 5637 C C . SER B 1 346 ? -9.938 -22.484 16.156 1 69.31 346 SER B C 1
ATOM 5639 O O . SER B 1 346 ? -9.617 -22.781 15 1 69.31 346 SER B O 1
ATOM 5641 N N . LEU B 1 347 ? -10.047 -23.297 17.109 1 70.94 347 LEU B N 1
ATOM 5642 C CA . LEU B 1 347 ? -9.469 -24.625 16.938 1 70.94 347 LEU B CA 1
ATOM 5643 C C . LEU B 1 347 ? -10.508 -25.609 16.422 1 70.94 347 LEU B C 1
ATOM 5645 O O . LEU B 1 347 ? -10.18 -26.75 16.062 1 70.94 347 LEU B O 1
ATOM 5649 N N . VAL B 1 348 ? -11.68 -25.156 16.375 1 76.62 348 VAL B N 1
ATOM 5650 C CA . VAL B 1 348 ? -12.734 -26.016 15.867 1 76.62 348 VAL B CA 1
ATOM 5651 C C . VAL B 1 348 ? -12.625 -26.141 14.344 1 76.62 348 VAL B C 1
ATOM 5653 O O . VAL B 1 348 ? -12.617 -25.125 13.633 1 76.62 348 VAL B O 1
ATOM 5656 N N . ALA B 1 349 ? -12.555 -27.359 13.875 1 74.25 349 ALA B N 1
ATOM 5657 C CA . ALA B 1 349 ? -12.258 -27.656 12.477 1 74.25 349 ALA B CA 1
ATOM 5658 C C . ALA B 1 349 ? -13.305 -27.062 11.547 1 74.25 349 ALA B C 1
ATOM 5660 O O . ALA B 1 349 ? -13 -26.703 10.398 1 74.25 349 ALA B O 1
ATOM 5661 N N . ALA B 1 350 ? -14.414 -26.859 12.094 1 78.25 350 ALA B N 1
ATOM 5662 C CA . ALA B 1 350 ? -15.516 -26.375 11.258 1 78.25 350 ALA B CA 1
ATOM 5663 C C . ALA B 1 350 ? -15.445 -24.859 11.094 1 78.25 350 ALA B C 1
ATOM 5665 O O . ALA B 1 350 ? -16.141 -24.281 10.25 1 78.25 350 ALA B O 1
ATOM 5666 N N . ASN B 1 351 ? -14.625 -24.266 11.781 1 83.25 351 ASN B N 1
ATOM 5667 C CA . ASN B 1 351 ? -14.508 -22.812 11.695 1 83.25 351 ASN B CA 1
ATOM 5668 C C . ASN B 1 351 ? -13.766 -22.391 10.43 1 83.25 351 ASN B C 1
ATOM 5670 O O . ASN B 1 351 ? -12.602 -22.734 10.25 1 83.25 351 ASN B O 1
ATOM 5674 N N . PRO B 1 352 ? -14.414 -21.688 9.609 1 89.88 352 PRO B N 1
ATOM 5675 C CA . PRO B 1 352 ? -13.781 -21.312 8.344 1 89.88 352 PRO B CA 1
ATOM 5676 C C . PRO B 1 352 ? -12.562 -20.406 8.539 1 89.88 352 PRO B C 1
ATOM 5678 O O . PRO B 1 352 ? -11.656 -20.406 7.695 1 89.88 352 PRO B O 1
ATOM 5681 N N . LEU B 1 353 ? -12.539 -19.688 9.648 1 91.12 353 LEU B N 1
ATOM 5682 C CA . LEU B 1 353 ? -11.414 -18.797 9.891 1 91.12 353 LEU B CA 1
ATOM 5683 C C . LEU B 1 353 ? -10.117 -19.578 10.062 1 91.12 353 LEU B C 1
ATOM 5685 O O . LEU B 1 353 ? -9.062 -19.156 9.578 1 91.12 353 LEU B O 1
ATOM 5689 N N . GLN B 1 354 ? -10.188 -20.641 10.719 1 91.19 354 GLN B N 1
ATOM 5690 C CA . GLN B 1 354 ? -9 -21.469 10.883 1 91.19 354 GLN B CA 1
ATOM 5691 C C . GLN B 1 354 ? -8.531 -22.047 9.555 1 91.19 354 GLN B C 1
ATOM 5693 O O . GLN B 1 354 ? -7.332 -22.188 9.312 1 91.19 354 GLN B O 1
ATOM 5698 N N . ARG B 1 355 ? -9.453 -22.422 8.711 1 93.69 355 ARG B N 1
ATOM 5699 C CA . ARG B 1 355 ? -9.078 -22.906 7.387 1 93.69 355 ARG B CA 1
ATOM 5700 C C . ARG B 1 355 ? -8.344 -21.844 6.59 1 93.69 355 ARG B C 1
ATOM 5702 O O . ARG B 1 355 ? -7.332 -22.141 5.941 1 93.69 355 ARG B O 1
ATOM 5709 N N . HIS B 1 356 ? -8.891 -20.578 6.645 1 96.12 356 HIS B N 1
ATOM 5710 C CA . HIS B 1 356 ? -8.18 -19.484 6.004 1 96.12 356 HIS B CA 1
ATOM 5711 C C . HIS B 1 356 ? -6.754 -19.359 6.527 1 96.12 356 HIS B C 1
ATOM 5713 O O . HIS B 1 356 ? -5.82 -19.125 5.758 1 96.12 356 HIS B O 1
ATOM 5719 N N . TRP B 1 357 ? -6.613 -19.516 7.777 1 95 357 TRP B N 1
ATOM 5720 C CA . TRP B 1 357 ? -5.309 -19.391 8.414 1 95 357 TRP B CA 1
ATOM 5721 C C . TRP B 1 357 ? -4.359 -20.484 7.93 1 95 357 TRP B C 1
ATOM 5723 O O . TRP B 1 357 ? -3.236 -20.203 7.512 1 95 357 TRP B O 1
ATOM 5733 N N . ARG B 1 358 ? -4.805 -21.719 7.969 1 95.19 358 ARG B N 1
ATOM 5734 C CA . ARG B 1 358 ? -3.973 -22.828 7.531 1 95.19 358 ARG B CA 1
ATOM 5735 C C . ARG B 1 358 ? -3.625 -22.719 6.055 1 95.19 358 ARG B C 1
ATOM 5737 O O . ARG B 1 358 ? -2.477 -22.938 5.66 1 95.19 358 ARG B O 1
ATOM 5744 N N . ASP B 1 359 ? -4.598 -22.391 5.258 1 97.5 359 ASP B N 1
ATOM 5745 C CA . ASP B 1 359 ? -4.375 -22.25 3.822 1 97.5 359 ASP B CA 1
ATOM 5746 C C . ASP B 1 359 ? -3.371 -21.141 3.523 1 97.5 359 ASP B C 1
ATOM 5748 O O . ASP B 1 359 ? -2.488 -21.312 2.68 1 97.5 359 ASP B O 1
ATOM 5752 N N . LEU B 1 360 ? -3.533 -20.047 4.211 1 97.81 360 LEU B N 1
ATOM 5753 C CA . LEU B 1 360 ? -2.629 -18.922 3.984 1 97.81 360 LEU B CA 1
ATOM 5754 C C . LEU B 1 360 ? -1.203 -19.281 4.383 1 97.81 360 LEU B C 1
ATOM 5756 O O . LEU B 1 360 ? -0.249 -18.922 3.691 1 97.81 360 LEU B O 1
ATOM 5760 N N . GLN B 1 361 ? -1.061 -20.016 5.453 1 95.81 361 GLN B N 1
ATOM 5761 C CA . GLN B 1 361 ? 0.264 -20.469 5.859 1 95.81 361 GLN B CA 1
ATOM 5762 C C . GLN B 1 361 ? 0.887 -21.375 4.793 1 95.81 361 GLN B C 1
ATOM 5764 O O . GLN B 1 361 ? 2.072 -21.234 4.477 1 95.81 361 GLN B O 1
ATOM 5769 N N . ALA B 1 362 ? 0.109 -22.203 4.297 1 96.12 362 ALA B N 1
ATOM 5770 C CA . ALA B 1 362 ? 0.592 -23.125 3.27 1 96.12 362 ALA B CA 1
ATOM 5771 C C . ALA B 1 362 ? 0.988 -22.375 2.002 1 96.12 362 ALA B C 1
ATOM 5773 O O . ALA B 1 362 ? 2.041 -22.641 1.418 1 96.12 362 ALA B O 1
ATOM 5774 N N . MET B 1 363 ? 0.174 -21.438 1.558 1 97.12 363 MET B N 1
ATOM 5775 C CA . MET B 1 363 ? 0.488 -20.672 0.364 1 97.12 363 MET B CA 1
ATOM 5776 C C . MET B 1 363 ? 1.763 -19.859 0.563 1 97.12 363 MET B C 1
ATOM 5778 O O . MET B 1 363 ? 2.59 -19.75 -0.345 1 97.12 363 MET B O 1
ATOM 5782 N N . ALA B 1 364 ? 1.908 -19.312 1.766 1 95 364 ALA B N 1
ATOM 5783 C CA . ALA B 1 364 ? 3.039 -18.422 2.051 1 95 364 ALA B CA 1
ATOM 5784 C C . ALA B 1 364 ? 4.344 -19.219 2.107 1 95 364 ALA B C 1
ATOM 5786 O O . ALA B 1 364 ? 5.43 -18.625 2.074 1 95 364 ALA B O 1
ATOM 5787 N N . ALA B 1 365 ? 4.273 -20.531 2.148 1 92.69 365 ALA B N 1
ATOM 5788 C CA . ALA B 1 365 ? 5.453 -21.391 2.15 1 92.69 365 ALA B CA 1
ATOM 5789 C C . ALA B 1 365 ? 5.957 -21.625 0.73 1 92.69 365 ALA B C 1
ATOM 5791 O O . ALA B 1 365 ? 7.035 -22.188 0.535 1 92.69 365 ALA B O 1
ATOM 5792 N N . HIS B 1 366 ? 5.195 -21.25 -0.216 1 93.69 366 HIS B N 1
ATOM 5793 C CA . HIS B 1 366 ? 5.625 -21.422 -1.6 1 93.69 366 HIS B CA 1
ATOM 5794 C C . HIS B 1 366 ? 6.906 -20.625 -1.876 1 93.69 366 HIS B C 1
ATOM 5796 O O . HIS B 1 366 ? 7.051 -19.5 -1.418 1 93.69 366 HIS B O 1
ATOM 5802 N N . ARG B 1 367 ? 7.781 -21.141 -2.629 1 91.5 367 ARG B N 1
ATOM 5803 C CA . ARG B 1 367 ? 9.117 -20.594 -2.855 1 91.5 367 ARG B CA 1
ATOM 5804 C C . ARG B 1 367 ? 9.055 -19.219 -3.496 1 91.5 367 ARG B C 1
ATOM 5806 O O . ARG B 1 367 ? 9.898 -18.359 -3.225 1 91.5 367 ARG B O 1
ATOM 5813 N N . ASP B 1 368 ? 8.031 -18.969 -4.293 1 93.19 368 ASP B N 1
ATOM 5814 C CA . ASP B 1 368 ? 7.961 -17.734 -5.062 1 93.19 368 ASP B CA 1
ATOM 5815 C C . ASP B 1 368 ? 7.52 -16.562 -4.184 1 93.19 368 ASP B C 1
ATOM 5817 O O . ASP B 1 368 ? 7.555 -15.406 -4.609 1 93.19 368 ASP B O 1
ATOM 5821 N N . VAL B 1 369 ? 7.117 -16.828 -2.959 1 94.44 369 VAL B N 1
ATOM 5822 C CA . VAL B 1 369 ? 6.746 -15.75 -2.041 1 94.44 369 VAL B CA 1
ATOM 5823 C C . VAL B 1 369 ? 7.469 -15.938 -0.709 1 94.44 369 VAL B C 1
ATOM 5825 O O . VAL B 1 369 ? 7.016 -15.438 0.324 1 94.44 369 VAL B O 1
ATOM 5828 N N . ALA B 1 370 ? 8.547 -16.672 -0.75 1 90.75 370 ALA B N 1
ATOM 5829 C CA . ALA B 1 370 ? 9.359 -16.859 0.449 1 90.75 370 ALA B CA 1
ATOM 5830 C C . ALA B 1 370 ? 10.117 -15.57 0.793 1 90.75 370 ALA B C 1
ATOM 5832 O O . ALA B 1 370 ? 10.883 -15.062 -0.026 1 90.75 370 ALA B O 1
ATOM 5833 N N . TRP B 1 371 ? 10 -15.141 1.942 1 89.19 371 TRP B N 1
ATOM 5834 C CA . TRP B 1 371 ? 10.5 -13.836 2.357 1 89.19 371 TRP B CA 1
ATOM 5835 C C . TRP B 1 371 ? 12.016 -13.852 2.508 1 89.19 371 TRP B C 1
ATOM 5837 O O . TRP B 1 371 ? 12.703 -12.953 2.012 1 89.19 371 TRP B O 1
ATOM 5847 N N . ASN B 1 372 ? 12.57 -14.805 3.088 1 85.56 372 ASN B N 1
ATOM 5848 C CA . ASN B 1 372 ? 13.984 -14.812 3.467 1 85.56 372 ASN B CA 1
ATOM 5849 C C . ASN B 1 372 ? 14.891 -14.695 2.246 1 85.56 372 ASN B C 1
ATOM 5851 O O . ASN B 1 372 ? 15.812 -13.875 2.232 1 85.56 372 ASN B O 1
ATOM 5855 N N . ASP B 1 373 ? 14.57 -15.43 1.187 1 84.25 373 ASP B N 1
ATOM 5856 C CA . ASP B 1 373 ? 15.398 -15.375 -0.013 1 84.25 373 ASP B CA 1
ATOM 5857 C C . ASP B 1 373 ? 15.266 -14.031 -0.717 1 84.25 373 ASP B C 1
ATOM 5859 O O . ASP B 1 373 ? 16.266 -13.445 -1.156 1 84.25 373 ASP B O 1
ATOM 5863 N N . ALA B 1 374 ? 14.109 -13.562 -0.786 1 87.94 374 ALA B N 1
ATOM 5864 C CA . ALA B 1 374 ? 13.836 -12.305 -1.472 1 87.94 374 ALA B CA 1
ATOM 5865 C C . ALA B 1 374 ? 14.469 -11.125 -0.736 1 87.94 374 ALA B C 1
ATOM 5867 O O . ALA B 1 374 ? 15.102 -10.266 -1.355 1 87.94 374 ALA B O 1
ATOM 5868 N N . MET B 1 375 ? 14.32 -11.18 0.548 1 89.38 375 MET B N 1
ATOM 5869 C CA . MET B 1 375 ? 14.797 -10.078 1.377 1 89.38 375 MET B CA 1
ATOM 5870 C C . MET B 1 375 ? 16.328 -9.992 1.334 1 89.38 375 MET B C 1
ATOM 5872 O O . MET B 1 375 ? 16.875 -8.898 1.262 1 89.38 375 MET B O 1
ATOM 5876 N N . LEU B 1 376 ? 17 -11.086 1.337 1 88.12 376 LEU B N 1
ATOM 5877 C CA . LEU B 1 376 ? 18.453 -11.109 1.343 1 88.12 376 LEU B CA 1
ATOM 5878 C C . LEU B 1 376 ? 19.016 -10.578 0.029 1 88.12 376 LEU B C 1
ATOM 5880 O O . LEU B 1 376 ? 19.922 -9.742 0.028 1 88.12 376 LEU B O 1
ATOM 5884 N N . ALA B 1 377 ? 18.453 -11.047 -1.041 1 88.69 377 ALA B N 1
ATOM 5885 C CA . ALA B 1 377 ? 18.922 -10.602 -2.352 1 88.69 377 ALA B CA 1
ATOM 5886 C C . ALA B 1 377 ? 18.703 -9.102 -2.529 1 88.69 377 ALA B C 1
ATOM 5888 O O . ALA B 1 377 ? 19.578 -8.391 -3.023 1 88.69 377 ALA B O 1
ATOM 5889 N N . CYS B 1 378 ? 17.625 -8.633 -2.105 1 90.62 378 CYS B N 1
ATOM 5890 C CA . CYS B 1 378 ? 17.281 -7.215 -2.225 1 90.62 378 CYS B CA 1
ATOM 5891 C C . CYS B 1 378 ? 18.172 -6.371 -1.306 1 90.62 378 CYS B C 1
ATOM 5893 O O . CYS B 1 378 ? 18.656 -5.316 -1.707 1 90.62 378 CYS B O 1
ATOM 5895 N N . GLY B 1 379 ? 18.297 -6.797 -0.09 1 90.25 379 GLY B N 1
ATOM 5896 C CA . GLY B 1 379 ? 19.109 -6.074 0.869 1 90.25 379 GLY B CA 1
ATOM 5897 C C . GLY B 1 379 ? 20.547 -5.91 0.416 1 90.25 379 GLY B C 1
ATOM 5898 O O . GLY B 1 379 ? 21.125 -4.82 0.521 1 90.25 379 GLY B O 1
ATOM 5899 N N . GLU B 1 380 ? 21.078 -6.969 -0.158 1 87.06 380 GLU B N 1
ATOM 5900 C CA . GLU B 1 380 ? 22.453 -6.926 -0.649 1 87.06 380 GLU B CA 1
ATOM 5901 C C . GLU B 1 380 ? 22.594 -5.926 -1.792 1 87.06 380 GLU B C 1
ATOM 5903 O O . GLU B 1 380 ? 23.562 -5.16 -1.835 1 87.06 380 GLU B O 1
ATOM 5908 N N . THR B 1 381 ? 21.672 -5.969 -2.629 1 87.75 381 THR B N 1
ATOM 5909 C CA . THR B 1 381 ? 21.703 -5.062 -3.771 1 87.75 381 THR B CA 1
ATOM 5910 C C . THR B 1 381 ? 21.578 -3.613 -3.312 1 87.75 381 THR B C 1
ATOM 5912 O O . THR B 1 381 ? 22.266 -2.729 -3.816 1 87.75 381 THR B O 1
ATOM 5915 N N . LEU B 1 382 ? 20.734 -3.381 -2.371 1 87.31 382 LEU B N 1
ATOM 5916 C CA . LEU B 1 382 ? 20.516 -2.047 -1.826 1 87.31 382 LEU B CA 1
ATOM 5917 C C . LEU B 1 382 ? 21.781 -1.507 -1.171 1 87.31 382 LEU B C 1
ATOM 5919 O O . LEU B 1 382 ? 22.141 -0.343 -1.366 1 87.31 382 LEU B O 1
ATOM 5923 N N . LEU B 1 383 ? 22.422 -2.32 -0.467 1 86.88 383 LEU B N 1
ATOM 5924 C CA . LEU B 1 383 ? 23.594 -1.9 0.292 1 86.88 383 LEU B CA 1
ATOM 5925 C C . LEU B 1 383 ? 24.812 -1.74 -0.623 1 86.88 383 LEU B C 1
ATOM 5927 O O . LEU B 1 383 ? 25.688 -0.922 -0.353 1 86.88 383 LEU B O 1
ATOM 5931 N N . GLN B 1 384 ? 24.766 -2.451 -1.736 1 82.31 384 GLN B N 1
ATOM 5932 C CA . GLN B 1 384 ? 25.875 -2.359 -2.68 1 82.31 384 GLN B CA 1
ATOM 5933 C C . GLN B 1 384 ? 25.719 -1.144 -3.588 1 82.31 384 GLN B C 1
ATOM 5935 O O . GLN B 1 384 ? 26.719 -0.574 -4.043 1 82.31 384 GLN B O 1
ATOM 5940 N N . SER B 1 385 ? 24.531 -0.81 -3.924 1 75.5 385 SER B N 1
ATOM 5941 C CA . SER B 1 385 ? 24.281 0.34 -4.785 1 75.5 385 SER B CA 1
ATOM 5942 C C . SER B 1 385 ? 24.609 1.647 -4.078 1 75.5 385 SER B C 1
ATOM 5944 O O . SER B 1 385 ? 24.938 2.646 -4.727 1 75.5 385 SER B O 1
ATOM 5946 N N . ALA B 1 386 ? 24.406 1.697 -2.852 1 66.19 386 ALA B N 1
ATOM 5947 C CA . ALA B 1 386 ? 24.766 2.887 -2.078 1 66.19 386 ALA B CA 1
ATOM 5948 C C . ALA B 1 386 ? 26.266 3.127 -2.1 1 66.19 386 ALA B C 1
ATOM 5950 O O . ALA B 1 386 ? 26.719 4.273 -2.053 1 66.19 386 ALA B O 1
ATOM 5951 N N . HIS B 1 387 ? 26.984 2.084 -2.191 1 58.44 387 HIS B N 1
ATOM 5952 C CA . HIS B 1 387 ? 28.438 2.18 -2.303 1 58.44 387 HIS B CA 1
ATOM 5953 C C . HIS B 1 387 ? 28.844 2.816 -3.627 1 58.44 387 HIS B C 1
ATOM 5955 O O . HIS B 1 387 ? 29.797 3.6 -3.676 1 58.44 387 HIS B O 1
ATOM 5961 N N . ALA B 1 388 ? 28.172 2.5 -4.656 1 50.72 388 ALA B N 1
ATOM 5962 C CA . ALA B 1 388 ? 28.547 3.006 -5.973 1 50.72 388 ALA B CA 1
ATOM 5963 C C . ALA B 1 388 ? 28.25 4.5 -6.09 1 50.72 388 ALA B C 1
ATOM 5965 O O . ALA B 1 388 ? 28.875 5.199 -6.895 1 50.72 388 ALA B O 1
ATOM 5966 N N . SER B 1 389 ? 27.359 5.039 -5.469 1 43.75 389 SER B N 1
ATOM 5967 C CA . SER B 1 389 ? 27 6.449 -5.562 1 43.75 389 SER B CA 1
ATOM 5968 C C . SER B 1 389 ? 27.953 7.324 -4.75 1 43.75 389 SER B C 1
ATOM 5970 O O . SER B 1 389 ? 27.891 8.555 -4.828 1 43.75 389 SER B O 1
ATOM 5972 N N . ILE B 1 390 ? 28.781 6.77 -3.869 1 39.41 390 ILE B N 1
ATOM 5973 C CA . ILE B 1 390 ? 29.781 7.539 -3.125 1 39.41 390 ILE B CA 1
ATOM 5974 C C . ILE B 1 390 ? 31.109 7.516 -3.865 1 39.41 390 ILE B C 1
ATOM 5976 O O . ILE B 1 390 ? 31.938 6.637 -3.631 1 39.41 390 ILE B O 1
ATOM 5980 N N . GLU B 1 391 ? 31.281 7.469 -5.172 1 31.25 391 GLU B N 1
ATOM 5981 C CA . GLU B 1 391 ? 32.625 7.641 -5.684 1 31.25 391 GLU B CA 1
ATOM 5982 C C . GLU B 1 391 ? 33.312 8.844 -5.039 1 31.25 391 GLU B C 1
ATOM 5984 O O . GLU B 1 391 ? 32.719 9.914 -4.91 1 31.25 391 GLU B O 1
ATOM 5989 N N . PRO B 1 392 ? 34.5 8.578 -4.465 1 27.72 392 PRO B N 1
ATOM 5990 C CA . PRO B 1 392 ? 35.469 9.594 -4.027 1 27.72 392 PRO B CA 1
ATOM 5991 C C . PRO B 1 392 ? 35.688 10.688 -5.066 1 27.72 392 PRO B C 1
ATOM 5993 O O . PRO B 1 392 ? 35.719 10.406 -6.266 1 27.72 392 PRO B O 1
ATOM 5996 N N . THR B 1 393 ? 35.156 11.906 -4.848 1 21.09 393 THR B N 1
ATOM 5997 C CA . THR B 1 393 ? 36 12.938 -5.434 1 21.09 393 THR B CA 1
ATOM 5998 C C . THR B 1 393 ? 37.406 12.844 -4.898 1 21.09 393 THR B C 1
ATOM 6000 O O . THR B 1 393 ? 37.625 12.633 -3.701 1 21.09 393 THR B O 1
#

Secondary structure (DSSP, 8-state):
-----S-----S---HHHHHHHHHHHHHHHHHHHHHHHTS--HHHHHHHHHTTGGGTTSTTSPP-SS-SHHHHHHHHHHHHHH-HHHHHIIIIITTTHHHHHTS-HHHHHHHTTT-S---EEE-EE-TT-EEEEETTEEEEEEEEEEETTTTT-SEEEEEE--TTSTTTTT-S-EEEEEEGGGSEEE-----SSSGGG--EEEEEEEEEE-GGGEEEHHHHHS--PPPTT--GGGTS-HHHHHHHTTHHHHHHHHHHHHHHHHHHHTT-GGGG-HHHHHHHHHHHHHHHHHHHHHHHHHHHHHHHHHTT----HHHHHHHHHHHHHHHHHHHHHHHHHHHHHGGGGG-TT-HHHHHHHHHHHHHTSGGG-HHHHHHHHHHHHHHHHHHT----/-----------S---HHHHHHHHHHHHHHHHHHHHHHHTS--HHHHHHHHHTTGGGTTSTTSPP-SS-SHHHHHHHHHHHHHH-HHHHHIIIIITTTHHHHHTS-HHHHHHHTTT-S---EEE-EE-TT-EEEEETTEEEEEEEEEEETTTTT-SEEEEEE--TTSTTTTT-S-EEEEEEGGGSEEE-----SSSGGG--EEEEEEEEEE-GGGEEEHHHHHS--PPPTT--GGGTS-HHHHHHHTTHHHHHHHHHHHHHHHHHHHTTSGGGG-HHHHHHHHHHHHHHHHHHHHHHHHHHHHHHHHHTT----HHHHHHHHHHHHHHHHHHHHHHHHHHHHHGGGGG-TT-HHHHHHHHHHHHHTSGGG-HHHHHHHHHHHHHHHHHHT----

Nearest PDB structures (foldseek):
  2rfq-assembly1_B  TM=8.870E-01  e=8.441E-23  Rhodococcus jostii RHA1
  2rfq-assembly1_A  TM=8.888E-01  e=1.367E-22  Rhodococcus jostii RHA1
  2rfq-assembly1_C  TM=8.987E-01  e=7.037E-22  Rhodococcus jostii RHA1
  2rfq-assembly1_D  TM=8.909E-01  e=4.786E-22  Rhodococcus jostii RHA1
  2jbt-assembly1_B  TM=8.864E-01  e=3.170E-20  Acinetobacter baumannii

Solvent-accessible surface area (backbone atoms only — not comparable to full-atom values): 39677 Å² total; per-residue (Å²): 135,88,63,72,75,58,77,80,56,79,76,60,82,56,52,72,62,44,57,53,46,59,73,42,33,65,60,44,37,72,44,33,65,58,14,39,77,65,31,29,67,49,70,66,57,52,50,49,38,53,75,69,40,56,46,34,47,39,21,72,82,33,76,59,36,80,83,38,45,62,65,56,40,25,51,34,8,13,60,38,4,35,38,22,42,35,60,3,41,44,36,18,51,35,14,45,41,19,38,59,52,46,58,45,57,67,76,50,43,54,58,68,40,69,90,39,88,86,62,35,41,15,43,40,45,61,48,94,57,29,39,38,40,64,50,98,78,19,34,34,34,30,35,43,30,38,54,13,43,40,49,88,71,23,49,33,32,50,36,50,32,42,29,79,74,35,92,56,28,89,82,32,74,32,34,31,35,59,40,54,43,86,77,44,46,76,41,96,64,57,83,51,91,27,48,25,20,28,26,30,21,26,39,38,33,79,68,36,73,38,51,59,85,42,51,42,53,37,69,67,67,37,37,65,46,80,77,59,88,80,46,27,36,74,72,17,42,51,40,62,70,57,59,56,52,22,53,53,20,16,44,49,15,19,33,51,25,30,52,51,50,54,42,53,71,39,33,87,42,78,58,47,72,35,63,69,52,12,33,51,52,24,50,39,50,50,52,48,52,38,43,48,47,46,49,50,49,56,50,47,56,52,50,50,27,34,68,66,72,44,79,75,50,74,68,54,49,43,49,50,41,32,48,48,7,47,44,38,51,53,31,47,51,42,36,47,59,58,45,64,69,51,49,75,65,39,67,40,86,80,33,64,54,39,52,34,42,34,24,43,54,47,59,41,62,36,77,70,29,32,46,70,66,27,25,39,56,39,9,37,51,55,34,52,52,42,33,65,57,60,64,80,127,136,87,64,73,76,58,75,82,54,77,77,59,82,55,53,70,62,46,56,52,45,59,72,43,34,66,61,45,36,71,44,33,64,58,14,40,76,66,31,30,69,50,70,66,58,52,50,49,38,52,72,70,40,57,46,36,49,38,22,70,82,35,77,58,35,80,83,37,44,62,66,56,41,23,51,32,7,15,58,38,4,36,40,21,42,35,61,3,40,43,37,18,49,34,14,46,41,19,40,60,53,44,58,46,57,67,74,50,46,54,58,67,41,70,90,40,88,84,65,35,41,16,45,41,43,61,48,93,56,28,40,37,39,65,50,98,77,19,34,34,35,31,34,42,30,38,55,12,42,41,48,89,72,24,49,31,32,50,38,49,31,44,29,78,76,35,93,56,29,91,83,31,74,34,33,31,36,59,41,53,43,87,78,44,46,77,41,97,63,57,82,50,92,25,48,26,21,28,27,29,21,27,38,37,34,78,69,37,75,38,51,58,84,41,51,43,54,37,68,66,65,38,36,65,46,81,76,58,87,80,47,28,34,73,74,16,40,54,40,61,69,58,60,56,51,22,54,54,20,17,44,49,15,18,33,51,24,30,52,50,50,54,43,52,70,40,33,84,40,79,59,47,73,36,65,68,53,14,32,52,53,24,49,40,48,49,53,48,51,38,43,48,45,47,49,51,48,56,52,47,55,53,50,51,26,35,66,66,71,45,80,77,50,73,69,54,48,42,49,50,40,32,49,49,9,49,42,38,51,53,31,48,52,42,36,49,58,58,45,65,72,50,49,75,64,38,66,40,84,82,34,64,52,39,50,33,41,36,25,42,53,45,58,43,64,36,77,72,28,34,45,70,65,28,26,39,58,40,9,39,51,54,33,51,53,41,32,65,57,57,64,82,125

InterPro domains:
  IPR009100 Acyl-CoA dehydrogenase/oxidase, N-terminal and middle domain superfamily [SSF56645] (16-216)
  IPR013107 Acyl-CoA dehydrogenase, C-terminal domain [PF08028] (249-368)
  IPR036250 Acyl-CoA dehydrogenase-like, C-terminal [SSF47203] (247-366)
  IPR037069 Acyl-CoA dehydrogenase/oxidase, N-terminal domain superfamily [G3DSA:1.10.540.10] (13-118)
  IPR046373 Acyl-CoA oxidase/dehydrogenase, middle domain superfamily [G3DSA:2.40.110.10] (123-216)

Radius of gyration: 30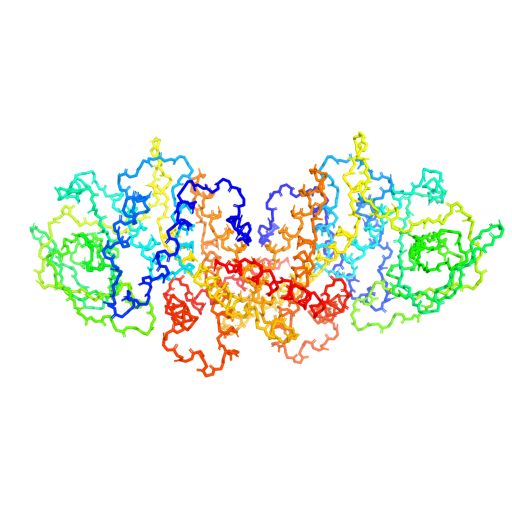.05 Å; Cα contacts (8 Å, |Δi|>4): 1519; chains: 2; bounding box: 71×92×64 Å

Organism: NCBI:txid198620